Protein AF-A0A2G4J5Q7-F1 (afdb_monomer)

Sequence (815 aa):
MKLNPLLSLLNFFTLFIFNCPSSSADDGSNASPVNNPLEPVPAVSTQKNQNFGNVYKGPTFGSAGRLGGVYQADLEGPGSRDQIIIGRQSVGDKSGTQISILSWDRGNLVNNTAKWMPGGINRIVGSEPSVQFADFFKTGRTDMFVAAGFDAPGPGSSQLYKNVGGTFQRITVESKAWGHGSDVYDLNGDGFKDIIIADYGPNTTFAINNGTSGFTSLVQRNSNSGIFTASSIAAGDFLGNGGVSLVATDMGVNWGRNTLHSFSMTAGGVDAPLVSVLPTPRFQLARWASAGFGEDLPAGRRVSHDVRALNFDFNSDGRPDIVVMSRPWKTNGQWPQYSEIQLLKNNGGGNFTDVTDSTVVGYNTSLPVSYNPRFVDLNGDGLLDILLPQQQFGNPNGTQLLLRTPGGQYVAAFTQVFNEFGAAAAAAGTTGANGNVITMVNAPNGKTYLLSVNLSGVAYLSEVGSTGTISAAGIESLIKGTWPWMSSQQIAATIQKTSTSYNGLIVLDSDAVMRPFGDLGIPYAGKSSLPIRGGISGVNTGDLAIIGVDTLGRTFNVDLQPMRQIGLNSFQLNTEHIDQHQLTSHAEYLVNGAVNTAGNLRAGSDSLATSSFFGDSGGAGYLTPLQQAPKQFTTGIPSVYQRGNWNFGTQFTNLNRNPFLSMSGAFGYVNSASILDNVISYRHPSGFSATASLMHVTTNFTPGIVTNVGNMLATWGEIGYRQTNLGKFGDIGLYVGIKPYILSGSLSATLPTAVDNLGNVIYSKRNMPIENTTTTYARLMYSTMLSEKVTYRASGIYMDNGQYRVMQELRFQFN

pLDDT: mean 78.28, std 20.43, range [20.39, 98.44]

Structure (mmCIF, N/CA/C/O backbone):
data_AF-A0A2G4J5Q7-F1
#
_entry.id   AF-A0A2G4J5Q7-F1
#
loop_
_atom_site.group_PDB
_atom_site.id
_atom_site.type_symbol
_atom_site.label_atom_id
_atom_site.label_alt_id
_atom_site.label_comp_id
_atom_site.label_asym_id
_atom_site.label_entity_id
_atom_site.label_seq_id
_atom_site.pdbx_PDB_ins_code
_atom_site.Cartn_x
_atom_site.Cartn_y
_atom_site.Cartn_z
_atom_site.occupancy
_atom_site.B_iso_or_equiv
_atom_site.auth_seq_id
_atom_site.auth_comp_id
_atom_site.auth_asym_id
_atom_site.auth_atom_id
_atom_site.pdbx_PDB_model_num
ATOM 1 N N . MET A 1 1 ? -32.488 -44.782 54.532 1.00 28.89 1 MET A N 1
ATOM 2 C CA . MET A 1 1 ? -31.625 -45.753 53.824 1.00 28.89 1 MET A CA 1
ATOM 3 C C . MET A 1 1 ? -31.326 -45.196 52.438 1.00 28.89 1 MET A C 1
ATOM 5 O O . MET A 1 1 ? -32.283 -44.892 51.749 1.00 28.89 1 MET A O 1
ATOM 9 N N . LYS A 1 2 ? -30.026 -45.017 52.140 1.00 24.95 2 LYS A N 1
ATOM 10 C CA . LYS A 1 2 ? -29.300 -44.863 50.851 1.00 24.95 2 LYS A CA 1
ATOM 11 C C . LYS A 1 2 ? -29.977 -44.086 49.697 1.00 24.95 2 LYS A C 1
ATOM 13 O O . LYS A 1 2 ? -31.001 -44.513 49.196 1.00 24.95 2 LYS A O 1
ATOM 18 N N . LEU A 1 3 ? -29.506 -42.881 49.348 1.00 22.92 3 LEU A N 1
ATOM 19 C CA . LEU A 1 3 ? -28.307 -42.514 48.549 1.00 22.92 3 LEU A CA 1
ATOM 20 C C . LEU A 1 3 ? -28.519 -42.598 47.022 1.00 22.92 3 LEU A C 1
ATOM 22 O O . LEU A 1 3 ? -28.793 -43.658 46.476 1.00 22.92 3 LEU A O 1
ATOM 26 N N . ASN A 1 4 ? -28.333 -41.432 46.395 1.00 28.73 4 ASN A N 1
ATOM 27 C CA . ASN A 1 4 ? -28.210 -41.113 44.964 1.00 28.73 4 ASN A CA 1
ATOM 28 C C . ASN A 1 4 ? -26.962 -41.805 44.336 1.00 28.73 4 ASN A C 1
ATOM 30 O O . ASN A 1 4 ? -26.131 -42.290 45.113 1.00 28.73 4 ASN A O 1
ATOM 34 N N . PRO A 1 5 ? -26.745 -41.813 42.996 1.00 33.22 5 PRO A N 1
ATOM 35 C CA . PRO A 1 5 ? -26.154 -40.617 42.367 1.00 33.22 5 PRO A CA 1
ATOM 36 C C . PRO A 1 5 ? -26.468 -40.339 40.875 1.00 33.22 5 PRO A C 1
ATOM 38 O O . PRO A 1 5 ? -26.883 -41.197 40.102 1.00 33.22 5 PRO A O 1
ATOM 41 N N . LEU A 1 6 ? -26.162 -39.090 40.501 1.00 20.88 6 LEU A N 1
ATOM 42 C CA . LEU A 1 6 ? -25.857 -38.584 39.157 1.00 20.88 6 LEU A CA 1
ATOM 43 C C . LEU A 1 6 ? -24.738 -39.378 38.443 1.00 20.88 6 LEU A C 1
ATOM 45 O O . LEU A 1 6 ? -23.785 -39.762 39.116 1.00 20.88 6 LEU A O 1
ATOM 49 N N . LEU A 1 7 ? -24.770 -39.481 37.098 1.00 22.48 7 LEU A N 1
ATOM 50 C CA . LEU A 1 7 ? -23.858 -38.801 36.135 1.00 22.48 7 LEU A CA 1
ATOM 51 C C . LEU A 1 7 ? -23.929 -39.364 34.687 1.00 22.48 7 LEU A C 1
ATOM 53 O O . LEU A 1 7 ? -24.360 -40.490 34.469 1.00 22.48 7 LEU A O 1
ATOM 57 N N . SER A 1 8 ? -23.380 -38.573 33.745 1.00 22.80 8 SER A N 1
ATOM 58 C CA . SER A 1 8 ? -23.193 -38.731 32.275 1.00 22.80 8 SER A CA 1
ATOM 59 C C . SER A 1 8 ? -24.376 -38.214 31.427 1.00 22.80 8 SER A C 1
ATOM 61 O O . SER A 1 8 ? -25.478 -38.725 31.538 1.00 22.80 8 SER A O 1
ATOM 63 N N . LEU A 1 9 ? -24.319 -37.108 30.661 1.00 21.48 9 LEU A N 1
ATOM 64 C CA . LEU A 1 9 ? -23.266 -36.480 29.837 1.00 21.48 9 LEU A CA 1
ATOM 65 C C . LEU A 1 9 ? -22.838 -37.384 28.667 1.00 21.48 9 LEU A C 1
ATOM 67 O O . LEU A 1 9 ? -21.902 -38.153 28.825 1.00 21.48 9 LEU A O 1
ATOM 71 N N . LEU A 1 10 ? -23.556 -37.294 27.534 1.00 21.11 10 LEU A N 1
ATOM 72 C CA . LEU A 1 10 ? -23.091 -37.360 26.130 1.00 21.11 10 LEU A CA 1
ATOM 73 C C . LEU A 1 10 ? -24.314 -37.479 25.192 1.00 21.11 10 LEU A C 1
ATOM 75 O O . LEU A 1 10 ? -25.096 -38.410 25.347 1.00 21.11 10 LEU A O 1
ATOM 79 N N . ASN A 1 11 ? -24.478 -36.552 24.239 1.00 24.50 11 ASN A N 1
ATOM 80 C CA . ASN A 1 11 ? -24.832 -36.834 22.833 1.00 24.50 11 ASN A CA 1
ATOM 81 C C . ASN A 1 11 ? -25.054 -35.528 22.050 1.00 24.50 11 ASN A C 1
ATOM 83 O O . ASN A 1 11 ? -26.136 -34.948 22.027 1.00 24.50 11 ASN A O 1
ATOM 87 N N . PHE A 1 12 ? -23.978 -35.102 21.390 1.00 20.39 12 PHE A N 1
ATOM 88 C CA . PHE A 1 12 ? -23.958 -34.254 20.202 1.00 20.39 12 PHE A CA 1
ATOM 89 C C . PHE A 1 12 ? -23.616 -35.187 19.030 1.00 20.39 12 PHE A C 1
ATOM 91 O O . PHE A 1 12 ? -22.620 -35.894 19.148 1.00 20.39 12 PHE A O 1
ATOM 98 N N . PHE A 1 13 ? -24.425 -35.219 17.963 1.00 20.56 13 PHE A N 1
ATOM 99 C CA . PHE A 1 13 ? -24.041 -35.206 16.533 1.00 20.56 13 PHE A CA 1
ATOM 100 C C . PHE A 1 13 ? -25.218 -35.606 15.617 1.00 20.56 13 PHE A C 1
ATOM 102 O O . PHE A 1 13 ? -26.110 -36.348 16.024 1.00 20.56 13 PHE A O 1
ATOM 109 N N . THR A 1 14 ? -25.124 -35.162 14.352 1.00 22.66 14 THR A N 1
ATOM 110 C CA . THR A 1 14 ? -25.991 -35.352 13.157 1.00 22.66 14 THR A CA 1
ATOM 111 C C . THR A 1 14 ? -27.219 -34.423 13.074 1.00 22.66 14 THR A C 1
ATOM 113 O O . THR A 1 14 ? -27.967 -34.319 14.031 1.00 22.66 14 THR A O 1
ATOM 116 N N . LEU A 1 15 ? -27.511 -33.686 11.989 1.00 23.06 15 LEU A N 1
ATOM 117 C CA . LEU A 1 15 ? -27.171 -33.829 10.564 1.00 23.06 15 LEU A CA 1
ATOM 118 C C . LEU A 1 15 ? -27.366 -32.468 9.835 1.00 23.06 15 LEU A C 1
ATOM 120 O O . LEU A 1 15 ? -28.399 -31.825 10.003 1.00 23.06 15 LEU A O 1
ATOM 124 N N . PHE A 1 16 ? -26.392 -32.050 9.016 1.00 20.41 16 PHE A N 1
ATOM 125 C CA . PHE A 1 16 ? -26.500 -30.957 8.033 1.00 20.41 16 PHE A CA 1
ATOM 126 C C . PHE A 1 16 ? -27.107 -31.503 6.727 1.00 20.41 16 PHE A C 1
ATOM 128 O O . PHE A 1 16 ? -26.608 -32.497 6.204 1.00 20.41 16 PHE A O 1
ATOM 135 N N . ILE A 1 17 ? -28.118 -30.833 6.162 1.00 23.14 17 ILE A N 1
ATOM 136 C CA . ILE A 1 17 ? -28.545 -30.999 4.761 1.00 23.14 17 ILE A CA 1
ATOM 137 C C . ILE A 1 17 ? -28.500 -29.617 4.099 1.00 23.14 17 ILE A C 1
ATOM 139 O O . ILE A 1 17 ? -29.228 -28.707 4.491 1.00 23.14 17 ILE A O 1
ATOM 143 N N . PHE A 1 18 ? -27.616 -29.472 3.109 1.00 24.80 18 PHE A N 1
ATOM 144 C CA . PHE A 1 18 ? -27.553 -28.334 2.193 1.00 24.80 18 PHE A CA 1
ATOM 145 C C . PHE A 1 18 ? -28.505 -28.574 1.016 1.00 24.80 18 PHE A C 1
ATOM 147 O O . PHE A 1 18 ? -28.435 -29.609 0.356 1.00 24.80 18 PHE A O 1
ATOM 154 N N . ASN A 1 19 ? -29.363 -27.590 0.746 1.00 23.44 19 ASN A N 1
ATOM 155 C CA . ASN A 1 19 ? -30.171 -27.495 -0.465 1.00 23.44 19 ASN A CA 1
ATOM 156 C C . ASN A 1 19 ? -29.328 -26.890 -1.599 1.00 23.44 19 ASN A C 1
ATOM 158 O O . ASN A 1 19 ? -28.767 -25.805 -1.451 1.00 23.44 19 ASN A O 1
ATOM 162 N N . CYS A 1 20 ? -29.295 -27.576 -2.737 1.00 21.91 20 CYS A N 1
ATOM 163 C CA . CYS A 1 20 ? -28.818 -27.088 -4.027 1.00 21.91 20 CYS A CA 1
ATOM 164 C C . CYS A 1 20 ? -30.039 -26.974 -4.957 1.00 21.91 20 CYS A C 1
ATOM 166 O O . CYS A 1 20 ? -30.803 -27.939 -5.021 1.00 21.91 20 CYS A O 1
ATOM 168 N N . PRO A 1 21 ? -30.262 -25.861 -5.677 1.00 27.11 21 PRO A N 1
ATOM 169 C CA . PRO A 1 21 ? -31.214 -25.846 -6.773 1.00 27.11 21 PRO A CA 1
ATOM 170 C C . PRO A 1 21 ? -30.503 -26.129 -8.100 1.00 27.11 21 PRO A C 1
ATOM 172 O O . PRO A 1 21 ? -29.682 -25.347 -8.576 1.00 27.11 21 PRO A O 1
ATOM 175 N N . SER A 1 22 ? -30.869 -27.259 -8.693 1.00 24.78 22 SER A N 1
ATOM 176 C CA . SER A 1 22 ? -30.701 -27.587 -10.105 1.00 24.78 22 SER A CA 1
ATOM 177 C C . SER A 1 22 ? -31.663 -26.763 -10.967 1.00 24.78 22 SER A C 1
ATOM 179 O O . SER A 1 22 ? -32.857 -26.713 -10.665 1.00 24.78 22 SER A O 1
ATOM 181 N N . SER A 1 23 ? -31.182 -26.207 -12.078 1.00 25.47 23 SER A N 1
ATOM 182 C CA . SER A 1 23 ? -32.018 -25.787 -13.206 1.00 25.47 23 SER A CA 1
ATOM 183 C C . SER A 1 23 ? -31.717 -26.660 -14.428 1.00 25.47 23 SER A C 1
ATOM 185 O O . SER A 1 23 ? -30.566 -26.845 -14.815 1.00 25.47 23 SER A O 1
ATOM 187 N N . SER A 1 24 ? -32.780 -27.204 -15.018 1.00 25.02 24 SER A N 1
ATOM 188 C CA . SER A 1 24 ? -32.793 -27.976 -16.262 1.00 25.02 24 SER A CA 1
ATOM 189 C C . SER A 1 24 ? -34.008 -27.566 -17.096 1.00 25.02 24 SER A C 1
ATOM 191 O O . SER A 1 24 ? -35.117 -27.579 -16.561 1.00 25.02 24 SER A O 1
ATOM 193 N N . ALA A 1 25 ? -33.778 -27.230 -18.368 1.00 26.20 25 ALA A N 1
ATOM 194 C CA . ALA A 1 25 ? -34.653 -27.368 -19.550 1.00 26.20 25 ALA A CA 1
ATOM 195 C C . ALA A 1 25 ? -33.868 -26.758 -20.742 1.00 26.20 25 ALA A C 1
ATOM 197 O O . ALA A 1 25 ? -33.389 -25.633 -20.609 1.00 26.20 25 ALA A O 1
ATOM 198 N N . ASP A 1 26 ? -33.432 -27.548 -21.739 1.00 24.81 26 ASP A N 1
ATOM 199 C CA . ASP A 1 26 ? -34.123 -27.865 -23.023 1.00 24.81 26 ASP A CA 1
ATOM 200 C C . ASP A 1 26 ? -34.395 -26.595 -23.863 1.00 24.81 26 ASP A C 1
ATOM 202 O O . ASP A 1 26 ? -34.864 -25.606 -23.314 1.00 24.81 26 ASP A O 1
ATOM 206 N N . ASP A 1 27 ? -34.160 -26.445 -25.173 1.00 25.33 27 ASP A N 1
ATOM 207 C CA . ASP A 1 27 ? -33.973 -27.283 -26.376 1.00 25.33 27 ASP A CA 1
ATOM 208 C C . ASP A 1 27 ? -33.488 -26.287 -27.485 1.00 25.33 27 ASP A C 1
ATOM 210 O O . ASP A 1 27 ? -33.834 -25.107 -27.431 1.00 25.33 27 ASP A O 1
ATOM 214 N N . GLY A 1 28 ? -32.583 -26.609 -28.416 1.00 23.31 28 GLY A N 1
ATOM 215 C CA . GLY A 1 28 ? -33.012 -26.871 -29.801 1.00 23.31 28 GLY A CA 1
ATOM 216 C C . GLY A 1 28 ? -32.488 -25.880 -30.864 1.00 23.31 28 GLY A C 1
ATOM 217 O O . GLY A 1 28 ? -32.809 -24.699 -30.878 1.00 23.31 28 GLY A O 1
ATOM 218 N N . SER A 1 29 ? -31.674 -26.422 -31.772 1.00 26.19 29 SER A N 1
ATOM 219 C CA . SER A 1 29 ? -31.112 -25.950 -33.059 1.00 26.19 29 SER A CA 1
ATOM 220 C C . SER A 1 29 ? -31.763 -24.803 -33.871 1.00 26.19 29 SER A C 1
ATOM 222 O O . SER A 1 29 ? -32.961 -24.846 -34.143 1.00 26.19 29 SER A O 1
ATOM 224 N N . ASN A 1 30 ? -30.929 -23.943 -34.496 1.00 24.53 30 ASN A N 1
ATOM 225 C CA . ASN A 1 30 ? -30.968 -23.676 -35.954 1.00 24.53 30 ASN A CA 1
ATOM 226 C C . ASN A 1 30 ? -29.746 -22.889 -36.485 1.00 24.53 30 ASN A C 1
ATOM 228 O O . ASN A 1 30 ? -29.157 -22.076 -35.779 1.00 24.53 30 ASN A O 1
ATOM 232 N N . ALA A 1 31 ? -29.372 -23.152 -37.742 1.00 25.14 31 ALA A N 1
ATOM 233 C CA . ALA A 1 31 ? -28.155 -22.685 -38.410 1.00 25.14 31 ALA A CA 1
ATOM 234 C C . ALA A 1 31 ? -28.384 -21.584 -39.476 1.00 25.14 31 ALA A C 1
ATOM 236 O O . ALA A 1 31 ? -29.434 -21.540 -40.114 1.00 25.14 31 ALA A O 1
ATOM 237 N N . SER A 1 32 ? -27.300 -20.823 -39.728 1.00 23.14 32 SER A N 1
ATOM 238 C CA . SER A 1 32 ? -26.929 -20.051 -40.947 1.00 23.14 32 SER A CA 1
ATOM 239 C C . SER A 1 32 ? -27.352 -18.555 -41.033 1.00 23.14 32 SER A C 1
ATOM 241 O O . SER A 1 32 ? -28.179 -18.097 -40.254 1.00 23.14 32 SER A O 1
ATOM 243 N N . PRO A 1 33 ? -26.714 -17.726 -41.898 1.00 34.72 33 PRO A N 1
ATOM 244 C CA . PRO A 1 33 ? -25.530 -16.915 -41.569 1.00 34.72 33 PRO A CA 1
ATOM 245 C C . PRO A 1 33 ? -25.748 -15.411 -41.848 1.00 34.72 33 PRO A C 1
ATOM 247 O O . PRO A 1 33 ? -26.281 -15.049 -42.895 1.00 34.72 33 PRO A O 1
ATOM 250 N N . VAL A 1 34 ? -25.290 -14.501 -40.980 1.00 25.62 34 VAL A N 1
ATOM 251 C CA . VAL A 1 34 ? -25.380 -13.055 -41.271 1.00 25.62 34 VAL A CA 1
ATOM 252 C C . VAL A 1 34 ? -24.100 -12.326 -40.873 1.00 25.62 34 VAL A C 1
ATOM 254 O O . VAL A 1 34 ? -23.713 -12.294 -39.710 1.00 25.62 34 VAL A O 1
ATOM 257 N N . ASN A 1 35 ? -23.461 -11.737 -41.885 1.00 28.30 35 ASN A N 1
ATOM 258 C CA . ASN A 1 35 ? -22.395 -10.748 -41.782 1.00 28.30 35 ASN A CA 1
ATOM 259 C C . ASN A 1 35 ? -22.856 -9.528 -40.970 1.00 28.30 35 ASN A C 1
ATOM 261 O O . ASN A 1 35 ? -23.805 -8.859 -41.375 1.00 28.30 35 ASN A O 1
ATOM 265 N N . ASN A 1 36 ? -22.129 -9.180 -39.908 1.00 25.81 36 ASN A N 1
ATOM 266 C CA . ASN A 1 36 ? -21.988 -7.794 -39.459 1.00 25.81 36 ASN A CA 1
ATOM 267 C C . ASN A 1 36 ? -20.675 -7.616 -38.670 1.00 25.81 36 ASN A C 1
ATOM 269 O O . ASN A 1 36 ? -20.161 -8.592 -38.118 1.00 25.81 36 ASN A O 1
ATOM 273 N N . PRO A 1 37 ? -20.080 -6.409 -38.697 1.00 27.25 37 PRO A N 1
ATOM 274 C CA . PRO A 1 37 ? -18.716 -6.156 -38.252 1.00 27.25 37 PRO A CA 1
ATOM 275 C C . PRO A 1 37 ? -18.591 -6.378 -36.747 1.00 27.25 37 PRO A C 1
ATOM 277 O O . PRO A 1 37 ? -19.511 -6.067 -35.999 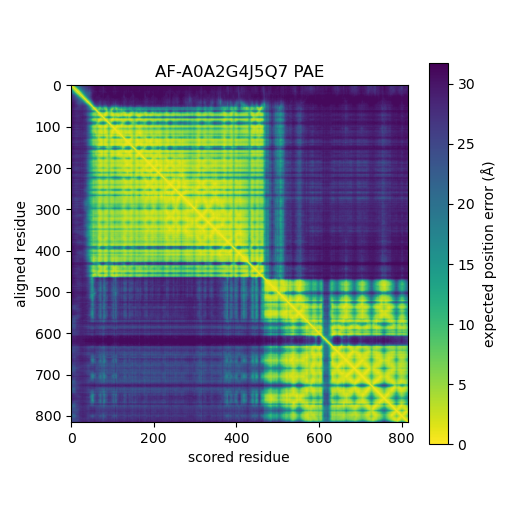1.00 27.25 37 PRO A O 1
ATOM 280 N N . LEU A 1 38 ? -17.437 -6.917 -36.349 1.00 26.38 38 LEU A N 1
ATOM 281 C CA . LEU A 1 38 ? -17.004 -7.164 -34.976 1.00 26.38 38 LEU A CA 1
ATOM 282 C C . LEU A 1 38 ? -17.487 -6.061 -34.022 1.00 26.38 38 LEU A C 1
ATOM 284 O O . LEU A 1 38 ? -16.888 -4.987 -33.946 1.00 26.38 38 LEU A O 1
ATOM 288 N N . GLU A 1 39 ? -18.562 -6.339 -33.285 1.00 24.27 39 GLU A N 1
ATOM 289 C CA . GLU A 1 39 ? -18.845 -5.618 -32.053 1.00 24.27 39 GLU A CA 1
ATOM 290 C C . GLU A 1 39 ? -17.694 -5.883 -31.072 1.00 24.27 39 GLU A C 1
ATOM 292 O O . GLU A 1 39 ? -17.155 -6.998 -31.035 1.00 24.27 39 GLU A O 1
ATOM 297 N N . PRO A 1 40 ? -17.274 -4.874 -30.291 1.00 25.47 40 PRO A N 1
ATOM 298 C CA . PRO A 1 40 ? -16.246 -5.065 -29.288 1.00 25.47 40 PRO A CA 1
ATOM 299 C C . PRO A 1 40 ? -16.731 -6.123 -28.300 1.00 25.47 40 PRO A C 1
ATOM 301 O O . PRO A 1 40 ? -17.772 -5.969 -27.661 1.00 25.47 40 PRO A O 1
ATOM 304 N N . VAL A 1 41 ? -15.960 -7.205 -28.185 1.00 24.91 41 VAL A N 1
ATOM 305 C CA . VAL A 1 41 ? -16.104 -8.192 -27.114 1.00 24.91 41 VAL A CA 1
ATOM 306 C C . VAL A 1 41 ? -16.257 -7.424 -25.796 1.00 24.91 41 VAL A C 1
ATOM 308 O O . VAL A 1 41 ? -15.448 -6.521 -25.551 1.00 24.91 41 VAL A O 1
ATOM 311 N N . PRO A 1 42 ? -17.267 -7.727 -24.956 1.00 21.78 42 PRO A N 1
ATOM 312 C CA . PRO A 1 42 ? -17.413 -7.066 -23.671 1.00 21.78 42 PRO A CA 1
ATOM 313 C C . PRO A 1 42 ? -16.097 -7.221 -22.921 1.00 21.78 42 PRO A C 1
ATOM 315 O O . PRO A 1 42 ? -15.645 -8.344 -22.683 1.00 21.78 42 PRO A O 1
ATOM 318 N N . ALA A 1 43 ? -15.456 -6.096 -22.602 1.00 24.55 43 ALA A N 1
ATOM 319 C CA . ALA A 1 43 ? -14.299 -6.090 -21.730 1.00 24.55 43 ALA A CA 1
ATOM 320 C C . ALA A 1 43 ? -14.663 -6.918 -20.497 1.00 24.55 43 ALA A C 1
ATOM 322 O O . ALA A 1 43 ? -15.669 -6.638 -19.843 1.00 24.55 43 ALA A O 1
ATOM 323 N N . VAL A 1 44 ? -13.882 -7.960 -20.211 1.00 24.94 44 VAL A N 1
ATOM 324 C CA . VAL A 1 44 ? -13.999 -8.712 -18.964 1.00 24.94 44 VAL A CA 1
ATOM 325 C C . VAL A 1 44 ? -13.806 -7.698 -17.840 1.00 24.94 44 VAL A C 1
ATOM 327 O O . VAL A 1 44 ? -12.692 -7.273 -17.536 1.00 24.94 44 VAL A O 1
ATOM 330 N N . SER A 1 45 ? -14.918 -7.235 -17.270 1.00 27.84 45 SER A N 1
ATOM 331 C CA . SER A 1 45 ? -14.952 -6.253 -16.198 1.00 27.84 45 SER A CA 1
ATOM 332 C C . SER A 1 45 ? -14.635 -6.957 -14.883 1.00 27.84 45 SER A C 1
ATOM 334 O O . SER A 1 45 ? -15.485 -7.134 -14.014 1.00 27.84 45 SER A O 1
ATOM 336 N N . THR A 1 46 ? -13.386 -7.379 -14.743 1.00 29.03 46 THR A N 1
ATOM 337 C CA . THR A 1 46 ? -12.780 -7.691 -13.450 1.00 29.03 46 THR A CA 1
ATOM 338 C C . THR A 1 46 ? -11.534 -6.836 -13.261 1.00 29.03 46 THR A C 1
ATOM 340 O O . THR A 1 46 ? -10.512 -7.312 -12.781 1.00 29.03 46 THR A O 1
ATOM 343 N N . GLN A 1 47 ? -11.594 -5.551 -13.627 1.00 32.91 47 GLN A N 1
ATOM 344 C CA . GLN A 1 47 ? -10.627 -4.591 -13.107 1.00 32.91 47 GLN A CA 1
ATOM 345 C C . GLN A 1 47 ? -11.066 -4.223 -11.689 1.00 32.91 47 GLN A C 1
ATOM 347 O O . GLN A 1 47 ? -11.899 -3.343 -11.477 1.00 32.91 47 GLN A O 1
ATOM 352 N N . LYS A 1 48 ? -10.524 -4.937 -10.692 1.00 31.38 48 LYS A N 1
ATOM 353 C CA . LYS A 1 48 ? -10.432 -4.389 -9.336 1.00 31.38 48 LYS A CA 1
ATOM 354 C C . LYS A 1 48 ? -9.615 -3.102 -9.465 1.00 31.38 48 LYS A C 1
ATOM 356 O O . LYS A 1 48 ? -8.395 -3.170 -9.560 1.00 31.38 48 LYS A O 1
ATOM 361 N N . ASN A 1 49 ? -10.293 -1.955 -9.520 1.00 31.67 49 ASN A N 1
ATOM 362 C CA . ASN A 1 49 ? -9.678 -0.631 -9.473 1.00 31.67 49 ASN A CA 1
ATOM 363 C C . ASN A 1 49 ? -8.915 -0.492 -8.148 1.00 31.67 49 ASN A C 1
ATOM 365 O O . ASN A 1 49 ? -9.471 -0.078 -7.129 1.00 31.67 49 ASN A O 1
ATOM 369 N N . GLN A 1 50 ? -7.647 -0.903 -8.142 1.00 36.97 50 GLN A N 1
ATOM 370 C CA . GLN A 1 50 ? -6.693 -0.456 -7.142 1.00 36.97 50 GLN A CA 1
ATOM 371 C C . GLN A 1 50 ? -6.287 0.948 -7.548 1.00 36.97 50 GLN A C 1
ATOM 373 O O . GLN A 1 50 ? -5.567 1.131 -8.524 1.00 36.97 50 GLN A O 1
ATOM 378 N N . ASN A 1 51 ? -6.803 1.937 -6.831 1.00 37.53 51 ASN A N 1
ATOM 379 C CA . ASN A 1 51 ? -6.415 3.313 -7.056 1.00 37.53 51 ASN A CA 1
ATOM 380 C C . ASN A 1 51 ? -5.371 3.714 -6.014 1.00 37.53 51 ASN A C 1
ATOM 382 O O . ASN A 1 51 ? -5.564 3.519 -4.813 1.00 37.53 51 ASN A O 1
ATOM 386 N N . PHE A 1 52 ? -4.260 4.254 -6.505 1.00 42.22 52 PHE A N 1
ATOM 387 C CA . PHE A 1 52 ? -3.124 4.722 -5.719 1.00 42.22 52 PHE A CA 1
ATOM 388 C C . PHE A 1 52 ? -3.507 6.035 -4.992 1.00 42.22 52 PHE A C 1
ATOM 390 O O . PHE A 1 52 ? -4.254 6.843 -5.544 1.00 42.22 52 PHE A O 1
ATOM 397 N N . GLY A 1 53 ? -3.063 6.226 -3.741 1.00 41.12 53 GLY A N 1
ATOM 398 C CA . GLY A 1 53 ? -3.444 7.341 -2.850 1.00 41.12 53 GLY A CA 1
ATOM 399 C C . GLY A 1 53 ? -3.111 8.768 -3.343 1.00 41.12 53 GLY A C 1
ATOM 400 O O . GLY A 1 53 ? -2.752 8.995 -4.498 1.00 41.12 53 GLY A O 1
ATOM 401 N N . ASN A 1 54 ? -3.212 9.773 -2.465 1.00 42.44 54 ASN A N 1
ATOM 402 C CA . ASN A 1 54 ? -2.924 11.170 -2.833 1.00 42.44 54 ASN A CA 1
ATOM 403 C C . ASN A 1 54 ? -1.485 11.361 -3.344 1.00 42.44 54 ASN A C 1
ATOM 405 O O . ASN A 1 54 ? -0.563 10.679 -2.904 1.00 42.44 54 ASN A O 1
ATOM 409 N N . VAL A 1 55 ? -1.296 12.330 -4.244 1.00 48.84 55 VAL A N 1
ATOM 410 C CA . VAL A 1 55 ? 0.019 12.694 -4.783 1.00 48.84 55 VAL A CA 1
ATOM 411 C C . VAL A 1 55 ? 0.692 13.738 -3.896 1.00 48.84 55 VAL A C 1
ATOM 413 O O . VAL A 1 55 ? 0.179 14.841 -3.714 1.00 48.84 55 VAL A O 1
ATOM 416 N N . TYR A 1 56 ? 1.856 13.399 -3.350 1.00 53.72 56 TYR A N 1
ATOM 417 C CA . TYR A 1 56 ? 2.597 14.206 -2.378 1.00 53.72 56 TYR A CA 1
ATOM 418 C C . TYR A 1 56 ? 3.863 14.774 -2.981 1.00 53.72 56 TYR A C 1
ATOM 420 O O . TYR A 1 56 ? 4.555 14.047 -3.668 1.00 53.72 56 TYR A O 1
ATOM 428 N N . LYS A 1 57 ? 4.235 16.017 -2.665 1.00 54.66 57 LYS A N 1
ATOM 429 C CA . LYS A 1 57 ? 5.522 16.597 -3.077 1.00 54.66 57 LYS A CA 1
ATOM 430 C C . LYS A 1 57 ? 6.681 16.015 -2.246 1.00 54.66 57 LYS A C 1
ATOM 432 O O . LYS A 1 57 ? 6.710 16.166 -1.031 1.00 54.66 57 LYS A O 1
ATOM 437 N N . GLY A 1 58 ? 7.625 15.364 -2.908 1.00 54.03 58 GLY A N 1
ATOM 438 C CA . GLY A 1 58 ? 8.847 14.750 -2.385 1.00 54.03 58 GLY A CA 1
ATOM 439 C C . GLY A 1 58 ? 10.093 15.652 -2.466 1.00 54.03 58 GLY A C 1
ATOM 440 O O . GLY A 1 58 ? 9.975 16.851 -2.743 1.00 54.03 58 GLY A O 1
ATOM 441 N N . PRO A 1 59 ? 11.295 15.102 -2.193 1.00 54.69 59 PRO A N 1
ATOM 442 C CA . PRO A 1 59 ? 12.535 15.873 -2.080 1.00 54.69 59 PRO A CA 1
ATOM 443 C C . PRO A 1 59 ? 12.907 16.601 -3.375 1.00 54.69 59 PRO A C 1
ATOM 445 O O . PRO A 1 59 ? 12.623 16.123 -4.476 1.00 54.69 59 PRO A O 1
ATOM 448 N N . THR A 1 60 ? 13.589 17.740 -3.221 1.00 57.34 60 THR A N 1
ATOM 449 C CA . THR A 1 60 ? 14.221 18.451 -4.330 1.00 57.34 60 THR A CA 1
ATOM 450 C C . THR A 1 60 ? 15.593 17.859 -4.675 1.00 57.34 60 THR A C 1
ATOM 452 O O . THR A 1 60 ? 16.402 17.548 -3.796 1.00 57.34 60 THR A O 1
ATOM 455 N N . PHE A 1 61 ? 15.890 17.724 -5.962 1.00 62.47 61 PHE A N 1
ATOM 456 C CA . PHE A 1 61 ? 17.172 17.284 -6.501 1.00 62.47 61 PHE A CA 1
ATOM 457 C C . PHE A 1 61 ? 17.685 18.270 -7.559 1.00 62.47 61 PHE A C 1
ATOM 459 O O . PHE A 1 61 ? 16.923 19.059 -8.112 1.00 62.47 61 PHE A O 1
ATOM 466 N N . GLY A 1 62 ? 19.004 18.311 -7.771 1.00 55.94 62 GLY A N 1
ATOM 467 C CA . GLY A 1 62 ? 19.620 19.287 -8.674 1.00 55.94 62 GLY A CA 1
ATOM 468 C C . GLY A 1 62 ? 19.064 19.165 -10.097 1.00 55.94 62 GLY A C 1
ATOM 469 O O . GLY A 1 62 ? 18.808 18.058 -10.567 1.00 55.94 62 GLY A O 1
ATOM 470 N N . SER A 1 63 ? 18.906 20.294 -10.802 1.00 52.56 63 SER A N 1
ATOM 471 C CA . SER A 1 63 ? 18.310 20.345 -12.144 1.00 52.56 63 SER A CA 1
ATOM 472 C C . SER A 1 63 ? 19.039 19.446 -13.152 1.00 52.56 63 SER A C 1
ATOM 474 O O . SER A 1 63 ? 20.125 19.781 -13.635 1.00 52.56 63 SER A O 1
ATOM 476 N N . ALA A 1 64 ? 18.450 18.306 -13.497 1.00 55.56 64 ALA A N 1
ATOM 477 C CA . ALA A 1 64 ? 18.738 17.632 -14.753 1.00 55.56 64 ALA A CA 1
ATOM 478 C C . ALA A 1 64 ? 18.061 18.466 -15.848 1.00 55.56 64 ALA A C 1
ATOM 480 O O . ALA A 1 64 ? 16.835 18.490 -15.912 1.00 55.56 64 ALA A O 1
ATOM 481 N N . GLY A 1 65 ? 18.830 19.183 -16.678 1.00 54.47 65 GLY A N 1
ATOM 482 C CA . GLY A 1 65 ? 18.287 20.085 -17.712 1.00 54.47 65 GLY A CA 1
ATOM 483 C C . GLY A 1 65 ? 17.193 19.443 -18.584 1.00 54.47 65 GLY A C 1
ATOM 484 O O . GLY A 1 65 ? 16.289 20.135 -19.048 1.00 54.47 65 GLY A O 1
ATOM 485 N N . ARG A 1 66 ? 17.223 18.105 -18.730 1.00 66.88 66 ARG A N 1
ATOM 486 C CA . ARG A 1 66 ? 16.099 17.236 -19.121 1.00 66.88 66 ARG A CA 1
ATOM 487 C C . ARG A 1 66 ? 16.165 15.899 -18.370 1.00 66.88 66 ARG A C 1
ATOM 489 O O . ARG A 1 66 ? 17.259 15.383 -18.158 1.00 66.88 66 ARG A O 1
ATOM 496 N N . LEU A 1 67 ? 15.021 15.305 -18.024 1.00 70.12 67 LEU A N 1
ATOM 497 C CA . LEU A 1 67 ? 14.915 13.971 -17.422 1.00 70.12 67 LEU A CA 1
ATOM 498 C C . LEU A 1 67 ? 15.235 12.907 -18.475 1.00 70.12 67 LEU A C 1
ATOM 500 O O . LEU A 1 67 ? 14.590 12.825 -19.523 1.00 70.12 67 LEU A O 1
ATOM 504 N N . GLY A 1 68 ? 16.267 12.124 -18.186 1.00 68.88 68 GLY A N 1
ATOM 505 C CA . GLY A 1 68 ? 16.785 11.022 -18.986 1.00 68.88 68 GLY A CA 1
ATOM 506 C C . GLY A 1 68 ? 16.246 9.661 -18.571 1.00 68.88 68 GLY A C 1
ATOM 507 O O . GLY A 1 68 ? 16.200 8.790 -19.420 1.00 68.88 68 GLY A O 1
ATOM 508 N N . GLY A 1 69 ? 15.785 9.492 -17.336 1.00 76.88 69 GLY A N 1
ATOM 509 C CA . GLY A 1 69 ? 15.095 8.293 -16.866 1.00 76.88 69 GLY A CA 1
ATOM 510 C C . GLY A 1 69 ? 15.105 8.218 -15.342 1.00 76.88 69 GLY A C 1
ATOM 511 O O . GLY A 1 69 ? 15.896 8.900 -14.685 1.00 76.88 69 GLY A O 1
ATOM 512 N N . VAL A 1 70 ? 14.225 7.390 -14.789 1.00 81.00 70 VAL A N 1
ATOM 513 C CA . VAL A 1 70 ? 14.249 7.001 -13.375 1.00 81.00 70 VAL A CA 1
ATOM 514 C C . VAL A 1 70 ? 14.525 5.512 -13.341 1.00 81.00 70 VAL A C 1
ATOM 516 O O . VAL A 1 70 ? 13.889 4.763 -14.080 1.00 81.00 70 VAL A O 1
ATOM 519 N N . TYR A 1 71 ? 15.440 5.090 -12.480 1.00 85.06 71 TYR A N 1
ATOM 520 C CA . TYR A 1 71 ? 15.901 3.713 -12.338 1.00 85.06 71 TYR A CA 1
ATOM 521 C C . TYR A 1 71 ? 15.862 3.290 -10.876 1.00 85.06 71 TYR A C 1
ATOM 523 O O . TYR A 1 71 ? 15.806 4.138 -9.984 1.00 85.06 71 TYR A O 1
ATOM 531 N N . GLN A 1 72 ? 15.896 1.980 -10.646 1.00 84.62 72 GLN A N 1
ATOM 532 C CA . GLN A 1 72 ? 15.937 1.402 -9.313 1.00 84.62 72 GLN A CA 1
ATOM 533 C C . GLN A 1 72 ? 17.064 0.413 -9.166 1.00 84.62 72 GLN A C 1
ATOM 535 O O . GLN A 1 72 ? 17.247 -0.456 -10.012 1.00 84.62 72 GLN A O 1
ATOM 540 N N . ALA A 1 73 ? 17.763 0.534 -8.048 1.00 88.31 73 ALA A N 1
ATOM 541 C CA . ALA A 1 73 ? 18.788 -0.400 -7.638 1.00 88.31 73 ALA A CA 1
ATOM 542 C C . ALA A 1 73 ? 18.767 -0.535 -6.121 1.00 88.31 73 ALA A C 1
ATOM 544 O O . ALA A 1 73 ? 18.280 0.342 -5.415 1.00 88.31 73 ALA A O 1
ATOM 545 N N . ASP A 1 74 ? 19.273 -1.656 -5.630 1.00 87.56 74 ASP A N 1
ATOM 546 C CA . ASP A 1 74 ? 19.559 -1.821 -4.210 1.00 87.56 74 ASP A CA 1
ATOM 547 C C . ASP A 1 74 ? 21.034 -1.476 -3.977 1.00 87.56 74 ASP A C 1
ATOM 549 O O . ASP A 1 74 ? 21.916 -2.230 -4.406 1.00 87.56 74 ASP A O 1
ATOM 553 N N . LEU A 1 75 ? 21.298 -0.310 -3.377 1.00 88.38 75 LEU A N 1
ATOM 554 C CA . LEU A 1 75 ? 22.659 0.150 -3.093 1.00 88.38 75 LEU A CA 1
ATOM 555 C C . LEU A 1 75 ? 23.102 -0.135 -1.647 1.00 88.38 75 LEU A C 1
ATOM 557 O O . LEU A 1 75 ? 24.310 -0.229 -1.403 1.00 88.38 75 LEU A O 1
ATOM 561 N N . GLU A 1 76 ? 22.159 -0.260 -0.703 1.00 79.75 76 GLU A N 1
ATOM 562 C CA . GLU A 1 76 ? 22.413 -0.371 0.750 1.00 79.75 76 GLU A CA 1
ATOM 563 C C . GLU A 1 76 ? 22.230 -1.784 1.331 1.00 79.75 76 GLU A C 1
ATOM 565 O O . GLU A 1 76 ? 22.672 -2.030 2.455 1.00 79.75 76 GLU A O 1
ATOM 570 N N . GLY A 1 77 ? 21.653 -2.722 0.579 1.00 71.38 77 GLY A N 1
ATOM 571 C CA . GLY A 1 77 ? 21.352 -4.084 1.013 1.00 71.38 77 GLY A CA 1
ATOM 572 C C . GLY A 1 77 ? 19.850 -4.412 0.964 1.00 71.38 77 GLY A C 1
ATOM 573 O O . GLY A 1 77 ? 18.999 -3.530 0.800 1.00 71.38 77 GLY A O 1
ATOM 574 N N . PRO A 1 78 ? 19.496 -5.696 1.152 1.00 63.12 78 PRO A N 1
ATOM 575 C CA . PRO A 1 78 ? 18.175 -6.210 0.814 1.00 63.12 78 PRO A CA 1
ATOM 576 C C . PRO A 1 78 ? 17.049 -5.479 1.555 1.00 63.12 78 PRO A C 1
ATOM 578 O O . PRO A 1 78 ? 17.077 -5.343 2.777 1.00 63.12 78 PRO A O 1
ATOM 581 N N . GLY A 1 79 ? 16.018 -5.070 0.808 1.00 62.09 79 GLY A N 1
ATOM 582 C CA . GLY A 1 79 ? 14.757 -4.551 1.356 1.00 62.09 79 GLY A CA 1
ATOM 583 C C . GLY A 1 79 ? 14.450 -3.080 1.063 1.00 62.09 79 GLY A C 1
ATOM 584 O O . GLY A 1 79 ? 13.352 -2.626 1.379 1.00 62.09 79 GLY A O 1
ATOM 585 N N . SER A 1 80 ? 15.353 -2.334 0.420 1.00 67.12 80 SER A N 1
ATOM 586 C CA . SER A 1 80 ? 15.064 -0.967 -0.035 1.00 67.12 80 SER A CA 1
ATOM 587 C C . SER A 1 80 ? 15.616 -0.717 -1.437 1.00 67.12 80 SER A C 1
ATOM 589 O O . SER A 1 80 ? 16.734 -1.116 -1.743 1.00 67.12 80 SER A O 1
ATOM 591 N N . ARG A 1 81 ? 14.818 -0.094 -2.315 1.00 79.56 81 ARG A N 1
ATOM 592 C CA . ARG A 1 81 ? 15.260 0.290 -3.664 1.00 79.56 81 ARG A CA 1
ATOM 593 C C . ARG A 1 81 ? 15.484 1.796 -3.720 1.00 79.56 81 ARG A C 1
ATOM 595 O O . ARG A 1 81 ? 14.540 2.578 -3.566 1.00 79.56 81 ARG A O 1
ATOM 602 N N . ASP A 1 82 ? 16.724 2.187 -3.969 1.00 87.06 82 ASP A N 1
ATOM 603 C CA . ASP A 1 82 ? 17.121 3.560 -4.245 1.00 87.06 82 ASP A CA 1
ATOM 604 C C . ASP A 1 82 ? 16.593 4.001 -5.611 1.00 87.06 82 ASP A C 1
ATOM 606 O O . ASP A 1 82 ? 16.487 3.206 -6.545 1.00 87.06 82 ASP A O 1
ATOM 610 N N . GLN A 1 83 ? 16.255 5.281 -5.729 1.00 86.44 83 GLN A N 1
ATOM 611 C CA . GLN A 1 83 ? 15.760 5.894 -6.956 1.00 86.44 83 GLN A CA 1
ATOM 612 C C . GLN A 1 83 ? 16.879 6.694 -7.595 1.00 86.44 83 GLN A C 1
ATOM 614 O O . GLN A 1 83 ? 17.313 7.716 -7.063 1.00 86.44 83 GLN A O 1
ATOM 619 N N . ILE A 1 84 ? 17.331 6.234 -8.754 1.00 87.56 84 ILE A N 1
ATOM 620 C CA . ILE A 1 84 ? 18.400 6.868 -9.507 1.00 87.56 84 ILE A CA 1
ATOM 621 C C . ILE A 1 84 ? 17.762 7.647 -10.648 1.00 87.56 84 ILE A C 1
ATOM 623 O O . ILE A 1 84 ? 17.205 7.078 -11.585 1.00 87.56 84 ILE A O 1
ATOM 627 N N . ILE A 1 85 ? 17.824 8.968 -10.556 1.00 83.81 85 ILE A N 1
ATOM 628 C CA . ILE A 1 85 ? 17.294 9.882 -11.559 1.00 83.81 85 ILE A CA 1
ATOM 629 C C . ILE A 1 85 ? 18.458 10.387 -12.389 1.00 83.81 85 ILE A C 1
ATOM 631 O O . ILE A 1 85 ? 19.404 10.980 -11.869 1.00 83.81 85 ILE A O 1
ATOM 635 N N . ILE A 1 86 ? 18.386 10.149 -13.690 1.00 80.81 86 ILE A N 1
ATOM 636 C CA . ILE A 1 86 ? 19.456 10.484 -14.622 1.00 80.81 86 ILE A CA 1
ATOM 637 C C . ILE A 1 86 ? 18.915 11.479 -15.621 1.00 80.81 86 ILE A C 1
ATOM 639 O O . ILE A 1 86 ? 17.784 11.352 -16.088 1.00 80.81 86 ILE A O 1
ATOM 643 N N . GLY A 1 87 ? 19.707 12.497 -15.932 1.00 74.75 87 GLY A N 1
ATOM 644 C CA . GLY A 1 87 ? 19.353 13.452 -16.962 1.00 74.75 87 GLY A CA 1
ATOM 645 C C . GLY A 1 87 ? 19.765 13.022 -18.369 1.00 74.75 87 GLY A C 1
ATOM 646 O O . GLY A 1 87 ? 20.683 12.226 -18.566 1.00 74.75 87 GLY A O 1
ATOM 647 N N . ARG A 1 88 ? 19.098 13.607 -19.363 1.00 73.69 88 ARG A N 1
ATOM 648 C CA . ARG A 1 88 ? 19.440 13.502 -20.785 1.00 73.69 88 ARG A CA 1
ATOM 649 C C . ARG A 1 88 ? 19.879 14.861 -21.304 1.00 73.69 88 ARG A C 1
ATOM 651 O O . ARG A 1 88 ? 19.400 15.899 -20.854 1.00 73.69 88 ARG A O 1
ATOM 658 N N . GLN A 1 89 ? 20.785 14.839 -22.266 1.00 70.44 89 GLN A N 1
ATOM 659 C CA . GLN A 1 89 ? 21.272 16.028 -22.944 1.00 70.44 89 GLN A CA 1
ATOM 660 C C . GLN A 1 89 ? 20.590 16.184 -24.312 1.00 70.44 89 GLN A C 1
ATOM 662 O O . GLN A 1 89 ? 20.171 15.196 -24.914 1.00 70.44 89 GLN A O 1
ATOM 667 N N . SER A 1 90 ? 20.440 17.422 -24.793 1.00 61.50 90 SER A N 1
ATOM 668 C CA . SER A 1 90 ? 19.868 17.713 -26.118 1.00 61.50 90 SER A CA 1
ATOM 669 C C . SER A 1 90 ? 20.924 18.271 -27.068 1.00 61.50 90 SER A C 1
ATOM 671 O O . SER A 1 90 ? 21.893 18.871 -26.614 1.00 61.50 90 SER A O 1
ATOM 673 N N . VAL A 1 91 ? 20.703 18.115 -28.377 1.00 57.97 91 VAL A N 1
ATOM 674 C CA . VAL A 1 91 ? 21.631 18.459 -29.478 1.00 57.97 91 VAL A CA 1
ATOM 675 C C . VAL A 1 91 ? 22.262 19.860 -29.362 1.00 57.97 91 VAL A C 1
ATOM 677 O O . VAL A 1 91 ? 23.385 20.062 -29.817 1.00 57.97 91 VAL A O 1
ATOM 680 N N . GLY A 1 92 ? 21.574 20.820 -28.729 1.00 56.50 92 GLY A N 1
ATOM 681 C CA . GLY A 1 92 ? 22.019 22.212 -28.580 1.00 56.50 92 GLY A CA 1
ATOM 682 C C . GLY A 1 92 ? 22.654 22.605 -27.237 1.00 56.50 92 GLY A C 1
ATOM 683 O O . GLY A 1 92 ? 23.125 23.732 -27.124 1.00 56.50 92 GLY A O 1
ATOM 684 N N . ASP A 1 93 ? 22.685 21.731 -26.226 1.00 57.34 93 ASP A N 1
ATOM 685 C CA . ASP A 1 93 ? 23.217 22.053 -24.890 1.00 57.34 93 ASP A CA 1
ATOM 686 C C . ASP A 1 93 ? 24.249 21.007 -24.469 1.00 57.34 93 ASP A C 1
ATOM 688 O O . ASP A 1 93 ? 23.870 19.914 -24.079 1.00 57.34 93 ASP A O 1
ATOM 692 N N . LYS A 1 94 ? 25.545 21.343 -24.532 1.00 60.12 94 LYS A N 1
ATOM 693 C CA . LYS A 1 94 ? 26.662 20.454 -24.154 1.00 60.12 94 LYS A CA 1
ATOM 694 C C . LYS A 1 94 ? 27.171 20.656 -22.714 1.00 60.12 94 LYS A C 1
ATOM 696 O O . LYS A 1 94 ? 28.235 20.149 -22.373 1.00 60.12 94 LYS A O 1
ATOM 701 N N . SER A 1 95 ? 26.437 21.371 -21.853 1.00 60.81 95 SER A N 1
ATOM 702 C CA . SER A 1 95 ? 26.898 21.750 -20.498 1.00 60.81 95 SER A CA 1
ATOM 703 C C . SER A 1 95 ? 26.997 20.596 -19.478 1.00 60.81 95 SER A C 1
ATOM 705 O O . SER A 1 95 ? 27.519 20.783 -18.374 1.00 60.81 95 SER A O 1
ATOM 707 N N . GLY A 1 96 ? 26.561 19.393 -19.867 1.00 66.69 96 GLY A N 1
ATOM 708 C CA . GLY A 1 96 ? 26.466 18.204 -19.025 1.00 66.69 96 GLY A CA 1
ATOM 709 C C . GLY A 1 96 ? 25.154 18.153 -18.240 1.00 66.69 96 GLY A C 1
ATOM 710 O O . GLY A 1 96 ? 24.415 19.127 -18.136 1.00 66.69 96 GLY A O 1
ATOM 711 N N . THR A 1 97 ? 24.847 16.992 -17.679 1.00 77.94 97 THR A N 1
ATOM 712 C CA . THR A 1 97 ? 23.703 16.762 -16.794 1.00 77.94 97 THR A CA 1
ATOM 713 C C . THR A 1 97 ? 24.160 16.046 -15.528 1.00 77.94 97 THR A C 1
ATOM 715 O O . THR A 1 97 ? 25.358 15.845 -15.322 1.00 77.94 97 THR A O 1
ATOM 718 N N . GLN A 1 98 ? 23.233 15.697 -14.642 1.00 81.81 98 GLN A N 1
ATOM 719 C CA . GLN A 1 98 ? 23.572 15.081 -13.368 1.00 81.81 98 GLN A CA 1
ATOM 720 C C . GLN A 1 98 ? 22.732 13.856 -13.044 1.00 81.81 98 GLN A C 1
ATOM 722 O O . GLN A 1 98 ? 21.597 13.705 -13.500 1.00 81.81 98 GLN A O 1
ATOM 727 N N . ILE A 1 99 ? 23.331 13.004 -12.225 1.00 86.69 99 ILE A N 1
ATOM 728 C CA . ILE A 1 99 ? 22.690 11.892 -11.542 1.00 86.69 99 ILE A CA 1
ATOM 729 C C . ILE A 1 99 ? 22.228 12.397 -10.177 1.00 86.69 99 ILE A C 1
ATOM 731 O O . ILE A 1 99 ? 22.966 13.103 -9.483 1.00 86.69 99 ILE A O 1
ATOM 735 N N . SER A 1 100 ? 21.004 12.045 -9.805 1.00 87.38 100 SER A N 1
ATOM 736 C CA . SER A 1 100 ? 20.475 12.231 -8.457 1.00 87.38 100 SER A CA 1
ATOM 737 C C . SER A 1 100 ? 20.069 10.884 -7.879 1.00 87.38 100 SER A C 1
ATOM 739 O O . SER A 1 100 ? 19.486 10.065 -8.583 1.00 87.38 100 SER A O 1
ATOM 741 N N . ILE A 1 101 ? 20.375 10.656 -6.606 1.00 89.06 101 ILE A N 1
ATOM 742 C CA . ILE A 1 101 ? 20.026 9.427 -5.893 1.00 89.06 101 ILE A CA 1
ATOM 743 C C . ILE A 1 101 ? 19.110 9.797 -4.736 1.00 89.06 101 ILE A C 1
ATOM 745 O O . ILE A 1 101 ? 19.494 10.574 -3.856 1.00 89.06 101 ILE A O 1
ATOM 749 N N . LEU A 1 102 ? 17.902 9.242 -4.749 1.00 86.75 102 LEU A N 1
ATOM 750 C CA . LEU A 1 102 ? 16.996 9.282 -3.613 1.00 86.75 102 LEU A CA 1
ATOM 751 C C . LEU A 1 102 ? 17.013 7.922 -2.916 1.00 86.75 102 LEU A C 1
ATOM 753 O O . LEU A 1 102 ? 16.692 6.913 -3.535 1.00 86.75 102 LEU A O 1
ATOM 757 N N . SER A 1 103 ? 17.356 7.905 -1.637 1.00 85.94 103 SER A N 1
ATOM 758 C CA . SER A 1 103 ? 17.468 6.688 -0.827 1.00 85.94 103 SER A CA 1
ATOM 759 C C . SER A 1 103 ? 16.504 6.745 0.346 1.00 85.94 103 SER A C 1
ATOM 761 O O . SER A 1 103 ? 16.086 7.831 0.751 1.00 85.94 103 SER A O 1
ATOM 763 N N . TRP A 1 104 ? 16.171 5.594 0.922 1.00 79.50 104 TRP A N 1
ATOM 764 C CA . TRP A 1 104 ? 15.337 5.538 2.119 1.00 79.50 104 TRP A CA 1
ATOM 765 C C . TRP A 1 104 ? 16.181 5.698 3.396 1.00 79.50 104 TRP A C 1
ATOM 767 O O . TRP A 1 104 ? 17.021 4.858 3.688 1.00 79.50 104 TRP A O 1
ATOM 777 N N . ASP A 1 105 ? 15.932 6.739 4.195 1.00 75.88 105 ASP A N 1
ATOM 778 C CA . ASP A 1 105 ? 16.489 6.923 5.548 1.00 75.88 105 ASP A CA 1
ATOM 779 C C . ASP A 1 105 ? 15.356 6.951 6.580 1.00 75.88 105 ASP A C 1
ATOM 781 O O . ASP A 1 105 ? 14.492 7.831 6.547 1.00 75.88 105 ASP A O 1
ATOM 785 N N . ARG A 1 106 ? 15.343 5.980 7.507 1.00 71.88 106 ARG A N 1
ATOM 786 C CA . ARG A 1 106 ? 14.328 5.854 8.578 1.00 71.88 106 ARG A CA 1
ATOM 787 C C . ARG A 1 106 ? 12.894 6.008 8.048 1.00 71.88 106 ARG A C 1
ATOM 789 O O . ARG A 1 106 ? 12.082 6.740 8.606 1.00 71.88 106 ARG A O 1
ATOM 796 N N . GLY A 1 107 ? 12.619 5.339 6.926 1.00 70.25 107 GLY A N 1
ATOM 797 C CA . GLY A 1 107 ? 11.334 5.360 6.224 1.00 70.25 107 GLY A CA 1
ATOM 798 C C . GLY A 1 107 ? 11.145 6.521 5.244 1.00 70.25 107 GLY A C 1
ATOM 799 O O . GLY A 1 107 ? 10.174 6.500 4.497 1.00 70.25 107 GLY A O 1
ATOM 800 N N . ASN A 1 108 ? 12.026 7.532 5.210 1.00 70.50 108 ASN A N 1
ATOM 801 C CA . ASN A 1 108 ? 11.898 8.732 4.369 1.00 70.50 108 ASN A CA 1
ATOM 802 C C . ASN A 1 108 ? 12.689 8.597 3.080 1.00 70.50 108 ASN A C 1
ATOM 804 O O . ASN A 1 108 ? 13.880 8.318 3.132 1.00 70.50 108 ASN A O 1
ATOM 808 N N . LEU A 1 109 ? 12.073 8.909 1.940 1.00 77.94 109 LEU A N 1
ATOM 809 C CA . LEU A 1 109 ? 12.822 9.088 0.703 1.00 77.94 109 LEU A CA 1
ATOM 810 C C . LEU A 1 109 ? 13.556 10.440 0.749 1.00 77.94 109 LEU A C 1
ATOM 812 O O . LEU A 1 109 ? 12.925 11.499 0.742 1.00 77.94 109 LEU A O 1
ATOM 816 N N . VAL A 1 110 ? 14.885 10.405 0.815 1.00 83.94 110 VAL A N 1
ATOM 817 C CA . VAL A 1 110 ? 15.762 11.576 0.968 1.00 83.94 110 VAL A CA 1
ATOM 818 C C . VAL A 1 110 ? 16.754 11.675 -0.183 1.00 83.94 110 VAL A C 1
ATOM 820 O O . VAL A 1 110 ? 17.195 10.666 -0.725 1.00 83.94 110 VAL A O 1
ATOM 823 N N . ASN A 1 111 ? 17.136 12.897 -0.560 1.00 87.06 111 ASN A N 1
ATOM 824 C CA . ASN A 1 111 ? 18.176 13.112 -1.563 1.00 87.06 111 ASN A CA 1
ATOM 825 C C . ASN A 1 111 ? 19.564 12.815 -0.968 1.00 87.06 111 ASN A C 1
ATOM 827 O O . ASN A 1 111 ? 20.147 13.652 -0.283 1.00 87.06 111 ASN A O 1
ATOM 831 N N . ASN A 1 112 ? 20.098 11.637 -1.289 1.00 89.56 112 ASN A N 1
ATOM 832 C CA . ASN A 1 112 ? 21.405 11.150 -0.853 1.00 89.56 112 ASN A CA 1
ATOM 833 C C . ASN A 1 112 ? 22.468 11.232 -1.958 1.00 89.56 112 ASN A C 1
ATOM 835 O O . ASN A 1 112 ? 23.509 10.582 -1.876 1.00 89.56 112 ASN A O 1
ATOM 839 N N . THR A 1 113 ? 22.260 12.078 -2.971 1.00 89.94 113 THR A N 1
ATOM 840 C CA . THR A 1 113 ? 23.216 12.248 -4.077 1.00 89.94 113 THR A CA 1
ATOM 841 C C . THR A 1 113 ? 24.622 12.585 -3.578 1.00 89.94 113 THR A C 1
ATOM 843 O O . THR A 1 113 ? 25.583 11.973 -4.021 1.00 89.94 113 THR A O 1
ATOM 846 N N . ALA A 1 114 ? 24.764 13.512 -2.625 1.00 90.56 114 ALA A N 1
ATOM 847 C CA . ALA A 1 114 ? 26.079 13.908 -2.108 1.00 90.56 114 ALA A CA 1
ATOM 848 C C . ALA A 1 114 ? 26.764 12.808 -1.275 1.00 90.56 114 ALA A C 1
ATOM 850 O O . ALA A 1 114 ? 27.991 12.727 -1.276 1.00 90.56 114 ALA A O 1
ATOM 851 N N . LYS A 1 115 ? 25.977 11.963 -0.591 1.00 91.75 115 LYS A N 1
ATOM 852 C CA . LYS A 1 115 ? 26.466 10.786 0.146 1.00 91.75 115 LYS A CA 1
ATOM 853 C C . LYS A 1 115 ? 27.052 9.770 -0.832 1.00 91.75 115 LYS A C 1
ATOM 855 O O . LYS A 1 115 ? 28.196 9.355 -0.683 1.00 91.75 115 LYS A O 1
ATOM 860 N N . TRP A 1 116 ? 26.269 9.416 -1.848 1.00 92.88 116 TRP A N 1
ATOM 861 C CA . TRP A 1 116 ? 26.626 8.381 -2.812 1.00 92.88 116 TRP A CA 1
ATOM 862 C C . TRP A 1 116 ? 27.631 8.827 -3.869 1.00 92.88 116 TRP A C 1
ATOM 864 O O . TRP A 1 116 ? 28.366 8.002 -4.398 1.00 92.88 116 TRP A O 1
ATOM 874 N N . MET A 1 117 ? 27.657 10.112 -4.207 1.00 93.00 117 MET A N 1
ATOM 875 C CA . MET A 1 117 ? 28.483 10.662 -5.279 1.00 93.00 117 MET A CA 1
ATOM 876 C C . MET A 1 117 ? 29.251 11.910 -4.817 1.00 93.00 117 MET A C 1
ATOM 878 O O . MET A 1 117 ? 28.999 13.019 -5.305 1.00 93.00 117 MET A O 1
ATOM 882 N N . PRO A 1 118 ? 30.204 11.756 -3.878 1.00 91.62 118 PRO A N 1
ATOM 883 C CA . PRO A 1 118 ? 31.001 12.861 -3.363 1.00 91.62 118 PRO A CA 1
ATOM 884 C C . PRO A 1 118 ? 31.914 13.450 -4.447 1.00 91.62 118 PRO A C 1
ATOM 886 O O . PRO A 1 118 ? 32.227 12.814 -5.452 1.00 91.62 118 PRO A O 1
ATOM 889 N N . GLY A 1 119 ? 32.359 14.693 -4.252 1.00 88.06 119 GLY A N 1
ATOM 890 C CA . GLY A 1 119 ? 33.318 15.336 -5.160 1.00 88.06 119 GLY A CA 1
ATOM 891 C C . GLY A 1 119 ? 32.770 15.666 -6.555 1.00 88.06 119 GLY A C 1
ATOM 892 O O . GLY A 1 119 ? 33.548 15.889 -7.477 1.00 88.06 119 GLY A O 1
ATOM 893 N N . GLY A 1 120 ? 31.443 15.695 -6.734 1.00 83.44 120 GLY A N 1
ATOM 894 C CA . GLY A 1 120 ? 30.811 16.088 -8.000 1.00 83.44 120 GLY A CA 1
ATOM 895 C C . GLY A 1 120 ? 30.904 15.036 -9.109 1.00 83.44 120 GLY A C 1
ATOM 896 O O . GLY A 1 120 ? 30.710 15.357 -10.284 1.00 83.44 120 GLY A O 1
ATOM 897 N N . ILE A 1 121 ? 31.176 13.771 -8.763 1.00 90.06 121 ILE A N 1
ATOM 898 C CA . ILE A 1 121 ? 31.236 12.665 -9.736 1.00 90.06 121 ILE A CA 1
ATOM 899 C C . ILE A 1 121 ? 29.876 12.352 -10.382 1.00 90.06 121 ILE A C 1
ATOM 901 O O . ILE A 1 121 ? 29.820 11.607 -11.362 1.00 90.06 121 ILE A O 1
ATOM 905 N N . ASN A 1 122 ? 28.798 12.941 -9.859 1.00 88.19 122 ASN A N 1
ATOM 906 C CA . ASN A 1 122 ? 27.440 12.835 -10.377 1.00 88.19 122 ASN A CA 1
ATOM 907 C C . ASN A 1 122 ? 27.201 13.630 -11.668 1.00 88.19 122 ASN A C 1
ATOM 909 O O . ASN A 1 122 ? 26.153 13.451 -12.281 1.00 88.19 122 ASN A O 1
ATOM 913 N N . ARG A 1 123 ? 28.131 14.496 -12.100 1.00 85.06 123 ARG A N 1
ATOM 914 C CA . ARG A 1 123 ? 28.054 15.136 -13.421 1.00 85.06 123 ARG A CA 1
ATOM 915 C C . ARG A 1 123 ? 28.465 14.168 -14.527 1.00 85.06 123 ARG A C 1
ATOM 917 O O . ARG A 1 123 ? 29.560 13.603 -14.490 1.00 85.06 123 ARG A O 1
ATOM 924 N N . ILE A 1 124 ? 27.603 14.050 -15.530 1.00 80.12 124 ILE A N 1
ATOM 925 C CA . ILE A 1 124 ? 27.782 13.220 -16.724 1.00 80.12 124 ILE A CA 1
ATOM 926 C C . ILE A 1 124 ? 27.519 14.052 -17.982 1.00 80.12 124 ILE A C 1
ATOM 928 O O . ILE A 1 124 ? 26.862 15.086 -17.921 1.00 80.12 124 ILE A O 1
ATOM 932 N N . VAL A 1 125 ? 28.003 13.601 -19.139 1.00 73.88 125 VAL A N 1
ATOM 933 C CA . VAL A 1 125 ? 27.715 14.268 -20.424 1.00 73.88 125 VAL A CA 1
ATOM 934 C C . VAL A 1 125 ? 26.220 14.153 -20.751 1.00 73.88 125 VAL A C 1
ATOM 936 O O . VAL A 1 125 ? 25.573 15.142 -21.065 1.00 73.88 125 VAL A O 1
ATOM 939 N N . GLY A 1 126 ? 25.644 12.969 -20.550 1.00 70.69 126 GLY A N 1
ATOM 940 C CA . GLY A 1 126 ? 24.235 12.663 -20.775 1.00 70.69 126 GLY A CA 1
ATOM 941 C C . GLY A 1 126 ? 24.042 11.162 -20.946 1.00 70.69 126 GLY A C 1
ATOM 942 O O . GLY A 1 126 ? 24.996 10.459 -21.281 1.00 70.69 126 GLY A O 1
ATOM 943 N N . SER A 1 127 ? 22.825 10.680 -20.704 1.00 73.75 127 SER A N 1
ATOM 944 C CA . SER A 1 127 ? 22.420 9.318 -21.048 1.00 73.75 127 SER A CA 1
ATOM 945 C C . SER A 1 127 ? 21.199 9.366 -21.962 1.00 73.75 127 SER A C 1
ATOM 947 O O . SER A 1 127 ? 20.235 10.095 -21.702 1.00 73.75 127 SER A O 1
ATOM 949 N N . GLU A 1 128 ? 21.240 8.588 -23.038 1.00 76.00 128 GLU A N 1
ATOM 950 C CA . GLU A 1 128 ? 20.075 8.271 -23.853 1.00 76.00 128 GLU A CA 1
ATOM 951 C C . GLU A 1 128 ? 19.420 7.013 -23.267 1.00 76.00 128 GLU A C 1
ATOM 953 O O . GLU A 1 128 ? 19.820 5.904 -23.603 1.00 76.00 128 GLU A O 1
ATOM 958 N N . PRO A 1 129 ? 18.478 7.197 -22.320 1.00 72.69 129 PRO A N 1
ATOM 959 C CA . PRO A 1 129 ? 18.161 6.313 -21.188 1.00 72.69 129 PRO A CA 1
ATOM 960 C C . PRO A 1 129 ? 18.808 4.923 -21.230 1.00 72.69 129 PRO A C 1
ATOM 962 O O . PRO A 1 129 ? 18.149 3.943 -21.576 1.00 72.69 129 PRO A O 1
ATOM 965 N N . SER A 1 130 ? 20.097 4.822 -20.913 1.00 84.81 130 SER A N 1
ATOM 966 C CA . SER A 1 130 ? 20.802 3.541 -20.957 1.00 84.81 130 SER A CA 1
ATOM 967 C C . SER A 1 130 ? 21.709 3.407 -19.751 1.00 84.81 130 SER A C 1
ATOM 969 O O . SER A 1 130 ? 22.824 3.937 -19.700 1.00 84.81 130 SER A O 1
ATOM 971 N N . VAL A 1 131 ? 21.154 2.750 -18.740 1.00 89.88 131 VAL A N 1
ATOM 972 C CA . VAL A 1 131 ? 21.745 2.582 -17.419 1.00 89.88 131 VAL A CA 1
ATOM 973 C C . VAL A 1 131 ? 21.548 1.135 -17.031 1.00 89.88 131 VAL A C 1
ATOM 975 O O . VAL A 1 131 ? 20.436 0.619 -17.136 1.00 89.88 131 VAL A O 1
ATOM 978 N N . GLN A 1 132 ? 22.630 0.497 -16.612 1.00 92.81 132 GLN A N 1
ATOM 979 C CA . GLN A 1 132 ? 22.652 -0.919 -16.286 1.00 92.81 132 GLN A CA 1
ATOM 980 C C . GLN A 1 132 ? 23.175 -1.118 -14.870 1.00 92.81 132 GLN A C 1
ATOM 982 O O . GLN A 1 132 ? 24.064 -0.391 -14.423 1.00 92.81 132 GLN A O 1
ATOM 987 N N . PHE A 1 133 ? 22.621 -2.100 -14.169 1.00 93.62 133 PHE A N 1
ATOM 988 C CA . PHE A 1 133 ? 22.982 -2.417 -12.791 1.00 93.62 133 PHE A CA 1
ATOM 989 C C . PHE A 1 133 ? 23.411 -3.872 -12.704 1.00 93.62 133 PHE A C 1
ATOM 991 O O . PHE A 1 133 ? 22.688 -4.762 -13.146 1.00 93.62 133 PHE A O 1
ATOM 998 N N . ALA A 1 134 ? 24.582 -4.110 -12.126 1.00 94.38 134 ALA A N 1
ATOM 999 C CA . ALA A 1 134 ? 25.092 -5.447 -11.859 1.00 94.38 134 ALA A CA 1
ATOM 1000 C C . ALA A 1 134 ? 26.168 -5.377 -10.773 1.00 94.38 134 ALA A C 1
ATOM 1002 O O . ALA A 1 134 ? 26.714 -4.312 -10.506 1.00 94.38 134 ALA A O 1
ATOM 1003 N N . ASP A 1 135 ? 26.492 -6.513 -10.164 1.00 94.00 135 ASP A N 1
ATOM 1004 C CA . ASP A 1 135 ? 27.713 -6.652 -9.368 1.00 94.00 135 ASP A CA 1
ATOM 1005 C C . ASP A 1 135 ? 28.870 -6.998 -10.315 1.00 94.00 135 ASP A C 1
ATOM 1007 O O . ASP A 1 135 ? 29.148 -8.168 -10.590 1.00 94.00 135 ASP A O 1
ATOM 1011 N N . PHE A 1 136 ? 29.507 -5.970 -10.881 1.00 95.69 136 PHE A N 1
ATOM 1012 C CA . PHE A 1 136 ? 30.546 -6.143 -11.901 1.00 95.69 136 PHE A CA 1
ATOM 1013 C C . PHE A 1 136 ? 31.811 -6.773 -11.321 1.00 95.69 136 PHE A C 1
ATOM 1015 O O . PHE A 1 136 ? 32.591 -7.363 -12.063 1.00 95.69 136 PHE A O 1
ATOM 1022 N N . PHE A 1 137 ? 32.025 -6.664 -10.007 1.00 93.38 137 PHE A N 1
ATOM 1023 C CA . PHE A 1 137 ? 33.266 -7.076 -9.346 1.00 93.38 137 PHE A CA 1
ATOM 1024 C C . PHE A 1 137 ? 33.074 -8.187 -8.306 1.00 93.38 137 PHE A C 1
ATOM 1026 O O . PHE A 1 137 ? 33.991 -8.443 -7.525 1.00 93.38 137 PHE A O 1
ATOM 1033 N N . LYS A 1 138 ? 31.908 -8.851 -8.284 1.00 93.38 138 LYS A N 1
ATOM 1034 C CA . LYS A 1 138 ? 31.563 -9.927 -7.330 1.00 93.38 138 LYS A CA 1
ATOM 1035 C C . LYS A 1 138 ? 31.766 -9.523 -5.865 1.00 93.38 138 LYS A C 1
ATOM 1037 O O . LYS A 1 138 ? 32.233 -10.306 -5.038 1.00 93.38 138 LYS A O 1
ATOM 1042 N N . THR A 1 139 ? 31.450 -8.273 -5.548 1.00 91.81 139 THR A N 1
ATOM 1043 C CA . THR A 1 139 ? 31.583 -7.700 -4.202 1.00 91.81 139 THR A CA 1
ATOM 1044 C C . THR A 1 139 ? 30.351 -7.932 -3.326 1.00 91.81 139 THR A C 1
ATOM 1046 O O . THR A 1 139 ? 30.371 -7.589 -2.142 1.00 91.81 139 THR A O 1
ATOM 1049 N N . GLY A 1 140 ? 29.276 -8.484 -3.895 1.00 91.12 140 GLY A N 1
ATOM 1050 C CA . GLY A 1 140 ? 27.954 -8.574 -3.281 1.00 91.12 140 GLY A CA 1
ATOM 1051 C C . GLY A 1 140 ? 27.194 -7.244 -3.278 1.00 91.12 140 GLY A C 1
ATOM 1052 O O . GLY A 1 140 ? 26.200 -7.121 -2.567 1.00 91.12 140 GLY A O 1
ATOM 1053 N N . ARG A 1 141 ? 27.668 -6.233 -4.018 1.00 91.75 141 ARG A N 1
ATOM 1054 C CA . ARG A 1 141 ? 27.097 -4.879 -4.059 1.00 91.75 141 ARG A CA 1
ATOM 1055 C C . ARG A 1 141 ? 26.706 -4.525 -5.487 1.00 91.75 141 ARG A C 1
ATOM 1057 O O . ARG A 1 141 ? 27.405 -4.877 -6.428 1.00 91.75 141 ARG A O 1
ATOM 1064 N N . THR A 1 142 ? 25.609 -3.791 -5.640 1.00 93.81 142 THR A N 1
ATOM 1065 C CA . THR A 1 142 ? 25.164 -3.320 -6.954 1.00 93.81 142 THR A CA 1
ATOM 1066 C C . THR A 1 142 ? 26.003 -2.125 -7.404 1.00 93.81 142 THR A C 1
ATOM 1068 O O . THR A 1 142 ? 25.991 -1.082 -6.744 1.00 93.81 142 THR A O 1
ATOM 1071 N N . ASP A 1 143 ? 26.688 -2.260 -8.538 1.00 94.69 143 ASP A N 1
ATOM 1072 C CA . ASP A 1 143 ? 27.323 -1.162 -9.265 1.00 94.69 143 ASP A CA 1
ATOM 1073 C C . ASP A 1 143 ? 26.378 -0.616 -10.349 1.00 94.69 143 ASP A C 1
ATOM 1075 O O . ASP A 1 143 ? 25.369 -1.235 -10.702 1.00 94.69 143 ASP A O 1
ATOM 1079 N N . MET A 1 144 ? 26.716 0.547 -10.909 1.00 95.38 144 MET A N 1
ATOM 1080 C CA . MET A 1 144 ? 25.913 1.201 -11.943 1.00 95.38 144 MET A CA 1
ATOM 1081 C C . MET A 1 144 ? 26.763 1.613 -13.142 1.00 95.38 144 MET A C 1
ATOM 1083 O O . MET A 1 144 ? 27.704 2.389 -13.006 1.00 95.38 144 MET A O 1
ATOM 1087 N N . PHE A 1 145 ? 26.381 1.174 -14.334 1.00 93.94 145 PHE A N 1
ATOM 1088 C CA . PHE A 1 145 ? 26.930 1.646 -15.599 1.00 93.94 145 PHE A CA 1
ATOM 1089 C C . PHE A 1 145 ? 25.986 2.653 -16.258 1.00 93.94 145 PHE A C 1
ATOM 1091 O O . PHE A 1 145 ? 24.779 2.433 -16.313 1.00 93.94 145 PHE A O 1
ATOM 1098 N N . VAL A 1 146 ? 26.537 3.741 -16.792 1.00 90.38 146 VAL A N 1
ATOM 1099 C CA . VAL A 1 146 ? 25.815 4.776 -17.538 1.00 90.38 146 VAL A CA 1
ATOM 1100 C C . VAL A 1 146 ? 26.481 4.939 -18.898 1.00 90.38 146 VAL A C 1
ATOM 1102 O O . VAL A 1 146 ? 27.605 5.451 -18.990 1.00 90.38 146 VAL A O 1
ATOM 1105 N N . ALA A 1 147 ? 25.779 4.532 -19.957 1.00 87.19 147 ALA A N 1
ATOM 1106 C CA . ALA A 1 147 ? 26.252 4.752 -21.316 1.00 87.19 147 ALA A CA 1
ATOM 1107 C C . ALA A 1 147 ? 26.185 6.246 -21.652 1.00 87.19 147 ALA A C 1
ATOM 1109 O O . ALA A 1 147 ? 25.187 6.923 -21.373 1.00 87.19 147 ALA A O 1
ATOM 1110 N N . ALA A 1 148 ? 27.255 6.761 -22.251 1.00 79.12 148 ALA A N 1
ATOM 1111 C CA . ALA A 1 148 ? 27.296 8.134 -22.718 1.00 79.12 148 ALA A CA 1
ATOM 1112 C C . ALA A 1 148 ? 26.506 8.270 -24.026 1.00 79.12 148 ALA A C 1
ATOM 1114 O O . ALA A 1 148 ? 26.821 7.628 -25.028 1.00 79.12 148 ALA A O 1
ATOM 1115 N N . GLY A 1 149 ? 25.501 9.146 -24.015 1.00 72.00 149 GLY A N 1
ATOM 1116 C CA . GLY A 1 149 ? 24.676 9.432 -25.182 1.00 72.00 149 GLY A CA 1
ATOM 1117 C C . GLY A 1 149 ? 24.028 10.810 -25.096 1.00 72.00 149 GLY A C 1
ATOM 1118 O O . GLY A 1 149 ? 23.387 11.165 -24.104 1.00 72.00 149 GLY A O 1
ATOM 1119 N N . PHE A 1 150 ? 24.196 11.595 -26.153 1.00 65.75 150 PHE A N 1
ATOM 1120 C CA . PHE A 1 150 ? 23.450 12.818 -26.427 1.00 65.75 150 PHE A CA 1
ATOM 1121 C C . PHE A 1 150 ? 23.187 12.795 -27.930 1.00 65.75 150 PHE A C 1
ATOM 1123 O O . PHE A 1 150 ? 24.127 12.527 -28.660 1.00 65.75 150 PHE A O 1
ATOM 1130 N N . ASP A 1 151 ? 21.936 12.982 -28.362 1.00 67.38 151 ASP A N 1
ATOM 1131 C CA . ASP A 1 151 ? 21.377 12.704 -29.707 1.00 67.38 151 ASP A CA 1
ATOM 1132 C C . ASP A 1 151 ? 22.045 13.498 -30.867 1.00 67.38 151 ASP A C 1
ATOM 1134 O O . ASP A 1 151 ? 21.415 14.291 -31.562 1.00 67.38 151 ASP A O 1
ATOM 1138 N N . ALA A 1 152 ? 23.369 13.394 -31.003 1.00 60.16 152 ALA A N 1
ATOM 1139 C CA . ALA A 1 152 ? 24.247 14.170 -31.867 1.00 60.16 152 ALA A CA 1
ATOM 1140 C C . ALA A 1 152 ? 25.610 13.459 -32.052 1.00 60.16 152 ALA A C 1
ATOM 1142 O O . ALA A 1 152 ? 26.072 12.758 -31.153 1.00 60.16 152 ALA A O 1
ATOM 1143 N N . PRO A 1 153 ? 26.324 13.689 -33.171 1.00 55.16 153 PRO A N 1
ATOM 1144 C CA . PRO A 1 153 ? 27.631 13.073 -33.404 1.00 55.16 153 PRO A CA 1
ATOM 1145 C C . PRO A 1 153 ? 28.703 13.518 -32.390 1.00 55.16 153 PRO A C 1
ATOM 1147 O O . PRO A 1 153 ? 28.956 14.717 -32.221 1.00 55.16 153 PRO A O 1
ATOM 1150 N N . GLY A 1 154 ? 29.388 12.553 -31.771 1.00 60.75 154 GLY A N 1
ATOM 1151 C CA . GLY A 1 154 ? 30.586 12.766 -30.951 1.00 60.75 154 GLY A CA 1
ATOM 1152 C C . GLY A 1 154 ? 30.767 11.686 -29.873 1.00 60.75 154 GLY A C 1
ATOM 1153 O O . GLY A 1 154 ? 29.787 11.323 -29.228 1.00 60.75 154 GLY A O 1
ATOM 1154 N N . PRO A 1 155 ? 31.991 11.172 -29.643 1.00 60.34 155 PRO A N 1
ATOM 1155 C CA . PRO A 1 155 ? 32.221 10.149 -28.628 1.00 60.34 155 PRO A CA 1
ATOM 1156 C C . PRO A 1 155 ? 32.095 10.756 -27.226 1.00 60.34 155 PRO A C 1
ATOM 1158 O O . PRO A 1 155 ? 32.750 11.751 -26.905 1.00 60.34 155 PRO A O 1
ATOM 1161 N N . GLY A 1 156 ? 31.260 10.153 -26.385 1.00 63.22 156 GLY A N 1
ATOM 1162 C CA . GLY A 1 156 ? 31.237 10.417 -24.951 1.00 63.22 156 GLY A CA 1
ATOM 1163 C C . GLY A 1 156 ? 31.857 9.247 -24.193 1.00 63.22 156 GLY A C 1
ATOM 1164 O O . GLY A 1 156 ? 31.627 8.090 -24.534 1.00 63.22 156 GLY A O 1
ATOM 1165 N N . SER A 1 157 ? 32.631 9.522 -23.144 1.00 72.31 157 SER A N 1
ATOM 1166 C CA . SER A 1 157 ? 33.122 8.460 -22.262 1.00 72.31 157 SER A CA 1
ATOM 1167 C C . SER A 1 157 ? 32.003 7.990 -21.337 1.00 72.31 157 SER A C 1
ATOM 1169 O O . SER A 1 157 ? 31.514 8.765 -20.507 1.00 72.31 157 SER A O 1
ATOM 1171 N N . SER A 1 158 ? 31.625 6.720 -21.463 1.00 87.38 158 SER A N 1
ATOM 1172 C CA . SER A 1 158 ? 30.662 6.084 -20.563 1.00 87.38 158 SER A CA 1
ATOM 1173 C C . SER A 1 158 ? 31.277 5.913 -19.174 1.00 87.38 158 SER A C 1
ATOM 1175 O O . SER A 1 158 ? 32.500 5.914 -19.022 1.00 87.38 158 SER A O 1
ATOM 1177 N N . GLN A 1 159 ? 30.445 5.826 -18.142 1.00 90.06 159 GLN A N 1
ATOM 1178 C CA . GLN A 1 159 ? 30.915 5.829 -16.756 1.00 90.06 159 GLN A CA 1
ATOM 1179 C C . GLN A 1 159 ? 30.357 4.624 -16.015 1.00 90.06 159 GLN A C 1
ATOM 1181 O O . GLN A 1 159 ? 29.156 4.370 -16.057 1.00 90.06 159 GLN A O 1
ATOM 1186 N N . LEU A 1 160 ? 31.225 3.918 -15.301 1.00 93.69 160 LEU A N 1
ATOM 1187 C CA . LEU A 1 160 ? 30.834 2.964 -14.277 1.00 93.69 160 LEU A CA 1
ATOM 1188 C C . LEU A 1 160 ? 31.002 3.615 -12.903 1.00 93.69 160 LEU A C 1
ATOM 1190 O O . LEU A 1 160 ? 31.982 4.303 -12.630 1.00 93.69 160 LEU A O 1
ATOM 1194 N N . TYR A 1 161 ? 30.055 3.366 -12.021 1.00 94.94 161 TYR A N 1
ATOM 1195 C CA . TYR A 1 161 ? 30.061 3.766 -10.629 1.00 94.94 161 TYR A CA 1
ATOM 1196 C C . TYR A 1 161 ? 30.141 2.495 -9.786 1.00 94.94 161 TYR A C 1
ATOM 1198 O O . TYR A 1 161 ? 29.140 1.807 -9.598 1.00 94.94 161 TYR A O 1
ATOM 1206 N N . LYS A 1 162 ? 31.352 2.178 -9.312 1.00 94.94 162 LYS A N 1
ATOM 1207 C CA . LYS A 1 162 ? 31.634 1.015 -8.463 1.00 94.94 162 LYS A CA 1
ATOM 1208 C C . LYS A 1 162 ? 31.215 1.299 -7.025 1.00 94.94 162 LYS A C 1
ATOM 1210 O O . LYS A 1 162 ? 31.680 2.280 -6.440 1.00 94.94 162 LYS A O 1
ATOM 1215 N N . ASN A 1 163 ? 30.353 0.471 -6.451 1.00 94.31 163 ASN A N 1
ATOM 1216 C CA . ASN A 1 163 ? 29.890 0.606 -5.075 1.00 94.31 163 ASN A CA 1
ATOM 1217 C C . ASN A 1 163 ? 30.982 0.122 -4.112 1.00 94.31 163 ASN A C 1
ATOM 1219 O O . ASN A 1 163 ? 31.227 -1.073 -3.960 1.00 94.31 163 ASN A O 1
ATOM 1223 N N . VAL A 1 164 ? 31.642 1.066 -3.437 1.00 93.50 164 VAL A N 1
ATOM 1224 C CA . VAL A 1 164 ? 32.724 0.779 -2.473 1.00 93.50 164 VAL A CA 1
ATOM 1225 C C . VAL A 1 164 ? 32.240 0.793 -1.018 1.00 93.50 164 VAL A C 1
ATOM 1227 O O . VAL A 1 164 ? 33.040 0.718 -0.090 1.00 93.50 164 VAL A O 1
ATOM 1230 N N . GLY A 1 165 ? 30.921 0.851 -0.818 1.00 89.81 165 GLY A N 1
ATOM 1231 C CA . GLY A 1 165 ? 30.260 0.804 0.480 1.00 89.81 165 GLY A CA 1
ATOM 1232 C C . GLY A 1 165 ? 29.900 2.159 1.057 1.00 89.81 165 GLY A C 1
ATOM 1233 O O . GLY A 1 165 ? 30.680 2.786 1.764 1.00 89.81 165 GLY A O 1
ATOM 1234 N N . GLY A 1 166 ? 28.664 2.576 0.773 1.00 88.06 166 GLY A N 1
ATOM 1235 C CA . GLY A 1 166 ? 28.101 3.864 1.186 1.00 88.06 166 GLY A CA 1
ATOM 1236 C C . GLY A 1 166 ? 28.422 5.016 0.231 1.00 88.06 166 GLY A C 1
ATOM 1237 O O . GLY A 1 166 ? 27.885 6.107 0.403 1.00 88.06 166 GLY A O 1
ATOM 1238 N N . THR A 1 167 ? 29.273 4.778 -0.771 1.00 94.25 167 THR A N 1
ATOM 1239 C CA . THR A 1 167 ? 29.624 5.728 -1.828 1.00 94.25 167 THR A CA 1
ATOM 1240 C C . THR A 1 167 ? 30.015 4.999 -3.115 1.00 94.25 167 THR A C 1
ATOM 1242 O O . THR A 1 167 ? 30.343 3.808 -3.096 1.00 94.25 167 THR A O 1
ATOM 1245 N N . PHE A 1 168 ? 29.995 5.722 -4.231 1.00 95.69 168 PHE A N 1
ATOM 1246 C CA . PHE A 1 168 ? 30.479 5.266 -5.523 1.00 95.69 168 PHE A CA 1
ATOM 1247 C C . PHE A 1 168 ? 31.877 5.798 -5.836 1.00 95.69 168 PHE A C 1
ATOM 1249 O O . PHE A 1 168 ? 32.179 6.979 -5.666 1.00 95.69 168 PHE A O 1
ATOM 1256 N N . GLN A 1 169 ? 32.704 4.930 -6.413 1.00 94.00 169 GLN A N 1
ATOM 1257 C CA . GLN A 1 169 ? 33.918 5.305 -7.125 1.00 94.00 169 GLN A CA 1
ATOM 1258 C C . GLN A 1 169 ? 33.631 5.328 -8.631 1.00 94.00 169 GLN A C 1
ATOM 1260 O O . GLN A 1 169 ? 33.205 4.324 -9.199 1.00 94.00 169 GLN A O 1
ATOM 1265 N N . ARG A 1 170 ? 33.878 6.464 -9.293 1.00 92.88 170 ARG A N 1
ATOM 1266 C CA . ARG A 1 170 ? 33.697 6.592 -10.747 1.0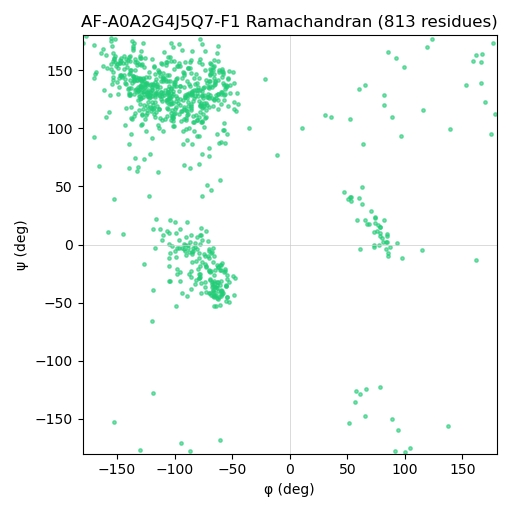0 92.88 170 ARG A CA 1
ATOM 1267 C C . ARG A 1 170 ? 34.889 6.002 -11.506 1.00 92.88 170 ARG A C 1
ATOM 1269 O O . ARG A 1 170 ? 36.032 6.360 -11.227 1.00 92.88 170 ARG A O 1
ATOM 1276 N N . ILE A 1 171 ? 34.602 5.154 -12.486 1.00 92.31 171 ILE A N 1
ATOM 1277 C CA . ILE A 1 171 ? 35.542 4.518 -13.408 1.00 92.31 171 ILE A CA 1
ATOM 1278 C C . ILE A 1 171 ? 35.105 4.875 -14.831 1.00 92.31 171 ILE A C 1
ATOM 1280 O O . ILE A 1 171 ? 33.950 4.680 -15.207 1.00 92.31 171 ILE A O 1
ATOM 1284 N N . THR A 1 172 ? 36.031 5.395 -15.630 1.00 89.81 172 THR A N 1
ATOM 1285 C CA . THR A 1 172 ? 35.772 5.689 -17.041 1.00 89.81 172 THR A CA 1
ATOM 1286 C C . THR A 1 172 ? 35.776 4.395 -17.849 1.00 89.81 172 THR A C 1
ATOM 1288 O O . THR A 1 172 ? 36.741 3.637 -17.790 1.00 89.81 172 THR A O 1
ATOM 1291 N N . VAL A 1 173 ? 34.730 4.173 -18.645 1.00 90.25 173 VAL A N 1
ATOM 1292 C CA . VAL A 1 173 ? 34.690 3.127 -19.672 1.00 90.25 173 VAL A CA 1
ATOM 1293 C C . VAL A 1 173 ? 34.950 3.796 -21.016 1.00 90.25 173 VAL A C 1
ATOM 1295 O O . VAL A 1 173 ? 34.129 4.575 -21.516 1.00 90.25 173 VAL A O 1
ATOM 1298 N N . GLU A 1 174 ? 36.127 3.541 -21.584 1.00 86.31 174 GLU A N 1
ATOM 1299 C CA . GLU A 1 174 ? 36.513 4.117 -22.869 1.00 86.31 174 GLU A CA 1
ATOM 1300 C C . GLU A 1 174 ? 35.608 3.580 -23.977 1.00 86.31 174 GLU A C 1
ATOM 1302 O O . GLU A 1 174 ? 35.478 2.375 -24.168 1.00 86.31 174 GLU A O 1
ATOM 1307 N N . SER A 1 175 ? 34.956 4.468 -24.717 1.00 84.44 175 SER A N 1
ATOM 1308 C CA . SER A 1 175 ? 34.101 4.088 -25.835 1.00 84.44 175 SER A CA 1
ATOM 1309 C C . SER A 1 175 ? 34.034 5.230 -26.834 1.00 84.44 175 SER A C 1
ATOM 1311 O O . SER A 1 175 ? 34.053 6.405 -26.460 1.00 84.44 175 SER A O 1
ATOM 1313 N N . LYS A 1 176 ? 33.978 4.870 -28.117 1.00 79.38 176 LYS A N 1
ATOM 1314 C CA . LYS A 1 176 ? 33.673 5.803 -29.208 1.00 79.38 176 LYS A CA 1
ATOM 1315 C C . LYS A 1 176 ? 32.233 5.661 -29.702 1.00 79.38 176 LYS A C 1
ATOM 1317 O O . LYS A 1 176 ? 31.850 6.398 -30.607 1.00 79.38 176 LYS A O 1
ATOM 1322 N N . ALA A 1 177 ? 31.473 4.725 -29.133 1.00 81.25 177 ALA A N 1
ATOM 1323 C CA . ALA A 1 177 ? 30.074 4.523 -29.463 1.00 81.25 177 ALA A CA 1
ATOM 1324 C C . ALA A 1 177 ? 29.245 5.741 -29.050 1.00 81.25 177 ALA A C 1
ATOM 1326 O O . ALA A 1 177 ? 29.420 6.289 -27.956 1.00 81.25 177 ALA A O 1
ATOM 1327 N N .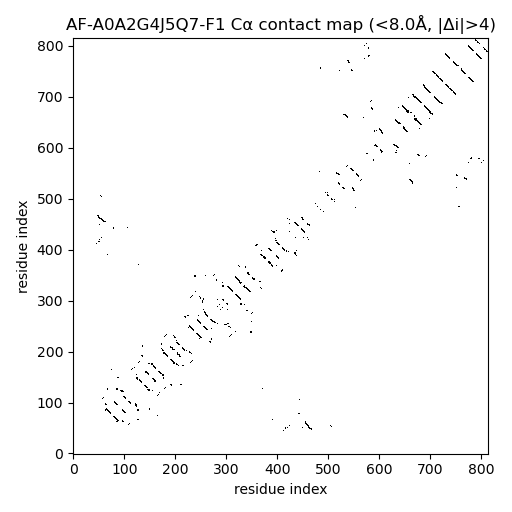 TRP A 1 178 ? 28.293 6.117 -29.896 1.00 77.69 178 TRP A N 1
ATOM 1328 C CA . TRP A 1 178 ? 27.147 6.899 -29.463 1.00 77.69 178 TRP A CA 1
ATOM 1329 C C . TRP A 1 178 ? 26.144 5.937 -28.815 1.00 77.69 178 TRP A C 1
ATOM 1331 O O . TRP A 1 178 ? 25.332 5.313 -29.495 1.00 77.69 178 TRP A O 1
ATOM 1341 N N . GLY A 1 179 ? 26.240 5.800 -27.489 1.00 75.19 179 GLY A N 1
ATOM 1342 C CA . GLY A 1 179 ? 25.503 4.812 -26.703 1.00 75.19 179 GLY A CA 1
ATOM 1343 C C . GLY A 1 179 ? 24.005 5.087 -26.607 1.00 75.19 179 GLY A C 1
ATOM 1344 O O . GLY A 1 179 ? 23.523 5.516 -25.560 1.00 75.19 179 GLY A O 1
ATOM 1345 N N . HIS A 1 180 ? 23.267 4.810 -27.685 1.00 82.06 180 HIS A N 1
ATOM 1346 C CA . HIS A 1 180 ? 21.803 4.881 -27.713 1.00 82.06 180 HIS A CA 1
ATOM 1347 C C . HIS A 1 180 ? 21.154 3.776 -26.856 1.00 82.06 180 HIS A C 1
ATOM 1349 O O . HIS A 1 180 ? 20.070 3.957 -26.289 1.00 82.06 180 HIS A O 1
ATOM 1355 N N . GLY A 1 181 ? 21.833 2.634 -26.738 1.00 87.94 181 GLY A N 1
ATOM 1356 C CA . GLY A 1 181 ? 21.474 1.514 -25.877 1.00 87.94 181 GLY A CA 1
ATOM 1357 C C . GLY A 1 181 ? 22.717 0.732 -25.455 1.00 87.94 181 GLY A C 1
ATOM 1358 O O . GLY A 1 181 ? 23.755 0.776 -26.116 1.00 87.94 181 GLY A O 1
ATOM 1359 N N . SER A 1 182 ? 22.619 0.015 -24.344 1.00 92.38 182 SER A N 1
ATOM 1360 C CA . SER A 1 182 ? 23.685 -0.831 -23.814 1.00 92.38 182 SER A CA 1
ATOM 1361 C C . SER A 1 182 ? 23.106 -2.042 -23.105 1.00 92.38 182 SER A C 1
ATOM 1363 O O . SER A 1 182 ? 21.981 -1.969 -22.615 1.00 92.38 182 SER A O 1
ATOM 1365 N N . ASP A 1 183 ? 23.904 -3.092 -22.966 1.00 94.75 183 ASP A N 1
ATOM 1366 C CA . ASP A 1 183 ? 23.547 -4.297 -22.219 1.00 94.75 183 ASP A CA 1
ATOM 1367 C C . ASP A 1 183 ? 24.731 -4.811 -21.393 1.00 94.75 183 ASP A C 1
ATOM 1369 O O . ASP A 1 183 ? 25.876 -4.409 -21.626 1.00 94.75 183 ASP A O 1
ATOM 1373 N N . VAL A 1 184 ? 24.443 -5.665 -20.410 1.00 96.00 184 VAL A N 1
ATOM 1374 C CA . VAL A 1 184 ? 25.426 -6.239 -19.487 1.00 96.00 184 VAL A CA 1
ATOM 1375 C C . VAL A 1 184 ? 25.317 -7.757 -19.487 1.00 96.00 184 VAL A C 1
ATOM 1377 O O . VAL A 1 184 ? 24.289 -8.325 -19.125 1.00 96.00 184 VAL A O 1
ATOM 1380 N N . TYR A 1 185 ? 26.407 -8.426 -19.850 1.00 96.31 185 TYR A N 1
ATOM 1381 C CA . TYR A 1 185 ? 26.460 -9.882 -19.952 1.00 96.31 185 TYR A CA 1
ATOM 1382 C C . TYR A 1 185 ? 27.886 -10.382 -19.721 1.00 96.31 185 TYR A C 1
ATOM 1384 O O . TYR A 1 185 ? 28.825 -9.611 -19.845 1.00 96.31 185 TYR A O 1
ATOM 1392 N N . ASP A 1 186 ? 28.055 -11.651 -19.362 1.00 95.69 186 ASP A N 1
ATOM 1393 C CA . ASP A 1 186 ? 29.383 -12.278 -19.300 1.00 95.69 186 ASP A CA 1
ATOM 1394 C C . ASP A 1 186 ? 29.758 -12.740 -20.717 1.00 95.69 186 ASP A C 1
ATOM 1396 O O . ASP A 1 186 ? 29.239 -13.748 -21.201 1.00 95.69 186 ASP A O 1
ATOM 1400 N N . LEU A 1 187 ? 30.550 -11.936 -21.431 1.00 95.69 187 LEU A N 1
ATOM 1401 C CA . LEU A 1 187 ? 30.838 -12.148 -22.851 1.00 95.69 187 LEU A CA 1
ATOM 1402 C C . LEU A 1 187 ? 31.940 -13.179 -23.067 1.00 95.69 187 LEU A C 1
ATOM 1404 O O . LEU A 1 187 ? 31.960 -13.853 -24.099 1.00 95.69 187 LEU A O 1
ATOM 1408 N N . ASN A 1 188 ? 32.871 -13.272 -22.122 1.00 93.19 188 ASN A N 1
ATOM 1409 C CA . ASN A 1 188 ? 34.065 -14.100 -22.237 1.00 93.19 188 ASN A CA 1
ATOM 1410 C C . ASN A 1 188 ? 34.003 -15.397 -21.406 1.00 93.19 188 ASN A C 1
ATOM 1412 O O . ASN A 1 188 ? 34.880 -16.248 -21.563 1.00 93.19 188 ASN A O 1
ATOM 1416 N N . GLY A 1 189 ? 32.971 -15.566 -20.575 1.00 93.31 189 GLY A N 1
ATOM 1417 C CA . GLY A 1 189 ? 32.761 -16.741 -19.733 1.00 93.31 189 GLY A CA 1
ATOM 1418 C C . GLY A 1 189 ? 33.646 -16.785 -18.485 1.00 93.31 189 GLY A C 1
ATOM 1419 O O . GLY A 1 189 ? 33.802 -17.859 -17.899 1.00 93.31 189 GLY A O 1
ATOM 1420 N N . ASP A 1 190 ? 34.257 -15.668 -18.077 1.00 93.62 190 ASP A N 1
ATOM 1421 C CA . ASP A 1 190 ? 35.095 -15.592 -16.869 1.00 93.62 190 ASP A CA 1
ATOM 1422 C C . ASP A 1 190 ? 34.277 -15.364 -15.578 1.00 93.62 190 ASP A C 1
ATOM 1424 O O . ASP A 1 190 ? 34.793 -15.382 -14.449 1.00 93.62 190 ASP A O 1
ATOM 1428 N N . GLY A 1 191 ? 32.962 -15.207 -15.734 1.00 93.19 191 GLY A N 1
ATOM 1429 C CA . GLY A 1 191 ? 31.999 -15.013 -14.670 1.00 93.19 191 GLY A CA 1
ATOM 1430 C C . GLY A 1 191 ? 31.877 -13.568 -14.188 1.00 93.19 191 GLY A C 1
ATOM 1431 O O . GLY A 1 191 ? 31.056 -13.335 -13.298 1.00 93.19 191 GLY A O 1
ATOM 1432 N N . PHE A 1 192 ? 32.674 -12.619 -14.678 1.00 95.69 192 PHE A N 1
ATOM 1433 C CA . PHE A 1 192 ? 32.462 -11.190 -14.451 1.00 95.69 192 PHE A CA 1
ATOM 1434 C C . PHE A 1 192 ? 31.507 -10.627 -15.505 1.00 95.69 192 PHE A C 1
ATOM 1436 O O . PHE A 1 192 ? 31.274 -11.205 -16.560 1.00 95.69 192 PHE A O 1
ATOM 1443 N N . LYS A 1 193 ? 30.850 -9.515 -15.176 1.00 96.88 193 LYS A N 1
ATOM 1444 C CA . LYS A 1 193 ? 29.933 -8.862 -16.110 1.00 96.88 193 LYS A CA 1
ATOM 1445 C C . LYS A 1 193 ? 30.699 -7.881 -16.988 1.00 96.88 193 LYS A C 1
ATOM 1447 O O . LYS A 1 193 ? 31.421 -7.035 -16.461 1.00 96.88 193 LYS A O 1
ATOM 1452 N N . ASP A 1 194 ? 30.488 -7.979 -18.292 1.00 96.50 194 ASP A N 1
ATOM 1453 C CA . ASP A 1 194 ? 31.001 -7.088 -19.329 1.00 96.50 194 ASP A CA 1
ATOM 1454 C C . ASP A 1 194 ? 29.899 -6.145 -19.823 1.00 96.50 194 ASP A C 1
ATOM 1456 O O . ASP A 1 194 ? 28.732 -6.262 -19.439 1.00 96.50 194 ASP A O 1
ATOM 1460 N N . ILE A 1 195 ? 30.263 -5.191 -20.680 1.00 95.88 195 ILE A N 1
ATOM 1461 C CA . ILE A 1 195 ? 29.348 -4.162 -21.183 1.00 95.88 195 ILE A CA 1
ATOM 1462 C C . ILE A 1 195 ? 29.366 -4.154 -22.707 1.00 95.88 195 ILE A C 1
ATOM 1464 O O . ILE A 1 195 ? 30.428 -4.116 -23.327 1.00 95.88 195 ILE A O 1
ATOM 1468 N N . ILE A 1 196 ? 28.185 -4.082 -23.314 1.00 94.31 196 ILE A N 1
ATOM 1469 C CA . ILE A 1 196 ? 28.014 -3.812 -24.741 1.00 94.31 196 ILE A CA 1
ATOM 1470 C C . ILE A 1 196 ? 27.379 -2.438 -24.895 1.00 94.31 196 ILE A C 1
ATOM 1472 O O . ILE A 1 196 ? 26.374 -2.150 -24.252 1.00 94.31 196 ILE A O 1
ATOM 1476 N N . ILE A 1 197 ? 27.931 -1.593 -25.761 1.00 91.94 197 ILE A N 1
ATOM 1477 C CA . ILE A 1 197 ? 27.392 -0.268 -26.075 1.00 91.94 197 ILE A CA 1
ATOM 1478 C C . ILE A 1 197 ? 27.094 -0.233 -27.571 1.00 91.94 197 ILE A C 1
ATOM 1480 O O . ILE A 1 197 ? 28.014 -0.336 -28.385 1.00 91.94 197 ILE A O 1
ATOM 1484 N N . ALA A 1 198 ? 25.814 -0.107 -27.917 1.00 90.25 198 ALA A N 1
ATOM 1485 C CA . ALA A 1 198 ? 25.360 -0.009 -29.296 1.00 90.25 198 ALA A CA 1
ATOM 1486 C C . ALA A 1 198 ? 25.805 1.321 -29.922 1.00 90.25 198 ALA A C 1
ATOM 1488 O O . ALA A 1 198 ? 25.907 2.333 -29.226 1.00 90.25 198 ALA A O 1
ATOM 1489 N N . ASP A 1 199 ? 26.071 1.307 -31.227 1.00 86.94 199 ASP A N 1
ATOM 1490 C CA . ASP A 1 199 ? 26.494 2.477 -31.992 1.00 86.94 199 ASP A CA 1
ATOM 1491 C C . ASP A 1 199 ? 25.748 2.549 -33.327 1.00 86.94 199 ASP A C 1
ATOM 1493 O O . ASP A 1 199 ? 25.541 1.540 -34.009 1.00 86.94 199 ASP A O 1
ATOM 1497 N N . TYR A 1 200 ? 25.446 3.772 -33.769 1.00 83.31 200 TYR A N 1
ATOM 1498 C CA . TYR A 1 200 ? 24.899 4.021 -35.106 1.00 83.31 200 TYR A CA 1
ATOM 1499 C C . TYR A 1 200 ? 25.953 3.963 -36.227 1.00 83.31 200 TYR A C 1
ATOM 1501 O O . TYR A 1 200 ? 25.716 4.403 -37.353 1.00 83.31 200 TYR A O 1
ATOM 1509 N N . GLY A 1 201 ? 27.126 3.420 -35.921 1.00 82.69 201 GLY A N 1
ATOM 1510 C CA . GLY A 1 201 ? 28.279 3.329 -36.794 1.00 82.69 201 GLY A CA 1
ATOM 1511 C C . GLY A 1 201 ? 29.167 2.135 -36.426 1.00 82.69 201 GLY A C 1
ATOM 1512 O O . GLY A 1 201 ? 28.680 1.125 -35.914 1.00 82.69 201 GLY A O 1
ATOM 1513 N N . PRO A 1 202 ? 30.475 2.208 -36.722 1.00 85.25 202 PRO A N 1
ATOM 1514 C CA . PRO A 1 202 ? 31.380 1.071 -36.584 1.00 85.25 202 PRO A CA 1
ATOM 1515 C C . PRO A 1 202 ? 31.897 0.856 -35.155 1.00 85.25 202 PRO A C 1
ATOM 1517 O O . PRO A 1 202 ? 32.679 -0.067 -34.929 1.00 85.25 202 PRO A O 1
ATOM 1520 N N . ASN A 1 203 ? 31.529 1.715 -34.200 1.00 86.69 203 ASN A N 1
ATOM 1521 C CA . ASN A 1 203 ? 32.153 1.762 -32.880 1.00 86.69 203 ASN A CA 1
ATOM 1522 C C . ASN A 1 203 ? 31.349 1.032 -31.802 1.00 86.69 203 ASN A C 1
ATOM 1524 O O . ASN A 1 203 ? 31.588 1.299 -30.624 1.00 86.69 203 ASN A O 1
ATOM 1528 N N . THR A 1 204 ? 30.432 0.122 -32.164 1.00 89.88 204 THR A N 1
ATOM 1529 C CA . THR A 1 204 ? 29.786 -0.778 -31.193 1.00 89.88 204 THR A CA 1
ATOM 1530 C C . THR A 1 204 ? 30.870 -1.369 -30.294 1.00 89.88 204 THR A C 1
ATOM 1532 O O . THR A 1 204 ? 31.785 -2.045 -30.774 1.00 89.88 204 THR A O 1
ATOM 1535 N N . THR A 1 205 ? 30.818 -1.021 -29.010 1.00 91.50 205 THR A N 1
ATOM 1536 C CA . THR A 1 205 ? 31.921 -1.239 -28.072 1.00 91.50 205 THR A CA 1
ATOM 1537 C C . THR A 1 205 ? 31.583 -2.395 -27.146 1.00 91.50 205 THR A C 1
ATOM 1539 O O . THR A 1 205 ? 30.522 -2.400 -26.529 1.00 91.50 205 THR A O 1
ATOM 1542 N N . PHE A 1 206 ? 32.509 -3.337 -27.022 1.00 93.62 206 PHE A N 1
ATOM 1543 C CA . PHE A 1 206 ? 32.464 -4.467 -26.101 1.00 93.62 206 PHE A CA 1
ATOM 1544 C C . PHE A 1 206 ? 33.531 -4.234 -25.033 1.00 93.62 206 PHE A C 1
ATOM 1546 O O . PHE A 1 206 ? 34.717 -4.446 -25.281 1.00 93.62 206 PHE A O 1
ATOM 1553 N N . ALA A 1 207 ? 33.132 -3.712 -23.879 1.00 94.38 207 ALA A N 1
ATOM 1554 C CA . ALA A 1 207 ? 34.040 -3.426 -22.781 1.00 94.38 207 ALA A CA 1
ATOM 1555 C C . ALA A 1 207 ? 34.140 -4.659 -21.877 1.00 94.38 207 ALA A C 1
ATOM 1557 O O . ALA A 1 207 ? 33.196 -4.975 -21.153 1.00 94.38 207 ALA A O 1
ATOM 1558 N N . ILE A 1 208 ? 35.284 -5.341 -21.946 1.00 95.06 208 ILE A N 1
ATOM 1559 C CA . ILE A 1 208 ? 35.568 -6.579 -21.213 1.00 95.06 208 ILE A CA 1
ATOM 1560 C C . ILE A 1 208 ? 36.160 -6.243 -19.851 1.00 95.06 208 ILE A C 1
ATOM 1562 O O . ILE A 1 208 ? 37.180 -5.554 -19.763 1.00 95.06 208 ILE A O 1
ATOM 1566 N N . ASN A 1 209 ? 35.517 -6.704 -18.792 1.00 95.31 209 ASN A N 1
ATOM 1567 C CA . ASN A 1 209 ? 35.880 -6.434 -17.415 1.00 95.31 209 ASN A CA 1
ATOM 1568 C C . ASN A 1 209 ? 37.120 -7.240 -17.009 1.00 95.31 209 ASN A C 1
ATOM 1570 O O . ASN A 1 209 ? 37.232 -8.427 -17.287 1.00 95.31 209 ASN A O 1
ATOM 1574 N N . ASN A 1 210 ? 38.067 -6.601 -16.323 1.00 90.00 210 ASN A N 1
ATOM 1575 C CA . ASN A 1 210 ? 39.273 -7.269 -15.826 1.00 90.00 210 ASN A CA 1
ATOM 1576 C C . ASN A 1 210 ? 39.122 -7.857 -14.408 1.00 90.00 210 ASN A C 1
ATOM 1578 O O . ASN A 1 210 ? 40.117 -8.243 -13.791 1.00 90.00 210 ASN A O 1
ATOM 1582 N N . GLY A 1 211 ? 37.912 -7.823 -13.845 1.00 87.00 211 GLY A N 1
ATOM 1583 C CA . GLY A 1 211 ? 37.572 -8.342 -12.519 1.00 87.00 211 GLY A CA 1
ATOM 1584 C C . GLY A 1 211 ? 38.077 -7.505 -11.337 1.00 87.00 211 GLY A C 1
ATOM 1585 O O . GLY A 1 211 ? 37.791 -7.838 -10.189 1.00 87.00 211 GLY A O 1
ATOM 1586 N N . THR A 1 212 ? 38.806 -6.407 -11.571 1.00 82.75 212 THR A N 1
ATOM 1587 C CA . THR A 1 212 ? 39.426 -5.605 -10.499 1.00 82.75 212 THR A CA 1
ATOM 1588 C C . THR A 1 212 ? 38.928 -4.159 -10.479 1.00 82.75 212 THR A C 1
ATOM 1590 O O . THR A 1 212 ? 38.276 -3.737 -9.514 1.00 82.75 212 THR A O 1
ATOM 1593 N N . SER A 1 213 ? 39.231 -3.376 -11.514 1.00 78.44 213 SER A N 1
ATOM 1594 C CA . SER A 1 213 ? 38.922 -1.936 -11.544 1.00 78.44 213 SER A CA 1
ATOM 1595 C C . SER A 1 213 ? 38.850 -1.313 -12.939 1.00 78.44 213 SER A C 1
ATOM 1597 O O . SER A 1 213 ? 38.798 -0.087 -13.043 1.00 78.44 213 SER A O 1
ATOM 1599 N N . GLY A 1 214 ? 38.852 -2.103 -14.014 1.00 86.12 214 GLY A N 1
ATOM 1600 C CA . GLY A 1 214 ? 38.903 -1.548 -15.364 1.00 86.12 214 GLY A CA 1
ATOM 1601 C C . GLY A 1 214 ? 38.303 -2.443 -16.434 1.00 86.12 214 GLY A C 1
ATOM 1602 O O . GLY A 1 214 ? 37.977 -3.604 -16.195 1.00 86.12 214 GLY A O 1
ATOM 1603 N N . PHE A 1 215 ? 38.182 -1.865 -17.627 1.00 92.81 215 PHE A N 1
ATOM 1604 C CA . PHE A 1 215 ? 37.626 -2.515 -18.804 1.00 92.81 215 PHE A CA 1
ATOM 1605 C C . PHE A 1 215 ? 38.594 -2.392 -19.977 1.00 92.81 215 PHE A C 1
ATOM 1607 O O . PHE A 1 215 ? 39.237 -1.357 -20.154 1.00 92.81 215 PHE A O 1
ATOM 1614 N N . THR A 1 216 ? 38.666 -3.440 -20.789 1.00 92.25 216 THR A N 1
ATOM 1615 C CA . THR A 1 216 ? 39.320 -3.422 -22.096 1.00 92.25 216 THR A CA 1
ATOM 1616 C C . THR A 1 216 ? 38.250 -3.285 -23.166 1.00 92.25 216 THR A C 1
ATOM 1618 O O . THR A 1 216 ? 37.450 -4.194 -23.366 1.00 92.25 216 THR A O 1
ATOM 1621 N N . SER A 1 217 ? 38.226 -2.148 -23.851 1.00 91.44 217 SER A N 1
ATOM 1622 C CA . SER A 1 217 ? 37.227 -1.873 -24.882 1.00 91.44 217 SER A CA 1
ATOM 1623 C C . SER A 1 217 ? 37.645 -2.432 -26.234 1.00 91.44 217 SER A C 1
ATOM 1625 O O . SER A 1 217 ? 38.675 -2.053 -26.791 1.00 91.44 217 SER A O 1
ATOM 1627 N N . LEU A 1 218 ? 36.814 -3.316 -26.774 1.00 92.31 218 LEU A N 1
ATOM 1628 C CA . LEU A 1 218 ? 36.971 -3.935 -28.083 1.00 92.31 218 LEU A CA 1
ATOM 1629 C C . LEU A 1 218 ? 35.889 -3.430 -29.042 1.00 92.31 218 LEU A C 1
ATOM 1631 O O . LEU A 1 218 ? 34.800 -3.037 -28.631 1.00 92.31 218 LEU A O 1
ATOM 1635 N N . VAL A 1 219 ? 36.184 -3.481 -30.336 1.00 91.19 219 VAL A N 1
ATOM 1636 C CA . VAL A 1 219 ? 35.229 -3.216 -31.421 1.00 91.19 219 VAL A CA 1
ATOM 1637 C C . VAL A 1 219 ? 35.242 -4.380 -32.406 1.00 91.19 219 VAL A C 1
ATOM 1639 O O . VAL A 1 219 ? 36.062 -5.300 -32.302 1.00 91.19 219 VAL A O 1
ATOM 1642 N N . GLN A 1 220 ? 34.332 -4.353 -33.375 1.00 90.81 220 GLN A N 1
ATOM 1643 C CA . GLN A 1 220 ? 34.310 -5.361 -34.429 1.00 90.81 220 GLN A CA 1
ATOM 1644 C C . GLN A 1 220 ? 35.553 -5.261 -35.312 1.00 90.81 220 GLN A C 1
ATOM 1646 O O . GLN A 1 220 ? 35.948 -4.168 -35.722 1.00 90.81 220 GLN A O 1
ATOM 1651 N N . ARG A 1 221 ? 36.148 -6.411 -35.654 1.00 90.88 221 ARG A N 1
ATOM 1652 C CA . ARG A 1 221 ? 37.331 -6.455 -36.534 1.00 90.88 221 ARG A CA 1
ATOM 1653 C C . ARG A 1 221 ? 37.036 -5.930 -37.937 1.00 90.88 221 ARG A C 1
ATOM 1655 O O . ARG A 1 221 ? 37.912 -5.364 -38.584 1.00 90.88 221 ARG A O 1
ATOM 1662 N N . ASN A 1 222 ? 35.806 -6.131 -38.406 1.00 85.62 222 ASN A N 1
ATOM 1663 C CA . ASN A 1 222 ? 35.306 -5.565 -39.650 1.00 85.62 222 ASN A CA 1
ATOM 1664 C C . ASN A 1 222 ? 34.238 -4.516 -39.327 1.00 85.62 222 ASN A C 1
ATOM 1666 O O . ASN A 1 222 ? 33.119 -4.854 -38.953 1.00 85.62 222 ASN A O 1
ATOM 1670 N N . SER A 1 223 ? 34.600 -3.247 -39.499 1.00 77.00 223 SER A N 1
ATOM 1671 C CA . SER A 1 223 ? 33.794 -2.080 -39.129 1.00 77.00 223 SER A CA 1
ATOM 1672 C C . SER A 1 223 ? 32.452 -1.960 -39.861 1.00 77.00 223 SER A C 1
ATOM 1674 O O . SER A 1 223 ? 31.567 -1.270 -39.365 1.00 77.00 223 SER A O 1
ATOM 1676 N N . ASN A 1 224 ? 32.285 -2.629 -41.008 1.00 72.25 224 ASN A N 1
ATOM 1677 C CA . ASN A 1 224 ? 31.066 -2.585 -41.828 1.00 72.25 224 ASN A CA 1
ATOM 1678 C C . ASN A 1 224 ? 30.311 -3.928 -41.856 1.00 72.25 224 ASN A C 1
ATOM 1680 O O . ASN A 1 224 ? 29.460 -4.143 -42.719 1.00 72.25 224 ASN A O 1
ATOM 1684 N N . SER A 1 225 ? 30.649 -4.861 -40.964 1.00 73.69 225 SER A N 1
ATOM 1685 C CA . SER A 1 225 ? 30.041 -6.192 -40.888 1.00 73.69 225 SER A CA 1
ATOM 1686 C C . SER A 1 225 ? 29.529 -6.459 -39.479 1.00 73.69 225 SER A C 1
ATOM 1688 O O . SER A 1 225 ? 30.073 -5.940 -38.513 1.00 73.69 225 SER A O 1
ATOM 1690 N N . GLY A 1 226 ? 28.508 -7.308 -39.364 1.00 83.31 226 GLY A N 1
ATOM 1691 C CA . GLY A 1 226 ? 27.913 -7.664 -38.080 1.00 83.31 226 GLY A CA 1
ATOM 1692 C C . GLY A 1 226 ? 26.969 -6.585 -37.561 1.00 83.31 226 GLY A C 1
ATOM 1693 O O . GLY A 1 226 ? 25.999 -6.258 -38.242 1.00 83.31 226 GLY A O 1
ATOM 1694 N N . ILE A 1 227 ? 27.234 -6.067 -36.362 1.00 87.94 227 ILE A N 1
ATOM 1695 C CA . ILE A 1 227 ? 26.368 -5.135 -35.626 1.00 87.94 227 ILE A CA 1
ATOM 1696 C C . ILE A 1 227 ? 26.772 -3.687 -35.929 1.00 87.94 227 ILE A C 1
ATOM 1698 O O . ILE A 1 227 ? 27.588 -3.081 -35.235 1.00 87.94 227 ILE A O 1
ATOM 1702 N N . PHE A 1 228 ? 26.213 -3.151 -37.006 1.00 82.19 228 PHE A N 1
ATOM 1703 C CA . PHE A 1 228 ? 26.409 -1.795 -37.505 1.00 82.19 228 PHE A CA 1
ATOM 1704 C C . PHE A 1 228 ? 25.035 -1.121 -37.618 1.00 82.19 228 PHE A C 1
ATOM 1706 O O . PHE A 1 228 ? 24.139 -1.725 -38.200 1.00 82.19 228 PHE A O 1
ATOM 1713 N N . THR A 1 229 ? 24.895 0.103 -37.092 1.00 86.69 229 THR A N 1
ATOM 1714 C CA . THR A 1 229 ? 23.643 0.893 -36.956 1.00 86.69 229 THR A CA 1
ATOM 1715 C C . THR A 1 229 ? 22.695 0.528 -35.812 1.00 86.69 229 THR A C 1
ATOM 1717 O O . THR A 1 229 ? 21.548 0.968 -35.824 1.00 86.69 229 THR A O 1
ATOM 1720 N N . ALA A 1 230 ? 23.135 -0.242 -34.819 1.00 90.25 230 ALA A N 1
ATOM 1721 C CA . ALA A 1 230 ? 22.227 -0.749 -33.797 1.00 90.25 230 ALA A CA 1
ATOM 1722 C C . ALA A 1 230 ? 21.720 0.345 -32.841 1.00 90.25 230 ALA A C 1
ATOM 1724 O O . ALA A 1 230 ? 22.512 1.057 -32.223 1.00 90.25 230 ALA A O 1
ATOM 1725 N N . SER A 1 231 ? 20.400 0.417 -32.641 1.00 90.12 231 SER A N 1
ATOM 1726 C CA . SER A 1 231 ? 19.794 1.272 -31.604 1.00 90.12 231 SER A CA 1
ATOM 1727 C C . SER A 1 231 ? 19.918 0.675 -30.201 1.00 90.12 231 SER A C 1
ATOM 1729 O O . SER A 1 231 ? 20.018 1.400 -29.209 1.00 90.12 231 SER A O 1
ATOM 1731 N N . SER A 1 232 ? 19.871 -0.648 -30.099 1.00 93.19 232 SER A N 1
ATOM 1732 C CA . SER A 1 232 ? 19.951 -1.409 -28.855 1.00 93.19 232 SER A CA 1
ATOM 1733 C C . SER A 1 232 ? 20.393 -2.836 -29.160 1.00 93.19 232 SER A C 1
ATOM 1735 O O . SER A 1 232 ? 20.159 -3.346 -30.261 1.00 93.19 232 SER A O 1
ATOM 1737 N N . ILE A 1 233 ? 21.049 -3.458 -28.183 1.00 95.19 233 ILE A N 1
ATOM 1738 C CA . ILE A 1 233 ? 21.546 -4.828 -28.244 1.00 95.19 233 ILE A CA 1
ATOM 1739 C C . ILE A 1 233 ? 21.033 -5.563 -27.005 1.00 95.19 233 ILE A C 1
ATOM 1741 O O . ILE A 1 233 ? 21.022 -4.971 -25.931 1.00 95.19 233 ILE A O 1
ATOM 1745 N N . ALA A 1 234 ? 20.635 -6.823 -27.162 1.00 96.31 234 ALA A N 1
ATOM 1746 C CA . ALA A 1 234 ? 20.388 -7.762 -26.072 1.00 96.31 234 ALA A CA 1
ATOM 1747 C C . ALA A 1 234 ? 21.327 -8.966 -26.219 1.00 96.31 234 ALA A C 1
ATOM 1749 O O . ALA A 1 234 ? 21.467 -9.509 -27.317 1.00 96.31 234 ALA A O 1
ATOM 1750 N N . ALA A 1 235 ? 21.959 -9.385 -25.130 1.00 97.25 235 ALA A N 1
ATOM 1751 C CA . ALA A 1 235 ? 22.874 -10.514 -25.077 1.00 97.25 235 ALA A CA 1
ATOM 1752 C C . ALA A 1 235 ? 22.277 -11.689 -24.292 1.00 97.25 235 ALA A C 1
ATOM 1754 O O . ALA A 1 235 ? 21.573 -11.520 -23.294 1.00 97.25 235 ALA A O 1
ATOM 1755 N N . GLY A 1 236 ? 22.554 -12.902 -24.763 1.00 95.88 236 GLY A N 1
ATOM 1756 C CA . GLY A 1 236 ? 22.043 -14.136 -24.173 1.00 95.88 236 GLY A CA 1
ATOM 1757 C C . GLY A 1 236 ? 22.447 -15.370 -24.971 1.00 95.88 236 GLY A C 1
ATOM 1758 O O . GLY A 1 236 ? 22.999 -15.260 -26.065 1.00 95.88 236 GLY A O 1
ATOM 1759 N N . ASP A 1 237 ? 22.142 -16.558 -24.455 1.00 95.81 237 ASP A N 1
ATOM 1760 C CA . ASP A 1 237 ? 22.272 -17.814 -25.209 1.00 95.81 237 ASP A CA 1
ATOM 1761 C C . ASP A 1 237 ? 21.001 -18.093 -26.036 1.00 95.81 237 ASP A C 1
ATOM 1763 O O . ASP A 1 237 ? 20.241 -19.028 -25.784 1.00 95.81 237 ASP A O 1
ATOM 1767 N N . PHE A 1 238 ? 20.726 -17.242 -27.026 1.00 97.38 238 PHE A N 1
ATOM 1768 C CA . PHE A 1 238 ? 19.574 -17.393 -27.920 1.00 97.38 238 PHE A CA 1
ATOM 1769 C C . PHE A 1 238 ? 19.709 -18.592 -28.866 1.00 97.38 238 PHE A C 1
ATOM 1771 O O . PHE A 1 238 ? 18.702 -19.121 -29.344 1.00 97.38 238 PHE A O 1
ATOM 1778 N N . LEU A 1 239 ? 20.942 -19.035 -29.132 1.00 96.56 239 LEU A N 1
ATOM 1779 C CA . LEU A 1 239 ? 21.227 -20.210 -29.957 1.00 96.56 239 LEU A CA 1
ATOM 1780 C C . LEU A 1 239 ? 21.048 -21.527 -29.184 1.00 96.56 239 LEU A C 1
ATOM 1782 O O . LEU A 1 239 ? 20.817 -22.562 -29.809 1.00 96.56 239 LEU A O 1
ATOM 1786 N N . GLY A 1 240 ? 21.099 -21.494 -27.850 1.00 94.06 240 GLY A N 1
ATOM 1787 C CA . GLY A 1 240 ? 21.002 -22.667 -26.980 1.00 94.06 240 GLY A CA 1
ATOM 1788 C C . GLY A 1 240 ? 22.241 -23.561 -27.044 1.00 94.06 240 GLY A C 1
ATOM 1789 O O . GLY A 1 240 ? 22.118 -24.779 -26.913 1.00 94.06 240 GLY A O 1
ATOM 1790 N N . ASN A 1 241 ? 23.410 -22.981 -27.330 1.00 93.25 241 ASN A N 1
ATOM 1791 C CA . ASN A 1 241 ? 24.669 -23.711 -27.506 1.00 93.25 241 ASN A CA 1
ATOM 1792 C C . ASN A 1 241 ? 25.676 -23.469 -26.368 1.00 93.25 241 ASN A C 1
ATOM 1794 O O . ASN A 1 241 ? 26.824 -23.900 -26.475 1.00 93.25 241 ASN A O 1
ATOM 1798 N N . GLY A 1 242 ? 25.255 -22.794 -25.293 1.00 90.44 242 GLY A N 1
ATOM 1799 C CA . GLY A 1 242 ? 26.092 -22.432 -24.150 1.00 90.44 242 GLY A CA 1
ATOM 1800 C C . GLY A 1 242 ? 27.014 -21.234 -24.399 1.00 90.44 242 GLY A C 1
ATOM 1801 O O . GLY A 1 242 ? 27.758 -20.855 -23.498 1.00 90.44 242 GLY A O 1
ATOM 1802 N N . GLY A 1 243 ? 26.989 -20.649 -25.600 1.00 91.75 243 GLY A N 1
ATOM 1803 C CA . GLY A 1 243 ? 27.755 -19.462 -25.964 1.00 91.75 243 GLY A CA 1
ATOM 1804 C C . GLY A 1 243 ? 26.911 -18.190 -25.957 1.00 91.75 243 GLY A C 1
ATOM 1805 O O . GLY A 1 243 ? 25.684 -18.216 -25.873 1.00 91.75 243 GLY A O 1
ATOM 1806 N N . VAL A 1 244 ? 27.579 -17.044 -26.078 1.00 96.00 244 VAL A N 1
ATOM 1807 C CA . VAL A 1 244 ? 26.893 -15.755 -26.200 1.00 96.00 244 VAL A CA 1
ATOM 1808 C C . VAL A 1 244 ? 26.424 -15.535 -27.634 1.00 96.00 244 VAL A C 1
ATOM 1810 O O . VAL A 1 244 ? 27.132 -15.787 -28.611 1.00 96.00 244 VAL A O 1
ATOM 1813 N N . SER A 1 245 ? 25.217 -15.006 -27.757 1.00 96.81 245 SER A N 1
ATOM 1814 C CA . SER A 1 245 ? 24.644 -14.491 -28.993 1.00 96.81 245 SER A CA 1
ATOM 1815 C C . SER A 1 245 ? 23.975 -13.146 -28.724 1.00 96.81 245 SER A C 1
ATOM 1817 O O . SER A 1 245 ? 23.645 -12.815 -27.584 1.00 96.81 245 SER A O 1
ATOM 1819 N N . LEU A 1 246 ? 23.834 -12.347 -29.776 1.00 97.50 246 LEU A N 1
ATOM 1820 C CA . LEU A 1 246 ? 23.434 -10.949 -29.685 1.00 97.50 246 LEU A CA 1
ATOM 1821 C C . LEU A 1 246 ? 22.248 -10.687 -30.599 1.00 97.50 246 LEU A C 1
ATOM 1823 O O . LEU A 1 246 ? 22.285 -11.021 -31.782 1.00 97.50 246 LEU A O 1
ATOM 1827 N N . VAL A 1 247 ? 21.223 -10.035 -30.073 1.00 97.69 247 VAL A N 1
ATOM 1828 C CA . VAL A 1 247 ? 20.126 -9.482 -30.861 1.00 97.69 247 VAL A CA 1
ATOM 1829 C C . VAL A 1 247 ? 20.332 -7.983 -30.982 1.00 97.69 247 VAL A C 1
ATOM 1831 O O . VAL A 1 247 ? 20.439 -7.300 -29.970 1.00 97.69 247 VAL A O 1
ATOM 1834 N N . ALA A 1 248 ? 20.391 -7.474 -32.210 1.00 96.19 248 ALA A N 1
ATOM 1835 C CA . ALA A 1 248 ? 20.556 -6.057 -32.510 1.00 96.19 248 ALA A CA 1
ATOM 1836 C C . ALA A 1 248 ? 19.317 -5.505 -33.226 1.00 96.19 248 ALA A C 1
ATOM 1838 O O . ALA A 1 248 ? 18.750 -6.154 -34.107 1.00 96.19 248 ALA A O 1
ATOM 1839 N N . THR A 1 249 ? 18.904 -4.301 -32.839 1.00 95.69 249 THR A N 1
ATOM 1840 C CA . THR A 1 249 ? 17.734 -3.597 -33.397 1.00 95.69 249 THR A CA 1
ATOM 1841 C C . THR A 1 249 ? 18.141 -2.540 -34.411 1.00 95.69 249 THR A C 1
ATOM 1843 O O . THR A 1 249 ? 19.271 -2.060 -34.368 1.00 95.69 249 THR A O 1
ATOM 1846 N N . ASP A 1 250 ? 17.225 -2.153 -35.302 1.00 92.69 250 ASP A N 1
ATOM 1847 C CA . ASP A 1 250 ? 17.442 -1.070 -36.279 1.00 92.69 250 ASP A CA 1
ATOM 1848 C C . ASP A 1 250 ? 18.621 -1.314 -37.244 1.00 92.69 250 ASP A C 1
ATOM 1850 O O . ASP A 1 250 ? 19.372 -0.427 -37.653 1.00 92.69 250 ASP A O 1
ATOM 1854 N N . MET A 1 251 ? 18.750 -2.561 -37.682 1.00 91.25 251 MET A N 1
ATOM 1855 C CA . MET A 1 251 ? 19.861 -3.046 -38.487 1.00 91.25 251 MET A CA 1
ATOM 1856 C C . MET A 1 251 ? 19.648 -2.856 -39.998 1.00 91.25 251 MET A C 1
ATOM 1858 O O . MET A 1 251 ? 18.599 -3.169 -40.579 1.00 91.25 251 MET A O 1
ATOM 1862 N N . GLY A 1 252 ? 20.710 -2.438 -40.691 1.00 85.62 252 GLY A N 1
ATOM 1863 C CA . GLY A 1 252 ? 20.744 -2.293 -42.151 1.00 85.62 252 GLY A CA 1
ATOM 1864 C C . GLY A 1 252 ? 20.348 -0.910 -42.664 1.00 85.62 252 GLY A C 1
ATOM 1865 O O . GLY A 1 252 ? 20.050 -0.008 -41.899 1.00 85.62 252 GLY A O 1
ATOM 1866 N N . VAL A 1 253 ? 20.326 -0.742 -43.991 1.00 80.44 253 VAL A N 1
ATOM 1867 C CA . VAL A 1 253 ? 20.331 0.590 -44.633 1.00 80.44 253 VAL A CA 1
ATOM 1868 C C . VAL A 1 253 ? 19.129 1.476 -44.258 1.00 80.44 253 VAL A C 1
ATOM 1870 O O . VAL A 1 253 ? 19.299 2.677 -44.082 1.00 80.44 253 VAL A O 1
ATOM 1873 N N . ASN A 1 254 ? 17.943 0.893 -44.053 1.00 81.50 254 ASN A N 1
ATOM 1874 C CA . ASN A 1 254 ? 16.733 1.622 -43.633 1.00 81.50 254 ASN A CA 1
ATOM 1875 C C . ASN A 1 254 ? 16.363 1.406 -42.161 1.00 81.50 254 ASN A C 1
ATOM 1877 O O . ASN A 1 254 ? 15.260 1.773 -41.770 1.00 81.50 254 ASN A O 1
ATOM 1881 N N . TRP A 1 255 ? 17.243 0.777 -41.374 1.00 85.12 255 TRP A N 1
ATOM 1882 C CA . TRP A 1 255 ? 17.042 0.505 -39.946 1.00 85.12 255 TRP A CA 1
ATOM 1883 C C . TRP A 1 255 ? 15.698 -0.195 -39.697 1.00 85.12 255 TRP A C 1
ATOM 1885 O O . TRP A 1 255 ? 14.921 0.156 -38.823 1.00 85.12 255 TRP A O 1
ATOM 1895 N N . GLY A 1 256 ? 15.369 -1.135 -40.582 1.00 85.00 256 GLY A N 1
ATOM 1896 C CA . GLY A 1 256 ? 14.049 -1.752 -40.664 1.00 85.00 256 GLY A CA 1
ATOM 1897 C C . GLY A 1 256 ? 14.075 -3.239 -40.360 1.00 85.00 256 GLY A C 1
ATOM 1898 O O . GLY A 1 256 ? 13.232 -3.962 -40.880 1.00 85.00 256 GLY A O 1
ATOM 1899 N N . ARG A 1 257 ? 15.099 -3.717 -39.648 1.00 92.50 257 ARG A N 1
ATOM 1900 C CA . ARG A 1 257 ? 15.293 -5.133 -39.331 1.00 92.50 257 ARG A CA 1
ATOM 1901 C C . ARG A 1 257 ? 15.864 -5.267 -37.930 1.00 92.50 257 ARG A C 1
ATOM 1903 O O . ARG A 1 257 ? 16.763 -4.517 -37.570 1.00 92.50 257 ARG A O 1
ATOM 1910 N N . ASN A 1 258 ? 15.418 -6.290 -37.218 1.00 96.19 258 ASN A N 1
ATOM 1911 C CA . ASN A 1 258 ? 16.088 -6.785 -36.023 1.00 96.19 258 ASN A CA 1
ATOM 1912 C C . ASN A 1 258 ? 16.819 -8.072 -36.404 1.00 96.19 258 ASN A C 1
ATOM 1914 O O . ASN A 1 258 ? 16.312 -8.846 -37.220 1.00 96.19 258 ASN A O 1
ATOM 1918 N N . THR A 1 259 ? 18.019 -8.296 -35.885 1.00 96.44 259 THR A N 1
ATOM 1919 C CA . THR A 1 259 ? 18.870 -9.408 -36.326 1.00 96.44 259 THR A CA 1
ATOM 1920 C C . THR A 1 259 ? 19.517 -10.134 -35.164 1.00 96.44 259 THR A C 1
ATOM 1922 O O . THR A 1 259 ? 19.894 -9.526 -34.167 1.00 96.44 259 THR A O 1
ATOM 1925 N N . LEU A 1 260 ? 19.672 -11.446 -35.321 1.00 97.56 260 LEU A N 1
ATOM 1926 C CA . LEU A 1 260 ? 20.438 -12.304 -34.429 1.00 97.56 260 LEU A CA 1
ATOM 1927 C C . LEU A 1 260 ? 21.854 -12.479 -34.976 1.00 97.56 260 LEU A C 1
ATOM 1929 O O . LEU A 1 260 ? 22.040 -12.736 -36.166 1.00 97.56 260 LEU A O 1
ATOM 1933 N N . HIS A 1 261 ? 22.842 -12.399 -34.096 1.00 96.56 261 HIS A N 1
ATOM 1934 C CA . HIS A 1 261 ? 24.258 -12.560 -34.386 1.00 96.56 261 HIS A CA 1
ATOM 1935 C C . HIS A 1 261 ? 24.875 -13.574 -33.422 1.00 96.56 261 HIS A C 1
ATOM 1937 O O . HIS A 1 261 ? 24.572 -13.575 -32.228 1.00 96.56 261 HIS A O 1
ATOM 1943 N N . SER A 1 262 ? 25.776 -14.422 -33.914 1.00 95.06 262 SER A N 1
ATOM 1944 C CA . SER A 1 262 ? 26.671 -15.177 -33.030 1.00 95.06 262 SER A CA 1
ATOM 1945 C C . SER A 1 262 ? 27.768 -14.246 -32.529 1.00 95.06 262 SER A C 1
ATOM 1947 O O . SER A 1 262 ? 28.095 -13.292 -33.229 1.00 95.06 262 SER A O 1
ATOM 1949 N N . PHE A 1 263 ? 28.383 -14.532 -31.386 1.00 94.94 263 PHE A N 1
ATOM 1950 C CA . PHE A 1 263 ? 29.466 -13.713 -30.849 1.00 94.94 263 PHE A CA 1
ATOM 1951 C C . PHE A 1 263 ? 30.727 -14.543 -30.602 1.00 94.94 263 PHE A C 1
ATOM 1953 O O . PHE A 1 263 ? 30.664 -15.651 -30.074 1.00 94.94 263 PHE A O 1
ATOM 1960 N N . SER A 1 264 ? 31.884 -13.988 -30.963 1.00 93.19 264 SER A N 1
ATOM 1961 C CA . SER A 1 264 ? 33.181 -14.539 -30.570 1.00 93.19 264 SER A CA 1
ATOM 1962 C C . SER A 1 264 ? 34.229 -13.444 -30.409 1.00 93.19 264 SER A C 1
ATOM 1964 O O . SER A 1 264 ? 34.275 -12.492 -31.193 1.00 93.19 264 SER A O 1
ATOM 1966 N N . MET A 1 265 ? 35.106 -13.613 -29.423 1.00 92.12 265 MET A N 1
ATOM 1967 C CA . MET A 1 265 ? 36.260 -12.743 -29.217 1.00 92.12 265 MET A CA 1
ATOM 1968 C C . MET A 1 265 ? 37.523 -13.350 -29.821 1.00 92.12 265 MET A C 1
ATOM 1970 O O . MET A 1 265 ? 37.757 -14.555 -29.743 1.00 92.12 265 MET A O 1
ATOM 1974 N N . THR A 1 266 ? 38.375 -12.496 -30.378 1.00 88.12 266 THR A N 1
ATOM 1975 C CA . THR A 1 266 ? 39.685 -12.868 -30.924 1.00 88.12 266 THR A CA 1
ATOM 1976 C C . THR A 1 266 ? 40.736 -11.841 -30.495 1.00 88.12 266 THR A C 1
ATOM 1978 O O . THR A 1 266 ? 40.398 -10.750 -30.040 1.00 88.12 266 THR A O 1
ATOM 1981 N N . ALA A 1 267 ? 42.025 -12.144 -30.677 1.00 80.62 267 ALA A N 1
ATOM 1982 C CA . ALA A 1 267 ? 43.126 -11.267 -30.254 1.00 80.62 267 ALA A CA 1
ATOM 1983 C C . ALA A 1 267 ? 43.112 -9.849 -30.876 1.00 80.62 267 ALA A C 1
ATOM 1985 O O . ALA A 1 267 ? 43.802 -8.965 -30.378 1.00 80.62 267 ALA A O 1
ATOM 1986 N N . GLY A 1 268 ? 42.345 -9.621 -31.952 1.00 81.75 268 GLY A N 1
ATOM 1987 C CA . GLY A 1 268 ? 42.239 -8.327 -32.640 1.00 81.75 268 GLY A CA 1
ATOM 1988 C C . GLY A 1 268 ? 40.893 -7.609 -32.494 1.00 81.75 268 GLY A C 1
ATOM 1989 O O . GLY A 1 268 ? 40.700 -6.590 -33.150 1.00 81.75 268 GLY A O 1
ATOM 1990 N N . GLY A 1 269 ? 39.951 -8.140 -31.705 1.00 90.88 269 GLY A N 1
ATOM 1991 C CA . GLY A 1 269 ? 38.609 -7.574 -31.528 1.00 90.88 269 GLY A CA 1
ATOM 1992 C C . GLY A 1 269 ? 37.510 -8.636 -31.531 1.00 90.88 269 GLY A C 1
ATOM 1993 O O . GLY A 1 269 ? 37.755 -9.813 -31.261 1.00 90.88 269 GLY A O 1
ATOM 1994 N N . VAL A 1 270 ? 36.292 -8.215 -31.861 1.00 93.31 270 VAL A N 1
ATOM 1995 C CA . VAL A 1 270 ? 35.095 -9.069 -31.846 1.00 93.31 270 VAL A CA 1
ATOM 1996 C C . VAL A 1 270 ? 34.648 -9.425 -33.264 1.00 93.31 270 VAL A C 1
ATOM 1998 O O . VAL A 1 270 ? 34.743 -8.612 -34.186 1.00 93.31 270 VAL A O 1
ATOM 2001 N N . ASP A 1 271 ? 34.120 -10.636 -33.421 1.00 92.62 271 ASP A N 1
ATOM 2002 C CA . ASP A 1 271 ? 33.338 -11.052 -34.581 1.00 92.62 271 ASP A CA 1
ATOM 2003 C C . ASP A 1 271 ? 31.886 -11.294 -34.172 1.00 92.62 271 ASP A C 1
ATOM 2005 O O . ASP A 1 271 ? 31.617 -12.052 -33.238 1.00 92.62 271 ASP A O 1
ATOM 2009 N N . ALA A 1 272 ? 30.959 -10.662 -34.895 1.00 93.75 272 ALA A N 1
ATOM 2010 C CA . ALA A 1 272 ? 29.524 -10.804 -34.675 1.00 93.75 272 ALA A CA 1
ATOM 2011 C C . ALA A 1 272 ? 28.757 -11.059 -35.988 1.00 93.75 272 ALA A C 1
ATOM 2013 O O . ALA A 1 272 ? 27.986 -10.201 -36.430 1.00 93.75 272 ALA A O 1
ATOM 2014 N N . PRO A 1 273 ? 28.991 -12.178 -36.702 1.00 93.25 273 PRO A N 1
ATOM 2015 C CA . PRO A 1 273 ? 28.341 -12.417 -37.985 1.00 93.25 273 PRO A CA 1
ATOM 2016 C C . PRO A 1 273 ? 26.827 -12.603 -37.821 1.00 93.25 273 PRO A C 1
ATOM 2018 O O . PRO A 1 273 ? 26.346 -13.127 -36.816 1.00 93.25 273 PRO A O 1
ATOM 2021 N N . LEU A 1 274 ? 26.081 -12.153 -38.832 1.00 93.94 274 LEU A N 1
ATOM 2022 C CA . LEU A 1 274 ? 24.632 -12.318 -38.908 1.00 93.94 274 LEU A CA 1
ATOM 2023 C C . LEU A 1 274 ? 24.276 -13.809 -38.970 1.00 93.94 274 LEU A C 1
ATOM 2025 O O . LEU A 1 274 ? 24.786 -14.528 -39.826 1.00 93.94 274 LEU A O 1
ATOM 2029 N N . VAL A 1 275 ? 23.362 -14.238 -38.104 1.00 95.56 275 VAL A N 1
ATOM 2030 C CA . VAL A 1 275 ? 22.782 -15.587 -38.097 1.00 95.56 275 VAL A CA 1
ATOM 2031 C C . VAL A 1 275 ? 21.423 -15.573 -38.785 1.00 95.56 275 VAL A C 1
ATOM 2033 O O . VAL A 1 275 ? 21.190 -16.344 -39.713 1.00 95.56 275 VAL A O 1
ATOM 2036 N N . SER A 1 276 ? 20.526 -14.683 -38.358 1.00 95.00 276 SER A N 1
ATOM 2037 C CA . SER A 1 276 ? 19.173 -14.590 -38.908 1.00 95.00 276 SER A CA 1
ATOM 2038 C C . SER A 1 276 ? 18.595 -13.183 -38.772 1.00 95.00 276 SER A C 1
ATOM 2040 O O . SER A 1 276 ? 19.030 -12.372 -37.952 1.00 95.00 276 SER A O 1
ATOM 2042 N N . VAL A 1 277 ? 17.604 -12.883 -39.610 1.00 95.50 277 VAL A N 1
ATOM 2043 C CA . VAL A 1 277 ? 16.735 -11.715 -39.440 1.00 95.50 277 VAL A CA 1
ATOM 2044 C C . VAL A 1 277 ? 15.535 -12.164 -38.610 1.00 95.50 277 VAL A C 1
ATOM 2046 O O . VAL A 1 277 ? 14.919 -13.181 -38.924 1.00 95.50 277 VAL A O 1
ATOM 2049 N N . LEU A 1 278 ? 15.234 -11.427 -37.546 1.00 97.19 278 LEU A N 1
ATOM 2050 C CA . LEU A 1 278 ? 14.098 -11.689 -36.668 1.00 97.19 278 LEU A CA 1
ATOM 2051 C C . LEU A 1 278 ? 12.772 -11.300 -37.349 1.00 97.19 278 LEU A C 1
ATOM 2053 O O . LEU A 1 278 ? 12.791 -10.610 -38.375 1.00 97.19 278 LEU A O 1
ATOM 2057 N N . PRO A 1 279 ? 11.615 -11.732 -36.806 1.00 97.94 279 PRO A N 1
ATOM 2058 C CA . PRO A 1 279 ? 10.309 -11.357 -37.336 1.00 97.94 279 PRO A CA 1
ATOM 2059 C C . PRO A 1 279 ? 10.153 -9.849 -37.565 1.00 97.94 279 PRO A C 1
ATOM 2061 O O . PRO A 1 279 ? 10.741 -9.026 -36.864 1.00 97.94 279 PRO A O 1
ATOM 2064 N N . THR A 1 280 ? 9.357 -9.501 -38.577 1.00 95.81 280 THR A N 1
ATOM 2065 C CA . THR A 1 280 ? 9.185 -8.128 -39.060 1.00 95.81 280 THR A CA 1
ATOM 2066 C C . THR A 1 280 ? 8.838 -7.156 -37.923 1.00 95.81 280 THR A C 1
ATOM 2068 O O . THR A 1 280 ? 7.898 -7.426 -37.172 1.00 95.81 280 THR A O 1
ATOM 2071 N N . PRO A 1 281 ? 9.544 -6.014 -37.809 1.00 96.06 281 PRO A N 1
ATOM 2072 C CA . PRO A 1 281 ? 9.189 -4.931 -36.897 1.00 96.06 281 PRO A CA 1
ATOM 2073 C C . PRO A 1 281 ? 7.713 -4.536 -36.972 1.00 96.06 281 PRO A C 1
ATOM 2075 O O . PRO A 1 281 ? 7.130 -4.409 -38.053 1.00 96.06 281 PRO A O 1
ATOM 2078 N N . ARG A 1 282 ? 7.099 -4.280 -35.815 1.00 96.25 282 ARG A N 1
ATOM 2079 C CA . ARG A 1 282 ? 5.639 -4.125 -35.697 1.00 96.25 282 ARG A CA 1
ATOM 2080 C C . ARG A 1 282 ? 5.070 -2.992 -36.552 1.00 96.25 282 ARG A C 1
ATOM 2082 O O . ARG A 1 282 ? 4.043 -3.193 -37.192 1.00 96.25 282 ARG A O 1
ATOM 2089 N N . PHE A 1 283 ? 5.747 -1.843 -36.655 1.00 95.69 283 PHE A N 1
ATOM 2090 C CA . PHE A 1 283 ? 5.290 -0.714 -37.489 1.00 95.69 283 PHE A CA 1
ATOM 2091 C C . PHE A 1 283 ? 5.393 -0.954 -39.001 1.00 95.69 283 PHE A C 1
ATOM 2093 O O . PHE A 1 283 ? 4.850 -0.172 -39.778 1.00 95.69 283 PHE A O 1
ATOM 2100 N N . GLN A 1 284 ? 6.055 -2.028 -39.436 1.00 93.81 284 GLN A N 1
ATOM 2101 C CA . GLN A 1 284 ? 6.104 -2.429 -40.844 1.00 93.81 284 GLN A CA 1
ATOM 2102 C C . GLN A 1 284 ? 4.985 -3.412 -41.227 1.00 93.81 284 GLN A C 1
ATOM 2104 O O . GLN A 1 284 ? 4.862 -3.773 -42.397 1.00 93.81 284 GLN A O 1
ATOM 2109 N N . LEU A 1 285 ? 4.161 -3.851 -40.270 1.00 94.75 285 LEU A N 1
ATOM 2110 C CA . LEU A 1 285 ? 3.027 -4.732 -40.542 1.00 94.75 285 LEU A CA 1
ATOM 2111 C C . LEU A 1 285 ? 1.933 -4.004 -41.334 1.00 94.75 285 LEU A C 1
ATOM 2113 O O . LEU A 1 285 ? 1.696 -2.810 -41.156 1.00 94.75 285 LEU A O 1
ATOM 2117 N N . ALA A 1 286 ? 1.193 -4.754 -42.156 1.00 93.88 286 ALA A N 1
ATOM 2118 C CA . ALA A 1 286 ? 0.172 -4.211 -43.057 1.00 93.88 286 ALA A CA 1
ATOM 2119 C C . ALA A 1 286 ? -0.895 -3.352 -42.352 1.00 93.88 286 ALA A C 1
ATOM 2121 O O . ALA A 1 286 ? -1.400 -2.398 -42.940 1.00 93.88 286 ALA A O 1
ATOM 2122 N N . ARG A 1 287 ? -1.197 -3.632 -41.076 1.00 92.12 287 ARG A N 1
ATOM 2123 C CA . ARG A 1 287 ? -2.155 -2.849 -40.277 1.00 92.12 287 ARG A CA 1
ATOM 2124 C C . ARG A 1 287 ? -1.770 -1.376 -40.104 1.00 92.12 287 ARG A C 1
ATOM 2126 O O . ARG A 1 287 ? -2.641 -0.554 -39.850 1.00 92.12 287 ARG A O 1
ATOM 2133 N N . TRP A 1 288 ? -0.489 -1.043 -40.256 1.00 93.81 288 TRP A N 1
ATOM 2134 C CA . TRP A 1 288 ? 0.022 0.323 -40.143 1.00 93.81 288 TRP A CA 1
ATOM 2135 C C . TRP A 1 288 ? 0.166 1.035 -41.491 1.00 93.81 288 TRP A C 1
ATOM 2137 O O . TRP A 1 288 ? 0.482 2.224 -41.519 1.00 93.81 288 TRP A O 1
ATOM 2147 N N . ALA A 1 289 ? -0.114 0.360 -42.612 1.00 89.12 289 ALA A N 1
ATOM 2148 C CA . ALA A 1 289 ? 0.050 0.936 -43.946 1.00 89.12 289 ALA A CA 1
ATOM 2149 C C . ALA A 1 289 ? -0.785 2.215 -44.144 1.00 89.12 289 ALA A C 1
ATOM 2151 O O . ALA A 1 289 ? -0.294 3.192 -44.708 1.00 89.12 289 ALA A O 1
ATOM 2152 N N . SER A 1 290 ? -2.017 2.248 -43.624 1.00 91.00 290 SER A N 1
ATOM 2153 C CA . SER A 1 290 ? -2.905 3.416 -43.715 1.00 91.00 290 SER A CA 1
ATOM 2154 C C . SER A 1 290 ? -2.492 4.581 -42.814 1.00 91.00 290 SER A C 1
ATOM 2156 O O . SER A 1 290 ? -2.917 5.706 -43.058 1.00 91.00 290 SER A O 1
ATOM 2158 N N . ALA A 1 291 ? -1.669 4.340 -41.787 1.00 89.75 291 ALA A N 1
ATOM 2159 C CA . ALA A 1 291 ? -1.167 5.396 -40.910 1.00 89.75 291 ALA A CA 1
ATOM 2160 C C . ALA A 1 291 ? -0.091 6.259 -41.593 1.00 89.75 291 ALA A C 1
ATOM 2162 O O . ALA A 1 291 ? 0.201 7.360 -41.131 1.00 89.75 291 ALA A O 1
ATOM 2163 N N . GLY A 1 292 ? 0.490 5.774 -42.699 1.00 90.00 292 GLY A N 1
ATOM 2164 C CA . GLY A 1 292 ? 1.400 6.549 -43.540 1.00 90.00 292 GLY A CA 1
ATOM 2165 C C . GLY A 1 292 ? 2.732 6.904 -42.878 1.00 90.00 292 GLY A C 1
ATOM 2166 O O . GLY A 1 292 ? 3.420 7.799 -43.367 1.00 90.00 292 GLY A O 1
ATOM 2167 N N . PHE A 1 293 ? 3.108 6.220 -41.793 1.00 92.25 293 PHE A N 1
ATOM 2168 C CA . PHE A 1 293 ? 4.332 6.514 -41.057 1.00 92.25 293 PHE A CA 1
ATOM 2169 C C . PHE A 1 293 ? 5.589 6.394 -41.925 1.00 92.25 293 PHE A C 1
ATOM 2171 O O . PHE A 1 293 ? 5.668 5.601 -42.874 1.00 92.25 293 PHE A O 1
ATOM 2178 N N . GLY A 1 294 ? 6.592 7.177 -41.545 1.00 90.94 294 GLY A N 1
ATOM 2179 C CA . GLY A 1 294 ? 7.922 7.121 -42.115 1.00 90.94 294 GLY A CA 1
ATOM 2180 C C . GLY A 1 294 ? 8.223 8.196 -43.149 1.00 90.94 294 GLY A C 1
ATOM 2181 O O . GLY A 1 294 ? 7.403 9.055 -43.472 1.00 90.94 294 GLY A O 1
ATOM 2182 N N . GLU A 1 295 ? 9.436 8.109 -43.676 1.00 90.44 295 GLU A N 1
ATOM 2183 C CA . GLU A 1 295 ? 9.988 9.013 -44.681 1.00 90.44 295 GLU A CA 1
ATOM 2184 C C . GLU A 1 295 ? 10.622 8.190 -45.801 1.00 90.44 295 GLU A C 1
ATOM 2186 O O . GLU A 1 295 ? 11.231 7.141 -45.561 1.00 90.44 295 GLU A O 1
ATOM 2191 N N . ASP A 1 296 ? 10.477 8.674 -47.031 1.00 87.50 296 ASP A N 1
ATOM 2192 C CA . ASP A 1 296 ? 11.130 8.084 -48.192 1.00 87.50 296 ASP A CA 1
ATOM 2193 C C . ASP A 1 296 ? 12.577 8.596 -48.250 1.00 87.50 296 ASP A C 1
ATOM 2195 O O . ASP A 1 296 ? 12.831 9.784 -48.460 1.00 87.50 296 ASP A O 1
ATOM 2199 N N . LEU A 1 297 ? 13.537 7.698 -48.017 1.00 84.38 297 LEU A N 1
ATOM 2200 C CA . LEU A 1 297 ? 14.970 7.981 -48.096 1.00 84.38 297 LEU A CA 1
ATOM 2201 C C . LEU A 1 297 ? 15.541 7.396 -49.399 1.00 84.38 297 LEU A C 1
ATOM 2203 O O . LEU A 1 297 ? 14.946 6.479 -49.968 1.00 84.38 297 LEU A O 1
ATOM 2207 N N . PRO A 1 298 ? 16.723 7.845 -49.869 1.00 84.44 298 PRO A N 1
ATOM 2208 C CA . PRO A 1 298 ? 17.347 7.299 -51.082 1.00 84.44 298 PRO A CA 1
ATOM 2209 C C . PRO A 1 298 ? 17.536 5.774 -51.070 1.00 84.44 298 PRO A C 1
ATOM 2211 O O . PRO A 1 298 ? 17.563 5.145 -52.122 1.00 84.44 298 PRO A O 1
ATOM 2214 N N . ALA A 1 299 ? 17.656 5.178 -49.883 1.00 76.44 299 ALA A N 1
ATOM 2215 C CA . ALA A 1 299 ? 17.811 3.740 -49.692 1.00 76.44 299 ALA A CA 1
ATOM 2216 C C . ALA A 1 299 ? 16.486 2.973 -49.513 1.00 76.44 299 ALA A C 1
ATOM 2218 O O . ALA A 1 299 ? 16.499 1.749 -49.359 1.00 76.44 299 ALA A O 1
ATOM 2219 N N . GLY A 1 300 ? 15.348 3.666 -49.541 1.00 83.00 300 GLY A N 1
ATOM 2220 C CA . GLY A 1 300 ? 14.014 3.117 -49.329 1.00 83.00 300 GLY A CA 1
ATOM 2221 C C . GLY A 1 300 ? 13.265 3.810 -48.194 1.00 83.00 300 GLY A C 1
ATOM 2222 O O . GLY A 1 300 ? 13.776 4.704 -47.519 1.00 83.00 300 GLY A O 1
ATOM 2223 N N . ARG A 1 301 ? 12.011 3.402 -47.991 1.00 86.50 301 ARG A N 1
ATOM 2224 C CA . ARG A 1 301 ? 11.156 3.985 -46.958 1.00 86.50 301 ARG A CA 1
ATOM 2225 C C . ARG A 1 301 ? 11.556 3.474 -45.579 1.00 86.50 301 ARG A C 1
ATOM 2227 O O . ARG A 1 301 ? 11.576 2.264 -45.339 1.00 86.50 301 ARG A O 1
ATOM 2234 N N . ARG A 1 302 ? 11.822 4.396 -44.657 1.00 90.44 302 ARG A N 1
ATOM 2235 C CA . ARG A 1 302 ? 12.079 4.082 -43.251 1.00 90.44 302 ARG A CA 1
ATOM 2236 C C . ARG A 1 302 ? 10.812 4.308 -42.439 1.00 90.44 302 ARG A C 1
ATOM 2238 O O . ARG A 1 302 ? 10.311 5.425 -42.403 1.00 90.44 302 ARG A O 1
ATOM 2245 N N . VAL A 1 303 ? 10.301 3.247 -41.812 1.00 92.50 303 VAL A N 1
ATOM 2246 C CA . VAL A 1 303 ? 8.966 3.232 -41.178 1.00 92.50 303 VAL A CA 1
ATOM 2247 C C . VAL A 1 303 ? 9.017 2.969 -39.673 1.00 92.50 303 VAL A C 1
ATOM 2249 O O . VAL A 1 303 ? 8.267 3.601 -38.936 1.00 92.50 303 VAL A O 1
ATOM 2252 N N . SER A 1 304 ? 9.893 2.072 -39.209 1.00 92.94 304 SER A N 1
ATOM 2253 C CA . SER A 1 304 ? 10.043 1.736 -37.785 1.00 92.94 304 SER A CA 1
ATOM 2254 C C . SER A 1 304 ? 11.312 2.344 -37.196 1.00 92.94 304 SER A C 1
ATOM 2256 O O . SER A 1 304 ? 12.237 2.729 -37.919 1.00 92.94 304 SER A O 1
ATOM 2258 N N . HIS A 1 305 ? 11.320 2.425 -35.873 1.00 92.75 305 HIS A N 1
ATOM 2259 C CA . HIS A 1 305 ? 12.479 2.683 -35.042 1.00 92.75 305 HIS A CA 1
ATOM 2260 C C . HIS A 1 305 ? 12.338 1.844 -33.768 1.00 92.75 305 HIS A C 1
ATOM 2262 O O . HIS A 1 305 ? 11.543 2.162 -32.876 1.00 92.75 305 HIS A O 1
ATOM 2268 N N . ASP A 1 306 ? 13.084 0.750 -33.719 1.00 94.12 306 ASP A N 1
ATOM 2269 C CA . ASP A 1 306 ? 13.056 -0.248 -32.660 1.00 94.12 306 ASP A CA 1
ATOM 2270 C C . ASP A 1 306 ? 14.123 0.136 -31.630 1.00 94.12 306 ASP A C 1
ATOM 2272 O O . ASP A 1 306 ? 15.322 -0.055 -31.806 1.00 94.12 306 ASP A O 1
ATOM 2276 N N . VAL A 1 307 ? 13.680 0.800 -30.564 1.00 90.00 307 VAL A N 1
ATOM 2277 C CA . VAL A 1 307 ? 14.551 1.583 -29.679 1.00 90.00 307 VAL A CA 1
ATOM 2278 C C . VAL A 1 307 ? 15.198 0.757 -28.575 1.00 90.00 307 VAL A C 1
ATOM 2280 O O . VAL A 1 307 ? 16.214 1.186 -28.021 1.00 90.00 307 VAL A O 1
ATOM 2283 N N . ARG A 1 308 ? 14.619 -0.394 -28.216 1.00 92.25 308 ARG A N 1
ATOM 2284 C CA . ARG A 1 308 ? 15.123 -1.294 -27.166 1.00 92.25 308 ARG A CA 1
ATOM 2285 C C . ARG A 1 308 ? 14.905 -2.750 -27.551 1.00 92.25 308 ARG A C 1
ATOM 2287 O O . ARG A 1 308 ? 13.820 -3.085 -28.013 1.00 92.25 308 ARG A O 1
ATOM 2294 N N . ALA A 1 309 ? 15.896 -3.591 -27.274 1.00 95.00 309 ALA A N 1
ATOM 2295 C CA . ALA A 1 309 ? 15.765 -5.042 -27.192 1.00 95.00 309 ALA A CA 1
ATOM 2296 C C . ALA A 1 309 ? 16.139 -5.498 -25.781 1.00 95.00 309 ALA A C 1
ATOM 2298 O O . ALA A 1 309 ? 17.094 -4.986 -25.197 1.00 95.00 309 ALA A O 1
ATOM 2299 N N . LEU A 1 310 ? 15.377 -6.441 -25.233 1.00 95.19 310 LEU A N 1
ATOM 2300 C CA . LEU A 1 310 ? 15.562 -6.954 -23.877 1.00 95.19 310 LEU A CA 1
ATOM 2301 C C . LEU A 1 310 ? 15.542 -8.474 -23.915 1.00 95.19 310 LEU A C 1
ATOM 2303 O O . LEU A 1 310 ? 14.628 -9.054 -24.497 1.00 95.19 310 LEU A O 1
ATOM 2307 N N . ASN A 1 311 ? 16.522 -9.093 -23.263 1.00 95.25 311 ASN A N 1
ATOM 2308 C CA . ASN A 1 311 ? 16.516 -10.518 -22.965 1.00 95.25 311 ASN A CA 1
ATOM 2309 C C . ASN A 1 311 ? 15.589 -10.771 -21.768 1.00 95.25 311 ASN A C 1
ATOM 2311 O O . ASN A 1 311 ? 15.867 -10.298 -20.663 1.00 95.25 311 ASN A O 1
ATOM 2315 N N . PHE A 1 312 ? 14.482 -11.476 -21.991 1.00 94.75 312 PHE A N 1
ATOM 2316 C CA . PHE A 1 312 ? 13.508 -11.759 -20.940 1.00 94.75 312 PHE A CA 1
ATOM 2317 C C . PHE A 1 312 ? 12.669 -12.991 -21.283 1.00 94.75 312 PHE A C 1
ATOM 2319 O O . PHE A 1 312 ? 11.879 -12.928 -22.216 1.00 94.75 312 PHE A O 1
ATOM 2326 N N . ASP A 1 313 ? 12.804 -14.073 -20.510 1.00 94.12 313 ASP A N 1
ATOM 2327 C CA . ASP A 1 313 ? 11.969 -15.285 -20.601 1.00 94.12 313 ASP A CA 1
ATOM 2328 C C . ASP A 1 313 ? 10.532 -14.998 -20.111 1.00 94.12 313 ASP A C 1
ATOM 2330 O O . ASP A 1 313 ? 10.174 -15.214 -18.948 1.00 94.12 313 ASP A O 1
ATOM 2334 N N . PHE A 1 314 ? 9.703 -14.450 -21.003 1.00 93.50 314 PHE A N 1
ATOM 2335 C CA . PHE A 1 314 ? 8.340 -14.020 -20.680 1.00 93.50 314 PHE A CA 1
ATOM 2336 C C . PHE A 1 314 ? 7.344 -15.183 -20.598 1.00 93.50 314 PHE A C 1
ATOM 2338 O O . PHE A 1 314 ? 6.250 -15.038 -20.041 1.00 93.50 314 PHE A O 1
ATOM 2345 N N . ASN A 1 315 ? 7.688 -16.335 -21.174 1.00 91.62 315 ASN A N 1
ATOM 2346 C CA . ASN A 1 315 ? 6.827 -17.513 -21.207 1.00 91.62 315 ASN A CA 1
ATOM 2347 C C . ASN A 1 315 ? 7.198 -18.548 -20.117 1.00 91.62 315 ASN A C 1
ATOM 2349 O O . ASN A 1 315 ? 6.388 -19.429 -19.828 1.00 91.62 315 ASN A O 1
ATOM 2353 N N . SER A 1 316 ? 8.343 -18.369 -19.448 1.00 92.06 316 SER A N 1
ATOM 2354 C CA . SER A 1 316 ? 8.892 -19.237 -18.400 1.00 92.06 316 SER A CA 1
A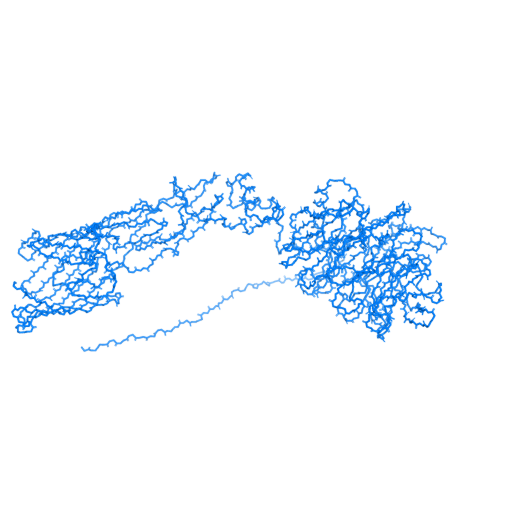TOM 2355 C C . SER A 1 316 ? 9.236 -20.657 -18.869 1.00 92.06 316 SER A C 1
ATOM 2357 O O . SER A 1 316 ? 9.074 -21.614 -18.108 1.00 92.06 316 SER A O 1
ATOM 2359 N N . ASP A 1 317 ? 9.702 -20.807 -20.111 1.00 92.44 317 ASP A N 1
ATOM 2360 C CA . ASP A 1 317 ? 10.152 -22.083 -20.685 1.00 92.44 317 ASP A CA 1
ATOM 2361 C C . ASP A 1 317 ? 11.661 -22.340 -20.511 1.00 92.44 317 ASP A C 1
ATOM 2363 O O . ASP A 1 317 ? 12.164 -23.401 -20.903 1.00 92.44 317 ASP A O 1
ATOM 2367 N N . GLY A 1 318 ? 12.374 -21.407 -19.869 1.00 92.38 318 GLY A N 1
ATOM 2368 C CA . GLY A 1 318 ? 13.800 -21.501 -19.577 1.00 92.38 318 GLY A CA 1
ATOM 2369 C C . GLY A 1 318 ? 14.701 -21.127 -20.753 1.00 92.38 318 GLY A C 1
ATOM 2370 O O . GLY A 1 318 ? 15.925 -21.225 -20.622 1.00 92.38 318 GLY A O 1
ATOM 2371 N N . ARG A 1 319 ? 14.141 -20.709 -21.896 1.00 94.00 319 ARG A N 1
ATOM 2372 C CA . ARG A 1 319 ? 14.901 -20.155 -23.020 1.00 94.00 319 ARG A CA 1
ATOM 2373 C C . ARG A 1 319 ? 14.842 -18.628 -22.974 1.00 94.00 319 ARG A C 1
ATOM 2375 O O . ARG A 1 319 ? 13.809 -18.054 -22.646 1.00 94.00 319 ARG A O 1
ATOM 2382 N N . PRO A 1 320 ? 15.938 -17.935 -23.323 1.00 95.25 320 PRO A N 1
ATOM 2383 C CA . PRO A 1 320 ? 15.904 -16.485 -23.407 1.00 95.25 320 PRO A CA 1
ATOM 2384 C C . PRO A 1 320 ? 15.054 -16.060 -24.611 1.00 95.25 320 PRO A C 1
ATOM 2386 O O . PRO A 1 320 ? 15.384 -16.383 -25.759 1.00 95.25 320 PRO A O 1
ATOM 2389 N N . ASP A 1 321 ? 13.973 -15.333 -24.335 1.00 97.12 321 ASP A N 1
ATOM 2390 C CA . ASP A 1 321 ? 13.134 -14.669 -25.330 1.00 97.12 321 ASP A CA 1
ATOM 2391 C C . ASP A 1 321 ? 13.548 -13.192 -25.500 1.00 97.12 321 ASP A C 1
ATOM 2393 O O . ASP A 1 321 ? 14.384 -12.667 -24.756 1.00 97.12 321 ASP A O 1
ATOM 2397 N N . ILE A 1 322 ? 12.967 -12.506 -26.492 1.00 97.88 322 ILE A N 1
ATOM 2398 C CA . ILE A 1 322 ? 13.223 -11.083 -26.747 1.00 97.88 322 ILE A CA 1
ATOM 2399 C C . ILE A 1 322 ? 11.942 -10.258 -26.642 1.00 97.88 322 ILE A C 1
ATOM 2401 O O . ILE A 1 322 ? 10.932 -10.566 -27.278 1.00 97.88 322 ILE A O 1
ATOM 2405 N N . VAL A 1 323 ? 12.025 -9.141 -25.920 1.00 97.81 323 VAL A N 1
ATOM 2406 C CA . VAL A 1 323 ? 11.032 -8.060 -25.969 1.00 97.81 323 VAL A CA 1
ATOM 2407 C C . VAL A 1 323 ? 11.629 -6.862 -26.707 1.00 97.81 323 VAL A C 1
ATOM 2409 O O . VAL A 1 323 ? 12.680 -6.355 -26.311 1.00 97.81 323 VAL A O 1
ATOM 2412 N N . VAL A 1 324 ? 10.960 -6.396 -27.765 1.00 97.44 324 VAL A N 1
ATOM 2413 C CA . VAL A 1 324 ? 11.346 -5.186 -28.512 1.00 97.44 324 VAL A CA 1
ATOM 2414 C C . VAL A 1 324 ? 10.361 -4.059 -28.224 1.00 97.44 324 VAL A C 1
ATOM 2416 O O . VAL A 1 324 ? 9.147 -4.260 -28.280 1.00 97.44 324 VAL A O 1
ATOM 2419 N N . MET A 1 325 ? 10.885 -2.867 -27.935 1.00 94.94 325 MET A N 1
ATOM 2420 C CA . MET A 1 325 ? 10.091 -1.641 -27.840 1.00 94.94 325 MET A CA 1
ATOM 2421 C C . MET A 1 325 ? 10.315 -0.796 -29.084 1.00 94.94 325 MET A C 1
ATOM 2423 O O . MET A 1 325 ? 11.455 -0.451 -29.400 1.00 94.94 325 MET A O 1
ATOM 2427 N N . SER A 1 326 ? 9.229 -0.407 -29.743 1.00 94.25 326 SER A N 1
ATOM 2428 C CA . SER A 1 326 ? 9.288 0.292 -31.025 1.00 94.25 326 SER A CA 1
ATOM 2429 C C . SER A 1 326 ? 8.453 1.559 -31.026 1.00 94.25 326 SER A C 1
ATOM 2431 O O . SER A 1 326 ? 7.454 1.688 -30.314 1.00 94.25 326 SER A O 1
ATOM 2433 N N . ARG A 1 327 ? 8.839 2.488 -31.895 1.00 92.81 327 ARG A N 1
ATOM 2434 C CA . ARG A 1 327 ? 8.054 3.660 -32.286 1.00 92.81 327 ARG A CA 1
ATOM 2435 C C . ARG A 1 327 ? 8.101 3.823 -33.808 1.00 92.81 327 ARG A C 1
ATOM 2437 O O . ARG A 1 327 ? 9.037 3.325 -34.432 1.00 92.81 327 ARG A O 1
ATOM 2444 N N . PRO A 1 328 ? 7.157 4.544 -34.429 1.00 93.56 328 PRO A N 1
ATOM 2445 C CA . PRO A 1 328 ? 7.280 4.846 -35.844 1.00 93.56 328 PRO A CA 1
ATOM 2446 C C . PRO A 1 328 ? 8.433 5.826 -36.084 1.00 93.56 328 PRO A C 1
ATOM 2448 O O . PRO A 1 328 ? 8.751 6.677 -35.239 1.00 93.56 328 PRO A O 1
ATOM 2451 N N . TRP A 1 329 ? 9.030 5.722 -37.268 1.00 91.69 329 TRP A N 1
ATOM 2452 C CA . TRP A 1 329 ? 9.982 6.697 -37.778 1.00 91.69 329 TRP A CA 1
ATOM 2453 C C . TRP A 1 329 ? 9.322 8.068 -37.982 1.00 91.69 329 TRP A C 1
ATOM 2455 O O . TRP A 1 329 ? 8.093 8.210 -37.988 1.00 91.69 329 TRP A O 1
ATOM 2465 N N . LYS A 1 330 ? 10.156 9.100 -38.148 1.00 89.69 330 LYS A N 1
ATOM 2466 C CA . LYS A 1 330 ? 9.705 10.457 -38.450 1.00 89.69 330 LYS A CA 1
ATOM 2467 C C . LYS A 1 330 ? 8.798 10.470 -39.676 1.00 89.69 330 LYS A C 1
ATOM 2469 O O . LYS A 1 330 ? 9.000 9.717 -40.620 1.00 89.69 330 LYS A O 1
ATOM 2474 N N . THR A 1 331 ? 7.788 11.327 -39.625 1.00 89.31 331 THR A N 1
ATOM 2475 C CA . THR A 1 331 ? 6.879 11.632 -40.729 1.00 89.31 331 THR A CA 1
ATOM 2476 C C . THR A 1 331 ? 6.830 13.150 -40.847 1.00 89.31 331 THR A C 1
ATOM 2478 O O . THR A 1 331 ? 6.499 13.831 -39.874 1.00 89.31 331 THR A O 1
ATOM 2481 N N . ASN A 1 332 ? 7.201 13.699 -42.005 1.00 87.38 332 ASN A N 1
ATOM 2482 C CA . ASN A 1 332 ? 7.323 15.149 -42.222 1.00 87.38 332 ASN A CA 1
ATOM 2483 C C . ASN A 1 332 ? 8.227 15.844 -41.178 1.00 87.38 332 ASN A C 1
ATOM 2485 O O . ASN A 1 332 ? 7.893 16.911 -40.656 1.00 87.38 332 ASN A O 1
ATOM 2489 N N . GLY A 1 333 ? 9.348 15.211 -40.813 1.00 84.56 333 GLY A N 1
ATOM 2490 C CA . GLY A 1 333 ? 10.291 15.723 -39.816 1.00 84.56 333 GLY A CA 1
ATOM 2491 C C . GLY A 1 333 ? 9.810 15.643 -38.362 1.00 84.56 333 GLY A C 1
ATOM 2492 O O . GLY A 1 333 ? 10.556 16.032 -37.461 1.00 84.56 333 GLY A O 1
ATOM 2493 N N . GLN A 1 334 ? 8.602 15.129 -38.109 1.00 85.88 334 GLN A N 1
ATOM 2494 C CA . GLN A 1 334 ? 8.029 14.985 -36.771 1.00 85.88 334 GLN A CA 1
ATOM 2495 C C . GLN A 1 334 ? 8.003 13.528 -36.334 1.00 85.88 334 GLN A C 1
ATOM 2497 O O . GLN A 1 334 ? 7.705 12.626 -37.106 1.00 85.88 334 GLN A O 1
ATOM 2502 N N . TRP A 1 335 ? 8.297 13.314 -35.062 1.00 85.31 335 TRP A N 1
ATOM 2503 C CA . TRP A 1 335 ? 8.319 12.019 -34.396 1.00 85.31 335 TRP A CA 1
ATOM 2504 C C . TRP A 1 335 ? 6.898 11.643 -33.928 1.00 85.31 335 TRP A C 1
ATOM 2506 O O . TRP A 1 335 ? 6.447 12.227 -32.936 1.00 85.31 335 TRP A O 1
ATOM 2516 N N . PRO A 1 336 ? 6.178 10.697 -34.573 1.00 88.12 336 PRO A N 1
ATOM 2517 C CA . PRO A 1 336 ? 4.794 10.403 -34.199 1.00 88.12 336 PRO A CA 1
ATOM 2518 C C . PRO A 1 336 ? 4.698 9.778 -32.798 1.00 88.12 336 PRO A C 1
ATOM 2520 O O . PRO A 1 336 ? 5.621 9.092 -32.340 1.00 88.12 336 PRO A O 1
ATOM 2523 N N . GLN A 1 337 ? 3.576 10.027 -32.116 1.00 85.12 337 GLN A N 1
ATOM 2524 C CA . GLN A 1 337 ? 3.291 9.537 -30.761 1.00 85.12 337 GLN A CA 1
ATOM 2525 C C . GLN A 1 337 ? 2.557 8.198 -30.811 1.00 85.12 337 GLN A C 1
ATOM 2527 O O . GLN A 1 337 ? 1.382 8.105 -30.480 1.00 85.12 337 GLN A O 1
ATOM 2532 N N . TYR A 1 338 ? 3.264 7.174 -31.265 1.00 90.44 338 TYR A N 1
ATOM 2533 C CA . TYR A 1 338 ? 2.786 5.800 -31.232 1.00 90.44 338 TYR A CA 1
ATOM 2534 C C . TYR A 1 338 ? 3.886 4.902 -30.686 1.00 90.44 338 TYR A C 1
ATOM 2536 O O . TYR A 1 338 ? 5.077 5.234 -30.762 1.00 90.44 338 TYR A O 1
ATOM 2544 N N . SER A 1 339 ? 3.480 3.758 -30.159 1.00 92.94 339 SER A N 1
ATOM 2545 C CA . SER A 1 339 ? 4.384 2.714 -29.705 1.00 92.94 339 SER A CA 1
ATOM 2546 C C . SER A 1 339 ? 3.840 1.335 -30.012 1.00 92.94 339 SER A C 1
ATOM 2548 O O . SER A 1 339 ? 2.640 1.138 -30.194 1.00 92.94 339 SER A O 1
ATOM 2550 N N . GLU A 1 340 ? 4.762 0.392 -30.092 1.00 94.94 340 GLU A N 1
ATOM 2551 C CA . GLU A 1 340 ? 4.492 -1.032 -30.179 1.00 94.94 340 GLU A CA 1
ATOM 2552 C C . GLU A 1 340 ? 5.425 -1.757 -29.217 1.00 94.94 340 GLU A C 1
ATOM 2554 O O . GLU A 1 340 ? 6.555 -1.323 -28.962 1.00 94.94 340 GLU A O 1
ATOM 2559 N N . ILE A 1 341 ? 4.935 -2.882 -28.717 1.00 96.44 341 ILE A N 1
ATOM 2560 C CA . ILE A 1 341 ? 5.733 -3.901 -28.053 1.00 96.44 341 ILE A CA 1
ATOM 2561 C C . ILE A 1 341 ? 5.739 -5.132 -28.958 1.00 96.44 341 ILE A C 1
ATOM 2563 O O . ILE A 1 341 ? 4.720 -5.451 -29.571 1.00 96.44 341 ILE A O 1
ATOM 2567 N N . GLN A 1 342 ? 6.874 -5.814 -29.054 1.00 97.75 342 GLN A N 1
ATOM 2568 C CA . GLN A 1 342 ? 6.985 -7.085 -29.759 1.00 97.75 342 GLN A CA 1
ATOM 2569 C C . GLN A 1 342 ? 7.527 -8.153 -28.816 1.00 97.75 342 GLN A C 1
ATOM 2571 O O . GLN A 1 342 ? 8.611 -7.986 -28.261 1.00 97.75 342 GLN A O 1
ATOM 2576 N N . LEU A 1 343 ? 6.782 -9.245 -28.646 1.00 98.12 343 LEU A N 1
ATOM 2577 C CA . LEU A 1 343 ? 7.202 -10.428 -27.896 1.00 98.12 343 LEU A CA 1
ATOM 2578 C C . LEU A 1 343 ? 7.644 -11.501 -28.892 1.00 98.12 343 LEU A C 1
ATOM 2580 O O . LEU A 1 343 ? 6.822 -12.113 -29.579 1.00 98.12 343 LEU A O 1
ATOM 2584 N N . LEU A 1 344 ? 8.955 -11.709 -28.974 1.00 98.44 344 LEU A N 1
ATOM 2585 C CA . LEU A 1 344 ? 9.589 -12.694 -29.838 1.00 98.44 344 LEU A CA 1
ATOM 2586 C C . LEU A 1 344 ? 9.959 -13.925 -29.010 1.00 98.44 344 LEU A C 1
ATOM 2588 O O . LEU A 1 344 ? 10.964 -13.921 -28.298 1.00 98.44 344 LEU A O 1
ATOM 2592 N N . LYS A 1 345 ? 9.153 -14.981 -29.133 1.00 97.94 345 LYS A N 1
ATOM 2593 C CA . LYS A 1 345 ? 9.397 -16.270 -28.480 1.00 97.94 345 LYS A CA 1
ATOM 2594 C C . LYS A 1 345 ? 10.517 -17.023 -29.192 1.00 97.94 345 LYS A C 1
ATOM 2596 O O . LYS A 1 345 ? 10.429 -17.232 -30.404 1.00 97.94 345 LYS A O 1
ATOM 2601 N N . ASN A 1 346 ? 11.513 -17.484 -28.450 1.00 97.38 346 ASN A N 1
ATOM 2602 C CA . ASN A 1 346 ? 12.599 -18.323 -28.924 1.00 97.38 346 ASN A CA 1
ATOM 2603 C C . ASN A 1 346 ? 12.180 -19.802 -28.944 1.00 97.38 346 ASN A C 1
ATOM 2605 O O . ASN A 1 346 ? 12.049 -20.464 -27.918 1.00 97.38 346 ASN A O 1
ATOM 2609 N N . ASN A 1 347 ? 12.027 -20.364 -30.140 1.00 95.25 347 ASN A N 1
ATOM 2610 C CA . ASN A 1 347 ? 11.695 -21.777 -30.334 1.00 95.25 347 ASN A CA 1
ATOM 2611 C C . ASN A 1 347 ? 12.922 -22.709 -30.243 1.00 95.25 347 ASN A C 1
ATOM 2613 O O . ASN A 1 347 ? 12.791 -23.920 -30.425 1.00 95.25 347 ASN A O 1
ATOM 2617 N N . GLY A 1 348 ? 14.112 -22.159 -29.981 1.00 91.44 348 GLY A N 1
ATOM 2618 C CA . GLY A 1 348 ? 15.388 -22.869 -29.954 1.00 91.44 348 GLY A CA 1
ATOM 2619 C C . GLY A 1 348 ? 16.201 -22.716 -31.243 1.00 91.44 348 GLY A C 1
ATOM 2620 O O . GLY A 1 348 ? 15.668 -22.489 -32.335 1.00 91.44 348 GLY A O 1
ATOM 2621 N N . GLY A 1 349 ? 17.528 -22.833 -31.111 1.00 89.88 349 GLY A N 1
ATOM 2622 C CA . GLY A 1 349 ? 18.466 -22.720 -32.233 1.00 89.88 349 GLY A CA 1
ATOM 2623 C C . GLY A 1 349 ? 18.508 -21.331 -32.878 1.00 89.88 349 GLY A C 1
ATOM 2624 O O . GLY A 1 349 ? 18.891 -21.225 -34.039 1.00 89.88 349 GLY A O 1
ATOM 2625 N N . GLY A 1 350 ? 18.072 -20.279 -32.171 1.00 89.94 350 GLY A N 1
ATOM 2626 C CA . GLY A 1 350 ? 17.977 -18.919 -32.709 1.00 89.94 350 GLY A CA 1
ATOM 2627 C C . GLY A 1 350 ? 16.758 -18.649 -33.599 1.00 89.94 350 GLY A C 1
ATOM 2628 O O . GLY A 1 350 ? 16.751 -17.656 -34.329 1.00 89.94 350 GLY A O 1
ATOM 2629 N N . ASN A 1 351 ? 15.739 -19.516 -33.575 1.00 95.56 351 ASN A N 1
ATOM 2630 C CA . ASN A 1 351 ? 14.497 -19.315 -34.324 1.00 95.56 351 ASN A CA 1
ATOM 2631 C C . ASN A 1 351 ? 13.451 -18.605 -33.465 1.00 95.56 351 ASN A C 1
ATOM 2633 O O . ASN A 1 351 ? 13.068 -19.120 -32.418 1.00 95.56 351 ASN A O 1
ATOM 2637 N N . PHE A 1 352 ? 12.923 -17.479 -33.946 1.00 98.19 352 PHE A N 1
ATOM 2638 C CA . PHE A 1 352 ? 11.960 -16.670 -33.201 1.00 98.19 352 PHE A CA 1
ATOM 2639 C C . PHE A 1 352 ? 10.592 -16.602 -33.880 1.00 98.19 352 PHE A C 1
ATOM 2641 O O . PHE A 1 352 ? 10.498 -16.487 -35.103 1.00 98.19 352 PHE A O 1
ATOM 2648 N N . THR A 1 353 ? 9.530 -16.608 -33.076 1.00 98.06 353 THR A N 1
ATOM 2649 C CA . THR A 1 353 ? 8.154 -16.341 -33.514 1.00 98.06 353 THR A CA 1
ATOM 2650 C C . THR A 1 353 ? 7.627 -15.095 -32.818 1.00 98.06 353 THR A C 1
ATOM 2652 O O . THR A 1 353 ? 7.709 -14.987 -31.598 1.00 98.06 353 THR A O 1
ATOM 2655 N N . ASP A 1 354 ? 7.056 -14.167 -33.586 1.00 98.25 354 ASP A N 1
ATOM 2656 C CA . ASP A 1 354 ? 6.283 -13.060 -33.023 1.00 98.25 354 ASP A CA 1
ATOM 2657 C C . ASP A 1 354 ? 4.946 -13.604 -32.500 1.00 98.25 354 ASP A C 1
ATOM 2659 O O . ASP A 1 354 ? 4.090 -14.026 -33.279 1.00 98.25 354 ASP A O 1
ATOM 2663 N N . VAL A 1 355 ? 4.793 -13.625 -31.176 1.00 98.12 355 VAL A N 1
ATOM 2664 C CA . VAL A 1 355 ? 3.579 -14.088 -30.479 1.00 98.12 355 VAL A CA 1
ATOM 2665 C C . VAL A 1 355 ? 2.777 -12.923 -29.896 1.00 98.12 355 VAL A C 1
ATOM 2667 O O . VAL A 1 355 ? 1.856 -13.128 -29.107 1.00 98.12 355 VAL A O 1
ATOM 2670 N N . THR A 1 356 ? 3.107 -11.685 -30.271 1.00 97.75 356 THR A N 1
ATOM 2671 C CA . THR A 1 356 ? 2.560 -10.475 -29.645 1.00 97.75 356 THR A CA 1
ATOM 2672 C C . THR A 1 356 ? 1.038 -10.450 -29.660 1.00 97.75 356 THR A C 1
ATOM 2674 O O . THR A 1 356 ? 0.435 -10.224 -28.619 1.00 97.75 356 THR A O 1
ATOM 2677 N N . ASP A 1 357 ? 0.404 -10.712 -30.807 1.00 94.62 357 ASP A N 1
ATOM 2678 C CA . ASP A 1 357 ? -1.054 -10.574 -30.945 1.00 94.62 357 ASP A CA 1
ATOM 2679 C C . ASP A 1 357 ? -1.845 -11.645 -30.167 1.00 94.62 357 ASP A C 1
ATOM 2681 O O . ASP A 1 357 ? -2.999 -11.417 -29.817 1.00 94.62 357 ASP A O 1
ATOM 2685 N N . SER A 1 358 ? -1.237 -12.799 -29.859 1.00 91.06 358 SER A N 1
ATOM 2686 C CA . SER A 1 358 ? -1.844 -13.826 -28.995 1.00 91.06 358 SER A CA 1
ATOM 2687 C C . SER A 1 358 ? -1.558 -13.611 -27.507 1.00 91.06 358 SER A C 1
ATOM 2689 O O . SER A 1 358 ? -2.314 -14.081 -26.652 1.00 91.06 358 SER A O 1
ATOM 2691 N N . THR A 1 359 ? -0.459 -12.924 -27.197 1.00 92.00 359 THR A N 1
ATOM 2692 C CA . THR A 1 359 ? 0.096 -12.849 -25.843 1.00 92.00 359 THR A CA 1
ATOM 2693 C C . THR A 1 359 ? -0.186 -11.510 -25.169 1.00 92.00 359 THR A C 1
ATOM 2695 O O . THR A 1 359 ? -0.361 -11.484 -23.957 1.00 92.00 359 THR A O 1
ATOM 2698 N N . VAL A 1 360 ? -0.270 -10.404 -25.910 1.00 92.81 360 VAL A N 1
ATOM 2699 C CA . VAL A 1 360 ? -0.499 -9.060 -25.364 1.00 92.81 360 VAL A CA 1
ATOM 2700 C C . VAL A 1 360 ? -1.924 -8.602 -25.661 1.00 92.81 360 VAL A C 1
ATOM 2702 O O . VAL A 1 360 ? -2.335 -8.523 -26.815 1.00 92.81 360 VAL A O 1
ATOM 2705 N N . VAL A 1 361 ? -2.671 -8.240 -24.618 1.00 83.50 361 VAL A N 1
ATOM 2706 C CA . VAL A 1 361 ? -4.075 -7.819 -24.717 1.00 83.50 361 VAL A CA 1
ATOM 2707 C C . VAL A 1 361 ? -4.234 -6.396 -24.189 1.00 83.50 361 VAL A C 1
ATOM 2709 O O . VAL A 1 361 ? -3.839 -6.088 -23.069 1.00 83.50 361 VAL A O 1
ATOM 2712 N N . GLY A 1 362 ? -4.850 -5.518 -24.983 1.00 81.75 362 GLY A N 1
ATOM 2713 C CA . GLY A 1 362 ? -5.221 -4.165 -24.550 1.00 81.75 362 GLY A CA 1
ATOM 2714 C C . GLY A 1 362 ? -4.087 -3.133 -24.522 1.00 81.75 362 GLY A C 1
ATOM 2715 O O . GLY A 1 362 ? -4.297 -2.035 -24.012 1.00 81.75 362 GLY A O 1
ATOM 2716 N N . TYR A 1 363 ? -2.904 -3.446 -25.065 1.00 89.38 363 TYR A N 1
ATOM 2717 C CA . TYR A 1 363 ? -1.812 -2.476 -25.208 1.00 89.38 363 TYR A CA 1
ATOM 2718 C C . TYR A 1 363 ? -2.267 -1.254 -26.014 1.00 89.38 363 TYR A C 1
ATOM 2720 O O . TYR A 1 363 ? -2.795 -1.387 -27.120 1.00 89.38 363 TYR A O 1
ATOM 2728 N N . ASN A 1 364 ? -2.047 -0.054 -25.478 1.00 89.25 364 ASN A N 1
ATOM 2729 C CA . ASN A 1 364 ? -2.439 1.178 -26.145 1.00 89.25 364 ASN A CA 1
ATOM 2730 C C . ASN A 1 364 ? -1.296 1.688 -27.029 1.00 89.25 364 ASN A C 1
ATOM 2732 O O . ASN A 1 364 ? -0.371 2.363 -26.573 1.00 89.25 364 ASN A O 1
ATOM 2736 N N . THR A 1 365 ? -1.399 1.401 -28.325 1.00 92.12 365 THR A N 1
ATOM 2737 C CA . THR A 1 365 ? -0.409 1.790 -29.338 1.00 92.12 365 THR A CA 1
ATOM 2738 C C . THR A 1 365 ? -0.377 3.289 -29.631 1.00 92.12 365 THR A C 1
ATOM 2740 O O . THR A 1 365 ? 0.554 3.755 -30.281 1.00 92.12 365 THR A O 1
ATOM 2743 N N . SER A 1 366 ? -1.362 4.064 -29.163 1.00 88.31 366 SER A N 1
ATOM 2744 C CA . SER A 1 366 ? -1.431 5.524 -29.362 1.00 88.31 366 SER A CA 1
ATOM 2745 C C . SER A 1 366 ? -0.656 6.310 -28.298 1.00 88.31 366 SER A C 1
ATOM 2747 O O . SER A 1 366 ? -0.779 7.531 -28.208 1.00 88.31 366 SER A O 1
ATOM 2749 N N . LEU A 1 367 ? 0.102 5.615 -27.445 1.00 84.75 367 LEU A N 1
ATOM 2750 C CA . LEU A 1 367 ? 0.955 6.219 -26.427 1.00 84.75 367 LEU A CA 1
ATOM 2751 C C . LEU A 1 367 ? 2.431 6.197 -26.858 1.00 84.75 367 LEU A C 1
ATOM 2753 O O . LEU A 1 367 ? 2.814 5.388 -27.704 1.00 84.75 367 LEU A O 1
ATOM 2757 N N . PRO A 1 368 ? 3.288 7.069 -26.298 1.00 80.75 368 PRO A N 1
ATOM 2758 C CA . PRO A 1 368 ? 4.719 7.090 -26.605 1.00 80.75 368 PRO A CA 1
ATOM 2759 C C . PRO A 1 368 ? 5.450 5.834 -26.117 1.00 80.75 368 PRO A C 1
ATOM 2761 O O . PRO A 1 368 ? 5.075 5.236 -25.111 1.00 80.75 368 PRO A O 1
ATOM 2764 N N . VAL A 1 369 ? 6.545 5.475 -26.793 1.00 86.69 369 VAL A N 1
ATOM 2765 C CA . VAL A 1 369 ? 7.338 4.285 -26.452 1.00 86.69 369 VAL A CA 1
ATOM 2766 C C . VAL A 1 369 ? 8.081 4.451 -25.124 1.00 86.69 369 VAL A C 1
ATOM 2768 O O . VAL A 1 369 ? 8.631 5.515 -24.826 1.00 86.69 369 VAL A O 1
ATOM 2771 N N . SER A 1 370 ? 8.133 3.376 -24.336 1.00 86.00 370 SER A N 1
ATOM 2772 C CA . SER A 1 370 ? 8.991 3.300 -23.154 1.00 86.00 370 SER A CA 1
ATOM 2773 C C . SER A 1 370 ? 10.415 2.906 -23.551 1.00 86.00 370 SER A C 1
ATOM 2775 O O . SER A 1 370 ? 10.626 1.880 -24.193 1.00 86.00 370 SER A O 1
ATOM 2777 N N . TYR A 1 371 ? 11.399 3.708 -23.141 1.00 83.50 371 TYR A N 1
ATOM 2778 C CA . TYR A 1 371 ? 12.829 3.410 -23.316 1.00 83.50 371 TYR A CA 1
ATOM 2779 C C . TYR A 1 371 ? 13.418 2.634 -22.124 1.00 83.50 371 TYR A C 1
ATOM 2781 O O . TYR A 1 371 ? 14.566 2.196 -22.186 1.00 83.50 371 TYR A O 1
ATOM 2789 N N . ASN A 1 372 ? 12.656 2.483 -21.036 1.00 81.56 372 ASN A N 1
ATOM 2790 C CA . ASN A 1 372 ? 13.072 1.766 -19.833 1.00 81.56 372 ASN A CA 1
ATOM 2791 C C . ASN A 1 372 ? 11.920 0.912 -19.269 1.00 81.56 372 ASN A C 1
ATOM 2793 O O . ASN A 1 372 ? 11.398 1.219 -18.196 1.00 81.56 372 ASN A O 1
ATOM 2797 N N . PRO A 1 373 ? 11.480 -0.127 -19.997 1.00 87.81 373 PRO A N 1
ATOM 2798 C CA . PRO A 1 373 ? 10.572 -1.121 -19.437 1.00 87.81 373 PRO A CA 1
ATOM 2799 C C . PRO A 1 373 ? 11.182 -1.778 -18.198 1.00 87.81 373 PRO A C 1
ATOM 2801 O O . PRO A 1 373 ? 12.401 -1.944 -18.100 1.00 87.81 373 PRO A O 1
ATOM 2804 N N . ARG A 1 374 ? 10.324 -2.174 -17.259 1.00 85.69 374 ARG A N 1
ATOM 2805 C CA . ARG A 1 374 ? 10.723 -2.856 -16.029 1.00 85.69 374 ARG A CA 1
ATOM 2806 C C . ARG A 1 374 ? 9.900 -4.108 -15.810 1.00 85.69 374 ARG A C 1
ATOM 2808 O O . ARG A 1 374 ? 8.678 -4.067 -15.923 1.00 85.69 374 ARG A O 1
ATOM 2815 N N . PHE A 1 375 ? 10.592 -5.171 -15.422 1.00 88.12 375 PHE A N 1
ATOM 2816 C CA . PHE A 1 375 ? 10.002 -6.455 -15.077 1.00 88.12 375 PHE A CA 1
ATOM 2817 C C . PHE A 1 375 ? 9.901 -6.568 -13.557 1.00 88.12 375 PHE A C 1
ATOM 2819 O O . PHE A 1 375 ? 10.920 -6.495 -12.866 1.00 88.12 375 PHE A O 1
ATOM 2826 N N . VAL A 1 376 ? 8.685 -6.664 -13.027 1.00 78.56 376 VAL A N 1
ATOM 2827 C CA . VAL A 1 376 ? 8.426 -6.634 -11.580 1.00 78.56 376 VAL A CA 1
ATOM 2828 C C . VAL A 1 376 ? 7.131 -7.377 -11.269 1.00 78.56 376 VAL A C 1
ATOM 2830 O O . VAL A 1 376 ? 6.164 -7.220 -11.995 1.00 78.56 376 VAL A O 1
ATOM 2833 N N . ASP A 1 377 ? 7.114 -8.173 -10.204 1.00 73.56 377 ASP A N 1
ATOM 2834 C CA . ASP A 1 377 ? 5.884 -8.763 -9.661 1.00 73.56 377 ASP A CA 1
ATOM 2835 C C . ASP A 1 377 ? 5.176 -7.708 -8.799 1.00 73.56 377 ASP A C 1
ATOM 2837 O O . ASP A 1 377 ? 5.680 -7.319 -7.738 1.00 73.56 377 ASP A O 1
ATOM 2841 N N . LEU A 1 378 ? 4.061 -7.165 -9.293 1.00 69.81 378 LEU A N 1
ATOM 2842 C CA . LEU A 1 378 ? 3.379 -6.043 -8.640 1.00 69.81 378 LEU A CA 1
ATOM 2843 C C . LEU A 1 378 ? 2.251 -6.459 -7.719 1.00 69.81 378 LEU A C 1
ATOM 2845 O O . LEU A 1 378 ? 1.954 -5.749 -6.755 1.00 69.81 378 LEU A O 1
ATOM 2849 N N . ASN A 1 379 ? 1.585 -7.558 -8.045 1.00 61.94 379 ASN A N 1
ATOM 2850 C CA . ASN A 1 379 ? 0.431 -8.047 -7.304 1.00 61.94 379 ASN A CA 1
ATOM 2851 C C . ASN A 1 379 ? 0.812 -9.155 -6.300 1.00 61.94 379 ASN A C 1
ATOM 2853 O O . ASN A 1 379 ? -0.049 -9.578 -5.525 1.00 61.94 379 ASN A O 1
ATOM 2857 N N . GLY A 1 380 ? 2.084 -9.566 -6.269 1.00 67.88 380 GLY A N 1
ATOM 2858 C CA . GLY A 1 380 ? 2.618 -10.584 -5.371 1.00 67.88 380 GLY A CA 1
ATOM 2859 C C . GLY A 1 380 ? 2.207 -12.003 -5.758 1.00 67.88 380 GLY A C 1
ATOM 2860 O O . GLY A 1 380 ? 2.141 -12.865 -4.878 1.00 67.88 380 GLY A O 1
ATOM 2861 N N . ASP A 1 381 ? 1.864 -12.243 -7.027 1.00 63.66 381 ASP A N 1
ATOM 2862 C CA . ASP A 1 381 ? 1.427 -13.556 -7.512 1.00 63.66 381 ASP A CA 1
ATOM 2863 C C . ASP A 1 381 ? 2.584 -14.455 -7.987 1.00 63.66 381 ASP A C 1
ATOM 2865 O O . ASP A 1 381 ? 2.361 -15.614 -8.351 1.00 63.66 381 ASP A O 1
ATOM 2869 N N . GLY A 1 382 ? 3.824 -13.959 -7.917 1.00 77.88 382 GLY A N 1
ATOM 2870 C CA . GLY A 1 382 ? 5.033 -14.662 -8.334 1.00 77.88 382 GLY A CA 1
ATOM 2871 C C . GLY A 1 382 ? 5.324 -14.573 -9.835 1.00 77.88 382 GLY A C 1
ATOM 2872 O O . GLY A 1 382 ? 6.306 -15.166 -10.291 1.00 77.88 382 GLY A O 1
ATOM 2873 N N . LEU A 1 383 ? 4.508 -13.853 -10.610 1.00 78.25 383 LEU A N 1
ATOM 2874 C CA . LEU A 1 383 ? 4.693 -13.630 -12.039 1.00 78.25 383 LEU A CA 1
ATOM 2875 C C . LEU A 1 383 ? 5.235 -12.216 -12.287 1.00 78.25 383 LEU A C 1
ATOM 2877 O O . LEU A 1 383 ? 4.762 -11.231 -11.737 1.00 78.25 383 LEU A O 1
ATOM 2881 N N . LEU A 1 384 ? 6.254 -12.094 -13.142 1.00 88.56 384 LEU A N 1
ATOM 2882 C CA . LEU A 1 384 ? 6.796 -10.783 -13.502 1.00 88.56 384 LEU A CA 1
ATOM 2883 C C . LEU A 1 384 ? 5.896 -10.074 -14.526 1.00 88.56 384 LEU A C 1
ATOM 2885 O O . LEU A 1 384 ? 5.726 -10.552 -15.654 1.00 88.56 384 LEU A O 1
ATOM 2889 N N . ASP A 1 385 ? 5.397 -8.903 -14.138 1.00 85.81 385 ASP A N 1
ATOM 2890 C CA . ASP A 1 385 ? 4.653 -7.952 -14.963 1.00 85.81 385 ASP A CA 1
ATOM 2891 C C . ASP A 1 385 ? 5.597 -7.024 -15.739 1.00 85.81 385 ASP A C 1
ATOM 2893 O O . ASP A 1 385 ? 6.785 -6.921 -15.424 1.00 85.81 385 ASP A O 1
ATOM 2897 N N . ILE A 1 386 ? 5.070 -6.297 -16.732 1.00 91.12 386 ILE A N 1
ATOM 2898 C CA . ILE A 1 386 ? 5.837 -5.313 -17.512 1.00 91.12 386 ILE A CA 1
ATOM 2899 C C . ILE A 1 386 ? 5.297 -3.909 -17.246 1.00 91.12 386 ILE A C 1
ATOM 2901 O O . ILE A 1 386 ? 4.276 -3.494 -17.802 1.00 91.12 386 ILE A O 1
ATOM 2905 N N . LEU A 1 387 ? 6.017 -3.144 -16.428 1.00 87.75 387 LEU A N 1
ATOM 2906 C CA . LEU A 1 387 ? 5.807 -1.707 -16.297 1.00 87.75 387 LEU A CA 1
ATOM 2907 C C . LEU A 1 387 ? 6.521 -0.987 -17.443 1.00 87.75 387 LEU A C 1
ATOM 2909 O O . LEU A 1 387 ? 7.700 -1.217 -17.705 1.00 87.75 387 LEU A O 1
ATOM 2913 N N . LEU A 1 388 ? 5.822 -0.058 -18.082 1.00 88.56 388 LEU A N 1
ATOM 2914 C CA . LEU A 1 388 ? 6.296 0.722 -19.219 1.00 88.56 388 LEU A CA 1
ATOM 2915 C C . LEU A 1 388 ? 6.226 2.214 -18.872 1.00 88.56 388 LEU A C 1
ATOM 2917 O O . LEU A 1 388 ? 5.290 2.896 -19.296 1.00 88.56 388 LEU A O 1
ATOM 2921 N N . PRO A 1 389 ? 7.189 2.743 -18.091 1.00 80.75 389 PRO A N 1
ATOM 2922 C CA . PRO A 1 389 ? 7.269 4.164 -17.786 1.00 80.75 389 PRO A CA 1
ATOM 2923 C C . PRO A 1 389 ? 7.426 4.963 -19.074 1.00 80.75 389 PRO A C 1
ATOM 2925 O O . PRO A 1 389 ? 8.292 4.662 -19.902 1.00 80.75 389 PRO A O 1
ATOM 2928 N N . GLN A 1 390 ? 6.621 6.005 -19.235 1.00 74.00 390 GLN A N 1
ATOM 2929 C CA . GLN A 1 390 ? 6.779 6.930 -20.351 1.00 74.00 390 GLN A CA 1
ATOM 2930 C C . GLN A 1 390 ? 7.677 8.103 -19.959 1.00 74.00 390 GLN A C 1
ATOM 2932 O O . GLN A 1 390 ? 7.711 8.558 -18.819 1.00 74.00 390 GLN A O 1
ATOM 2937 N N . GLN A 1 391 ? 8.438 8.574 -20.943 1.00 60.81 391 GLN A N 1
ATOM 2938 C CA . GLN A 1 391 ? 9.382 9.671 -20.814 1.00 60.81 391 GLN A CA 1
ATOM 2939 C C . GLN A 1 391 ? 9.204 10.613 -22.008 1.00 60.81 391 GLN A C 1
ATOM 2941 O O . GLN A 1 391 ? 10.005 10.619 -22.942 1.00 60.81 391 GLN A O 1
ATOM 2946 N N . GLN A 1 392 ? 8.126 11.401 -22.013 1.00 59.59 392 GLN A N 1
ATOM 2947 C CA . GLN A 1 392 ? 7.953 12.460 -23.008 1.00 59.59 392 GLN A CA 1
ATOM 2948 C C . GLN A 1 392 ? 7.726 13.821 -22.358 1.00 59.59 392 GLN A C 1
ATOM 2950 O O . GLN A 1 392 ? 6.965 13.972 -21.407 1.00 59.59 392 GLN A O 1
ATOM 2955 N N . PHE A 1 393 ? 8.363 14.836 -22.937 1.00 49.22 393 PHE A N 1
ATOM 2956 C CA . PHE A 1 393 ? 8.163 16.241 -22.611 1.00 49.22 393 PHE A CA 1
ATOM 2957 C C . PHE A 1 393 ? 6.719 16.669 -22.916 1.00 49.22 393 PHE A C 1
ATOM 2959 O O . PHE A 1 393 ? 6.287 16.635 -24.068 1.00 49.22 393 PHE A O 1
ATOM 2966 N N . GLY A 1 394 ? 5.977 17.055 -21.877 1.00 46.53 394 GLY A N 1
ATOM 2967 C CA . GLY A 1 394 ? 4.721 17.799 -22.004 1.00 46.53 394 GLY A CA 1
ATOM 2968 C C . GLY A 1 394 ? 3.434 16.989 -22.052 1.00 46.53 394 GLY A C 1
ATOM 2969 O O . GLY A 1 394 ? 2.374 17.603 -22.112 1.00 46.53 394 GLY A O 1
ATOM 2970 N N . ASN A 1 395 ? 3.496 15.659 -21.957 1.00 56.19 395 ASN A N 1
ATOM 2971 C CA . ASN A 1 395 ? 2.311 14.829 -21.742 1.00 56.19 395 ASN A CA 1
ATOM 2972 C C . ASN A 1 395 ? 2.510 13.959 -20.486 1.00 56.19 395 ASN A C 1
ATOM 2974 O O . ASN A 1 395 ? 3.396 13.103 -20.510 1.00 56.19 395 ASN A O 1
ATOM 2978 N N . PRO A 1 396 ? 1.735 14.177 -19.403 1.00 52.88 396 PRO A N 1
ATOM 2979 C CA . PRO A 1 396 ? 1.828 13.384 -18.176 1.00 52.88 396 PRO A CA 1
ATOM 2980 C C . PRO A 1 396 ? 1.218 11.977 -18.311 1.00 52.88 396 PRO A C 1
ATOM 2982 O O . PRO A 1 396 ? 1.364 11.173 -17.393 1.00 52.88 396 PRO A O 1
ATOM 2985 N N . ASN A 1 397 ? 0.539 11.690 -19.428 1.00 63.00 397 ASN A N 1
ATOM 2986 C CA . ASN A 1 397 ? -0.144 10.430 -19.696 1.00 63.00 397 ASN A CA 1
ATOM 2987 C C . ASN A 1 397 ? 0.668 9.604 -20.702 1.00 63.00 397 ASN A C 1
ATOM 2989 O O . ASN A 1 397 ? 1.007 10.083 -21.787 1.00 63.00 397 ASN A O 1
ATOM 2993 N N . GLY A 1 398 ? 0.961 8.351 -20.362 1.00 71.88 398 GLY A N 1
ATOM 2994 C CA . GLY A 1 398 ? 1.730 7.469 -21.243 1.00 71.88 398 GLY A CA 1
ATOM 2995 C C . GLY A 1 398 ? 2.344 6.247 -20.573 1.00 71.88 398 GLY A C 1
ATOM 2996 O O . GLY A 1 398 ? 2.775 5.339 -21.275 1.00 71.88 398 GLY A O 1
ATOM 2997 N N . THR A 1 399 ? 2.381 6.204 -19.238 1.00 81.44 399 THR A N 1
ATOM 2998 C CA . THR A 1 399 ? 2.822 5.003 -18.519 1.00 81.44 399 THR A CA 1
ATOM 2999 C C . TH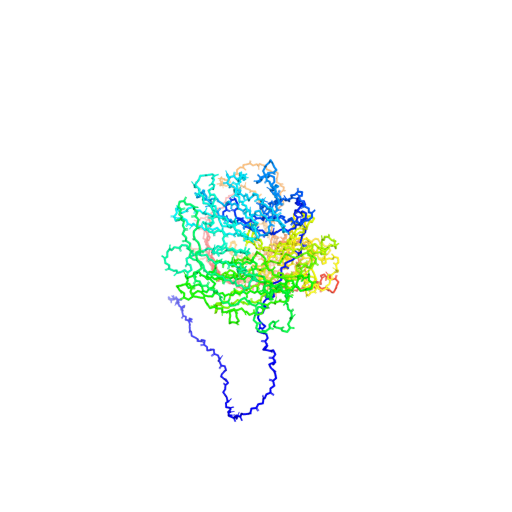R A 1 399 ? 1.790 3.897 -18.697 1.00 81.44 399 THR A C 1
ATOM 3001 O O . THR A 1 399 ? 0.600 4.115 -18.471 1.00 81.44 399 THR A O 1
ATOM 3004 N N . GLN A 1 400 ? 2.248 2.721 -19.116 1.00 85.94 400 GLN A N 1
ATOM 3005 C CA . GLN A 1 400 ? 1.414 1.532 -19.281 1.00 85.94 400 GLN A CA 1
ATOM 3006 C C . GLN A 1 400 ? 1.896 0.429 -18.343 1.00 85.94 400 GLN A C 1
ATOM 3008 O O . GLN A 1 400 ? 3.074 0.368 -17.996 1.00 85.94 400 GLN A O 1
ATOM 3013 N N . LEU A 1 401 ? 0.988 -0.453 -17.945 1.00 85.38 401 LEU A N 1
ATOM 3014 C CA . LEU A 1 401 ? 1.310 -1.652 -17.187 1.00 85.38 401 LEU A CA 1
ATOM 3015 C C . LEU A 1 401 ? 0.631 -2.843 -17.847 1.00 85.38 401 LEU A C 1
ATOM 3017 O O . LEU A 1 401 ? -0.574 -2.803 -18.095 1.00 85.38 401 LEU A O 1
ATOM 3021 N N . LEU A 1 402 ? 1.413 -3.880 -18.121 1.00 84.56 402 LEU A N 1
ATOM 3022 C CA . LEU A 1 402 ? 0.931 -5.167 -18.591 1.00 84.56 402 LEU A CA 1
ATOM 3023 C C . LEU A 1 402 ? 1.076 -6.189 -17.464 1.00 84.56 402 LEU A C 1
ATOM 3025 O O . LEU A 1 402 ? 2.198 -6.584 -17.145 1.00 84.56 402 LEU A O 1
ATOM 3029 N N . LEU A 1 403 ? -0.047 -6.602 -16.877 1.00 78.62 403 LEU A N 1
ATOM 3030 C CA . LEU A 1 403 ? -0.067 -7.658 -15.868 1.00 78.62 403 LEU A CA 1
ATOM 3031 C C . LEU A 1 403 ? 0.049 -9.023 -16.530 1.00 78.62 403 LEU A C 1
ATOM 3033 O O . LEU A 1 403 ? -0.683 -9.310 -17.486 1.00 78.62 403 LEU A O 1
ATOM 3037 N N . ARG A 1 404 ? 0.919 -9.877 -15.999 1.00 82.56 404 ARG A N 1
ATOM 3038 C CA . ARG A 1 404 ? 1.008 -11.265 -16.433 1.00 82.56 404 ARG A CA 1
ATOM 3039 C C . ARG A 1 404 ? -0.112 -12.065 -15.777 1.00 82.56 404 ARG A C 1
ATOM 3041 O O . ARG A 1 404 ? -0.308 -12.052 -14.572 1.00 82.56 404 ARG A O 1
ATOM 3048 N N . THR A 1 405 ? -0.875 -12.774 -16.593 1.00 77.31 405 THR A N 1
ATOM 3049 C CA . THR A 1 405 ? -1.920 -13.685 -16.123 1.00 77.31 405 THR A CA 1
ATOM 3050 C C . THR A 1 405 ? -1.351 -15.093 -15.936 1.00 77.31 405 THR A C 1
ATOM 3052 O O . THR A 1 405 ? -0.403 -15.464 -16.635 1.00 77.31 405 THR A O 1
ATOM 3055 N N . PRO A 1 406 ? -1.979 -15.947 -15.104 1.00 70.75 406 PRO A N 1
ATOM 3056 C CA . PRO A 1 406 ? -1.602 -17.360 -15.001 1.00 70.75 406 PRO A CA 1
ATOM 3057 C C . PRO A 1 406 ? -1.668 -18.123 -16.334 1.00 70.75 406 PRO A C 1
ATOM 3059 O O . PRO A 1 406 ? -0.988 -19.128 -16.505 1.00 70.75 406 PRO A O 1
ATOM 3062 N N . GLY A 1 407 ? -2.471 -17.644 -17.292 1.00 71.56 407 GLY A N 1
ATOM 3063 C CA . GLY A 1 407 ? -2.552 -18.191 -18.649 1.00 71.56 407 GLY A CA 1
ATOM 3064 C C . GLY A 1 407 ? -1.398 -17.784 -19.574 1.00 71.56 407 GLY A C 1
ATOM 3065 O O . GLY A 1 407 ? -1.406 -18.166 -20.740 1.00 71.56 407 GLY A O 1
ATOM 3066 N N . GLY A 1 408 ? -0.429 -16.998 -19.092 1.00 78.25 408 GLY A N 1
ATOM 3067 C CA . GLY A 1 408 ? 0.738 -16.552 -19.859 1.00 78.25 408 GLY A CA 1
ATOM 3068 C C . GLY A 1 408 ? 0.506 -15.311 -20.727 1.00 78.25 408 GLY A C 1
ATOM 3069 O O . GLY A 1 408 ? 1.428 -14.880 -21.412 1.00 78.25 408 GLY A O 1
ATOM 3070 N N . GLN A 1 409 ? -0.692 -14.717 -20.694 1.00 83.38 409 GLN A N 1
ATOM 3071 C CA . GLN A 1 409 ? -0.982 -13.461 -21.393 1.00 83.38 409 GLN A CA 1
ATOM 3072 C C . GLN A 1 409 ? -0.597 -12.244 -20.550 1.00 83.38 409 GLN A C 1
ATOM 3074 O O . GLN A 1 409 ? -0.754 -12.261 -19.331 1.00 83.38 409 GLN A O 1
ATOM 3079 N N . TYR A 1 410 ? -0.183 -11.175 -21.223 1.00 85.56 410 TYR A N 1
ATOM 3080 C CA . TYR A 1 410 ? 0.106 -9.853 -20.683 1.00 85.56 410 TYR A CA 1
ATOM 3081 C C . TYR A 1 410 ? -1.050 -8.901 -20.994 1.00 85.56 410 TYR A C 1
ATOM 3083 O O . TYR A 1 410 ? -1.264 -8.521 -22.146 1.00 85.56 410 TYR A O 1
ATOM 3091 N N . VAL A 1 411 ? -1.811 -8.518 -19.973 1.00 78.69 411 VAL A N 1
ATOM 3092 C CA . VAL A 1 411 ? -3.041 -7.731 -20.125 1.00 78.69 411 VAL A CA 1
ATOM 3093 C C . VAL A 1 411 ? -2.827 -6.319 -19.599 1.00 78.69 411 VAL A C 1
ATOM 3095 O O . VAL A 1 411 ? -2.385 -6.129 -18.466 1.00 78.69 411 VAL A O 1
ATOM 3098 N N . ALA A 1 412 ? -3.161 -5.315 -20.409 1.00 76.38 412 ALA A N 1
ATOM 3099 C CA . ALA A 1 412 ? -3.106 -3.924 -19.990 1.00 76.38 412 ALA A CA 1
ATOM 3100 C C . ALA A 1 412 ? -4.026 -3.662 -18.790 1.00 76.38 412 ALA A C 1
ATOM 3102 O O . ALA A 1 412 ? -5.213 -4.000 -18.800 1.00 76.38 412 ALA A O 1
ATOM 3103 N N . ALA A 1 413 ? -3.473 -3.029 -17.759 1.00 67.19 413 ALA A N 1
ATOM 3104 C CA . ALA A 1 413 ? -4.163 -2.762 -16.507 1.00 67.19 413 ALA A CA 1
ATOM 3105 C C . ALA A 1 413 ? -3.857 -1.354 -15.980 1.00 67.19 413 ALA A C 1
ATOM 3107 O O . ALA A 1 413 ? -2.845 -0.739 -16.318 1.00 67.19 413 ALA A O 1
ATOM 3108 N N . PHE A 1 414 ? -4.751 -0.848 -15.127 1.00 67.06 414 PHE A N 1
ATOM 3109 C CA . PHE A 1 414 ? -4.570 0.379 -14.339 1.00 67.06 414 PHE A CA 1
ATOM 3110 C C . PHE A 1 414 ? -4.297 1.671 -15.135 1.00 67.06 414 PHE A C 1
ATOM 3112 O O . PHE A 1 414 ? -3.806 2.653 -14.580 1.00 67.06 414 PHE A O 1
ATOM 3119 N N . THR A 1 415 ? -4.660 1.721 -16.421 1.00 70.00 415 THR A N 1
ATOM 3120 C CA . THR A 1 415 ? -4.440 2.892 -17.292 1.00 70.00 415 THR A CA 1
ATOM 3121 C C . THR A 1 415 ? -5.029 4.177 -16.712 1.00 70.00 415 THR A C 1
ATOM 3123 O O . THR A 1 415 ? -4.364 5.212 -16.696 1.00 70.00 415 THR A O 1
ATOM 3126 N N . GLN A 1 416 ? -6.264 4.118 -16.203 1.00 63.47 416 GLN A N 1
ATOM 3127 C CA . GLN A 1 416 ? -6.917 5.273 -15.584 1.00 63.47 416 GLN A CA 1
ATOM 3128 C C . GLN A 1 416 ? -6.119 5.787 -14.380 1.00 63.47 416 GLN A C 1
ATOM 3130 O O . GLN A 1 416 ? -5.946 6.992 -14.225 1.00 63.47 416 GLN A O 1
ATOM 3135 N N . VAL A 1 417 ? -5.565 4.879 -13.582 1.00 66.56 417 VAL A N 1
ATOM 3136 C CA . VAL A 1 417 ? -4.865 5.229 -12.349 1.00 66.56 417 VAL A CA 1
ATOM 3137 C C . VAL A 1 417 ? -3.540 5.938 -12.627 1.00 66.56 417 VAL A C 1
ATOM 3139 O O . VAL A 1 417 ? -3.235 6.947 -11.992 1.00 66.56 417 VAL A O 1
ATOM 3142 N N . PHE A 1 418 ? -2.772 5.474 -13.619 1.00 72.94 418 PHE A N 1
ATOM 3143 C CA . PHE A 1 418 ? -1.554 6.168 -14.048 1.00 72.94 418 PHE A CA 1
ATOM 3144 C C . PHE A 1 418 ? -1.852 7.559 -14.621 1.00 72.94 418 PHE A C 1
ATOM 3146 O O . PHE A 1 418 ? -1.102 8.496 -14.345 1.00 72.94 418 PHE A O 1
ATOM 3153 N N . ASN A 1 419 ? -2.955 7.717 -15.360 1.00 71.94 419 ASN A N 1
ATOM 3154 C CA . ASN A 1 419 ? -3.375 9.019 -15.885 1.00 71.94 419 ASN A CA 1
ATOM 3155 C C . ASN A 1 419 ? -3.785 9.985 -14.759 1.00 71.94 419 ASN A C 1
ATOM 3157 O O . ASN A 1 419 ? -3.369 11.143 -14.751 1.00 71.94 419 ASN A O 1
ATOM 3161 N N . GLU A 1 420 ? -4.564 9.513 -13.782 1.00 68.44 420 GLU A N 1
ATOM 3162 C CA . GLU A 1 420 ? -4.982 10.310 -12.621 1.00 68.44 420 GLU A CA 1
ATOM 3163 C C . GLU A 1 420 ? -3.782 10.730 -11.759 1.00 68.44 420 GLU A C 1
ATOM 3165 O O . GLU A 1 420 ? -3.642 11.910 -11.425 1.00 68.44 420 GLU A O 1
ATOM 3170 N N . PHE A 1 421 ? -2.865 9.799 -11.468 1.00 72.31 421 PHE A N 1
ATOM 3171 C CA . PHE A 1 421 ? -1.623 10.096 -10.752 1.00 72.31 421 PHE A CA 1
ATOM 3172 C C . PHE A 1 421 ? -0.743 11.090 -11.524 1.00 72.31 421 PHE A C 1
ATOM 3174 O O . PHE A 1 421 ? -0.251 12.063 -10.948 1.00 72.31 421 PHE A O 1
ATOM 3181 N N . GLY A 1 422 ? -0.574 10.886 -12.835 1.00 72.00 422 GLY A N 1
ATOM 3182 C CA . GLY A 1 422 ? 0.191 11.776 -13.706 1.00 72.00 422 GLY A CA 1
ATOM 3183 C C . GLY A 1 422 ? -0.366 13.201 -13.733 1.00 72.00 422 GLY A C 1
ATOM 3184 O O . GLY A 1 422 ? 0.400 14.163 -13.609 1.00 72.00 422 GLY A O 1
ATOM 3185 N N . ALA A 1 423 ? -1.692 13.342 -13.831 1.00 70.94 423 ALA A N 1
ATOM 3186 C CA . ALA A 1 423 ? -2.384 14.628 -13.787 1.00 70.94 423 ALA A CA 1
ATOM 3187 C C . ALA A 1 423 ? -2.229 15.323 -12.424 1.00 70.94 423 ALA A C 1
ATOM 3189 O O . ALA A 1 423 ? -1.920 16.516 -12.369 1.00 70.94 423 ALA A O 1
ATOM 3190 N N . ALA A 1 424 ? -2.377 14.582 -11.324 1.00 67.06 424 ALA A N 1
ATOM 3191 C CA . ALA A 1 424 ? -2.207 15.117 -9.976 1.00 67.06 424 ALA A CA 1
ATOM 3192 C C . ALA A 1 424 ? -0.752 15.540 -9.690 1.00 67.06 424 ALA A C 1
ATOM 3194 O O . ALA A 1 424 ? -0.522 16.617 -9.134 1.00 67.06 424 ALA A O 1
ATOM 3195 N N . ALA A 1 425 ? 0.238 14.761 -10.142 1.00 68.62 425 ALA A N 1
ATOM 3196 C CA . ALA A 1 425 ? 1.654 15.128 -10.052 1.00 68.62 425 ALA A CA 1
ATOM 3197 C C . ALA A 1 425 ? 1.973 16.397 -10.857 1.00 68.62 425 ALA A C 1
ATOM 3199 O O . ALA A 1 425 ? 2.708 17.263 -10.383 1.00 68.62 425 ALA A O 1
ATOM 3200 N N . ALA A 1 426 ? 1.383 16.546 -12.050 1.00 68.81 426 ALA A N 1
ATOM 3201 C CA . ALA A 1 426 ? 1.521 17.758 -12.857 1.00 68.81 426 ALA A CA 1
ATOM 3202 C C . ALA A 1 426 ? 0.878 18.990 -12.184 1.00 68.81 426 ALA A C 1
ATOM 3204 O O . ALA A 1 426 ? 1.465 20.075 -12.185 1.00 68.81 426 ALA A O 1
ATOM 3205 N N . ALA A 1 427 ? -0.302 18.829 -11.574 1.00 64.94 427 ALA A N 1
ATOM 3206 C CA . ALA A 1 427 ? -1.004 19.907 -10.874 1.00 64.94 427 ALA A CA 1
ATOM 3207 C C . ALA A 1 427 ? -0.229 20.418 -9.646 1.00 64.94 427 ALA A C 1
ATOM 3209 O O . ALA A 1 427 ? -0.179 21.624 -9.398 1.00 64.94 427 ALA A O 1
ATOM 3210 N N . ALA A 1 428 ? 0.447 19.527 -8.917 1.00 61.31 428 ALA A N 1
ATOM 3211 C CA . ALA A 1 428 ? 1.206 19.851 -7.710 1.00 61.31 428 ALA A CA 1
ATOM 3212 C C . ALA A 1 428 ? 2.537 20.612 -7.960 1.00 61.31 428 ALA A C 1
ATOM 3214 O O . ALA A 1 428 ? 3.359 20.740 -7.045 1.00 61.31 428 ALA A O 1
ATOM 3215 N N . GLY A 1 429 ? 2.788 21.114 -9.180 1.00 58.44 429 GLY A N 1
ATOM 3216 C CA . GLY A 1 429 ? 4.043 21.783 -9.563 1.00 58.44 429 GLY A CA 1
ATOM 3217 C C . GLY A 1 429 ? 3.952 22.954 -10.556 1.00 58.44 429 GLY A C 1
ATOM 3218 O O . GLY A 1 429 ? 5.001 23.419 -10.987 1.00 58.44 429 GLY A O 1
ATOM 3219 N N . THR A 1 430 ? 2.751 23.450 -10.894 1.00 38.97 430 THR A N 1
ATOM 3220 C CA . THR A 1 430 ? 2.449 24.504 -11.902 1.00 38.97 430 THR A CA 1
ATOM 3221 C C . THR A 1 430 ? 3.031 24.284 -13.311 1.00 38.97 430 THR A C 1
ATOM 3223 O O . THR A 1 430 ? 4.220 24.443 -13.560 1.00 38.97 430 THR A O 1
ATOM 3226 N N . THR A 1 431 ? 2.119 23.957 -14.235 1.00 41.03 431 THR A N 1
ATOM 3227 C CA . THR A 1 431 ? 2.155 24.053 -15.710 1.00 41.03 431 THR A CA 1
ATOM 3228 C C . THR A 1 431 ? 3.497 24.375 -16.379 1.00 41.03 431 THR A C 1
ATOM 3230 O O . THR A 1 431 ? 3.870 25.532 -16.564 1.00 41.03 431 THR A O 1
ATOM 3233 N N . GLY A 1 432 ? 4.145 23.335 -16.895 1.00 40.34 432 GLY A N 1
ATOM 3234 C CA . GLY A 1 432 ? 5.119 23.430 -17.978 1.00 40.34 432 GLY A CA 1
ATOM 3235 C C . GLY A 1 432 ? 5.109 22.133 -18.782 1.00 40.34 432 GLY A C 1
ATOM 3236 O O . GLY A 1 432 ? 4.758 21.087 -18.241 1.00 40.34 432 GLY A O 1
ATOM 3237 N N . ALA A 1 433 ? 5.480 22.195 -20.063 1.00 38.00 433 ALA A N 1
ATOM 3238 C CA . ALA A 1 433 ? 5.532 21.081 -21.020 1.00 38.00 433 ALA A CA 1
ATOM 3239 C C . ALA A 1 433 ? 6.632 20.036 -20.695 1.00 38.00 433 ALA A C 1
ATOM 3241 O O . ALA A 1 433 ? 7.406 19.615 -21.555 1.00 38.00 433 ALA A O 1
ATOM 3242 N N . ASN A 1 434 ? 6.720 19.613 -19.437 1.00 47.19 434 ASN A N 1
ATOM 3243 C CA . ASN A 1 434 ? 7.905 19.021 -18.835 1.00 47.19 434 ASN A CA 1
ATOM 3244 C C . ASN A 1 434 ? 7.523 17.665 -18.230 1.00 47.19 434 ASN A C 1
ATOM 3246 O O . ASN A 1 434 ? 6.777 17.609 -17.261 1.00 47.19 434 ASN A O 1
ATOM 3250 N N . GLY A 1 435 ? 7.969 16.587 -18.879 1.00 51.34 435 GLY A N 1
ATOM 3251 C CA . GLY A 1 435 ? 7.496 15.214 -18.674 1.00 51.34 435 GLY A CA 1
ATOM 3252 C C . GLY A 1 435 ? 7.629 14.674 -17.251 1.00 51.34 435 GLY A C 1
ATOM 3253 O O . GLY A 1 435 ? 8.598 14.982 -16.558 1.00 51.34 435 GLY A O 1
ATOM 3254 N N . ASN A 1 436 ? 6.671 13.824 -16.876 1.00 61.69 436 ASN A N 1
ATOM 3255 C CA . ASN A 1 436 ? 6.652 13.046 -15.641 1.00 61.69 436 ASN A CA 1
ATOM 3256 C C . ASN A 1 436 ? 7.002 11.595 -15.986 1.00 61.69 436 ASN A C 1
ATOM 3258 O O . ASN A 1 436 ? 6.290 10.973 -16.769 1.00 61.69 436 ASN A O 1
ATOM 3262 N N . VAL A 1 437 ? 8.070 11.046 -15.405 1.00 70.38 437 VAL A N 1
ATOM 3263 C CA . VAL A 1 437 ? 8.300 9.593 -15.449 1.00 70.38 437 VAL A CA 1
ATOM 3264 C C . VAL A 1 437 ? 7.596 8.993 -14.246 1.00 70.38 437 VAL A C 1
ATOM 3266 O O . VAL A 1 437 ? 8.020 9.246 -13.120 1.00 70.38 437 VAL A O 1
ATOM 3269 N N . ILE A 1 438 ? 6.531 8.224 -14.479 1.00 76.38 438 ILE A N 1
ATOM 3270 C CA . ILE A 1 438 ? 5.843 7.491 -13.414 1.00 76.38 438 ILE A CA 1
ATOM 3271 C C . ILE A 1 438 ? 6.500 6.122 -13.267 1.00 76.38 438 ILE A C 1
ATOM 3273 O O . ILE A 1 438 ? 6.629 5.363 -14.225 1.00 76.38 438 ILE A O 1
ATOM 3277 N N . THR A 1 439 ? 6.917 5.803 -12.052 1.00 77.00 439 THR A N 1
ATOM 3278 C CA . THR A 1 439 ? 7.472 4.504 -11.688 1.00 77.00 439 THR A CA 1
ATOM 3279 C C . THR A 1 439 ? 6.917 4.041 -10.343 1.00 77.00 439 THR A C 1
ATOM 3281 O O . THR A 1 439 ? 6.170 4.772 -9.702 1.00 77.00 439 THR A O 1
ATOM 3284 N N . MET A 1 440 ? 7.255 2.829 -9.912 1.00 76.62 440 MET A N 1
ATOM 3285 C CA . MET A 1 440 ? 6.825 2.259 -8.632 1.00 76.62 440 MET A CA 1
ATOM 3286 C C . MET A 1 440 ? 8.016 2.015 -7.732 1.00 76.62 440 MET A C 1
ATOM 3288 O O . MET A 1 440 ? 8.962 1.396 -8.186 1.00 76.62 440 MET A O 1
ATOM 3292 N N . VAL A 1 441 ? 7.977 2.467 -6.483 1.00 74.94 441 VAL A N 1
ATOM 3293 C CA . VAL A 1 441 ? 9.068 2.372 -5.510 1.00 74.94 441 VAL A CA 1
ATOM 3294 C C . VAL A 1 441 ? 8.646 1.515 -4.326 1.00 74.94 441 VAL A C 1
ATOM 3296 O O . VAL A 1 441 ? 7.622 1.781 -3.701 1.00 74.94 441 VAL A O 1
ATOM 3299 N N . ASN A 1 442 ? 9.434 0.494 -3.996 1.00 76.19 442 ASN A N 1
ATOM 3300 C CA . ASN A 1 442 ? 9.241 -0.269 -2.767 1.00 76.19 442 ASN A CA 1
ATOM 3301 C C . ASN A 1 442 ? 9.958 0.435 -1.613 1.00 76.19 442 ASN A C 1
ATOM 3303 O O . ASN A 1 442 ? 11.138 0.790 -1.720 1.00 76.19 442 ASN A O 1
ATOM 3307 N N . ALA A 1 443 ? 9.237 0.637 -0.519 1.00 72.31 443 ALA A N 1
ATOM 3308 C CA . ALA A 1 443 ? 9.760 1.219 0.701 1.00 72.31 443 ALA A CA 1
ATOM 3309 C C . ALA A 1 443 ? 10.162 0.126 1.711 1.00 72.31 443 ALA A C 1
ATOM 3311 O O . ALA A 1 443 ? 9.586 -0.964 1.702 1.00 72.31 443 ALA A O 1
ATOM 3312 N N . PRO A 1 444 ? 11.082 0.427 2.650 1.00 72.19 444 PRO A N 1
ATOM 3313 C CA . PRO A 1 444 ? 11.529 -0.523 3.675 1.00 72.19 444 PRO A CA 1
ATOM 3314 C C . PRO A 1 444 ? 10.414 -1.050 4.590 1.00 72.19 444 PRO A C 1
ATOM 3316 O O . PRO A 1 444 ? 10.593 -2.045 5.282 1.00 72.19 444 PRO A O 1
ATOM 3319 N N . ASN A 1 445 ? 9.264 -0.373 4.625 1.00 68.62 445 ASN A N 1
ATOM 3320 C CA . ASN A 1 445 ? 8.087 -0.773 5.397 1.00 68.62 445 ASN A CA 1
ATOM 3321 C C . ASN A 1 445 ? 7.241 -1.863 4.702 1.00 68.62 445 ASN A C 1
ATOM 3323 O O . ASN A 1 445 ? 6.149 -2.167 5.176 1.00 68.62 445 ASN A O 1
ATOM 3327 N N . GLY A 1 446 ? 7.713 -2.417 3.579 1.00 70.56 446 GLY A N 1
ATOM 3328 C CA . GLY A 1 446 ? 7.013 -3.444 2.803 1.00 70.56 446 GLY A CA 1
ATOM 3329 C C . GLY A 1 446 ? 5.909 -2.905 1.891 1.00 70.56 446 GLY A C 1
ATOM 3330 O O . GLY A 1 446 ? 5.196 -3.696 1.280 1.00 70.56 446 GLY A O 1
ATOM 3331 N N . LYS A 1 447 ? 5.753 -1.579 1.784 1.00 70.62 447 LYS A N 1
ATOM 3332 C CA . LYS A 1 447 ? 4.749 -0.942 0.924 1.00 70.62 447 LYS A CA 1
ATOM 3333 C C . LYS A 1 447 ? 5.343 -0.513 -0.414 1.00 70.62 447 LYS A C 1
ATOM 3335 O O . LYS A 1 447 ? 6.526 -0.185 -0.512 1.00 70.62 447 LYS A O 1
ATOM 3340 N N . THR A 1 448 ? 4.495 -0.444 -1.432 1.00 73.44 448 THR A N 1
ATOM 3341 C CA . THR A 1 448 ? 4.839 0.089 -2.756 1.00 73.44 448 THR A CA 1
ATOM 3342 C C . THR A 1 448 ? 4.216 1.471 -2.915 1.00 73.44 448 THR A C 1
ATOM 3344 O O . THR A 1 448 ? 3.128 1.724 -2.408 1.00 73.44 448 THR A O 1
ATOM 3347 N N . TYR A 1 449 ? 4.887 2.379 -3.615 1.00 74.31 449 TYR A N 1
ATOM 3348 C CA . TYR A 1 449 ? 4.383 3.716 -3.921 1.00 74.31 449 TYR A CA 1
ATOM 3349 C C . TYR A 1 449 ? 4.539 3.999 -5.415 1.00 74.31 449 TYR A C 1
ATOM 3351 O O . TYR A 1 449 ? 5.555 3.637 -5.996 1.00 74.31 449 TYR A O 1
ATOM 3359 N N . LEU A 1 450 ? 3.600 4.705 -6.040 1.00 76.44 450 LEU A N 1
ATOM 3360 C CA . LEU A 1 450 ? 3.885 5.421 -7.277 1.00 76.44 450 LEU A CA 1
ATOM 3361 C C . LEU A 1 450 ? 4.819 6.595 -6.984 1.00 76.44 450 LEU A C 1
ATOM 3363 O O . LEU A 1 450 ? 4.607 7.336 -6.027 1.00 76.44 450 LEU A O 1
ATOM 3367 N N . LEU A 1 451 ? 5.827 6.779 -7.830 1.00 78.19 451 LEU A N 1
ATOM 3368 C CA . LEU A 1 451 ? 6.737 7.915 -7.847 1.00 78.19 451 LEU A CA 1
ATOM 3369 C C . LEU A 1 451 ? 6.659 8.591 -9.217 1.00 78.19 451 LEU A C 1
ATOM 3371 O O . LEU A 1 451 ? 6.882 7.946 -10.236 1.00 78.19 451 LEU A O 1
ATOM 3375 N N . SER A 1 452 ? 6.416 9.895 -9.239 1.00 78.12 452 SER A N 1
ATOM 3376 C CA . SER A 1 452 ? 6.681 10.767 -10.384 1.00 78.12 452 SER A CA 1
ATOM 3377 C C . SER A 1 452 ? 7.839 11.694 -10.036 1.00 78.12 452 SER A C 1
ATOM 3379 O O . SER A 1 452 ? 7.999 12.069 -8.882 1.00 78.12 452 SER A O 1
ATOM 3381 N N . VAL A 1 453 ? 8.666 12.086 -10.996 1.00 73.69 453 VAL A N 1
ATOM 3382 C CA . VAL A 1 453 ? 9.669 13.142 -10.794 1.00 73.69 453 VAL A CA 1
ATOM 3383 C C . VAL A 1 453 ? 9.563 14.159 -11.921 1.00 73.69 453 VAL A C 1
ATOM 3385 O O . VAL A 1 453 ? 9.334 13.775 -13.069 1.00 73.69 453 VAL A O 1
ATOM 3388 N N . ASN A 1 454 ? 9.739 15.445 -11.607 1.00 68.44 454 ASN A N 1
ATOM 3389 C CA . ASN A 1 454 ? 9.691 16.525 -12.594 1.00 68.44 454 ASN A CA 1
ATOM 3390 C C . ASN A 1 454 ? 11.075 17.147 -12.874 1.00 68.44 454 ASN A C 1
ATOM 3392 O O . ASN A 1 454 ? 12.039 16.950 -12.131 1.00 68.44 454 ASN A O 1
ATOM 3396 N N . LEU A 1 455 ? 11.169 17.930 -13.958 1.00 60.41 455 LEU A N 1
ATOM 3397 C CA . LEU A 1 455 ? 12.404 18.612 -14.389 1.00 60.41 455 LEU A CA 1
ATOM 3398 C C . LEU A 1 455 ? 12.910 19.680 -13.405 1.00 60.41 455 LEU A C 1
ATOM 3400 O O . LEU A 1 455 ? 14.096 20.000 -13.409 1.00 60.41 455 LEU A O 1
ATOM 3404 N N . SER A 1 456 ? 12.035 20.213 -12.551 1.00 60.94 456 SER A N 1
ATOM 3405 C CA . SER A 1 456 ? 12.400 21.151 -11.477 1.00 60.94 456 SER A CA 1
ATOM 3406 C C . SER A 1 456 ? 13.058 20.449 -10.288 1.00 60.94 456 SER A C 1
ATOM 3408 O O . SER A 1 456 ? 13.331 21.081 -9.268 1.00 60.94 456 SER A O 1
ATOM 3410 N N . GLY A 1 457 ? 13.288 19.141 -10.410 1.00 66.44 457 GLY A N 1
ATOM 3411 C CA . GLY A 1 457 ? 13.940 18.347 -9.397 1.00 66.44 457 GLY A CA 1
ATOM 3412 C C . GLY A 1 457 ? 13.003 17.907 -8.291 1.00 66.44 457 GLY A C 1
ATOM 3413 O O . GLY A 1 457 ? 13.479 17.652 -7.206 1.00 66.44 457 GLY A O 1
ATOM 3414 N N . VAL A 1 458 ? 11.689 17.865 -8.488 1.00 70.81 458 VAL A N 1
ATOM 3415 C CA . VAL A 1 458 ? 10.737 17.522 -7.425 1.00 70.81 458 VAL A CA 1
ATOM 3416 C C . VAL A 1 458 ? 10.198 16.116 -7.657 1.00 70.81 458 VAL A C 1
ATOM 3418 O O . VAL A 1 458 ? 9.661 15.826 -8.726 1.00 70.81 458 VAL A O 1
ATOM 3421 N N . ALA A 1 459 ? 10.333 15.249 -6.656 1.00 74.88 459 ALA A N 1
ATOM 3422 C CA . ALA A 1 459 ? 9.663 13.952 -6.622 1.00 74.88 459 ALA A CA 1
ATOM 3423 C C . ALA A 1 459 ? 8.192 14.094 -6.209 1.00 74.88 459 ALA A C 1
ATOM 3425 O O . ALA A 1 459 ? 7.839 15.051 -5.534 1.00 74.88 459 ALA A O 1
ATOM 3426 N N . TYR A 1 460 ? 7.342 13.139 -6.560 1.00 74.00 460 TYR A N 1
ATOM 3427 C CA . TYR A 1 460 ? 5.967 13.043 -6.107 1.00 74.00 460 TYR A CA 1
ATOM 3428 C C . TYR A 1 460 ? 5.596 11.607 -5.791 1.00 74.00 460 TYR A C 1
ATOM 3430 O O . TYR A 1 460 ? 5.817 10.754 -6.638 1.00 74.00 460 TYR A O 1
ATOM 3438 N N . LEU A 1 461 ? 5.028 11.330 -4.620 1.00 72.44 461 LEU A N 1
ATOM 3439 C CA . LEU A 1 461 ? 4.726 9.963 -4.189 1.00 72.44 461 LEU A CA 1
ATOM 3440 C C . LEU A 1 461 ? 3.231 9.738 -3.977 1.00 72.44 461 LEU A C 1
ATOM 3442 O O . LEU A 1 461 ? 2.517 10.677 -3.649 1.00 72.44 461 LEU A O 1
ATOM 3446 N N . SER A 1 462 ? 2.777 8.497 -4.124 1.00 67.50 462 SER A N 1
ATOM 3447 C CA . SER A 1 462 ? 1.433 8.034 -3.762 1.00 67.50 462 SER A CA 1
ATOM 3448 C C . SER A 1 462 ? 1.500 6.566 -3.342 1.00 67.50 462 SER A C 1
ATOM 3450 O O . SER A 1 462 ? 2.113 5.769 -4.039 1.00 67.50 462 SER A O 1
ATOM 3452 N N . GLU A 1 463 ? 0.933 6.194 -2.194 1.00 69.25 463 GLU A N 1
ATOM 3453 C CA . GLU A 1 463 ? 0.958 4.800 -1.726 1.00 69.25 463 GLU A CA 1
ATOM 3454 C C . GLU A 1 463 ? 0.071 3.892 -2.587 1.00 69.25 463 GLU A C 1
ATOM 3456 O O . GLU A 1 463 ? -1.041 4.265 -2.972 1.00 69.25 463 GLU A O 1
ATOM 3461 N N . VAL A 1 464 ? 0.552 2.676 -2.838 1.00 61.44 464 VAL A N 1
ATOM 3462 C CA . VAL A 1 464 ? -0.201 1.589 -3.454 1.00 61.44 464 VAL A CA 1
ATOM 3463 C C . VAL A 1 464 ? -0.905 0.758 -2.388 1.00 61.44 464 VAL A C 1
ATOM 3465 O O . VAL A 1 464 ? -0.260 0.038 -1.632 1.00 61.44 464 VAL A O 1
ATOM 3468 N N . GLY A 1 465 ? -2.235 0.878 -2.322 1.00 53.50 465 GLY A N 1
ATOM 3469 C CA . GLY A 1 465 ? -3.091 0.149 -1.381 1.00 53.50 465 GLY A CA 1
ATOM 3470 C C . GLY A 1 465 ? -3.751 -1.096 -1.987 1.00 53.50 465 GLY A C 1
ATOM 3471 O O . GLY A 1 465 ? -4.007 -1.154 -3.187 1.00 53.50 465 GLY A O 1
ATOM 3472 N N . SER A 1 466 ? -4.078 -2.084 -1.145 1.00 39.84 466 SER A N 1
ATOM 3473 C CA . SER A 1 466 ? -4.611 -3.396 -1.554 1.00 39.84 466 SER A CA 1
ATOM 3474 C C . SER A 1 466 ? -6.136 -3.483 -1.744 1.00 39.84 466 SER A C 1
ATOM 3476 O O . SER A 1 466 ? -6.628 -4.538 -2.141 1.00 39.84 466 SER A O 1
ATOM 3478 N N . THR A 1 467 ? -6.906 -2.403 -1.579 1.00 36.00 467 THR A N 1
ATOM 3479 C CA . THR A 1 467 ? -8.353 -2.381 -1.887 1.00 36.00 467 THR A CA 1
ATOM 3480 C C . THR A 1 467 ? -8.877 -0.960 -2.097 1.00 36.00 467 THR A C 1
ATOM 3482 O O . THR A 1 467 ? -9.039 -0.254 -1.112 1.00 36.00 467 THR A O 1
ATOM 3485 N N . GLY A 1 468 ? -9.228 -0.601 -3.343 1.00 40.78 468 GLY A N 1
ATOM 3486 C CA . GLY A 1 468 ? -10.153 0.491 -3.699 1.00 40.78 468 GLY A CA 1
ATOM 3487 C C . GLY A 1 468 ? -9.712 1.919 -3.344 1.00 40.78 468 GLY A C 1
ATOM 3488 O O . GLY A 1 468 ? -9.213 2.196 -2.264 1.00 40.78 468 GLY A O 1
ATOM 3489 N N . THR A 1 469 ? -9.916 2.879 -4.245 1.00 39.06 469 THR A N 1
ATOM 3490 C CA . THR A 1 469 ? -9.610 4.298 -3.976 1.00 39.06 469 THR A CA 1
ATOM 3491 C C . THR A 1 469 ? -10.237 4.811 -2.697 1.00 39.06 469 THR A C 1
ATOM 3493 O O . THR A 1 469 ? -11.444 4.686 -2.491 1.00 39.06 469 THR A O 1
ATOM 3496 N N . ILE A 1 470 ? -9.446 5.575 -1.962 1.00 42.75 470 ILE A N 1
ATOM 3497 C CA . ILE A 1 470 ? -9.923 6.491 -0.946 1.00 42.75 470 ILE A CA 1
ATOM 3498 C C . ILE A 1 470 ? -9.467 7.893 -1.374 1.00 42.75 470 ILE A C 1
ATOM 3500 O O . ILE A 1 470 ? -8.350 8.314 -1.091 1.00 42.75 470 ILE A O 1
ATOM 3504 N N . SER A 1 471 ? -10.306 8.620 -2.119 1.00 45.97 471 SER A N 1
ATOM 3505 C CA . SER A 1 471 ? -10.103 10.062 -2.326 1.00 45.97 471 SER A CA 1
ATOM 3506 C C . SER A 1 471 ? -10.567 10.825 -1.079 1.00 45.97 471 SER A C 1
ATOM 3508 O O . SER A 1 471 ? -11.378 10.306 -0.313 1.00 45.97 471 SER A O 1
ATOM 3510 N N . ALA A 1 472 ? -10.120 12.068 -0.859 1.00 45.50 472 ALA A N 1
ATOM 3511 C CA . ALA A 1 472 ? -10.651 12.890 0.240 1.00 45.50 472 ALA A CA 1
ATOM 3512 C C . ALA A 1 472 ? -12.188 13.029 0.163 1.00 45.50 472 ALA A C 1
ATOM 3514 O O . ALA A 1 472 ? -12.861 12.959 1.186 1.00 45.50 472 ALA A O 1
ATOM 3515 N N . ALA A 1 473 ? -12.739 13.112 -1.055 1.00 49.59 473 ALA A N 1
ATOM 3516 C CA . ALA A 1 473 ? -14.179 13.079 -1.310 1.00 49.59 473 ALA A CA 1
ATOM 3517 C C . ALA A 1 473 ? -14.811 11.704 -1.002 1.00 49.59 473 ALA A C 1
ATOM 3519 O O . ALA A 1 473 ? -15.944 11.636 -0.535 1.00 49.59 473 ALA A O 1
ATOM 3520 N N . GLY A 1 474 ? -14.080 10.608 -1.222 1.00 52.41 474 GLY A N 1
ATOM 3521 C CA . GLY A 1 474 ? -14.481 9.250 -0.852 1.00 52.41 474 GLY A CA 1
ATOM 3522 C C . GLY A 1 474 ? -14.519 9.035 0.663 1.00 52.41 474 GLY A C 1
ATOM 3523 O O . GLY A 1 474 ? -15.507 8.506 1.166 1.00 52.41 474 GLY A O 1
ATOM 3524 N N . ILE A 1 475 ? -13.511 9.517 1.407 1.00 54.25 475 ILE A N 1
ATOM 3525 C CA . ILE A 1 475 ? -13.555 9.539 2.881 1.00 54.25 475 ILE A CA 1
ATOM 3526 C C . ILE A 1 475 ? -14.675 10.448 3.362 1.00 54.25 475 ILE A C 1
ATOM 3528 O O . ILE A 1 475 ? -15.408 10.070 4.265 1.00 54.25 475 ILE A O 1
ATOM 3532 N N . GLU A 1 476 ? -14.842 11.627 2.765 1.00 58.84 476 GLU A N 1
ATOM 3533 C CA . GLU A 1 476 ? -15.951 12.518 3.104 1.00 58.84 476 GLU A CA 1
ATOM 3534 C C . GLU A 1 476 ? -17.301 11.827 2.884 1.00 58.84 476 GLU A C 1
ATOM 3536 O O . GLU A 1 476 ? -18.173 11.927 3.742 1.00 58.84 476 GLU A O 1
ATOM 3541 N N . SER A 1 477 ? -17.469 11.076 1.793 1.00 64.50 477 SER A N 1
ATOM 3542 C CA . SER A 1 477 ? -18.684 10.297 1.540 1.00 64.50 477 SER A CA 1
ATOM 3543 C C . SER A 1 477 ? -18.864 9.154 2.543 1.00 64.50 477 SER A C 1
ATOM 3545 O O . SER A 1 477 ? -19.985 8.911 2.981 1.00 64.50 477 SER A O 1
ATOM 3547 N N . LEU A 1 478 ? -17.785 8.470 2.936 1.00 66.75 478 LEU A N 1
ATOM 3548 C CA . LEU A 1 478 ? -17.805 7.409 3.950 1.00 66.75 478 LEU A CA 1
ATOM 3549 C C . LEU A 1 478 ? -18.174 7.962 5.337 1.00 66.75 478 LEU A C 1
ATOM 3551 O O . LEU A 1 478 ? -19.037 7.414 6.027 1.00 66.75 478 LEU A O 1
ATOM 3555 N N . ILE A 1 479 ? -17.566 9.092 5.709 1.00 74.06 479 ILE A N 1
ATOM 3556 C CA . ILE A 1 479 ? -17.866 9.837 6.931 1.00 74.06 479 ILE A CA 1
ATOM 3557 C C . ILE A 1 479 ? -19.315 10.323 6.894 1.00 74.06 479 ILE A C 1
ATOM 3559 O O . ILE A 1 479 ? -20.026 10.099 7.862 1.00 74.06 479 ILE A O 1
ATOM 3563 N N . LYS A 1 480 ? -19.799 10.907 5.790 1.00 79.19 480 LYS A N 1
ATOM 3564 C CA . LYS A 1 480 ? -21.204 11.339 5.659 1.00 79.19 480 LYS A CA 1
ATOM 3565 C C . LYS A 1 480 ? -22.194 10.178 5.673 1.00 79.19 480 LYS A C 1
ATOM 3567 O O . LYS A 1 480 ? -23.305 10.355 6.155 1.00 79.19 480 LYS A O 1
ATOM 3572 N N . GLY A 1 481 ? -21.812 9.006 5.169 1.00 78.62 481 GLY A N 1
ATOM 3573 C CA . GLY A 1 481 ? -22.636 7.800 5.253 1.00 78.62 481 GLY A CA 1
ATOM 3574 C C . GLY A 1 481 ? -22.784 7.283 6.687 1.00 78.62 481 GLY A C 1
ATOM 3575 O O . GLY A 1 481 ? -23.835 6.759 7.041 1.00 78.62 481 GLY A O 1
ATOM 3576 N N . THR A 1 482 ? -21.754 7.465 7.517 1.00 83.56 482 THR A N 1
ATOM 3577 C CA . THR A 1 482 ? -21.711 6.951 8.899 1.00 83.56 482 THR A CA 1
ATOM 3578 C C . THR A 1 482 ? -22.194 7.977 9.926 1.00 83.56 482 THR A C 1
ATOM 3580 O O . THR A 1 482 ? -22.958 7.655 10.833 1.00 83.56 482 THR A O 1
ATOM 3583 N N . TRP A 1 483 ? -21.784 9.232 9.760 1.00 88.19 483 TRP A N 1
ATOM 3584 C CA . TRP A 1 483 ? -22.104 10.378 10.606 1.00 88.19 483 TRP A CA 1
ATOM 3585 C C . TRP A 1 483 ? -22.675 11.527 9.753 1.00 88.19 483 TRP A C 1
ATOM 3587 O O . TRP A 1 483 ? -21.998 12.536 9.532 1.00 88.19 483 TRP A O 1
ATOM 3597 N N . PRO A 1 484 ? -23.933 11.414 9.276 1.00 86.31 484 PRO A N 1
ATOM 3598 C CA . PRO A 1 484 ? -24.538 12.396 8.366 1.00 86.31 484 PRO A CA 1
ATOM 3599 C C . PRO A 1 484 ? -24.631 13.819 8.932 1.00 86.31 484 PRO A C 1
ATOM 3601 O O . PRO A 1 484 ? -24.738 14.784 8.180 1.00 86.31 484 PRO A O 1
ATOM 3604 N N . TRP A 1 485 ? -24.596 13.946 10.259 1.00 86.88 485 TRP A N 1
ATOM 3605 C CA . TRP A 1 485 ? -24.680 15.202 11.003 1.00 86.88 485 TRP A CA 1
ATOM 3606 C C . TRP A 1 485 ? -23.365 16.001 11.031 1.00 86.88 485 TRP A C 1
ATOM 3608 O O . TRP A 1 485 ? -23.365 17.158 11.450 1.00 86.88 485 TRP A O 1
ATOM 3618 N N . MET A 1 486 ? -22.232 15.419 10.615 1.00 84.88 486 MET A N 1
ATOM 3619 C CA . MET A 1 486 ? -20.944 16.117 10.645 1.00 84.88 486 MET A CA 1
ATOM 3620 C C . MET A 1 486 ? -20.874 17.223 9.585 1.00 84.88 486 MET A C 1
ATOM 3622 O O . MET A 1 486 ? -21.047 16.986 8.389 1.00 84.88 486 MET A O 1
ATOM 3626 N N . SER A 1 487 ? -20.534 18.441 10.015 1.00 83.31 487 SER A N 1
ATOM 3627 C CA . SER A 1 487 ? -20.245 19.556 9.105 1.00 83.31 487 SER A CA 1
ATOM 3628 C C . SER A 1 487 ? -18.949 19.327 8.321 1.00 83.31 487 SER A C 1
ATOM 3630 O O . SER A 1 487 ? -18.027 18.670 8.806 1.00 83.31 487 SER A O 1
ATOM 3632 N N . SER A 1 488 ? -18.806 19.948 7.145 1.00 72.25 488 SER A N 1
ATOM 3633 C CA . SER A 1 488 ? -17.584 19.843 6.325 1.00 72.25 488 SER A CA 1
ATOM 3634 C C . SER A 1 488 ? -16.296 20.188 7.089 1.00 72.25 488 SER A C 1
ATOM 3636 O O . SER A 1 488 ? -15.255 19.583 6.845 1.00 72.25 488 SER A O 1
ATOM 3638 N N . GLN A 1 489 ? -16.359 21.110 8.057 1.00 71.56 489 GLN A N 1
ATOM 3639 C CA . GLN A 1 489 ? -15.218 21.455 8.914 1.00 71.56 489 GLN A CA 1
ATOM 3640 C C . GLN A 1 489 ? -14.847 20.316 9.878 1.00 71.56 489 GLN A C 1
ATOM 3642 O O . GLN A 1 489 ? -13.668 20.008 10.043 1.00 71.56 489 GLN A O 1
ATOM 3647 N N . GLN A 1 490 ? -15.839 19.656 10.486 1.00 77.88 490 GLN A N 1
ATOM 3648 C CA . GLN A 1 490 ? -15.617 18.504 11.370 1.00 77.88 490 GLN A CA 1
ATOM 3649 C C . GLN A 1 490 ? -15.099 17.287 10.600 1.00 77.88 490 GLN A C 1
ATOM 3651 O O . GLN A 1 490 ? -14.239 16.561 11.104 1.00 77.88 490 GLN A O 1
ATOM 3656 N N . ILE A 1 491 ? -15.585 17.084 9.373 1.00 72.19 491 ILE A N 1
ATOM 3657 C CA . ILE A 1 491 ? -15.089 16.044 8.467 1.00 72.19 491 ILE A CA 1
ATOM 3658 C C . ILE A 1 491 ? -13.605 16.287 8.171 1.00 72.19 491 ILE A C 1
ATOM 3660 O O . ILE A 1 491 ? -12.785 15.404 8.411 1.00 72.19 491 ILE A O 1
ATOM 3664 N N . ALA A 1 492 ? -13.238 17.499 7.744 1.00 60.81 492 ALA A N 1
ATOM 3665 C CA . ALA A 1 492 ? -11.848 17.849 7.458 1.00 60.81 492 ALA A CA 1
ATOM 3666 C C . ALA A 1 492 ? -10.928 17.668 8.681 1.00 60.81 492 ALA A C 1
ATOM 3668 O O . ALA A 1 492 ? -9.843 17.099 8.560 1.00 60.81 492 ALA A O 1
ATOM 3669 N N . ALA A 1 493 ? -11.375 18.085 9.872 1.00 70.06 493 ALA A N 1
ATOM 3670 C CA . ALA A 1 493 ? -10.622 17.909 11.115 1.00 70.06 493 ALA A CA 1
ATOM 3671 C C . ALA A 1 493 ? -10.474 16.432 11.522 1.00 70.06 493 ALA A C 1
ATOM 3673 O O . ALA A 1 493 ? -9.428 16.038 12.040 1.00 70.06 493 ALA A O 1
ATOM 3674 N N . THR A 1 494 ? -11.501 15.613 11.277 1.00 69.12 494 THR A N 1
ATOM 3675 C CA . THR A 1 494 ? -11.459 14.165 11.528 1.00 69.12 494 THR A CA 1
ATOM 3676 C C . THR A 1 494 ? -10.425 13.509 10.643 1.00 69.12 494 THR A C 1
ATOM 3678 O O . THR A 1 494 ? -9.509 12.876 11.156 1.00 69.12 494 THR A O 1
ATOM 3681 N N . ILE A 1 495 ? -10.519 13.762 9.337 1.00 65.62 495 ILE A N 1
ATOM 3682 C CA . ILE A 1 495 ? -9.554 13.292 8.349 1.00 65.62 495 ILE A CA 1
ATOM 3683 C C . ILE A 1 495 ? -8.142 13.697 8.776 1.00 65.62 495 ILE A C 1
ATOM 3685 O O . ILE A 1 495 ? -7.264 12.847 8.843 1.00 65.62 495 ILE A O 1
ATOM 3689 N N . GLN A 1 496 ? -7.921 14.963 9.140 1.00 63.12 496 GLN A N 1
ATOM 3690 C CA . GLN A 1 496 ? -6.612 15.449 9.575 1.00 63.12 496 GLN A CA 1
ATOM 3691 C C . GLN A 1 496 ? -6.067 14.716 10.809 1.00 63.12 496 GLN A C 1
ATOM 3693 O O . GLN A 1 496 ? -4.872 14.432 10.857 1.00 63.12 496 GLN A O 1
ATOM 3698 N N . LYS A 1 497 ? -6.906 14.442 11.813 1.00 69.31 497 LYS A N 1
ATOM 3699 C CA . LYS A 1 497 ? -6.457 13.869 13.090 1.00 69.31 497 LYS A CA 1
ATOM 3700 C C . LYS A 1 497 ? -6.273 12.358 13.054 1.00 69.31 497 LYS A C 1
ATOM 3702 O O . LYS A 1 497 ? -5.374 11.864 13.722 1.00 69.31 497 LYS A O 1
ATOM 3707 N N . THR A 1 498 ? -7.086 11.633 12.292 1.00 65.00 498 THR A N 1
ATOM 3708 C CA . THR A 1 498 ? -6.959 10.172 12.148 1.00 65.00 498 THR A CA 1
ATOM 3709 C C . THR A 1 498 ? -5.942 9.763 11.089 1.00 65.00 498 THR A C 1
ATOM 3711 O O . THR A 1 498 ? -5.660 8.584 10.925 1.00 65.00 498 THR A O 1
ATOM 3714 N N . SER A 1 499 ? -5.401 10.732 10.361 1.00 56.28 499 SER A N 1
ATOM 3715 C CA . SER A 1 499 ? -4.357 10.525 9.370 1.00 56.28 499 SER A CA 1
ATOM 3716 C C . SER A 1 499 ? -2.967 10.556 9.996 1.00 56.28 499 SER A C 1
ATOM 3718 O O . SER A 1 499 ? -2.719 11.245 10.987 1.00 56.28 499 SER A O 1
ATOM 3720 N N . THR A 1 500 ? -2.024 9.849 9.378 1.00 48.25 500 THR A N 1
ATOM 3721 C CA . THR A 1 500 ? -0.629 9.836 9.841 1.00 48.25 500 THR A CA 1
ATOM 3722 C C . THR A 1 500 ? 0.135 11.006 9.229 1.00 48.25 500 THR A C 1
ATOM 3724 O O . THR A 1 500 ? -0.004 11.281 8.043 1.00 48.25 500 THR A O 1
ATOM 3727 N N . SER A 1 501 ? 0.950 11.711 10.015 1.00 36.84 501 SER A N 1
ATOM 3728 C CA . SER A 1 501 ? 1.790 12.796 9.496 1.00 36.84 501 SER A CA 1
ATOM 3729 C C . SER A 1 501 ? 3.146 12.268 9.033 1.00 36.84 501 SER A C 1
ATOM 3731 O O . SER A 1 501 ? 3.834 11.578 9.785 1.00 36.84 501 SER A O 1
ATOM 3733 N N . TYR A 1 502 ? 3.545 12.623 7.814 1.00 33.03 502 TYR A N 1
ATOM 3734 C CA . TYR A 1 502 ? 4.831 12.294 7.216 1.00 33.03 502 TYR A CA 1
ATOM 3735 C C . TYR A 1 502 ? 5.500 13.559 6.669 1.00 33.03 502 TYR A C 1
ATOM 3737 O O . TYR A 1 502 ? 4.988 14.175 5.740 1.00 33.03 502 TYR A O 1
ATOM 3745 N N . ASN A 1 503 ? 6.611 14.004 7.270 1.00 31.38 503 ASN A N 1
ATOM 3746 C CA . ASN A 1 503 ? 7.253 15.299 6.965 1.00 31.38 503 ASN A CA 1
ATOM 3747 C C . ASN A 1 503 ? 6.291 16.509 6.986 1.00 31.38 503 ASN A C 1
ATOM 3749 O O . ASN A 1 503 ? 6.380 17.411 6.156 1.00 31.38 503 ASN A O 1
ATOM 3753 N N . GLY A 1 504 ? 5.356 16.532 7.943 1.00 33.06 504 GLY A N 1
ATOM 3754 C CA . GLY A 1 504 ? 4.350 17.594 8.058 1.00 33.06 504 GLY A CA 1
ATOM 3755 C C . GLY A 1 504 ? 3.174 17.463 7.081 1.00 33.06 504 GLY A C 1
ATOM 3756 O O . GLY A 1 504 ? 2.344 18.369 7.022 1.00 33.06 504 GLY A O 1
ATOM 3757 N N . LEU A 1 505 ? 3.082 16.355 6.336 1.00 33.19 505 LEU A N 1
ATOM 3758 C CA . LEU A 1 505 ? 2.019 16.072 5.368 1.00 33.19 505 LEU A CA 1
ATOM 3759 C C . LEU A 1 505 ? 1.107 14.941 5.850 1.00 33.19 505 LEU A C 1
ATOM 3761 O O . LEU A 1 505 ? 1.557 13.986 6.465 1.00 33.19 505 LEU A O 1
ATOM 3765 N N . ILE A 1 506 ? -0.185 15.051 5.555 1.00 41.06 506 ILE A N 1
ATOM 3766 C CA . ILE A 1 506 ? -1.245 14.189 6.088 1.00 41.06 506 ILE A CA 1
ATOM 3767 C C . ILE A 1 506 ? -1.479 12.986 5.145 1.00 41.06 506 ILE A C 1
ATOM 3769 O O . ILE A 1 506 ? -1.866 13.160 3.986 1.00 41.06 506 ILE A O 1
ATOM 3773 N N . VAL A 1 507 ? -1.255 11.766 5.639 1.00 45.62 507 VAL A N 1
ATOM 3774 C CA . VAL A 1 507 ? -1.505 10.479 4.963 1.00 45.62 507 VAL A CA 1
ATOM 3775 C C . VAL A 1 507 ? -2.877 9.952 5.361 1.00 45.62 507 VAL A C 1
ATOM 3777 O O . VAL A 1 507 ? -3.096 9.629 6.528 1.00 45.62 507 VAL A O 1
ATOM 3780 N N . LEU A 1 508 ? -3.785 9.876 4.387 1.00 50.22 508 LEU A N 1
ATOM 3781 C CA . LEU A 1 508 ? -5.172 9.478 4.607 1.00 50.22 508 LEU A CA 1
ATOM 3782 C C . LEU A 1 508 ? -5.295 7.964 4.801 1.00 50.22 508 LEU A C 1
ATOM 3784 O O . LEU A 1 508 ? -4.778 7.197 3.995 1.00 50.22 508 LEU A O 1
ATOM 3788 N N . ASP A 1 509 ? -6.023 7.554 5.837 1.00 59.16 509 ASP A N 1
ATOM 3789 C CA . ASP A 1 509 ? -6.236 6.155 6.217 1.00 59.16 509 ASP A CA 1
ATOM 3790 C C . ASP A 1 509 ? -7.725 5.948 6.546 1.00 59.16 509 ASP A C 1
ATOM 3792 O O . ASP A 1 509 ? -8.230 6.488 7.534 1.00 59.16 509 ASP A O 1
ATOM 3796 N N . SER A 1 510 ? -8.457 5.209 5.703 1.00 60.66 510 SER A N 1
ATOM 3797 C CA . SER A 1 510 ? -9.891 4.958 5.920 1.00 60.66 510 SER A CA 1
ATOM 3798 C C . SER A 1 510 ? -10.163 4.112 7.156 1.00 60.66 510 SER A C 1
ATOM 3800 O O . SER A 1 510 ? -11.181 4.314 7.816 1.00 60.66 510 SER A O 1
ATOM 3802 N N . ASP A 1 511 ? -9.273 3.180 7.489 1.00 61.09 511 ASP A N 1
ATOM 3803 C CA . ASP A 1 511 ? -9.460 2.293 8.631 1.00 61.09 511 ASP A CA 1
ATOM 3804 C C . ASP A 1 511 ? -9.247 3.068 9.927 1.00 61.09 511 ASP A C 1
ATOM 3806 O O . ASP A 1 511 ? -10.030 2.934 10.870 1.00 61.09 511 ASP A O 1
ATOM 3810 N N . ALA A 1 512 ? -8.238 3.941 9.962 1.00 64.62 512 ALA A N 1
ATOM 3811 C CA . ALA A 1 512 ? -8.034 4.858 11.076 1.00 64.62 512 ALA A CA 1
ATOM 3812 C C . ALA A 1 512 ? -9.184 5.872 11.204 1.00 64.62 512 ALA A C 1
ATOM 3814 O O . ALA A 1 512 ? -9.605 6.180 12.321 1.00 64.62 512 ALA A O 1
ATOM 3815 N N . VAL A 1 513 ? -9.747 6.349 10.085 1.00 71.81 513 VAL A N 1
ATOM 3816 C CA . VAL A 1 513 ? -10.957 7.193 10.090 1.00 71.81 513 VAL A CA 1
ATOM 3817 C C . VAL A 1 513 ? -12.164 6.444 10.658 1.00 71.81 513 VAL A C 1
ATOM 3819 O O . VAL A 1 513 ? -12.981 7.056 11.334 1.00 71.81 513 VAL A O 1
ATOM 3822 N N . MET A 1 514 ? -12.305 5.140 10.443 1.00 78.94 514 MET A N 1
ATOM 3823 C CA . MET A 1 514 ? -13.477 4.394 10.922 1.00 78.94 514 MET A CA 1
ATOM 3824 C C . MET A 1 514 ? -13.303 3.786 12.320 1.00 78.94 514 MET A C 1
ATOM 3826 O O . MET A 1 514 ? -14.263 3.267 12.891 1.00 78.94 514 MET A O 1
ATOM 3830 N N . ARG A 1 515 ? -12.107 3.875 12.911 1.00 80.00 515 ARG A N 1
ATOM 3831 C CA . ARG A 1 515 ? -11.825 3.436 14.286 1.00 80.00 515 ARG A CA 1
ATOM 3832 C C . ARG A 1 515 ? -11.918 4.602 15.282 1.00 80.00 515 ARG A C 1
ATOM 3834 O O . ARG A 1 515 ? -11.685 5.750 14.895 1.00 80.00 515 ARG A O 1
ATOM 3841 N N . PRO A 1 516 ? -12.232 4.339 16.567 1.00 84.50 516 PRO A N 1
ATOM 3842 C CA . PRO A 1 516 ? -12.197 5.365 17.609 1.00 84.50 516 PRO A CA 1
ATOM 3843 C C . PRO A 1 516 ? -10.831 6.058 17.680 1.00 84.50 516 PRO A C 1
ATOM 3845 O O . PRO A 1 516 ? -9.796 5.394 17.624 1.00 84.50 516 PRO A O 1
ATOM 3848 N N . PHE A 1 517 ? -10.830 7.387 17.810 1.00 85.19 517 PHE A N 1
ATOM 3849 C CA . PHE A 1 517 ? -9.612 8.187 17.930 1.00 85.19 517 PHE A CA 1
ATOM 3850 C C . PHE A 1 517 ? -9.492 8.768 19.336 1.00 85.19 517 PHE A C 1
ATOM 3852 O O . PHE A 1 517 ? -10.406 9.434 19.833 1.00 85.19 517 PHE A O 1
ATOM 3859 N N . GLY A 1 518 ? -8.332 8.548 19.955 1.00 86.56 518 GLY A N 1
ATOM 3860 C CA . GLY A 1 518 ? -8.128 8.848 21.368 1.00 86.56 518 GLY A CA 1
ATOM 3861 C C . GLY A 1 518 ? -8.998 7.962 22.260 1.00 86.56 518 GLY A C 1
ATOM 3862 O O . GLY A 1 518 ? -9.280 6.811 21.923 1.00 86.56 518 GLY A O 1
ATOM 3863 N N . ASP A 1 519 ? -9.427 8.503 23.397 1.00 88.31 519 ASP A N 1
ATOM 3864 C CA . ASP A 1 519 ? -10.280 7.774 24.331 1.00 88.31 519 ASP A CA 1
ATOM 3865 C C . ASP A 1 519 ? -11.718 7.698 23.815 1.00 88.31 519 ASP A C 1
ATOM 3867 O O . ASP A 1 519 ? -12.295 8.705 23.395 1.00 88.31 519 ASP A O 1
ATOM 3871 N N . LEU A 1 520 ? -12.306 6.503 23.901 1.00 93.12 520 LEU A N 1
ATOM 3872 C CA . LEU A 1 520 ? -13.733 6.269 23.706 1.00 93.12 520 LEU A CA 1
ATOM 3873 C C . LEU A 1 520 ? -14.432 6.275 25.073 1.00 93.12 520 LEU A C 1
ATOM 3875 O O . LEU A 1 520 ? -14.109 5.469 25.950 1.00 93.12 520 LEU A O 1
ATOM 3879 N N . GLY A 1 521 ? -15.389 7.184 25.257 1.00 93.00 521 GLY A N 1
ATOM 3880 C CA . GLY A 1 521 ? -16.121 7.354 26.512 1.00 93.00 521 GLY A CA 1
ATOM 3881 C C . GLY A 1 521 ? -17.635 7.360 26.327 1.00 93.00 521 GLY A C 1
ATOM 3882 O O . GLY A 1 521 ? -18.151 7.492 25.223 1.00 93.00 521 GLY A O 1
ATOM 3883 N N . ILE A 1 522 ? -18.369 7.236 27.428 1.00 94.19 522 ILE A N 1
ATOM 3884 C CA . ILE A 1 522 ? -19.827 7.324 27.452 1.00 94.19 522 ILE A CA 1
ATOM 3885 C C . ILE A 1 522 ? -20.221 8.788 27.667 1.00 94.19 522 ILE A C 1
ATOM 3887 O O . ILE A 1 522 ? -19.928 9.330 28.737 1.00 94.19 522 ILE A O 1
ATOM 3891 N N . PRO A 1 523 ? -20.881 9.450 26.705 1.00 91.75 523 PRO A N 1
ATOM 3892 C CA . PRO A 1 523 ? -21.297 10.837 26.863 1.00 91.75 523 PRO A CA 1
ATOM 3893 C C . PRO A 1 523 ? -22.288 10.955 28.026 1.00 91.75 523 PRO A C 1
ATOM 3895 O O . PRO A 1 523 ? -23.335 10.306 28.037 1.00 91.75 523 PRO A O 1
ATOM 3898 N N . TYR A 1 524 ? -21.981 11.808 29.002 1.00 85.44 524 TYR A N 1
ATOM 3899 C CA . TYR A 1 524 ? -22.792 11.994 30.205 1.00 85.44 524 TYR A CA 1
ATOM 3900 C C . TYR A 1 524 ? -23.360 13.411 30.230 1.00 85.44 524 TYR A C 1
ATOM 3902 O O . TYR A 1 524 ? -22.608 14.380 30.212 1.00 85.44 524 TYR A O 1
ATOM 3910 N N . ALA A 1 525 ? -24.690 13.531 30.222 1.00 75.44 525 ALA A N 1
ATOM 3911 C CA . ALA A 1 525 ? -25.390 14.793 29.990 1.00 75.44 525 ALA A CA 1
ATOM 3912 C C . ALA A 1 525 ? -24.841 15.948 30.855 1.00 75.44 525 ALA A C 1
ATOM 3914 O O . ALA A 1 525 ? -24.906 15.911 32.085 1.00 75.44 525 ALA A O 1
ATOM 3915 N N . GLY A 1 526 ? -24.297 16.976 30.194 1.00 69.06 526 GLY A N 1
ATOM 3916 C CA . GLY A 1 526 ? -23.751 18.176 30.839 1.00 69.06 526 GLY A CA 1
ATOM 3917 C C . GLY A 1 526 ? -22.409 17.995 31.563 1.00 69.06 526 GLY A C 1
ATOM 3918 O O . GLY A 1 526 ? -22.008 18.894 32.300 1.00 69.06 526 GLY A O 1
ATOM 3919 N N . LYS A 1 527 ? -21.718 16.859 31.393 1.00 76.12 527 LYS A N 1
ATOM 3920 C CA . LYS A 1 527 ? -20.409 16.563 32.002 1.00 76.12 527 LYS A CA 1
ATOM 3921 C C . LYS A 1 527 ? -19.445 15.942 30.985 1.00 76.12 527 LYS A C 1
ATOM 3923 O O . LYS A 1 527 ? -19.822 15.632 29.858 1.00 76.12 527 LYS A O 1
ATOM 3928 N N . SER A 1 528 ? -18.185 15.765 31.384 1.00 80.75 528 SER A N 1
ATOM 3929 C CA . SER A 1 528 ? -17.206 15.014 30.594 1.00 80.75 528 SER A CA 1
ATOM 3930 C C . SER A 1 528 ? -17.644 13.560 30.407 1.00 80.75 528 SER A C 1
ATOM 3932 O O . SER A 1 528 ? -18.285 12.978 31.288 1.00 80.75 528 SER A O 1
ATOM 3934 N N . SER A 1 529 ? -17.276 12.969 29.268 1.00 88.56 529 SER A N 1
ATOM 3935 C CA . SER A 1 529 ? -17.545 11.559 28.986 1.00 88.56 529 SER A CA 1
ATOM 3936 C C . SER A 1 529 ? -16.976 10.659 30.084 1.00 88.56 529 SER A C 1
ATOM 3938 O O . SER A 1 529 ? -15.854 10.858 30.556 1.00 88.56 529 SER A O 1
ATOM 3940 N N . LEU A 1 530 ? -17.755 9.662 30.496 1.00 90.44 530 LEU A N 1
ATOM 3941 C CA . LEU A 1 530 ? -17.336 8.667 31.476 1.00 90.44 530 LEU A CA 1
ATOM 3942 C C . LEU A 1 530 ? -16.458 7.610 30.790 1.00 90.44 530 LEU A C 1
ATOM 3944 O O . LEU A 1 530 ? -16.825 7.130 29.718 1.00 90.44 530 LEU A O 1
ATOM 3948 N N . PRO A 1 531 ? -15.326 7.196 31.379 1.00 91.50 531 PRO A N 1
ATOM 3949 C CA . PRO A 1 531 ? -14.524 6.118 30.815 1.00 91.50 531 PRO A CA 1
ATOM 3950 C C . PRO A 1 531 ? -15.309 4.801 30.835 1.00 91.50 531 PRO A C 1
ATOM 3952 O O . PRO A 1 531 ? -15.985 4.490 31.818 1.00 91.50 531 PRO A O 1
ATOM 3955 N N . ILE A 1 532 ? -15.177 3.997 29.778 1.00 91.69 532 ILE A N 1
ATOM 3956 C CA . ILE A 1 532 ? -15.801 2.668 29.682 1.00 91.69 532 ILE A CA 1
ATOM 3957 C C . ILE A 1 532 ? -15.005 1.688 30.557 1.00 91.69 532 ILE A C 1
ATOM 3959 O O . ILE A 1 532 ? -14.136 0.952 30.096 1.00 91.69 532 ILE A O 1
ATOM 3963 N N . ARG A 1 533 ? -15.233 1.756 31.871 1.00 89.62 533 ARG A N 1
ATOM 3964 C CA . ARG A 1 533 ? -14.587 0.924 32.895 1.00 89.62 533 ARG A CA 1
ATOM 3965 C C . ARG A 1 533 ? -15.567 0.599 34.013 1.00 89.62 533 ARG A C 1
ATOM 3967 O O . ARG A 1 533 ? -16.561 1.300 34.201 1.00 89.62 533 ARG A O 1
ATOM 3974 N N . GLY A 1 534 ? -15.236 -0.427 34.789 1.00 87.88 534 GLY A N 1
ATOM 3975 C CA . GLY A 1 534 ? -16.063 -0.916 35.886 1.00 87.88 534 GLY A CA 1
ATOM 3976 C C . GLY A 1 534 ? -17.057 -1.967 35.413 1.00 87.88 534 GLY A C 1
ATOM 3977 O O . GLY A 1 534 ? -16.788 -2.706 34.469 1.00 87.88 534 GLY A O 1
ATOM 3978 N N . GLY A 1 535 ? -18.198 -2.040 36.083 1.00 90.50 535 GLY A N 1
ATOM 3979 C CA . GLY A 1 535 ? -19.216 -3.037 35.791 1.00 90.50 535 GLY A CA 1
ATOM 3980 C C . GLY A 1 535 ? -20.425 -2.899 36.695 1.00 90.50 535 GLY A C 1
ATOM 3981 O O . GLY A 1 535 ? -20.416 -2.101 37.637 1.00 90.50 535 GLY A O 1
ATOM 3982 N N . ILE A 1 536 ? -21.451 -3.683 36.390 1.00 90.50 536 ILE A N 1
ATOM 3983 C CA . ILE A 1 536 ? -22.706 -3.741 37.136 1.00 90.50 536 ILE A CA 1
ATOM 3984 C C . ILE A 1 536 ? -23.099 -5.195 37.392 1.00 90.50 536 ILE A C 1
ATOM 3986 O O . ILE A 1 536 ? -22.913 -6.050 36.530 1.00 90.50 536 ILE A O 1
ATOM 3990 N N . SER A 1 537 ? -23.636 -5.488 38.572 1.00 90.62 537 SER A N 1
ATOM 3991 C CA . SER A 1 537 ? -24.114 -6.823 38.933 1.00 90.62 537 SER A CA 1
ATOM 3992 C C . SER A 1 537 ? -25.382 -6.772 39.773 1.00 90.62 537 SER A C 1
ATOM 3994 O O . SER A 1 537 ? -25.703 -5.746 40.378 1.00 90.62 537 SER A O 1
ATOM 3996 N N . GLY A 1 538 ? -26.107 -7.894 39.798 1.00 88.38 538 GLY A N 1
ATOM 3997 C CA . GLY A 1 538 ? -27.384 -8.015 40.506 1.00 88.38 538 GLY A CA 1
ATOM 3998 C C . GLY A 1 538 ? -28.534 -7.295 39.805 1.00 88.38 538 GLY A C 1
ATOM 3999 O O . GLY A 1 538 ? -29.503 -6.903 40.439 1.00 88.38 538 GLY A O 1
ATOM 4000 N N . VAL A 1 539 ? -28.429 -7.051 38.499 1.00 90.62 539 VAL A N 1
ATOM 4001 C CA . VAL A 1 539 ? -29.408 -6.277 37.731 1.00 90.62 539 VAL A CA 1
ATOM 4002 C C . VAL A 1 539 ? -29.603 -6.943 36.379 1.00 90.62 539 VAL A C 1
ATOM 4004 O O . VAL A 1 539 ? -28.630 -7.274 35.697 1.00 90.62 539 VAL A O 1
ATOM 4007 N N . ASN A 1 540 ? -30.860 -7.085 35.964 1.00 90.31 540 ASN A N 1
ATOM 4008 C CA . ASN A 1 540 ? -31.171 -7.539 34.620 1.00 90.31 540 ASN A CA 1
ATOM 4009 C C . ASN A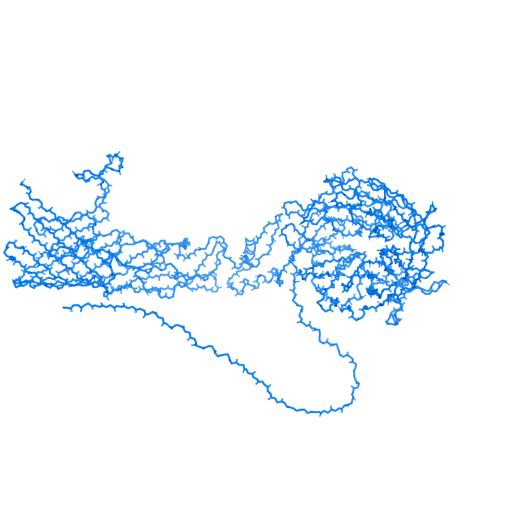 1 540 ? -31.118 -6.341 33.669 1.00 90.31 540 ASN A C 1
ATOM 4011 O O . ASN A 1 540 ? -32.005 -5.485 33.663 1.00 90.31 540 ASN A O 1
ATOM 4015 N N . THR A 1 541 ? -30.054 -6.276 32.874 1.00 87.94 541 THR A N 1
ATOM 4016 C CA . THR A 1 541 ? -29.796 -5.146 31.978 1.00 87.94 541 THR A CA 1
ATOM 4017 C C . THR A 1 541 ? -30.509 -5.256 30.628 1.00 87.94 541 THR A C 1
ATOM 4019 O O . THR A 1 541 ? -30.576 -4.256 29.910 1.00 87.94 541 THR A O 1
ATOM 4022 N N . GLY A 1 542 ? -31.027 -6.439 30.258 1.00 85.81 542 GLY A N 1
ATOM 4023 C CA . GLY A 1 542 ? -31.367 -6.759 28.861 1.00 85.81 542 GLY A CA 1
ATOM 4024 C C . GLY A 1 542 ? -30.189 -6.467 27.923 1.00 85.81 542 GLY A C 1
ATOM 4025 O O . GLY A 1 542 ? -29.054 -6.430 28.394 1.00 85.81 542 GLY A O 1
ATOM 4026 N N . ASP A 1 543 ? -30.450 -6.181 26.643 1.00 86.00 543 ASP A N 1
ATOM 4027 C CA . ASP A 1 543 ? -29.426 -5.728 25.683 1.00 86.00 543 ASP A CA 1
ATOM 4028 C C . ASP A 1 543 ? -28.904 -4.347 26.060 1.00 86.00 543 ASP A C 1
ATOM 4030 O O . ASP A 1 543 ? -29.677 -3.398 26.070 1.00 86.00 543 ASP A O 1
ATOM 4034 N N . LEU A 1 544 ? -27.615 -4.191 26.342 1.00 87.31 544 LEU A N 1
ATOM 4035 C CA . LEU A 1 544 ? -27.033 -2.957 26.885 1.00 87.31 544 LEU A CA 1
ATOM 4036 C C . LEU A 1 544 ? -26.081 -2.326 25.872 1.00 87.31 544 LEU A C 1
ATOM 4038 O O . LEU A 1 544 ? -24.888 -2.193 26.120 1.00 87.31 544 LEU A O 1
ATOM 4042 N N . ALA A 1 545 ? -26.640 -1.938 24.730 1.00 90.19 545 ALA A N 1
ATOM 4043 C CA . ALA A 1 545 ? -25.944 -1.137 23.736 1.00 90.19 545 ALA A CA 1
ATOM 4044 C C . ALA A 1 545 ? -26.135 0.357 24.023 1.00 90.19 545 ALA A C 1
ATOM 4046 O O . ALA A 1 545 ? -27.223 0.801 24.405 1.00 90.19 545 ALA A O 1
ATOM 4047 N N . ILE A 1 546 ? -25.074 1.129 23.826 1.00 93.75 546 ILE A N 1
ATOM 4048 C CA . ILE A 1 546 ? -25.084 2.584 23.955 1.00 93.75 546 ILE A CA 1
ATOM 4049 C C . ILE A 1 546 ? -24.319 3.235 22.802 1.00 93.75 546 ILE A C 1
ATOM 4051 O O . ILE A 1 546 ? -23.568 2.580 22.079 1.00 93.75 546 ILE A O 1
ATOM 4055 N N . ILE A 1 547 ? -24.449 4.552 22.699 1.00 93.88 547 ILE A N 1
ATOM 4056 C CA . ILE A 1 547 ? -23.573 5.392 21.893 1.00 93.88 547 ILE A CA 1
ATOM 4057 C C . ILE A 1 547 ? -22.391 5.854 22.749 1.00 93.88 547 ILE A C 1
ATOM 4059 O O . ILE A 1 547 ? -22.571 6.594 23.717 1.00 93.88 547 ILE A O 1
ATOM 4063 N N . GLY A 1 548 ? -21.185 5.425 22.384 1.00 92.81 548 GLY A N 1
ATOM 4064 C CA . GLY A 1 548 ? -19.925 5.988 22.863 1.00 92.81 548 GLY A CA 1
ATOM 4065 C C . GLY A 1 548 ? -19.473 7.152 21.984 1.00 92.81 548 GLY A C 1
ATOM 4066 O O . GLY A 1 548 ? -19.800 7.199 20.801 1.00 92.81 548 GLY A O 1
ATOM 4067 N N . VAL A 1 549 ? -18.724 8.088 22.559 1.00 92.56 549 VAL A N 1
ATOM 4068 C CA . VAL A 1 549 ? -18.161 9.253 21.872 1.00 92.56 549 VAL A CA 1
ATOM 4069 C C . VAL A 1 549 ? -16.652 9.263 22.060 1.00 92.56 549 VAL A C 1
ATOM 4071 O O . VAL A 1 549 ? -16.165 9.107 23.183 1.00 92.56 549 VAL A O 1
ATOM 4074 N N . ASP A 1 550 ? -15.918 9.410 20.963 1.00 92.12 550 ASP A N 1
ATOM 4075 C CA . ASP A 1 550 ? -14.461 9.506 20.996 1.00 92.12 550 ASP A CA 1
ATOM 4076 C C . ASP A 1 550 ? -13.967 10.948 21.211 1.00 92.12 550 ASP A C 1
ATOM 4078 O O . ASP A 1 550 ? -14.748 11.893 21.354 1.00 92.12 550 ASP A O 1
ATOM 4082 N N . THR A 1 551 ? -12.648 11.148 21.203 1.00 88.50 551 THR A N 1
ATOM 4083 C CA . THR A 1 551 ? -12.042 12.473 21.439 1.00 88.50 551 THR A CA 1
ATOM 4084 C C . THR A 1 551 ? -12.345 13.486 20.321 1.00 88.50 551 THR A C 1
ATOM 4086 O O . THR A 1 551 ? -12.156 14.691 20.501 1.00 88.50 551 THR A O 1
ATOM 4089 N N . LEU A 1 552 ? -12.818 13.028 19.158 1.00 86.06 552 LEU A N 1
ATOM 4090 C CA . LEU A 1 552 ? -13.212 13.875 18.029 1.00 86.06 552 LEU A CA 1
ATOM 4091 C C . LEU A 1 552 ? -14.708 14.206 18.027 1.00 86.06 552 LEU A C 1
ATOM 4093 O O . LEU A 1 552 ? -15.152 14.972 17.174 1.00 86.06 552 LEU A O 1
ATOM 4097 N N . GLY A 1 553 ? -15.476 13.661 18.975 1.00 87.00 553 GLY A N 1
ATOM 4098 C CA . GLY A 1 553 ? -16.926 13.828 19.034 1.00 87.00 553 GLY A CA 1
ATOM 4099 C C . GLY A 1 553 ? -17.694 12.839 18.155 1.00 87.00 553 GLY A C 1
ATOM 4100 O O . GLY A 1 553 ? -18.902 12.994 17.998 1.00 87.00 553 GLY A O 1
ATOM 4101 N N . ARG A 1 554 ? -17.027 11.832 17.575 1.00 90.00 554 ARG A N 1
ATOM 4102 C CA . ARG A 1 554 ? -17.652 10.831 16.698 1.00 90.00 554 ARG A CA 1
ATOM 4103 C C . ARG A 1 554 ? -18.316 9.745 17.518 1.00 90.00 554 ARG A C 1
ATOM 4105 O O . ARG A 1 554 ? -17.830 9.384 18.589 1.00 90.00 554 ARG A O 1
ATOM 4112 N N . THR A 1 555 ? -19.414 9.215 17.000 1.00 91.25 555 THR A N 1
ATOM 4113 C CA . THR A 1 555 ? -20.301 8.324 17.745 1.00 91.25 555 THR A CA 1
ATOM 4114 C C . THR A 1 555 ? -20.148 6.875 17.298 1.00 91.25 555 THR A C 1
ATOM 4116 O O . THR A 1 555 ? -20.133 6.578 16.106 1.00 91.25 555 THR A O 1
ATOM 4119 N N . PHE A 1 556 ? -20.038 5.960 18.256 1.00 92.69 556 PHE A N 1
ATOM 4120 C CA . PHE A 1 556 ? -19.816 4.535 18.016 1.00 92.69 556 PHE A CA 1
ATOM 4121 C C . PHE A 1 556 ? -20.825 3.705 18.801 1.00 92.69 556 PHE A C 1
ATOM 4123 O O . PHE A 1 556 ? -21.134 4.027 19.947 1.00 92.69 556 PHE A O 1
ATOM 4130 N N . ASN A 1 557 ? -21.299 2.609 18.212 1.00 91.69 557 ASN A N 1
ATOM 4131 C CA . ASN A 1 557 ? -22.084 1.625 18.948 1.00 91.69 557 ASN A CA 1
ATOM 4132 C C . ASN A 1 557 ? -21.153 0.849 19.881 1.00 91.69 557 ASN A C 1
ATOM 4134 O O . ASN A 1 557 ? -20.187 0.234 19.429 1.00 91.69 557 ASN A O 1
ATOM 4138 N N . VAL A 1 558 ? -21.446 0.882 21.178 1.00 93.50 558 VAL A N 1
ATOM 4139 C CA . VAL A 1 558 ? -20.689 0.163 22.202 1.00 93.50 558 VAL A CA 1
ATOM 4140 C C . VAL A 1 558 ? -21.623 -0.809 22.897 1.00 93.50 558 VAL A C 1
ATOM 4142 O O . VAL A 1 558 ? -22.639 -0.409 23.466 1.00 93.50 558 VAL A O 1
ATOM 4145 N N . ASP A 1 559 ? -21.250 -2.082 22.871 1.00 92.75 559 ASP A N 1
ATOM 4146 C CA . ASP A 1 559 ? -21.908 -3.110 23.660 1.00 92.75 559 ASP A CA 1
ATOM 4147 C C . ASP A 1 559 ? -21.300 -3.163 25.069 1.00 92.75 559 ASP A C 1
ATOM 4149 O O . ASP A 1 559 ? -20.119 -3.468 25.246 1.00 92.75 559 ASP A O 1
ATOM 4153 N N . LEU A 1 560 ? -22.112 -2.848 26.080 1.00 92.38 560 LEU A N 1
ATOM 4154 C CA . LEU A 1 560 ? -21.731 -2.934 27.488 1.00 92.38 560 LEU A CA 1
ATOM 4155 C C . LEU A 1 560 ? -22.170 -4.252 28.137 1.00 92.38 560 LEU A C 1
ATOM 4157 O O . LEU A 1 560 ? -21.962 -4.408 29.342 1.00 92.38 560 LEU A O 1
ATOM 4161 N N . GLN A 1 561 ? -22.752 -5.205 27.395 1.00 90.50 561 GLN A N 1
ATOM 4162 C CA . GLN A 1 561 ? -23.063 -6.538 27.929 1.00 90.50 561 GLN A CA 1
ATOM 4163 C C . GLN A 1 561 ? -21.883 -7.185 28.665 1.00 90.50 561 GLN A C 1
ATOM 4165 O O . GLN A 1 561 ? -22.103 -7.680 29.771 1.00 90.50 561 GLN A O 1
ATOM 4170 N N . PRO A 1 562 ? -20.630 -7.126 28.166 1.00 91.62 562 PRO A N 1
ATOM 4171 C CA . PRO A 1 562 ? -19.493 -7.719 28.873 1.00 91.62 562 PRO A CA 1
ATOM 4172 C C . PRO A 1 562 ? -19.202 -7.085 30.243 1.00 91.62 562 PRO A C 1
ATOM 4174 O O . PRO A 1 562 ? -18.502 -7.677 31.061 1.00 91.62 562 PRO A O 1
ATOM 4177 N N . MET A 1 563 ? -19.7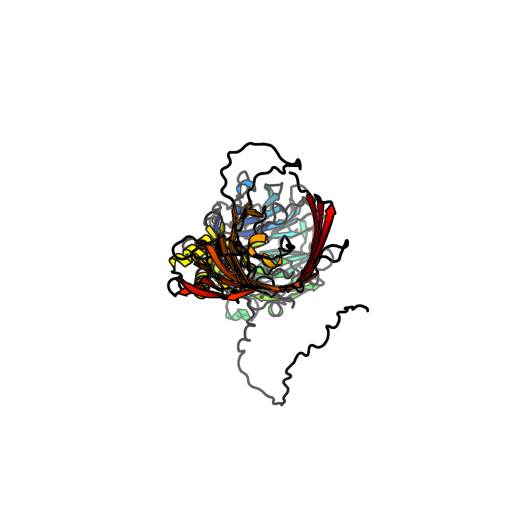22 -5.882 30.511 1.00 90.88 563 MET A N 1
ATOM 4178 C CA . MET A 1 563 ? -19.570 -5.197 31.798 1.00 90.88 563 MET A CA 1
ATOM 4179 C C . MET A 1 563 ? -20.625 -5.624 32.829 1.00 90.88 563 MET A C 1
ATOM 4181 O O . MET A 1 563 ? -20.520 -5.248 34.002 1.00 90.88 563 MET A O 1
ATOM 4185 N N . ARG A 1 564 ? -21.637 -6.403 32.421 1.00 90.06 564 ARG A N 1
ATOM 4186 C CA . ARG A 1 564 ? -22.551 -7.062 33.353 1.00 90.06 564 ARG A CA 1
ATOM 4187 C C . ARG A 1 564 ? -21.861 -8.285 33.944 1.00 90.06 564 ARG A C 1
ATOM 4189 O O . ARG A 1 564 ? -21.529 -9.237 33.245 1.00 90.06 564 ARG A O 1
ATOM 4196 N N . GLN A 1 565 ? -21.702 -8.277 35.258 1.00 84.25 565 GLN A N 1
ATOM 4197 C CA . GLN A 1 565 ? -21.202 -9.420 36.006 1.00 84.25 565 GLN A CA 1
ATOM 4198 C C . GLN A 1 565 ? -22.381 -10.221 36.553 1.00 84.25 565 GLN A C 1
ATOM 4200 O O . GLN A 1 565 ? -23.235 -9.689 37.266 1.00 84.25 565 GLN A O 1
ATOM 4205 N N . ILE A 1 566 ? -22.408 -11.512 36.235 1.00 76.88 566 ILE A N 1
ATOM 4206 C CA . ILE A 1 566 ? -23.365 -12.467 36.795 1.00 76.88 566 ILE A CA 1
ATOM 4207 C C . ILE A 1 566 ? -22.666 -13.182 37.949 1.00 76.88 566 ILE A C 1
ATOM 4209 O O . ILE A 1 566 ? -21.605 -13.778 37.766 1.00 76.88 566 ILE A O 1
ATOM 4213 N N . GLY A 1 567 ? -23.238 -13.101 39.146 1.00 74.69 567 GLY A N 1
ATOM 4214 C CA . GLY A 1 567 ? -22.638 -13.675 40.343 1.00 74.69 567 GLY A CA 1
ATOM 4215 C C . GLY A 1 567 ? -23.584 -13.668 41.534 1.00 74.69 567 GLY A C 1
ATOM 4216 O O . GLY A 1 567 ? -24.670 -13.094 41.484 1.00 74.69 567 GLY A O 1
ATOM 4217 N N . LEU A 1 568 ? -23.152 -14.327 42.606 1.00 80.81 568 LEU A N 1
ATOM 4218 C CA . LEU A 1 568 ? -23.893 -14.402 43.860 1.00 80.81 568 LEU A CA 1
ATOM 4219 C C . LEU A 1 568 ? -23.875 -13.050 44.588 1.00 80.81 568 LEU A C 1
ATOM 4221 O O . LEU A 1 568 ? -22.846 -12.375 44.659 1.00 80.81 568 LEU A O 1
ATOM 4225 N N . ASN A 1 569 ? -25.013 -12.678 45.165 1.00 85.50 569 ASN A N 1
ATOM 4226 C CA . ASN A 1 569 ? -25.155 -11.485 45.989 1.00 85.50 569 ASN A CA 1
ATOM 4227 C C . ASN A 1 569 ? -24.554 -11.693 47.399 1.00 85.50 569 ASN A C 1
ATOM 4229 O O . ASN A 1 569 ? -24.168 -12.801 47.782 1.00 85.50 569 ASN A O 1
ATOM 4233 N N . SER A 1 570 ? -24.482 -10.634 48.212 1.00 86.81 570 SER A N 1
ATOM 4234 C CA . SER A 1 570 ? -23.826 -10.709 49.530 1.00 86.81 570 SER A CA 1
ATOM 4235 C C . SER A 1 570 ? -24.505 -11.697 50.484 1.00 86.81 570 SER A C 1
ATOM 4237 O O . SER A 1 570 ? -23.825 -12.327 51.286 1.00 86.81 570 SER A O 1
ATOM 4239 N N . PHE A 1 571 ? -25.826 -11.879 50.403 1.00 87.56 571 PHE A N 1
ATOM 4240 C CA . PHE A 1 571 ? -26.537 -12.849 51.244 1.00 87.56 571 PHE A CA 1
ATOM 4241 C C . PHE A 1 571 ? -26.293 -14.293 50.821 1.00 87.56 571 PHE A C 1
ATOM 4243 O O . PHE A 1 571 ? -26.298 -15.184 51.674 1.00 87.56 571 PHE A O 1
ATOM 4250 N N . GLN A 1 572 ? -26.100 -14.501 49.521 1.00 83.38 572 GLN A N 1
ATOM 4251 C CA . GLN A 1 572 ? -25.812 -15.794 48.916 1.00 83.38 572 GLN A CA 1
ATOM 4252 C C . GLN A 1 572 ? -24.357 -16.211 49.076 1.00 83.38 572 GLN A C 1
ATOM 4254 O O . GLN A 1 572 ? -24.101 -17.404 49.018 1.00 83.38 572 GLN A O 1
ATOM 4259 N N . LEU A 1 573 ? -23.443 -15.247 49.236 1.00 81.38 573 LEU A N 1
ATOM 4260 C CA . LEU A 1 573 ? -22.034 -15.481 49.557 1.00 81.38 573 LEU A CA 1
ATOM 4261 C C . LEU A 1 573 ? -21.789 -15.627 51.060 1.00 81.38 573 LEU A C 1
ATOM 4263 O O . LEU A 1 573 ? -20.811 -16.246 51.475 1.00 81.38 573 LEU A O 1
ATOM 4267 N N . ASN A 1 574 ? -22.636 -15.003 51.881 1.00 77.69 574 ASN A N 1
ATOM 4268 C CA . ASN A 1 574 ? -22.441 -14.986 53.318 1.00 77.69 574 ASN A CA 1
ATOM 4269 C C . ASN A 1 574 ? -23.080 -16.211 53.983 1.00 77.69 574 ASN A C 1
ATOM 4271 O O . ASN A 1 574 ? -24.284 -16.243 54.257 1.00 77.69 574 ASN A O 1
ATOM 4275 N N . THR A 1 575 ? -22.260 -17.209 54.293 1.00 68.62 575 THR A N 1
ATOM 4276 C CA . THR A 1 575 ? -22.607 -18.298 55.221 1.00 68.62 575 THR A CA 1
ATOM 4277 C C . THR A 1 575 ? -22.355 -17.944 56.685 1.00 68.62 575 THR A C 1
ATOM 4279 O O . THR A 1 575 ? -22.643 -18.745 57.575 1.00 68.62 575 THR A O 1
ATOM 4282 N N . GLU A 1 576 ? -21.747 -16.791 56.953 1.00 63.34 576 GLU A N 1
ATOM 4283 C CA . GLU A 1 576 ? -21.276 -16.423 58.276 1.00 63.34 576 GLU A CA 1
ATOM 4284 C C . GLU A 1 576 ? -22.379 -15.839 59.158 1.00 63.34 576 GLU A C 1
ATOM 4286 O O . GLU A 1 576 ? -23.278 -15.134 58.704 1.00 63.34 576 GLU A O 1
ATOM 4291 N N . HIS A 1 577 ? -22.303 -16.175 60.445 1.00 63.38 577 HIS A N 1
ATOM 4292 C CA . HIS A 1 577 ? -23.074 -15.626 61.565 1.00 63.38 577 HIS A CA 1
ATOM 4293 C C . HIS A 1 577 ? -24.606 -15.786 61.526 1.00 63.38 577 HIS A C 1
ATOM 4295 O O . HIS A 1 577 ? -25.264 -15.528 62.528 1.00 63.38 577 HIS A O 1
ATOM 4301 N N . ILE A 1 578 ? -25.177 -16.348 60.458 1.00 64.94 578 ILE A N 1
ATOM 4302 C CA . ILE A 1 578 ? -26.564 -16.866 60.392 1.00 64.94 578 ILE A CA 1
ATOM 4303 C C . ILE A 1 578 ? -26.781 -18.155 61.204 1.00 64.94 578 ILE A C 1
ATOM 4305 O O . ILE A 1 578 ? -27.858 -18.746 61.205 1.00 64.94 578 ILE A O 1
ATOM 4309 N N . ASP A 1 579 ? -25.752 -18.615 61.902 1.00 63.31 579 ASP A N 1
ATOM 4310 C CA . ASP A 1 579 ? -25.758 -19.809 62.729 1.00 63.31 579 ASP A CA 1
ATOM 4311 C C . ASP A 1 579 ? -26.189 -19.533 64.181 1.00 63.31 579 ASP A C 1
ATOM 4313 O O . ASP A 1 579 ? -25.929 -20.329 65.079 1.00 63.31 579 ASP A O 1
ATOM 4317 N N . GLN A 1 580 ? -26.868 -18.410 64.436 1.00 71.56 580 GLN A N 1
ATO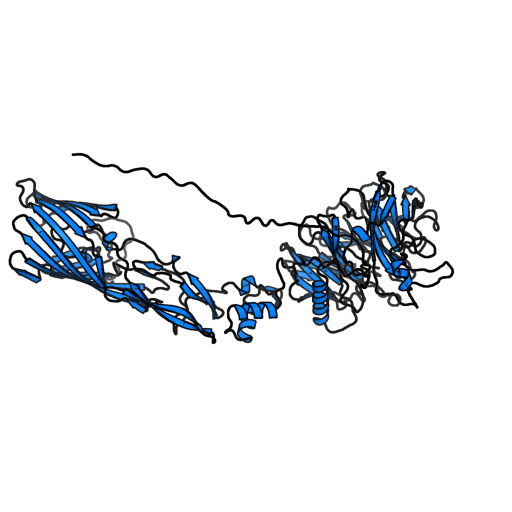M 4318 C CA . GLN A 1 580 ? -27.464 -18.123 65.740 1.00 71.56 580 GLN A CA 1
ATOM 4319 C C . GLN A 1 580 ? -28.714 -18.974 65.992 1.00 71.56 580 GLN A C 1
ATOM 4321 O O . GLN A 1 580 ? -29.480 -19.294 65.086 1.00 71.56 580 GLN A O 1
ATOM 4326 N N . HIS A 1 581 ? -28.987 -19.289 67.262 1.00 70.44 581 HIS A N 1
ATOM 4327 C CA . HIS A 1 581 ? -30.209 -20.012 67.645 1.00 70.44 581 HIS A CA 1
ATOM 4328 C C . HIS A 1 581 ? -31.490 -19.274 67.254 1.00 70.44 581 HIS A C 1
ATOM 4330 O O . HIS A 1 581 ? -32.522 -19.893 67.010 1.00 70.44 581 HIS A O 1
ATOM 4336 N N . GLN A 1 582 ? -31.426 -17.948 67.246 1.00 76.94 582 GLN A N 1
ATOM 4337 C CA . GLN A 1 582 ? -32.525 -17.074 66.890 1.00 76.94 582 GLN A CA 1
ATOM 4338 C C . GLN A 1 582 ? -32.005 -16.109 65.844 1.00 76.94 582 GLN A C 1
ATOM 4340 O O . GLN A 1 582 ? -31.158 -15.268 66.145 1.00 76.94 582 GLN A O 1
ATOM 4345 N N . LEU A 1 583 ? -32.501 -16.266 64.625 1.00 82.19 583 LEU A N 1
ATOM 4346 C CA . LEU A 1 583 ? -32.153 -15.386 63.532 1.00 82.19 583 LEU A CA 1
ATOM 4347 C C . LEU A 1 583 ? -32.962 -14.097 63.671 1.00 82.19 583 LEU A C 1
ATOM 4349 O O . LEU A 1 583 ? -34.186 -14.109 63.556 1.00 82.19 583 LEU A O 1
ATOM 4353 N N . THR A 1 584 ? -32.277 -13.010 64.011 1.00 84.38 584 THR A N 1
ATOM 4354 C CA . THR A 1 584 ? -32.898 -11.711 64.312 1.00 84.38 584 THR A CA 1
ATOM 4355 C C . THR A 1 584 ? -32.876 -10.751 63.134 1.00 84.38 584 THR A C 1
ATOM 4357 O O . THR A 1 584 ? -33.689 -9.839 63.098 1.00 84.38 584 THR A O 1
ATOM 4360 N N . SER A 1 585 ? -31.978 -10.963 62.174 1.00 89.56 585 SER A N 1
ATOM 4361 C CA . SER A 1 585 ? -31.903 -10.258 60.895 1.00 89.56 585 SER A CA 1
ATOM 4362 C C . SER A 1 585 ? -30.913 -10.995 59.994 1.00 89.56 585 SER A C 1
ATOM 4364 O O . SER A 1 585 ? -29.921 -11.518 60.485 1.00 89.56 585 SER A O 1
ATOM 4366 N N . HIS A 1 586 ? -31.125 -11.024 58.678 1.00 89.56 586 HIS A N 1
ATOM 4367 C CA . HIS A 1 586 ? -30.061 -11.462 57.760 1.00 89.56 586 HIS A CA 1
ATOM 4368 C C . HIS A 1 586 ? -29.027 -10.359 57.503 1.00 89.56 586 HIS A C 1
ATOM 4370 O O . HIS A 1 586 ? -27.872 -10.655 57.198 1.00 89.56 586 HIS A O 1
ATOM 4376 N N . ALA A 1 587 ? -29.444 -9.094 57.585 1.00 89.62 587 ALA A N 1
ATOM 4377 C CA . ALA A 1 587 ? -28.595 -7.947 57.293 1.00 89.62 587 ALA A CA 1
ATOM 4378 C C . ALA A 1 587 ? -27.566 -7.686 58.393 1.00 89.62 587 ALA A C 1
ATOM 4380 O O . ALA A 1 587 ? -26.432 -7.351 58.060 1.00 89.62 587 ALA A O 1
ATOM 4381 N N . GLU A 1 588 ? -27.916 -7.889 59.670 1.00 86.62 588 GLU A N 1
ATOM 4382 C CA . GLU A 1 588 ? -26.979 -7.652 60.783 1.00 86.62 588 GLU A CA 1
ATOM 4383 C C . GLU A 1 588 ? -25.674 -8.441 60.622 1.00 86.62 588 GLU A C 1
ATOM 4385 O O . GLU A 1 588 ? -24.604 -7.927 60.920 1.00 86.62 588 GLU A O 1
ATOM 4390 N N . TYR A 1 589 ? -25.752 -9.654 60.072 1.00 82.62 589 TYR A N 1
ATOM 4391 C CA . TYR A 1 589 ? -24.611 -10.553 59.894 1.00 82.62 589 TYR A CA 1
ATOM 4392 C C . TYR A 1 589 ? -23.754 -10.232 58.672 1.00 82.62 589 TYR A C 1
ATOM 4394 O O . TYR A 1 589 ? -22.739 -10.885 58.444 1.00 82.62 589 TYR A O 1
ATOM 4402 N N . LEU A 1 590 ? -24.155 -9.247 57.865 1.00 84.81 590 LEU A N 1
ATOM 4403 C CA . LEU A 1 590 ? -23.281 -8.674 56.846 1.00 84.81 590 LEU A CA 1
ATOM 4404 C C . LEU A 1 590 ? -22.319 -7.635 57.430 1.00 84.81 590 LEU A C 1
ATOM 4406 O O . LEU A 1 590 ? -21.352 -7.295 56.748 1.00 84.81 590 LEU A O 1
ATOM 4410 N N . VAL A 1 591 ? -22.567 -7.159 58.659 1.00 79.69 591 VAL A N 1
ATOM 4411 C CA . VAL A 1 591 ? -21.606 -6.368 59.431 1.00 79.69 591 VAL A CA 1
ATOM 4412 C C . VAL A 1 591 ? -20.568 -7.342 59.975 1.00 79.69 591 VAL A C 1
ATOM 4414 O O . VAL A 1 591 ? -20.846 -8.105 60.895 1.00 79.69 591 VAL A O 1
ATOM 4417 N N . ASN A 1 592 ? -19.376 -7.338 59.382 1.00 68.31 592 ASN A N 1
ATOM 4418 C CA . ASN A 1 592 ? -18.281 -8.262 59.702 1.00 68.31 592 ASN A CA 1
ATOM 4419 C C . ASN A 1 592 ? -17.562 -7.908 61.026 1.00 68.31 592 ASN A C 1
ATOM 4421 O O . ASN A 1 592 ? -16.337 -7.903 61.105 1.00 68.31 592 ASN A O 1
ATOM 4425 N N . GLY A 1 593 ? -18.327 -7.537 62.055 1.00 68.69 593 GLY A N 1
ATOM 4426 C CA . GLY A 1 593 ? -17.841 -7.076 63.353 1.00 68.69 593 GLY A CA 1
ATOM 4427 C C . GLY A 1 593 ? -18.614 -7.708 64.508 1.00 68.69 593 GLY A C 1
ATOM 4428 O O . GLY A 1 593 ? -19.636 -8.369 64.317 1.00 68.69 593 GLY A O 1
ATOM 4429 N N . ALA A 1 594 ? -18.131 -7.506 65.735 1.00 71.50 594 ALA A N 1
ATOM 4430 C CA . ALA A 1 594 ? -18.805 -8.026 66.919 1.00 71.50 594 ALA A CA 1
ATOM 4431 C C . ALA A 1 594 ? -20.193 -7.381 67.083 1.00 71.50 594 ALA A C 1
ATOM 4433 O O . ALA A 1 594 ? -20.322 -6.156 67.146 1.00 71.50 594 ALA A O 1
ATOM 4434 N N . VAL A 1 595 ? -21.230 -8.215 67.189 1.00 75.81 595 VAL A N 1
ATOM 4435 C CA . VAL A 1 595 ? -22.596 -7.791 67.515 1.00 75.81 595 VAL A CA 1
ATOM 4436 C C . VAL A 1 595 ? -22.858 -8.107 68.981 1.00 75.81 595 VAL A C 1
ATOM 4438 O O . VAL A 1 595 ? -22.877 -9.269 69.385 1.00 75.81 595 VAL A O 1
ATOM 4441 N N . ASN A 1 596 ? -23.069 -7.065 69.776 1.00 80.81 596 ASN A N 1
ATOM 4442 C CA . ASN A 1 596 ? -23.299 -7.155 71.210 1.00 80.81 596 ASN A CA 1
ATOM 4443 C C . ASN A 1 596 ? -24.764 -6.863 71.540 1.00 80.81 596 ASN A C 1
ATOM 4445 O O . ASN A 1 596 ? -25.473 -6.168 70.810 1.00 80.81 596 ASN A O 1
ATOM 4449 N N . THR A 1 597 ? -25.223 -7.409 72.660 1.00 78.44 597 THR A N 1
ATOM 4450 C CA . THR A 1 597 ? -26.584 -7.202 73.165 1.00 78.44 597 THR A CA 1
ATOM 4451 C C . THR A 1 597 ? -26.507 -6.583 74.556 1.00 78.44 597 THR A C 1
ATOM 4453 O O . THR A 1 597 ? -25.804 -7.103 75.419 1.00 78.44 597 THR A O 1
ATOM 4456 N N . ALA A 1 598 ? -27.226 -5.483 74.767 1.00 76.81 598 ALA A N 1
ATOM 4457 C CA . ALA A 1 598 ? -27.366 -4.802 76.049 1.00 76.81 598 ALA A CA 1
ATOM 4458 C C . ALA A 1 598 ? -28.862 -4.589 76.330 1.00 76.81 598 ALA A C 1
ATOM 4460 O O . ALA A 1 598 ? -29.512 -3.728 75.735 1.00 76.81 598 ALA A O 1
ATOM 4461 N N . GLY A 1 599 ? -29.435 -5.418 77.206 1.00 82.38 599 GLY A N 1
ATOM 4462 C CA . GLY A 1 599 ? -30.889 -5.502 77.359 1.00 82.38 599 GLY A CA 1
ATOM 4463 C C . GLY A 1 599 ? -31.555 -5.941 76.050 1.00 82.38 599 GLY A C 1
ATOM 4464 O O . GLY A 1 599 ? -31.131 -6.919 75.441 1.00 82.38 599 GLY A O 1
ATOM 4465 N N . ASN A 1 600 ? -32.569 -5.197 75.600 1.00 83.94 600 ASN A N 1
ATOM 4466 C CA . ASN A 1 600 ? -33.241 -5.455 74.320 1.00 83.94 600 ASN A CA 1
ATOM 4467 C C . ASN A 1 600 ? -32.578 -4.741 73.132 1.00 83.94 600 ASN A C 1
ATOM 4469 O O . ASN A 1 600 ? -33.028 -4.921 72.005 1.00 83.94 600 ASN A O 1
ATOM 4473 N N . LEU A 1 601 ? -31.536 -3.934 73.358 1.00 86.62 601 LEU A N 1
ATOM 4474 C CA . LEU A 1 601 ? -30.778 -3.290 72.291 1.00 86.62 601 LEU A CA 1
ATOM 4475 C C . LEU A 1 601 ? -29.700 -4.247 71.782 1.00 86.62 601 LEU A C 1
ATOM 4477 O O . LEU A 1 601 ? -28.904 -4.779 72.558 1.00 86.62 601 LEU A O 1
ATOM 4481 N N . ARG A 1 602 ? -29.642 -4.422 70.466 1.00 85.88 602 ARG A N 1
ATOM 4482 C CA . ARG A 1 602 ? -28.625 -5.210 69.776 1.00 85.88 602 ARG A CA 1
ATOM 4483 C C . ARG A 1 602 ? -27.898 -4.325 68.782 1.00 85.88 602 ARG A C 1
ATOM 4485 O O . ARG A 1 602 ? -28.517 -3.819 67.851 1.00 85.88 602 ARG A O 1
ATOM 4492 N N . ALA A 1 603 ? -26.596 -4.149 68.972 1.00 87.50 603 ALA A N 1
ATOM 4493 C CA . ALA A 1 603 ? -25.787 -3.265 68.146 1.00 87.50 603 ALA A CA 1
ATOM 4494 C C . ALA A 1 603 ? -24.423 -3.879 67.827 1.00 87.50 603 ALA A C 1
ATOM 4496 O O . ALA A 1 603 ? -23.841 -4.599 68.637 1.00 87.50 603 ALA A O 1
ATOM 4497 N N . GLY A 1 604 ? -23.904 -3.577 66.644 1.00 84.12 604 GLY A N 1
ATOM 4498 C CA . GLY A 1 604 ? -22.586 -4.009 66.199 1.00 84.12 604 GLY A CA 1
ATOM 4499 C C . GLY A 1 604 ? -22.026 -3.066 65.147 1.00 84.12 604 GLY A C 1
ATOM 4500 O O . GLY A 1 604 ? -22.771 -2.369 64.458 1.00 84.12 604 GLY A O 1
ATOM 4501 N N . SER A 1 605 ? -20.708 -3.028 65.021 1.00 83.38 605 SER A N 1
ATOM 4502 C CA . SER A 1 605 ? -20.025 -2.209 64.023 1.00 83.38 605 SER A CA 1
ATOM 4503 C C . SER A 1 605 ? -18.722 -2.855 63.589 1.00 83.38 605 SER A C 1
ATOM 4505 O O . SER A 1 605 ? -18.079 -3.542 64.381 1.00 83.38 605 SER A O 1
ATOM 4507 N N . ASP A 1 606 ? -18.311 -2.575 62.358 1.00 74.75 606 ASP A N 1
ATOM 4508 C CA . ASP A 1 606 ? -16.983 -2.914 61.853 1.00 74.75 606 ASP A CA 1
ATOM 4509 C C . ASP A 1 606 ? -16.034 -1.725 62.098 1.00 74.75 606 ASP A C 1
ATOM 4511 O O . ASP A 1 606 ? -16.176 -0.659 61.485 1.00 74.75 606 ASP A O 1
ATOM 4515 N N . SER A 1 607 ? -15.104 -1.875 63.046 1.00 55.22 607 SER A N 1
ATOM 4516 C CA . SER A 1 607 ? -14.000 -0.938 63.258 1.00 55.22 607 SER A CA 1
ATOM 4517 C C . SER A 1 607 ? -12.709 -1.578 62.759 1.00 55.22 607 SER A C 1
ATOM 4519 O O . SER A 1 607 ? -12.190 -2.494 63.394 1.00 55.22 607 SER A O 1
ATOM 4521 N N . LEU A 1 608 ? -12.153 -1.057 61.663 1.00 48.22 608 LEU A N 1
ATOM 4522 C CA . LEU A 1 608 ? -10.756 -1.282 61.290 1.00 48.22 608 LEU A CA 1
ATOM 4523 C C . LEU A 1 608 ? -9.847 -0.710 62.391 1.00 48.22 608 LEU A C 1
ATOM 4525 O O . LEU A 1 608 ? -9.425 0.441 62.332 1.00 48.22 608 LEU A O 1
ATOM 4529 N N . ALA A 1 609 ? -9.559 -1.524 63.399 1.00 35.97 609 ALA A N 1
ATOM 4530 C CA . ALA A 1 609 ? -8.403 -1.394 64.267 1.00 35.97 609 ALA A CA 1
ATOM 4531 C C . ALA A 1 609 ? -7.851 -2.804 64.476 1.00 35.97 609 ALA A C 1
ATOM 4533 O O . ALA A 1 609 ? -8.458 -3.658 65.118 1.00 35.97 609 ALA A O 1
ATOM 4534 N N . THR A 1 610 ? -6.698 -3.049 63.870 1.00 34.47 610 THR A N 1
ATOM 4535 C CA . THR A 1 610 ? -5.811 -4.164 64.174 1.00 34.47 610 THR A CA 1
ATOM 4536 C C . THR A 1 610 ? -5.479 -4.167 65.669 1.00 34.47 610 THR A C 1
ATOM 4538 O O . THR A 1 610 ? -4.564 -3.469 66.097 1.00 34.47 610 THR A O 1
ATOM 4541 N N . SER A 1 611 ? -6.215 -4.937 66.462 1.00 27.25 611 SER A N 1
ATOM 4542 C CA . SER A 1 611 ? -5.718 -5.566 67.689 1.00 27.25 611 SER A CA 1
ATOM 4543 C C . SER A 1 611 ? -6.756 -6.558 68.205 1.00 27.25 611 SER A C 1
ATOM 4545 O O . SER A 1 611 ? -7.665 -6.246 68.972 1.00 27.25 611 SER A O 1
ATOM 4547 N N . SER A 1 612 ? -6.600 -7.810 67.786 1.00 27.19 612 SER A N 1
ATOM 4548 C CA . SER A 1 612 ? -7.092 -8.929 68.572 1.00 27.19 612 SER A CA 1
ATOM 4549 C C . SER A 1 612 ? -6.469 -8.851 69.975 1.00 27.19 612 SER A C 1
ATOM 4551 O O . SER A 1 612 ? -5.266 -8.645 70.128 1.00 27.19 612 SER A O 1
ATOM 4553 N N . PHE A 1 613 ? -7.282 -9.021 71.020 1.00 32.84 613 PHE A N 1
ATOM 4554 C CA . PHE A 1 613 ? -6.814 -9.096 72.415 1.00 32.84 613 PHE A CA 1
ATOM 4555 C C . PHE A 1 613 ? -5.961 -10.351 72.704 1.00 32.84 613 PHE A C 1
ATOM 4557 O O . PHE A 1 613 ? -5.406 -10.486 73.790 1.00 32.84 613 PHE A O 1
ATOM 4564 N N . PHE A 1 614 ? -5.804 -11.236 71.717 1.00 30.83 614 PHE A N 1
ATOM 4565 C CA . PHE A 1 614 ? -4.779 -12.273 71.666 1.00 30.83 614 PHE A CA 1
ATOM 4566 C C . PHE A 1 614 ? -4.117 -12.190 70.293 1.00 30.83 614 PHE A C 1
ATOM 4568 O O . PHE A 1 614 ? -4.792 -12.300 69.270 1.00 30.83 614 PHE A O 1
ATOM 4575 N N . GLY A 1 615 ? -2.826 -11.866 70.291 1.00 29.00 615 GLY A N 1
ATOM 4576 C CA . GLY A 1 615 ? -2.097 -11.447 69.105 1.00 29.00 615 GLY A CA 1
ATOM 4577 C C . GLY A 1 615 ? -2.169 -12.443 67.955 1.00 29.00 615 GLY A C 1
ATOM 4578 O O . GLY A 1 615 ? -1.949 -13.634 68.143 1.00 29.00 615 GLY A O 1
ATOM 4579 N N . ASP A 1 616 ? -2.392 -11.908 66.761 1.00 28.39 616 ASP A N 1
ATOM 4580 C CA . ASP A 1 616 ? -1.745 -12.445 65.576 1.00 28.39 616 ASP A CA 1
ATOM 4581 C C . ASP A 1 616 ? -0.857 -11.330 65.016 1.00 28.39 616 ASP A C 1
ATOM 4583 O O . ASP A 1 616 ? -1.306 -10.247 64.630 1.00 28.39 616 ASP A O 1
ATOM 4587 N N . SER A 1 617 ? 0.446 -11.541 65.151 1.00 35.81 617 SER A N 1
ATOM 4588 C CA . SER A 1 617 ? 1.497 -10.591 64.819 1.00 35.81 617 SER A CA 1
ATOM 4589 C C . SER A 1 617 ? 1.767 -10.619 63.320 1.00 35.81 617 SER A C 1
ATOM 4591 O O . SER A 1 617 ? 2.403 -11.542 62.819 1.00 35.81 617 SER A O 1
ATOM 4593 N N . GLY A 1 618 ? 1.343 -9.569 62.619 1.00 29.86 618 GLY A N 1
ATOM 4594 C CA . GLY A 1 618 ? 1.653 -9.387 61.206 1.00 29.86 618 GLY A CA 1
ATOM 4595 C C . GLY A 1 618 ? 1.364 -7.978 60.701 1.00 29.86 618 GLY A C 1
ATOM 4596 O O . GLY A 1 618 ? 0.470 -7.802 59.884 1.00 29.86 618 GLY A O 1
ATOM 4597 N N . GLY A 1 619 ? 2.124 -6.977 61.161 1.00 29.70 619 GLY A N 1
ATOM 4598 C CA . GLY A 1 619 ? 2.206 -5.680 60.474 1.00 29.70 619 GLY A CA 1
ATOM 4599 C C . GLY A 1 619 ? 2.217 -4.449 61.379 1.00 29.70 619 GLY A C 1
ATOM 4600 O O . GLY A 1 619 ? 1.171 -3.990 61.811 1.00 29.70 619 GLY A O 1
ATOM 4601 N N . ALA A 1 620 ? 3.427 -3.932 61.610 1.00 30.98 620 ALA A N 1
ATOM 4602 C CA . ALA A 1 620 ? 3.817 -2.558 61.952 1.00 30.98 620 ALA A CA 1
ATOM 4603 C C . ALA A 1 620 ? 2.842 -1.676 62.762 1.00 30.98 620 ALA A C 1
ATOM 4605 O O . ALA A 1 620 ? 1.846 -1.155 62.264 1.00 30.98 620 ALA A O 1
ATOM 4606 N N . GLY A 1 621 ? 3.248 -1.393 64.001 1.00 38.34 621 GLY A N 1
ATOM 4607 C CA . GLY A 1 621 ? 2.630 -0.387 64.848 1.00 38.34 621 GLY A CA 1
ATOM 4608 C C . GLY A 1 621 ? 2.720 1.024 64.273 1.00 38.34 621 GLY A C 1
ATOM 4609 O O . GLY A 1 621 ? 3.802 1.515 63.978 1.00 38.34 621 GLY A O 1
ATOM 4610 N N . TYR A 1 622 ? 1.570 1.687 64.232 1.00 32.62 622 TYR A N 1
ATOM 4611 C CA . TYR A 1 622 ? 1.430 3.119 64.460 1.00 32.62 622 TYR A CA 1
ATOM 4612 C C . TYR A 1 622 ? 0.127 3.327 65.235 1.00 32.62 622 TYR A C 1
ATOM 4614 O O . TYR A 1 622 ? -0.956 3.005 64.746 1.00 32.62 622 TYR A O 1
ATOM 4622 N N . LEU A 1 623 ? 0.233 3.858 66.456 1.00 38.22 623 LEU A N 1
ATOM 4623 C CA . LEU A 1 623 ? -0.896 4.450 67.171 1.00 38.22 623 LEU A CA 1
ATOM 4624 C C . LEU A 1 623 ? -1.364 5.656 66.351 1.00 38.22 623 LEU A C 1
ATOM 4626 O O . LEU A 1 623 ? -0.791 6.739 66.442 1.00 38.22 623 LEU A O 1
ATOM 4630 N N . THR A 1 624 ? -2.363 5.449 65.499 1.00 32.03 624 THR A N 1
ATOM 4631 C CA . THR A 1 624 ? -3.068 6.542 64.827 1.00 32.03 624 THR A CA 1
ATOM 4632 C C . THR A 1 624 ? -4.289 6.930 65.664 1.00 32.03 624 THR A C 1
ATOM 4634 O O . THR A 1 624 ? -4.846 6.077 66.361 1.00 32.03 624 THR A O 1
ATOM 4637 N N . PRO A 1 625 ? -4.706 8.209 65.664 1.00 32.94 625 PRO A N 1
ATOM 4638 C CA . PRO A 1 625 ? -5.891 8.632 66.399 1.00 32.94 625 PRO A CA 1
ATOM 4639 C C . PRO A 1 625 ? -7.118 7.828 65.952 1.00 32.94 625 PRO A C 1
ATOM 4641 O O . PRO A 1 625 ? -7.330 7.631 64.755 1.00 32.94 625 PRO A O 1
ATOM 4644 N N . LEU A 1 626 ? -7.939 7.401 66.917 1.00 41.97 626 LEU A N 1
ATOM 4645 C CA . LEU A 1 626 ? -9.290 6.867 66.715 1.00 41.97 626 LEU A CA 1
ATOM 4646 C C . LEU A 1 626 ? -10.139 7.898 65.956 1.00 41.97 626 LEU A C 1
ATOM 4648 O O . LEU A 1 626 ? -10.791 8.746 66.561 1.00 41.97 626 LEU A O 1
ATOM 4652 N N . GLN A 1 627 ? -10.090 7.875 64.626 1.00 34.16 627 GLN A N 1
ATOM 4653 C CA . GLN A 1 627 ? -10.828 8.833 63.805 1.00 34.16 627 GLN A CA 1
ATOM 4654 C C . GLN A 1 627 ? -11.192 8.289 62.416 1.00 34.16 627 GLN A C 1
ATOM 4656 O O . GLN A 1 627 ? -11.183 9.014 61.426 1.00 34.16 627 GLN A O 1
ATOM 4661 N N . GLN A 1 628 ? -11.567 7.012 62.323 1.00 41.09 628 GLN A N 1
ATOM 4662 C CA . GLN A 1 628 ? -12.435 6.562 61.232 1.00 41.09 628 GLN A CA 1
ATOM 4663 C C . GLN A 1 628 ? -13.769 6.129 61.828 1.00 41.09 628 GLN A C 1
ATOM 4665 O O . GLN A 1 628 ? -13.827 5.204 62.634 1.00 41.09 628 GLN A O 1
ATOM 4670 N N . ALA A 1 629 ? -14.842 6.828 61.450 1.00 47.22 629 ALA A N 1
ATOM 4671 C CA . ALA A 1 629 ? -16.198 6.365 61.715 1.00 47.22 629 ALA A CA 1
ATOM 4672 C C . ALA A 1 629 ? -16.361 4.929 61.166 1.00 47.22 629 ALA A C 1
ATOM 4674 O O . ALA A 1 629 ? -15.791 4.628 60.109 1.00 47.22 629 ALA A O 1
ATOM 4675 N N . PRO A 1 630 ? -17.099 4.038 61.856 1.00 53.41 630 PRO A N 1
ATOM 4676 C CA . PRO A 1 630 ? -17.278 2.662 61.403 1.00 53.41 630 PRO A CA 1
ATOM 4677 C C . PRO A 1 630 ? -17.851 2.641 59.982 1.00 53.41 630 PRO A C 1
ATOM 4679 O O . PRO A 1 630 ? -18.841 3.314 59.693 1.00 53.41 630 PRO A O 1
ATOM 4682 N N . LYS A 1 631 ? -17.224 1.870 59.080 1.00 66.00 631 LYS A N 1
ATOM 4683 C CA . LYS A 1 631 ? -17.647 1.787 57.668 1.00 66.00 631 LYS A CA 1
ATOM 4684 C C . LYS A 1 631 ? -18.985 1.059 57.508 1.00 66.00 631 LYS A C 1
ATOM 4686 O O . LYS A 1 631 ? -19.643 1.231 56.487 1.00 66.00 631 LYS A O 1
ATOM 4691 N N . GLN A 1 632 ? -19.369 0.242 58.486 1.00 85.06 632 GLN A N 1
ATOM 4692 C CA . GLN A 1 632 ? -20.639 -0.479 58.541 1.00 85.06 632 GLN A CA 1
ATOM 4693 C C . GLN A 1 632 ? -21.088 -0.631 59.994 1.00 85.06 632 GLN A C 1
ATOM 4695 O O . GLN A 1 632 ? -20.254 -0.816 60.885 1.00 85.06 632 GLN A O 1
ATOM 4700 N N . PHE A 1 633 ? -22.394 -0.597 60.241 1.00 89.25 633 PHE A N 1
ATOM 4701 C CA . PHE A 1 633 ? -22.953 -0.828 61.570 1.00 89.25 633 PHE A CA 1
ATOM 4702 C C . PHE A 1 633 ? -24.370 -1.385 61.501 1.00 89.25 633 PHE A C 1
ATOM 4704 O O . PHE A 1 633 ? -25.079 -1.249 60.507 1.00 89.25 633 PHE A O 1
ATOM 4711 N N . THR A 1 634 ? -24.799 -1.998 62.591 1.00 90.75 634 THR A N 1
ATOM 4712 C CA . THR A 1 634 ? -26.154 -2.487 62.788 1.00 90.75 634 THR A CA 1
ATOM 4713 C C . THR A 1 634 ? -26.622 -2.110 64.186 1.00 90.75 634 THR A C 1
ATOM 4715 O O . THR A 1 634 ? -25.837 -2.101 65.132 1.00 90.75 634 THR A O 1
ATOM 4718 N N . THR A 1 635 ? -27.889 -1.750 64.322 1.00 92.31 635 THR A N 1
ATOM 4719 C CA . THR A 1 635 ? -28.531 -1.450 65.599 1.00 92.31 635 THR A CA 1
ATOM 4720 C C . THR A 1 635 ? -30.007 -1.791 65.510 1.00 92.31 635 THR A C 1
ATOM 4722 O O . THR A 1 635 ? -30.650 -1.553 64.489 1.00 92.31 635 THR A O 1
ATOM 4725 N N . GLY A 1 636 ? -30.569 -2.357 66.563 1.00 92.75 636 GLY A N 1
ATOM 4726 C CA . GLY A 1 636 ? -31.966 -2.731 66.557 1.00 92.75 636 GLY A CA 1
ATOM 4727 C C . GLY A 1 636 ? -32.434 -3.303 67.870 1.00 92.75 636 GLY A C 1
ATOM 4728 O O . GLY A 1 636 ? -31.692 -3.410 68.845 1.00 92.75 636 GLY A O 1
ATOM 4729 N N . ILE A 1 637 ? -33.711 -3.645 67.881 1.00 92.69 637 ILE A N 1
ATOM 4730 C CA . ILE A 1 637 ? -34.400 -4.200 69.031 1.00 92.69 637 ILE A CA 1
ATOM 4731 C C . ILE A 1 637 ? -35.013 -5.520 68.556 1.00 92.69 637 ILE A C 1
ATOM 4733 O O . ILE A 1 637 ? -36.080 -5.510 67.936 1.00 92.69 637 ILE A O 1
ATOM 4737 N N . PRO A 1 638 ? -34.360 -6.672 68.810 1.00 87.12 638 PRO A N 1
ATOM 4738 C CA . PRO A 1 638 ? -34.840 -7.975 68.340 1.00 87.12 638 PRO A CA 1
ATOM 4739 C C . PRO A 1 638 ? -36.221 -8.379 68.874 1.00 87.12 638 PRO A C 1
ATOM 4741 O O . PRO A 1 638 ? -36.859 -9.282 68.333 1.00 87.12 638 PRO A O 1
ATOM 4744 N N . SER A 1 639 ? -36.676 -7.730 69.947 1.00 89.69 639 SER A N 1
ATOM 4745 C CA . SER A 1 639 ? -37.998 -7.906 70.545 1.00 89.69 639 SER A CA 1
ATOM 4746 C C . SER A 1 639 ? -38.550 -6.545 70.975 1.00 89.69 639 SER A C 1
ATOM 4748 O O . SER A 1 639 ? -38.338 -6.091 72.098 1.00 89.69 639 SER A O 1
ATOM 4750 N N . VAL A 1 640 ? -39.199 -5.850 70.039 1.00 88.94 640 VAL A N 1
ATOM 4751 C CA . VAL A 1 640 ? -39.930 -4.597 70.297 1.00 88.94 640 VAL A CA 1
ATOM 4752 C C . VAL A 1 640 ? -41.270 -4.907 70.955 1.00 88.94 640 VAL A C 1
ATOM 4754 O O . VAL A 1 640 ? -41.695 -4.219 71.879 1.00 88.94 640 VAL A O 1
ATOM 4757 N N . TYR A 1 641 ? -41.942 -5.947 70.460 1.00 89.56 641 TYR A N 1
ATOM 4758 C CA . TYR A 1 641 ? -43.245 -6.370 70.946 1.00 89.56 641 TYR A CA 1
ATOM 4759 C C . TYR A 1 641 ? -43.311 -7.891 71.002 1.00 89.56 641 TYR A C 1
ATOM 4761 O O . TYR A 1 641 ? -43.010 -8.571 70.022 1.00 89.56 641 TYR A O 1
ATOM 4769 N N . GLN A 1 642 ? -43.753 -8.425 72.136 1.00 90.06 642 GLN A N 1
ATOM 4770 C CA . GLN A 1 642 ? -43.959 -9.854 72.322 1.00 90.06 642 GLN A CA 1
ATOM 4771 C C . GLN A 1 642 ? -45.351 -10.096 72.911 1.00 90.06 642 GLN A C 1
ATOM 4773 O O . GLN A 1 642 ? -45.714 -9.516 73.934 1.00 90.06 642 GLN A O 1
ATOM 4778 N N . ARG A 1 643 ? -46.136 -10.970 72.271 1.00 91.88 643 ARG A N 1
ATOM 4779 C CA . ARG A 1 643 ? -47.454 -11.400 72.761 1.00 91.88 643 ARG A CA 1
ATOM 4780 C C . ARG A 1 643 ? -47.603 -12.905 72.586 1.00 91.88 643 ARG A C 1
ATOM 4782 O O . ARG A 1 643 ? -47.776 -13.407 71.475 1.00 91.88 643 ARG A O 1
ATOM 4789 N N . GLY A 1 644 ? -47.565 -13.624 73.706 1.00 92.94 644 GLY A N 1
ATOM 4790 C CA . GLY A 1 644 ? -47.543 -15.085 73.703 1.00 92.94 644 GLY A CA 1
ATOM 4791 C C . GLY A 1 644 ? -46.352 -15.609 72.899 1.00 92.94 644 GLY A C 1
ATOM 4792 O O . GLY A 1 644 ? -45.213 -15.207 73.128 1.00 92.94 644 GLY A O 1
ATOM 4793 N N . ASN A 1 645 ? -46.637 -16.471 71.925 1.00 94.12 645 ASN A N 1
ATOM 4794 C CA . ASN A 1 645 ? -45.637 -17.098 71.059 1.00 94.12 645 ASN A CA 1
ATOM 4795 C C . ASN A 1 645 ? -45.137 -16.188 69.922 1.00 94.12 645 ASN A C 1
ATOM 4797 O O . ASN A 1 645 ? -44.222 -16.579 69.202 1.00 94.12 645 ASN A O 1
ATOM 4801 N N . TRP A 1 646 ? -45.735 -15.009 69.727 1.00 95.12 646 TRP A N 1
ATOM 4802 C CA . TRP A 1 646 ? -45.355 -14.071 68.672 1.00 95.12 646 TRP A CA 1
ATOM 4803 C C . TRP A 1 646 ? -44.386 -13.013 69.191 1.00 95.12 646 TRP A C 1
ATOM 4805 O O . TRP A 1 646 ? -44.599 -12.426 70.253 1.00 95.12 646 TRP A O 1
ATOM 4815 N N . ASN A 1 647 ? -43.358 -12.741 68.398 1.00 94.31 647 ASN A N 1
ATOM 4816 C CA . ASN A 1 647 ? -42.347 -11.725 68.625 1.00 94.31 647 ASN A CA 1
ATOM 4817 C C . ASN A 1 647 ? -42.191 -10.866 67.371 1.00 94.31 647 ASN A C 1
ATOM 4819 O O . ASN A 1 647 ? -42.068 -11.397 66.270 1.00 94.31 647 ASN A O 1
ATOM 4823 N N . PHE A 1 648 ? -42.140 -9.555 67.551 1.00 95.12 648 PHE A N 1
ATOM 4824 C CA . PHE A 1 648 ? -41.798 -8.597 66.514 1.00 95.12 648 PHE A CA 1
ATOM 4825 C C . PHE A 1 648 ? -40.519 -7.865 66.911 1.00 95.12 648 PHE A C 1
ATOM 4827 O O . PHE A 1 648 ? -40.422 -7.332 68.019 1.00 95.12 648 PHE A O 1
ATOM 4834 N N . GLY A 1 649 ? -39.551 -7.841 66.005 1.00 94.25 649 GLY A N 1
ATOM 4835 C CA . GLY A 1 649 ? -38.284 -7.141 66.150 1.00 94.25 649 GLY A CA 1
ATOM 4836 C C . GLY A 1 649 ? -37.994 -6.277 64.933 1.00 94.25 649 GLY A C 1
ATOM 4837 O O . GLY A 1 649 ? -38.545 -6.486 63.852 1.00 94.25 649 GLY A O 1
ATOM 4838 N N . THR A 1 650 ? -37.112 -5.303 65.107 1.00 95.06 650 THR A N 1
ATOM 4839 C CA . THR A 1 650 ? -36.633 -4.472 64.004 1.00 95.06 650 THR A CA 1
ATOM 4840 C C . THR A 1 650 ? -35.132 -4.282 64.115 1.00 95.06 650 THR A C 1
ATOM 4842 O O . THR A 1 650 ? -34.608 -4.083 65.214 1.00 95.06 650 THR A O 1
ATOM 4845 N N . GLN A 1 651 ? -34.445 -4.351 62.983 1.00 93.56 651 GLN A N 1
ATOM 4846 C CA . GLN A 1 651 ? -33.006 -4.172 62.896 1.00 93.56 651 GLN A CA 1
ATOM 4847 C C . GLN A 1 651 ? -32.684 -3.195 61.773 1.00 93.56 651 GLN A C 1
ATOM 4849 O O . GLN A 1 651 ? -33.056 -3.399 60.620 1.00 93.56 651 GLN A O 1
ATOM 4854 N N . PHE A 1 652 ? -31.960 -2.134 62.101 1.00 95.31 652 PHE A N 1
ATOM 4855 C CA . PHE A 1 652 ? -31.398 -1.215 61.128 1.00 95.31 652 PHE A CA 1
ATOM 4856 C C . PHE A 1 652 ? -29.936 -1.574 60.876 1.00 95.31 652 PHE A C 1
ATOM 4858 O O . PHE A 1 652 ? -29.140 -1.649 61.808 1.00 95.31 652 PHE A O 1
ATOM 4865 N N . THR A 1 653 ? -29.561 -1.770 59.619 1.00 93.44 653 THR A N 1
ATOM 4866 C CA . THR A 1 653 ? -28.182 -2.063 59.222 1.00 93.44 653 THR A CA 1
ATOM 4867 C C . THR A 1 653 ? -27.739 -1.101 58.135 1.00 93.44 653 THR A C 1
ATOM 4869 O O . THR A 1 653 ? -28.394 -0.993 57.103 1.00 93.44 653 THR A O 1
ATOM 4872 N N . ASN A 1 654 ? -26.612 -0.430 58.338 1.00 92.88 654 ASN A N 1
ATOM 4873 C CA . ASN A 1 654 ? -25.936 0.353 57.318 1.00 92.88 654 ASN A CA 1
ATOM 4874 C C . ASN A 1 654 ? -24.668 -0.382 56.865 1.00 92.88 654 ASN A C 1
ATOM 4876 O O . ASN A 1 654 ? -23.792 -0.697 57.671 1.00 92.88 654 ASN A O 1
ATOM 4880 N N . LEU A 1 655 ? -24.584 -0.663 55.570 1.00 88.44 655 LEU A N 1
ATOM 4881 C CA . LEU A 1 655 ? -23.465 -1.346 54.928 1.00 88.44 655 LEU A CA 1
ATOM 4882 C C . LEU A 1 655 ? -22.755 -0.379 53.978 1.00 88.44 655 LEU A C 1
ATOM 4884 O O . LEU A 1 655 ? -23.406 0.424 53.322 1.00 88.44 655 LEU A O 1
ATOM 4888 N N . ASN A 1 656 ? -21.443 -0.519 53.793 1.00 86.31 656 ASN A N 1
ATOM 4889 C CA . ASN A 1 656 ? -20.651 0.242 52.809 1.00 86.31 656 ASN A CA 1
ATOM 4890 C C . ASN A 1 656 ? -20.831 -0.266 51.364 1.00 86.31 656 ASN A C 1
ATOM 4892 O O . ASN A 1 656 ? -20.102 0.128 50.461 1.00 86.31 656 ASN A O 1
ATOM 4896 N N . ARG A 1 657 ? -21.772 -1.189 51.161 1.00 86.62 657 ARG A N 1
ATOM 4897 C CA . ARG A 1 657 ? -22.117 -1.825 49.891 1.00 86.62 657 ARG A CA 1
ATOM 4898 C C . ARG A 1 657 ? -23.603 -2.148 49.891 1.00 86.62 657 ARG A C 1
ATOM 4900 O O . ARG A 1 657 ? -24.189 -2.343 50.954 1.00 86.62 657 ARG A O 1
ATOM 4907 N N . ASN A 1 658 ? -24.205 -2.261 48.714 1.00 90.94 658 ASN A N 1
ATOM 4908 C CA . ASN A 1 658 ? -25.544 -2.820 48.596 1.00 90.94 658 ASN A CA 1
ATOM 4909 C C . ASN A 1 658 ? -25.420 -4.353 48.532 1.00 90.94 658 ASN A C 1
ATOM 4911 O O . ASN A 1 658 ? -24.566 -4.866 47.809 1.00 90.94 658 ASN A O 1
ATOM 4915 N N . PRO A 1 659 ? -26.207 -5.107 49.316 1.00 90.25 659 PRO A N 1
ATOM 4916 C CA . PRO A 1 659 ? -26.055 -6.554 49.366 1.00 90.25 659 PRO A CA 1
ATOM 4917 C C . PRO A 1 659 ? -26.640 -7.282 48.151 1.00 90.25 659 PRO A C 1
ATOM 4919 O O . PRO A 1 659 ? -26.316 -8.450 47.962 1.00 90.25 659 PRO A O 1
ATOM 4922 N N . PHE A 1 660 ? -27.477 -6.616 47.353 1.00 90.81 660 PHE A N 1
ATOM 4923 C CA . PHE A 1 660 ? -28.172 -7.166 46.190 1.00 90.81 660 PHE A CA 1
ATOM 4924 C C . PHE A 1 660 ? -27.581 -6.722 44.854 1.00 90.81 660 PHE A C 1
ATOM 4926 O O . PHE A 1 660 ? -27.624 -7.495 43.905 1.00 90.81 660 PHE A O 1
ATOM 4933 N N . LEU A 1 661 ? -27.022 -5.512 44.779 1.00 90.69 661 LEU A N 1
ATOM 4934 C CA . LEU A 1 661 ? -26.392 -4.990 43.567 1.00 90.69 661 LEU A CA 1
ATOM 4935 C C . LEU A 1 661 ? -25.009 -4.418 43.850 1.00 90.69 661 LEU A C 1
ATOM 4937 O O . LEU A 1 661 ? -24.723 -3.930 44.943 1.00 90.69 661 LEU A O 1
ATOM 4941 N N . SER A 1 662 ? -24.176 -4.399 42.820 1.00 89.00 662 SER A N 1
ATOM 4942 C CA . SER A 1 662 ? -22.910 -3.674 42.813 1.00 89.00 662 SER A CA 1
ATOM 4943 C C . SER A 1 662 ? -22.784 -2.904 41.507 1.00 89.00 662 SER A C 1
ATOM 4945 O O . SER A 1 662 ? -23.236 -3.353 40.455 1.00 89.00 662 SER A O 1
ATOM 4947 N N . MET A 1 663 ? -22.181 -1.721 41.582 1.00 91.06 663 MET A N 1
ATOM 4948 C CA . MET A 1 663 ? -21.807 -0.950 40.407 1.00 91.06 663 MET A CA 1
ATOM 4949 C C . MET A 1 663 ? -20.526 -0.170 40.666 1.00 91.06 663 MET A C 1
ATOM 4951 O O . MET A 1 663 ? -20.258 0.261 41.792 1.00 91.06 663 MET A O 1
ATOM 4955 N N . SER A 1 664 ? -19.734 -0.026 39.609 1.00 87.38 664 SER A N 1
ATOM 4956 C CA . SER A 1 664 ? -18.493 0.740 39.604 1.00 87.38 664 SER A CA 1
ATOM 4957 C C . SER A 1 664 ? -18.253 1.397 38.244 1.00 87.38 664 SER A C 1
ATOM 4959 O O . SER A 1 664 ? -18.781 0.964 37.215 1.00 87.38 664 SER A O 1
ATOM 4961 N N . GLY A 1 665 ? -17.402 2.422 38.236 1.00 89.62 665 GLY A N 1
ATOM 4962 C CA . GLY A 1 665 ? -16.938 3.092 37.024 1.00 89.62 665 GLY A CA 1
ATOM 4963 C C . GLY A 1 665 ? -18.063 3.830 36.308 1.00 89.62 665 GLY A C 1
ATOM 4964 O O . GLY A 1 665 ? -18.731 4.670 36.908 1.00 89.62 665 GLY A O 1
ATOM 4965 N N . ALA A 1 666 ? -18.279 3.512 35.031 1.00 91.50 666 ALA A N 1
ATOM 4966 C CA . ALA A 1 666 ? -19.282 4.157 34.184 1.00 91.50 666 ALA A CA 1
ATOM 4967 C C . ALA A 1 666 ? -20.703 4.110 34.769 1.00 91.50 666 ALA A C 1
ATOM 4969 O O . ALA A 1 666 ? -21.479 5.053 34.610 1.00 91.50 666 ALA A O 1
ATOM 4970 N N . PHE A 1 667 ? -21.043 3.027 35.468 1.00 91.88 667 PHE A N 1
ATOM 4971 C CA . PHE A 1 667 ? -22.363 2.828 36.060 1.00 91.88 667 PHE A CA 1
ATOM 4972 C C . PHE A 1 667 ? -22.610 3.708 37.291 1.00 91.88 667 PHE A C 1
ATOM 4974 O O . PHE A 1 667 ? -23.763 3.953 37.627 1.00 91.88 667 PHE A O 1
ATOM 4981 N N . GLY A 1 668 ? -21.559 4.251 37.909 1.00 90.38 668 GLY A N 1
ATOM 4982 C CA . GLY A 1 668 ? -21.611 4.897 39.218 1.00 90.38 668 GLY A CA 1
ATOM 4983 C C . GLY A 1 668 ? -21.018 3.999 40.300 1.00 90.38 668 GLY A C 1
ATOM 4984 O O . GLY A 1 668 ? -20.492 2.931 40.004 1.00 90.38 668 GLY A O 1
ATOM 4985 N N . TYR A 1 669 ? -21.090 4.432 41.557 1.00 89.88 669 TYR A N 1
ATOM 4986 C CA . TYR A 1 669 ? -20.531 3.700 42.700 1.00 89.88 669 TYR A CA 1
ATOM 4987 C C . TYR A 1 669 ? -21.541 3.611 43.831 1.00 89.88 669 TYR A C 1
ATOM 4989 O O . TYR A 1 669 ? -22.127 4.623 44.210 1.00 89.88 669 TYR A O 1
ATOM 4997 N N . VAL A 1 670 ? -21.723 2.427 44.412 1.00 86.44 670 VAL A N 1
ATOM 4998 C CA . VAL A 1 670 ? -22.482 2.306 45.663 1.00 86.44 670 VAL A CA 1
ATOM 4999 C C . VAL A 1 670 ? -21.624 2.821 46.815 1.00 86.44 670 VAL A C 1
ATOM 5001 O O . VAL A 1 670 ? -20.542 2.296 47.055 1.00 86.44 670 VAL A O 1
ATOM 5004 N N . ASN A 1 671 ? -22.119 3.830 47.530 1.00 87.19 671 ASN A N 1
ATOM 5005 C CA . ASN A 1 671 ? -21.438 4.403 48.692 1.00 87.19 671 ASN A CA 1
ATOM 5006 C C . ASN A 1 671 ? -21.840 3.657 49.971 1.00 87.19 671 ASN A C 1
ATOM 5008 O O . ASN A 1 671 ? -21.002 3.352 50.816 1.00 87.19 671 ASN A O 1
ATOM 5012 N N . SER A 1 672 ? -23.138 3.380 50.116 1.00 89.69 672 SER A N 1
ATOM 5013 C CA . SER A 1 672 ? -23.686 2.597 51.221 1.00 89.69 672 SER A CA 1
ATOM 5014 C C . SER A 1 672 ? -25.105 2.111 50.925 1.00 89.69 672 SER A C 1
ATOM 5016 O O . SER A 1 672 ? -25.773 2.596 50.011 1.00 89.69 672 SER A O 1
ATOM 5018 N N . ALA A 1 673 ? -25.588 1.149 51.705 1.00 92.75 673 ALA A N 1
ATOM 5019 C CA . ALA A 1 673 ? -26.989 0.755 51.729 1.00 92.75 673 ALA A CA 1
ATOM 5020 C C . ALA A 1 673 ? -27.499 0.712 53.168 1.00 92.75 673 ALA A C 1
ATOM 5022 O O . ALA A 1 673 ? -26.845 0.157 54.049 1.00 92.75 673 ALA A O 1
ATOM 5023 N N . SER A 1 674 ? -28.676 1.287 53.388 1.00 95.94 674 SER A N 1
ATOM 5024 C CA . SER A 1 674 ? -29.388 1.219 54.659 1.00 95.94 674 SER A CA 1
ATOM 5025 C C . SER A 1 674 ? -30.522 0.217 54.532 1.00 95.94 674 SER A C 1
ATOM 5027 O O . SER A 1 674 ? -31.307 0.267 53.590 1.00 95.94 674 SER A O 1
ATOM 5029 N N . ILE A 1 675 ? -30.607 -0.691 55.489 1.00 97.00 675 ILE A N 1
ATOM 5030 C CA . ILE A 1 675 ? -31.545 -1.801 55.498 1.00 97.00 675 ILE A CA 1
ATOM 5031 C C . ILE A 1 675 ? -32.337 -1.713 56.791 1.00 97.00 675 ILE A C 1
ATOM 5033 O O . ILE A 1 675 ? -31.754 -1.797 57.869 1.00 97.00 675 ILE A O 1
ATOM 5037 N N . LEU A 1 676 ? -33.653 -1.568 56.684 1.00 97.25 676 LEU A N 1
ATOM 5038 C CA . LEU A 1 676 ? -34.568 -1.749 57.803 1.00 97.25 676 LEU A CA 1
ATOM 5039 C C . LEU A 1 676 ? -35.217 -3.127 57.676 1.00 97.25 676 LEU A C 1
ATOM 5041 O O . LEU A 1 676 ? -36.010 -3.359 56.768 1.00 97.25 676 LEU A O 1
ATOM 5045 N N . ASP A 1 677 ? -34.848 -4.033 58.568 1.00 94.94 677 ASP A N 1
ATOM 5046 C CA . ASP A 1 677 ? -35.276 -5.427 58.606 1.00 94.94 677 ASP A CA 1
ATOM 5047 C C . ASP A 1 677 ? -36.336 -5.587 59.707 1.00 94.94 677 ASP A C 1
ATOM 5049 O O . ASP A 1 677 ? -36.022 -5.493 60.894 1.00 94.94 677 ASP A O 1
ATOM 5053 N N . ASN A 1 678 ? -37.603 -5.757 59.321 1.00 96.25 678 ASN A N 1
ATOM 5054 C CA . ASN A 1 678 ? -38.707 -5.956 60.260 1.00 96.25 678 ASN A CA 1
ATOM 5055 C C . ASN A 1 678 ? -39.039 -7.439 60.331 1.00 96.25 678 ASN A C 1
ATOM 5057 O O . ASN A 1 678 ? -39.532 -8.014 59.360 1.00 96.25 678 ASN A O 1
ATOM 5061 N N . VAL A 1 679 ? -38.781 -8.039 61.486 1.00 95.06 679 VAL A N 1
ATOM 5062 C CA . VAL A 1 679 ? -38.797 -9.486 61.670 1.00 95.06 679 VAL A CA 1
ATOM 5063 C C . VAL A 1 679 ? -39.956 -9.881 62.562 1.00 95.06 679 VAL A C 1
ATOM 5065 O O . VAL A 1 679 ? -40.081 -9.415 63.695 1.00 95.06 679 VAL A O 1
ATOM 5068 N N . ILE A 1 680 ? -40.788 -10.786 62.061 1.00 96.06 680 ILE A N 1
ATOM 5069 C CA . ILE A 1 680 ? -41.810 -11.465 62.844 1.00 96.06 680 ILE A CA 1
ATOM 5070 C C . ILE A 1 680 ? -41.368 -12.903 63.092 1.00 96.06 680 ILE A C 1
ATOM 5072 O O . ILE A 1 680 ? -40.995 -13.624 62.171 1.00 96.06 680 ILE A O 1
ATOM 5076 N N . SER A 1 681 ? -41.417 -13.332 64.347 1.00 94.62 681 SER A N 1
ATOM 5077 C CA . SER A 1 681 ? -41.113 -14.702 64.742 1.00 94.62 681 SER A CA 1
ATOM 5078 C C . SER A 1 681 ? -42.260 -15.286 65.553 1.00 94.62 681 SER A C 1
ATOM 5080 O O . SER A 1 681 ? -42.748 -14.669 66.495 1.00 94.62 681 SER A O 1
ATOM 5082 N N . TYR A 1 682 ? -42.640 -16.512 65.233 1.00 94.81 682 TYR A N 1
ATOM 5083 C CA . TYR A 1 682 ? -43.487 -17.374 66.036 1.00 94.81 682 TYR A CA 1
ATOM 5084 C C . TYR A 1 682 ? -42.629 -18.465 66.674 1.00 94.81 682 TYR A C 1
ATOM 5086 O O . TYR A 1 682 ? -41.831 -19.109 65.993 1.00 94.81 682 TYR A O 1
ATOM 5094 N N . ARG A 1 683 ? -42.779 -18.682 67.980 1.00 91.19 683 ARG A N 1
ATOM 5095 C CA . ARG A 1 683 ? -42.033 -19.693 68.739 1.00 91.19 683 ARG A CA 1
ATOM 5096 C C . ARG A 1 683 ? -42.985 -20.451 69.645 1.00 91.19 683 ARG A C 1
ATOM 5098 O O . ARG A 1 683 ? -43.528 -19.882 70.586 1.00 91.19 683 ARG A O 1
ATOM 5105 N N . HIS A 1 684 ? -43.187 -21.730 69.360 1.00 92.12 684 HIS A N 1
ATOM 5106 C CA . HIS A 1 684 ? -44.046 -22.595 70.153 1.00 92.12 684 HIS A CA 1
ATOM 5107 C C . HIS A 1 684 ? -43.224 -23.345 71.216 1.00 92.12 684 HIS A C 1
ATOM 5109 O O . HIS A 1 684 ? -42.115 -23.791 70.914 1.00 92.12 684 HIS A O 1
ATOM 5115 N N . PRO A 1 685 ? -43.760 -23.574 72.430 1.00 87.25 685 PRO A N 1
ATOM 5116 C CA . PRO A 1 685 ? -43.085 -24.367 73.462 1.00 87.25 685 PRO A CA 1
ATOM 5117 C C . PRO A 1 685 ? -42.703 -25.793 73.037 1.00 87.25 685 PRO A C 1
ATOM 5119 O O . PRO A 1 685 ? -41.799 -26.379 73.619 1.00 87.25 685 PRO A O 1
ATOM 5122 N N . SER A 1 686 ? -43.349 -26.350 72.006 1.00 88.88 686 SER A N 1
ATOM 5123 C CA . SER A 1 686 ? -42.979 -27.655 71.433 1.00 88.88 686 SER A CA 1
ATOM 5124 C C . SER A 1 686 ? -41.652 -27.649 70.670 1.00 88.88 686 SER A C 1
ATOM 5126 O O . SER A 1 686 ? -41.270 -28.689 70.157 1.00 88.88 686 SER A O 1
ATOM 5128 N N . GLY A 1 687 ? -40.990 -26.500 70.518 1.00 87.94 687 GLY A N 1
ATOM 5129 C CA . GLY A 1 687 ? -39.740 -26.376 69.770 1.00 87.94 687 GLY A CA 1
ATOM 5130 C C . GLY A 1 687 ? -39.902 -25.878 68.336 1.00 87.94 687 GLY A C 1
ATOM 5131 O O . GLY A 1 687 ? -38.912 -25.496 67.717 1.00 87.94 687 GLY A O 1
ATOM 5132 N N . PHE A 1 688 ? -41.125 -25.820 67.802 1.00 93.88 688 PHE A N 1
ATOM 5133 C CA . PHE A 1 688 ? -41.374 -25.243 66.480 1.00 93.88 688 PHE A CA 1
ATOM 5134 C C . PHE A 1 688 ? -41.131 -23.728 66.479 1.00 93.88 688 PHE A C 1
ATOM 5136 O O . PHE A 1 688 ? -41.610 -23.004 67.357 1.00 93.88 688 PHE A O 1
ATOM 5143 N N . SER A 1 689 ? -40.443 -23.242 65.451 1.00 93.56 689 SER A N 1
ATOM 5144 C CA . SER A 1 689 ? -40.242 -21.822 65.191 1.00 93.56 689 SER A CA 1
ATOM 5145 C C . SER A 1 689 ? -40.469 -21.494 63.723 1.00 93.56 689 SER A C 1
ATOM 5147 O O . SER A 1 689 ? -40.037 -22.242 62.850 1.00 93.56 689 SER A O 1
ATOM 5149 N N . ALA A 1 690 ? -41.081 -20.348 63.461 1.00 95.06 690 ALA A N 1
ATOM 5150 C CA . ALA A 1 690 ? -41.168 -19.758 62.135 1.00 95.06 690 ALA A CA 1
ATOM 5151 C C . ALA A 1 690 ? -40.795 -18.282 62.236 1.00 95.06 690 ALA A C 1
ATOM 5153 O O . ALA A 1 690 ? -41.306 -17.5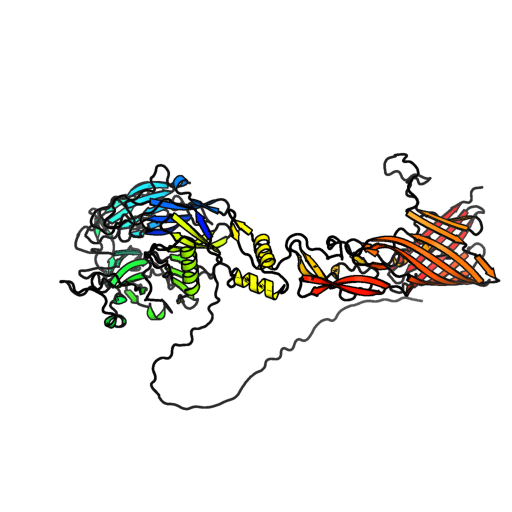78 63.101 1.00 95.06 690 ALA A O 1
ATOM 5154 N N . THR A 1 691 ? -39.919 -17.813 61.365 1.00 94.44 691 THR A N 1
ATOM 5155 C CA . THR A 1 691 ? -39.480 -16.425 61.298 1.00 94.44 691 THR A CA 1
ATOM 5156 C C . THR A 1 691 ? -39.610 -15.950 59.866 1.00 94.44 691 THR A C 1
ATOM 5158 O O . THR A 1 691 ? -39.258 -16.673 58.941 1.00 94.44 691 THR A O 1
ATOM 5161 N N . ALA A 1 692 ? -40.110 -14.740 59.678 1.00 95.56 692 ALA A N 1
ATOM 5162 C CA . ALA A 1 692 ? -40.164 -14.089 58.384 1.00 95.56 692 ALA A CA 1
ATOM 5163 C C . ALA A 1 692 ? -39.835 -12.611 58.541 1.00 95.56 692 ALA A C 1
ATOM 5165 O O . ALA A 1 692 ? -39.974 -12.038 59.624 1.00 95.56 692 ALA A O 1
ATOM 5166 N N . SER A 1 693 ? -39.416 -11.992 57.449 1.00 95.62 693 SER A N 1
ATOM 5167 C CA . SER A 1 693 ? -39.050 -10.588 57.437 1.00 95.62 693 SER A CA 1
ATOM 5168 C C . SER A 1 693 ? -39.573 -9.859 56.215 1.00 95.62 693 SER A C 1
ATOM 5170 O O . SER A 1 693 ? -39.666 -10.427 55.123 1.00 95.62 693 SER A O 1
ATOM 5172 N N . LEU A 1 694 ? -39.832 -8.567 56.411 1.00 97.00 694 LEU A N 1
ATOM 5173 C CA . LEU A 1 694 ? -39.872 -7.591 55.339 1.00 97.00 694 LEU A CA 1
ATOM 5174 C C . LEU A 1 694 ? -38.717 -6.593 55.510 1.00 97.00 694 LEU A C 1
ATOM 5176 O O . LEU A 1 694 ? -38.654 -5.840 56.486 1.00 97.00 694 LEU A O 1
ATOM 5180 N N . MET A 1 695 ? -37.816 -6.583 54.533 1.00 96.44 695 MET A N 1
ATOM 5181 C CA . MET A 1 695 ? -36.638 -5.729 54.486 1.00 96.44 695 MET A CA 1
ATOM 5182 C C . MET A 1 695 ? -36.875 -4.569 53.525 1.00 96.44 695 MET A C 1
ATOM 5184 O O . MET A 1 695 ? -37.194 -4.783 52.355 1.00 96.44 695 MET A O 1
ATOM 5188 N N . HIS A 1 696 ? -36.655 -3.346 53.991 1.00 97.75 696 HIS A N 1
ATOM 5189 C CA . HIS A 1 696 ? -36.629 -2.161 53.144 1.00 97.75 696 HIS A CA 1
ATOM 5190 C C . HIS A 1 696 ? -35.187 -1.684 52.976 1.00 97.75 696 HIS A C 1
ATOM 5192 O O . HIS A 1 696 ? -34.535 -1.313 53.953 1.00 97.75 696 HIS A O 1
ATOM 5198 N N . VAL A 1 697 ? -34.692 -1.688 51.741 1.00 96.75 697 VAL A N 1
ATOM 5199 C CA . VAL A 1 697 ? -33.317 -1.310 51.404 1.00 96.75 697 VAL A CA 1
ATOM 5200 C C . VAL A 1 697 ? -33.318 0.003 50.642 1.00 96.75 697 VAL A C 1
ATOM 5202 O O . VAL A 1 697 ? -33.928 0.114 49.579 1.00 96.75 697 VAL A O 1
ATOM 5205 N N . THR A 1 698 ? -32.588 0.985 51.155 1.00 96.62 698 THR A N 1
ATOM 5206 C CA . THR A 1 698 ? -32.267 2.222 50.441 1.00 96.62 698 THR A CA 1
ATOM 5207 C C . THR A 1 698 ? -30.786 2.238 50.099 1.00 96.62 698 THR A C 1
ATOM 5209 O O . THR A 1 698 ? -29.951 1.747 50.859 1.00 96.62 698 THR A O 1
ATOM 5212 N N . THR A 1 699 ? -30.445 2.780 48.932 1.00 94.88 699 THR A N 1
ATOM 5213 C CA . THR A 1 699 ? -29.064 2.795 48.438 1.00 94.88 699 THR A CA 1
ATOM 5214 C C . THR A 1 699 ? -28.589 4.228 48.307 1.00 94.88 699 THR A C 1
ATOM 5216 O O . THR A 1 699 ? -29.183 5.012 47.573 1.00 94.88 699 THR A O 1
ATOM 5219 N N . ASN A 1 700 ? -27.501 4.559 48.992 1.00 92.81 700 ASN A N 1
ATOM 5220 C CA . ASN A 1 700 ? -26.746 5.773 48.742 1.00 92.81 700 ASN A CA 1
ATOM 5221 C C . ASN A 1 700 ? -25.663 5.464 47.708 1.00 92.81 700 ASN A C 1
ATOM 5223 O O . ASN A 1 700 ? -24.869 4.534 47.875 1.00 92.81 700 ASN A O 1
ATOM 5227 N N . PHE A 1 701 ? -25.617 6.237 46.635 1.00 92.31 701 PHE A N 1
ATOM 5228 C CA . PHE A 1 701 ? -24.703 5.985 45.535 1.00 92.31 701 PHE A CA 1
ATOM 5229 C C . PHE A 1 701 ? -24.264 7.285 44.873 1.00 92.31 701 PHE A C 1
ATOM 5231 O O . PHE A 1 701 ? -24.944 8.307 44.938 1.00 92.31 701 PHE A O 1
ATOM 5238 N N . THR A 1 702 ? -23.110 7.223 44.226 1.00 92.50 702 THR A N 1
ATOM 5239 C CA . THR A 1 702 ? -22.596 8.273 43.358 1.00 92.50 702 THR A CA 1
ATOM 5240 C C . THR A 1 702 ? -23.066 7.979 41.932 1.00 92.50 702 THR A C 1
ATOM 5242 O O . THR A 1 702 ? -22.687 6.931 41.397 1.00 92.50 702 THR A O 1
ATOM 5245 N N . PRO A 1 703 ? -23.890 8.845 41.311 1.00 91.69 703 PRO A N 1
ATOM 5246 C CA . PRO A 1 703 ? -24.449 8.582 39.988 1.00 91.69 703 PRO A CA 1
ATOM 5247 C C . PRO A 1 703 ? -23.401 8.526 38.873 1.00 91.69 703 PRO A C 1
ATOM 5249 O O . PRO A 1 703 ? -22.522 9.387 38.794 1.00 91.69 703 PRO A O 1
ATOM 5252 N N . GLY A 1 704 ? -23.564 7.552 37.978 1.00 91.50 704 GLY A N 1
ATOM 5253 C CA . GLY A 1 704 ? -22.921 7.485 36.663 1.00 91.50 704 GLY A CA 1
ATOM 5254 C C . GLY A 1 704 ? -24.000 7.494 35.583 1.00 91.50 704 GLY A C 1
ATOM 5255 O O . GLY A 1 704 ? -24.906 8.324 35.626 1.00 91.50 704 GLY A O 1
ATOM 5256 N N . ILE A 1 705 ? -23.970 6.528 34.660 1.00 92.69 705 ILE A N 1
ATOM 5257 C CA . ILE A 1 705 ? -25.118 6.303 33.764 1.00 92.69 705 ILE A CA 1
ATOM 5258 C C . ILE A 1 705 ? -26.360 5.823 34.523 1.00 92.69 705 ILE A C 1
ATOM 5260 O O . ILE A 1 705 ? -27.480 6.094 34.088 1.00 92.69 705 ILE A O 1
ATOM 5264 N N . VAL A 1 706 ? -26.186 5.161 35.675 1.00 93.69 706 VAL A N 1
ATOM 5265 C CA . VAL A 1 706 ? -27.278 4.928 36.625 1.00 93.69 706 VAL A CA 1
ATOM 5266 C C . VAL A 1 706 ? -27.556 6.238 37.347 1.00 93.69 706 VAL A C 1
ATOM 5268 O O . VAL A 1 706 ? -26.690 6.782 38.033 1.00 93.69 706 VAL A O 1
ATOM 5271 N N . THR A 1 707 ? -28.775 6.742 37.182 1.00 93.06 707 THR A N 1
ATOM 5272 C CA . THR A 1 707 ? -29.208 8.032 37.731 1.00 93.06 707 THR A CA 1
ATOM 5273 C C . THR A 1 707 ? -30.125 7.876 38.933 1.00 93.06 707 THR A C 1
ATOM 5275 O O . THR A 1 707 ? -30.266 8.813 39.714 1.00 93.06 707 THR A O 1
ATOM 5278 N N . ASN A 1 708 ? -30.716 6.695 39.117 1.00 95.75 708 ASN A N 1
ATOM 5279 C CA . ASN A 1 708 ? -31.546 6.383 40.268 1.00 95.75 708 ASN A CA 1
ATOM 5280 C C . ASN A 1 708 ? -31.432 4.900 40.634 1.00 95.75 708 ASN A C 1
ATOM 5282 O O . ASN A 1 708 ? -31.542 4.041 39.763 1.00 95.75 708 ASN A O 1
ATOM 5286 N N . VAL A 1 709 ? -31.293 4.600 41.922 1.00 95.88 709 VAL A N 1
ATOM 5287 C CA . VAL A 1 709 ? -31.479 3.252 42.469 1.00 95.88 709 VAL A CA 1
ATOM 5288 C C . VAL A 1 709 ? -32.725 3.301 43.341 1.00 95.88 709 VAL A C 1
ATOM 5290 O O . VAL A 1 709 ? -32.719 3.936 44.393 1.00 95.88 709 VAL A O 1
ATOM 5293 N N . GLY A 1 710 ? -33.808 2.674 42.882 1.00 94.88 710 GLY A N 1
ATOM 5294 C CA . GLY A 1 710 ? -35.063 2.635 43.621 1.00 94.88 710 GLY A CA 1
ATOM 5295 C C . GLY A 1 710 ? -34.934 1.848 44.923 1.00 94.88 710 GLY A C 1
ATOM 5296 O O . GLY A 1 710 ? -34.103 0.943 45.045 1.00 94.88 710 GLY A O 1
ATOM 5297 N N . ASN A 1 711 ? -35.786 2.181 45.893 1.00 95.69 711 ASN A N 1
ATOM 5298 C CA . ASN A 1 711 ? -35.889 1.413 47.127 1.00 95.69 711 ASN A CA 1
ATOM 5299 C C . ASN A 1 711 ? -36.249 -0.038 46.803 1.00 95.69 711 ASN A C 1
ATOM 5301 O O . ASN A 1 711 ? -37.090 -0.301 45.939 1.00 95.69 711 ASN A O 1
ATOM 5305 N N . MET A 1 712 ? -35.617 -0.970 47.507 1.00 96.06 712 MET A N 1
ATOM 5306 C CA . MET A 1 712 ? -35.885 -2.391 47.337 1.00 96.06 712 MET A CA 1
ATOM 5307 C C . MET A 1 712 ? -36.702 -2.889 48.514 1.00 96.06 712 MET A C 1
ATOM 5309 O O . MET A 1 712 ? -36.402 -2.589 49.671 1.00 96.06 712 MET A O 1
ATOM 5313 N N . LEU A 1 713 ? -37.710 -3.688 48.203 1.00 96.44 713 LEU A N 1
ATOM 5314 C CA . LEU A 1 713 ? -38.442 -4.484 49.164 1.00 96.44 713 LEU A CA 1
ATOM 5315 C C . LEU A 1 713 ? -37.958 -5.918 49.015 1.00 96.44 713 LEU A C 1
ATOM 5317 O O . LEU A 1 713 ? -38.052 -6.486 47.927 1.00 96.44 713 LEU A O 1
ATOM 5321 N N . ALA A 1 714 ? -37.432 -6.493 50.085 1.00 95.69 714 ALA A N 1
ATOM 5322 C CA . ALA A 1 714 ? -36.994 -7.877 50.116 1.00 95.69 714 ALA A CA 1
ATOM 5323 C C . ALA A 1 714 ? -37.665 -8.634 51.262 1.00 95.69 714 ALA A C 1
ATOM 5325 O O . ALA A 1 714 ? -38.182 -8.041 52.205 1.00 95.69 714 ALA A O 1
ATOM 5326 N N . THR A 1 715 ? -37.669 -9.955 51.174 1.00 95.38 715 THR A N 1
ATOM 5327 C CA . THR A 1 715 ? -38.195 -10.837 52.209 1.00 95.38 715 THR A CA 1
ATOM 5328 C C . THR A 1 715 ? -37.279 -12.029 52.392 1.00 95.38 715 THR A C 1
ATOM 5330 O O . THR A 1 715 ? -36.614 -12.469 51.458 1.00 95.38 715 THR A O 1
ATOM 5333 N N . TRP A 1 716 ? -37.243 -12.556 53.603 1.00 94.94 716 TRP A N 1
ATOM 5334 C CA . TRP A 1 716 ? -36.658 -13.853 53.896 1.00 94.94 716 TRP A CA 1
ATOM 5335 C C . TRP A 1 716 ? -37.538 -14.567 54.907 1.00 94.94 716 TRP A C 1
ATOM 5337 O O . TRP A 1 716 ? -38.353 -13.945 55.595 1.00 94.94 716 TRP A O 1
ATOM 5347 N N . GLY A 1 717 ? -37.370 -15.879 54.994 1.00 94.75 717 GLY A N 1
ATOM 5348 C CA . GLY A 1 717 ? -38.114 -16.693 55.934 1.00 94.75 717 GLY A CA 1
ATOM 5349 C C . GLY A 1 717 ? -37.350 -17.944 56.311 1.00 94.75 717 GLY A C 1
ATOM 5350 O O . GLY A 1 717 ? -36.591 -18.488 55.514 1.00 94.75 717 GLY A O 1
ATOM 5351 N N . GLU A 1 718 ? -37.568 -18.393 57.535 1.00 94.88 718 GLU A N 1
ATOM 5352 C CA . GLU A 1 718 ? -36.987 -19.596 58.099 1.00 94.88 718 GLU A CA 1
ATOM 5353 C C . GLU A 1 718 ? -38.034 -20.306 58.945 1.00 94.88 718 GLU A C 1
ATOM 5355 O O . GLU A 1 718 ? -38.700 -19.696 59.781 1.00 94.88 718 GLU A O 1
ATOM 5360 N N . ILE A 1 719 ? -38.145 -21.613 58.770 1.00 95.62 719 ILE A N 1
ATOM 5361 C CA . ILE A 1 719 ? -38.847 -22.479 59.706 1.00 95.62 719 ILE A CA 1
ATOM 5362 C C . ILE A 1 719 ? -37.842 -23.427 60.335 1.00 95.62 719 ILE A C 1
ATOM 5364 O O . ILE A 1 719 ? -36.842 -23.806 59.727 1.00 95.62 719 ILE A O 1
ATOM 5368 N N . GLY A 1 720 ? -38.103 -23.835 61.562 1.00 94.06 720 GLY A N 1
ATOM 5369 C CA . GLY A 1 720 ? -37.230 -24.767 62.241 1.00 94.06 720 GLY A CA 1
ATOM 5370 C C . GLY A 1 720 ? -37.883 -25.431 63.425 1.00 94.06 720 GLY A C 1
ATOM 5371 O O . GLY A 1 720 ? -38.955 -25.040 63.888 1.00 94.06 720 GLY A O 1
ATOM 5372 N N . TYR A 1 721 ? -37.202 -26.454 63.906 1.00 92.94 721 TYR A N 1
ATOM 5373 C CA . TYR A 1 721 ? -37.558 -27.174 65.106 1.00 92.94 721 TYR A CA 1
ATOM 5374 C C . TYR A 1 721 ? -36.327 -27.254 65.997 1.00 92.94 721 TYR A C 1
ATOM 5376 O O . TYR A 1 721 ? -35.261 -27.703 65.568 1.00 92.94 721 TYR A O 1
ATOM 5384 N N . ARG A 1 722 ? -36.479 -26.813 67.243 1.00 89.31 722 ARG A N 1
ATOM 5385 C CA . ARG A 1 722 ? -35.452 -26.888 68.273 1.00 89.31 722 ARG A CA 1
ATOM 5386 C C . ARG A 1 722 ? -35.952 -27.738 69.423 1.00 89.31 722 ARG A C 1
ATOM 5388 O O . ARG A 1 722 ? -36.876 -27.346 70.128 1.00 89.31 722 ARG A O 1
ATOM 5395 N N . GLN A 1 723 ? -35.276 -28.851 69.661 1.00 87.06 723 GLN A N 1
ATOM 5396 C CA . GLN A 1 723 ? -35.460 -29.609 70.884 1.00 87.06 723 GLN A CA 1
ATOM 5397 C C . GLN A 1 723 ? -34.498 -29.061 71.936 1.00 87.06 723 GLN A C 1
ATOM 5399 O O . GLN A 1 723 ? -33.279 -29.183 71.802 1.00 87.06 723 GLN A O 1
ATOM 5404 N N . THR A 1 724 ? -35.055 -28.442 72.971 1.00 80.94 724 THR A N 1
ATOM 5405 C CA . THR A 1 724 ? -34.296 -27.992 74.142 1.00 80.94 724 THR A CA 1
ATOM 5406 C C . THR A 1 724 ? -34.292 -29.066 75.225 1.00 80.94 724 THR A C 1
ATOM 5408 O O . THR A 1 724 ? -35.295 -29.764 75.390 1.00 80.94 724 THR A O 1
ATOM 5411 N N . ASN A 1 725 ? -33.212 -29.150 76.004 1.00 70.31 725 ASN A N 1
ATOM 5412 C CA . ASN A 1 725 ? -33.102 -30.014 77.188 1.00 70.31 725 ASN A CA 1
ATOM 5413 C C . ASN A 1 725 ? -33.215 -31.530 76.905 1.00 70.31 725 ASN A C 1
ATOM 5415 O O . ASN A 1 725 ? -33.934 -32.238 77.613 1.00 70.31 725 ASN A O 1
ATOM 5419 N N . LEU A 1 726 ? -32.474 -32.071 75.924 1.00 74.56 726 LEU A N 1
ATOM 5420 C CA . LEU A 1 726 ? -32.302 -33.531 75.747 1.00 74.56 726 LEU A CA 1
ATOM 5421 C C . LEU A 1 726 ? -31.393 -34.136 76.846 1.00 74.56 726 LEU A C 1
ATOM 5423 O O . LEU A 1 726 ? -30.402 -34.814 76.574 1.00 74.56 726 LEU A O 1
ATOM 5427 N N . GLY A 1 727 ? -31.684 -33.858 78.118 1.00 69.25 727 GLY A N 1
ATOM 5428 C CA . GLY A 1 727 ? -30.844 -34.259 79.249 1.00 69.25 727 GLY A CA 1
ATOM 5429 C C . GLY A 1 727 ? -29.404 -33.739 79.127 1.00 69.25 727 GLY A C 1
ATOM 5430 O O . GLY A 1 727 ? -29.182 -32.591 78.751 1.00 69.25 727 GLY A O 1
ATOM 5431 N N . LYS A 1 728 ? -28.407 -34.593 79.414 1.00 66.19 728 LYS A N 1
ATOM 5432 C CA . LYS A 1 728 ? -26.968 -34.261 79.292 1.00 66.19 728 LYS A CA 1
ATOM 5433 C C . LYS A 1 728 ? -26.486 -34.075 77.841 1.00 66.19 728 LYS A C 1
ATOM 5435 O O . LYS A 1 728 ? -25.335 -33.702 77.639 1.00 66.19 728 LYS A O 1
ATOM 5440 N N . PHE A 1 729 ? -27.328 -34.364 76.844 1.00 75.25 729 PHE A N 1
ATOM 5441 C CA . PHE A 1 729 ? -26.969 -34.270 75.428 1.00 75.25 729 PHE A CA 1
ATOM 5442 C C . PHE A 1 729 ? -26.974 -32.820 74.919 1.00 75.25 729 PHE A C 1
ATOM 5444 O O . PHE A 1 729 ? -26.239 -32.511 73.997 1.00 75.25 729 PHE A O 1
ATOM 5451 N N . GLY A 1 730 ? -27.737 -31.912 75.537 1.00 82.81 730 GLY A N 1
ATOM 5452 C CA . GLY A 1 730 ? -27.825 -30.508 75.120 1.00 82.81 730 GLY A CA 1
ATOM 5453 C C . GLY A 1 730 ? -28.987 -30.217 74.164 1.00 82.81 730 GLY A C 1
ATOM 5454 O O . GLY A 1 730 ? -29.970 -30.956 74.108 1.00 82.81 730 GLY A O 1
ATOM 5455 N N . ASP A 1 731 ? -28.885 -29.112 73.436 1.00 87.81 731 ASP A N 1
ATOM 5456 C CA . ASP A 1 731 ? -29.909 -28.592 72.535 1.00 87.81 731 ASP A CA 1
ATOM 5457 C C . ASP A 1 731 ? -29.558 -28.891 71.079 1.00 87.81 731 ASP A C 1
ATOM 5459 O O . ASP A 1 731 ? -28.436 -28.628 70.642 1.00 87.81 731 ASP A O 1
ATOM 5463 N N . ILE A 1 732 ? -30.542 -29.354 70.305 1.00 89.62 732 ILE A N 1
ATOM 5464 C CA . ILE A 1 732 ? -30.413 -29.537 68.855 1.00 89.62 732 ILE A CA 1
ATOM 5465 C C . ILE A 1 732 ? -31.470 -28.719 68.117 1.00 89.62 732 ILE A C 1
ATOM 5467 O O . ILE A 1 732 ? -32.633 -28.665 68.520 1.00 89.62 732 ILE A O 1
ATOM 5471 N N . GLY A 1 733 ? -31.062 -28.072 67.030 1.00 90.81 733 GLY A N 1
ATOM 5472 C CA . GLY A 1 733 ? -31.940 -27.306 66.155 1.00 90.81 733 GLY A CA 1
ATOM 5473 C C . GLY A 1 733 ? -31.707 -27.651 64.692 1.00 90.81 733 GLY A C 1
ATOM 5474 O O . GLY A 1 733 ? -30.563 -27.726 64.247 1.00 90.81 733 GLY A O 1
ATOM 5475 N N . LEU A 1 734 ? -32.795 -27.834 63.950 1.00 92.81 734 LEU A N 1
ATOM 5476 C CA . LEU A 1 734 ? -32.796 -27.946 62.495 1.00 92.81 734 LEU A CA 1
ATOM 5477 C C . LEU A 1 734 ? -33.664 -26.828 61.931 1.00 92.81 734 LEU A C 1
ATOM 5479 O O . LEU A 1 734 ? -34.804 -26.653 62.363 1.00 92.81 734 LEU A O 1
ATOM 5483 N N . TYR A 1 735 ? -33.136 -26.103 60.954 1.00 93.44 735 TYR A N 1
ATOM 5484 C CA . TYR A 1 735 ? -33.824 -24.991 60.318 1.00 93.44 735 TYR A CA 1
ATOM 5485 C C . TYR A 1 735 ? -33.659 -25.070 58.807 1.00 93.44 735 TYR A C 1
ATOM 5487 O O . TYR A 1 735 ? -32.600 -25.456 58.309 1.00 93.44 735 TYR A O 1
ATOM 5495 N N . VAL A 1 736 ? -34.701 -24.675 58.088 1.00 94.12 736 VAL A N 1
ATOM 5496 C CA . VAL A 1 736 ? -34.693 -24.500 56.639 1.00 94.12 736 VAL A CA 1
ATOM 5497 C C . VAL A 1 736 ? -35.258 -23.129 56.315 1.00 94.12 736 VAL A C 1
ATOM 5499 O O . VAL A 1 736 ? -36.252 -22.700 56.902 1.00 94.12 736 VAL A O 1
ATOM 5502 N N . GLY A 1 737 ? -34.618 -22.426 55.395 1.00 93.88 737 GLY A N 1
ATOM 5503 C CA . GLY A 1 737 ? -35.010 -21.066 55.072 1.00 93.88 737 GLY A CA 1
ATOM 5504 C C . GLY A 1 737 ? -34.617 -20.654 53.671 1.00 93.88 737 GLY A C 1
ATOM 5505 O O . GLY A 1 737 ? -33.954 -21.386 52.936 1.00 93.88 737 GLY A O 1
ATOM 5506 N N . ILE A 1 738 ? -35.050 -19.454 53.317 1.00 93.38 738 ILE A N 1
ATOM 5507 C CA . ILE A 1 738 ? -34.661 -18.760 52.099 1.00 93.38 738 ILE A CA 1
ATOM 5508 C C . ILE A 1 738 ? -33.833 -17.543 52.485 1.00 93.38 738 ILE A C 1
ATOM 5510 O O . ILE A 1 738 ? -34.181 -16.803 53.407 1.00 93.38 738 ILE A O 1
ATOM 5514 N N . LYS A 1 739 ? -32.725 -17.328 51.781 1.00 92.25 739 LYS A N 1
ATOM 5515 C CA . LYS A 1 739 ? -31.984 -16.072 51.860 1.00 92.25 739 LYS A CA 1
ATOM 5516 C C . LYS A 1 739 ? -32.859 -14.915 51.367 1.00 92.25 739 LYS A C 1
ATOM 5518 O O . LYS A 1 739 ? -33.789 -15.151 50.594 1.00 92.25 739 LYS A O 1
ATOM 5523 N N . PRO A 1 740 ? -32.546 -13.671 51.774 1.00 93.00 740 PRO A N 1
ATOM 5524 C CA . PRO A 1 740 ? -33.237 -12.486 51.289 1.00 93.00 740 PRO A CA 1
ATOM 5525 C C . PRO A 1 740 ? -33.454 -12.484 49.774 1.00 93.00 740 PRO A C 1
ATOM 5527 O O . PRO A 1 740 ? -32.511 -12.526 48.983 1.00 93.00 740 PRO A O 1
ATOM 5530 N N . TYR A 1 741 ? -34.726 -12.415 49.397 1.00 92.12 741 TYR A N 1
ATOM 5531 C CA . TYR A 1 741 ? -35.232 -12.383 48.035 1.00 92.12 741 TYR A CA 1
ATOM 5532 C C . TYR A 1 741 ? -35.918 -11.040 47.777 1.00 92.12 741 TYR A C 1
ATOM 5534 O O . TYR A 1 741 ? -36.669 -10.559 48.622 1.00 92.12 741 TYR A O 1
ATOM 5542 N N . ILE A 1 742 ? -35.681 -10.422 46.620 1.00 93.06 742 ILE A N 1
ATOM 5543 C CA . ILE A 1 742 ? -36.261 -9.114 46.287 1.00 93.06 742 ILE A CA 1
ATOM 5544 C C . ILE A 1 742 ? -37.667 -9.313 45.725 1.00 93.06 742 ILE A C 1
ATOM 5546 O O . ILE A 1 742 ? -37.852 -9.997 44.727 1.00 93.06 742 ILE A O 1
ATOM 5550 N N . LEU A 1 743 ? -38.646 -8.666 46.352 1.00 93.31 743 LEU A N 1
ATOM 5551 C CA . LEU A 1 743 ? -40.038 -8.606 45.907 1.00 93.31 743 LEU A CA 1
ATOM 5552 C C . LEU A 1 743 ? -40.264 -7.477 44.901 1.00 93.31 743 LEU A C 1
ATOM 5554 O O . LEU A 1 743 ? -41.017 -7.631 43.944 1.00 93.31 743 LEU A O 1
ATOM 5558 N N . SER A 1 744 ? -39.613 -6.334 45.116 1.00 94.31 744 SER A N 1
ATOM 5559 C CA . SER A 1 744 ? -39.671 -5.196 44.202 1.00 94.31 744 SER A CA 1
ATOM 5560 C C . SER A 1 744 ? -38.416 -4.351 44.324 1.00 94.31 744 SER A C 1
ATOM 5562 O O . SER A 1 744 ? -37.930 -4.115 45.427 1.00 94.31 744 SER A O 1
ATOM 5564 N N . GLY A 1 745 ? -37.925 -3.846 43.205 1.00 93.06 745 GLY A N 1
ATOM 5565 C CA . GLY A 1 745 ? -36.774 -2.960 43.164 1.00 93.06 745 GLY A CA 1
ATOM 5566 C C . GLY A 1 745 ? -36.275 -2.846 41.736 1.00 93.06 745 GLY A C 1
ATOM 5567 O O . GLY A 1 745 ? -36.224 -3.830 40.996 1.00 93.06 745 GLY A O 1
ATOM 5568 N N . SER A 1 746 ? -35.901 -1.642 41.340 1.00 94.88 746 SER A N 1
ATOM 5569 C CA . SER A 1 746 ? -35.310 -1.384 40.033 1.00 94.88 746 SER A CA 1
ATOM 5570 C C . SER A 1 746 ? -34.368 -0.205 40.132 1.00 94.88 746 SER A C 1
ATOM 5572 O O . SER A 1 746 ? -34.558 0.682 40.966 1.00 94.88 746 SER A O 1
ATOM 5574 N N . LEU A 1 747 ? -33.405 -0.150 39.229 1.00 94.75 747 LEU A N 1
ATOM 5575 C CA . LEU A 1 747 ? -32.649 1.064 38.976 1.00 94.75 747 LEU A CA 1
ATOM 5576 C C . LEU A 1 747 ? -33.069 1.675 37.645 1.00 94.75 747 LEU A C 1
ATOM 5578 O O . LEU A 1 747 ? -33.584 0.988 36.763 1.00 94.75 747 LEU A O 1
ATOM 5582 N N . SER A 1 748 ? -32.833 2.971 37.505 1.00 94.94 748 SER A N 1
ATOM 5583 C CA . SER A 1 748 ? -33.015 3.697 36.258 1.00 94.94 748 SER A CA 1
ATOM 5584 C C . SER A 1 748 ? -31.661 4.203 35.782 1.00 94.94 748 SER A C 1
ATOM 5586 O O . SER A 1 748 ? -30.919 4.832 36.541 1.00 94.94 748 SER A O 1
ATOM 5588 N N . ALA A 1 749 ? -31.353 3.954 34.515 1.00 93.50 749 ALA A N 1
ATOM 5589 C CA . ALA A 1 749 ? -30.202 4.531 33.842 1.00 93.50 749 ALA A CA 1
ATOM 5590 C C . ALA A 1 749 ? -30.650 5.494 32.747 1.00 93.50 749 ALA A C 1
ATOM 5592 O O . ALA A 1 749 ? -31.662 5.269 32.082 1.00 93.50 749 ALA A O 1
ATOM 5593 N N . THR A 1 750 ? -29.880 6.557 32.558 1.00 92.50 750 THR A N 1
ATOM 5594 C CA . THR A 1 750 ? -30.031 7.478 31.433 1.00 92.50 750 THR A CA 1
ATOM 5595 C C . THR A 1 750 ? -28.956 7.116 30.416 1.00 92.50 750 THR A C 1
ATOM 5597 O O . THR A 1 750 ? -27.782 7.422 30.616 1.00 92.50 750 THR A O 1
ATOM 5600 N N . LEU A 1 751 ? -29.349 6.406 29.361 1.00 92.81 751 LEU A N 1
ATOM 5601 C CA . LEU A 1 751 ? -28.442 5.807 28.389 1.00 92.81 751 LEU A CA 1
ATOM 5602 C C . LEU A 1 751 ? -28.371 6.660 27.118 1.00 92.81 751 LEU A C 1
ATOM 5604 O O . LEU A 1 751 ? -29.420 7.021 26.579 1.00 92.81 751 LEU A O 1
ATOM 5608 N N . PRO A 1 752 ? -27.171 6.960 26.598 1.00 94.38 752 PRO A N 1
ATOM 5609 C CA . PRO A 1 752 ? -27.037 7.544 25.274 1.00 94.38 752 PRO A CA 1
ATOM 5610 C C . PRO A 1 752 ? -27.346 6.462 24.238 1.00 94.38 752 PRO A C 1
ATOM 5612 O O . PRO A 1 752 ? -26.661 5.447 24.184 1.00 94.38 752 PRO A O 1
ATOM 5615 N N . THR A 1 753 ? -28.410 6.638 23.458 1.00 92.31 753 THR A N 1
ATOM 5616 C CA . THR A 1 753 ? -28.964 5.552 22.614 1.00 92.31 753 THR A CA 1
ATOM 5617 C C . THR A 1 753 ? -29.119 5.912 21.150 1.00 92.31 753 THR A C 1
ATOM 5619 O O . THR A 1 753 ? -29.232 5.019 20.319 1.00 92.31 753 THR A O 1
ATOM 5622 N N . ALA A 1 754 ? -29.090 7.198 20.820 1.00 90.69 754 ALA A N 1
ATOM 5623 C CA . ALA A 1 754 ? -29.114 7.663 19.444 1.00 90.69 754 ALA A CA 1
ATOM 5624 C C . ALA A 1 754 ? -28.399 9.011 19.334 1.00 90.69 754 ALA A C 1
ATOM 5626 O O . ALA A 1 754 ? -27.946 9.578 20.331 1.00 90.69 754 ALA A O 1
ATOM 5627 N N . VAL A 1 755 ? -28.304 9.512 18.110 1.00 90.88 755 VAL A N 1
ATOM 5628 C CA . VAL A 1 755 ? -27.743 10.819 17.777 1.00 90.88 755 VAL A CA 1
ATOM 5629 C C . VAL A 1 755 ? -28.719 11.480 16.815 1.00 90.88 755 VAL A C 1
ATOM 5631 O O . VAL A 1 755 ? -29.214 10.815 15.904 1.00 90.88 755 VAL A O 1
ATOM 5634 N N . ASP A 1 756 ? -29.050 12.747 17.044 1.00 88.88 756 ASP A N 1
ATOM 5635 C CA . ASP A 1 756 ? -29.920 13.498 16.140 1.00 88.88 756 ASP A CA 1
ATOM 5636 C C . ASP A 1 756 ? -29.170 13.981 14.881 1.00 88.88 756 ASP A C 1
ATOM 5638 O O . ASP A 1 756 ? -27.958 13.813 14.729 1.00 88.88 756 ASP A O 1
ATOM 5642 N N . ASN A 1 757 ? -29.895 14.627 13.967 1.00 84.19 757 ASN A N 1
ATOM 5643 C CA . ASN A 1 757 ? -29.328 15.166 12.725 1.00 84.19 757 ASN A CA 1
ATOM 5644 C C . ASN A 1 757 ? -28.347 16.337 12.941 1.00 84.19 757 ASN A C 1
ATOM 5646 O O . ASN A 1 757 ? -27.738 16.798 11.980 1.00 84.19 757 ASN A O 1
ATOM 5650 N N . LEU A 1 758 ? -28.209 16.832 14.173 1.00 84.31 758 LEU A N 1
ATOM 5651 C CA . LEU A 1 758 ? -27.285 17.897 14.564 1.00 84.31 758 LEU A CA 1
ATOM 5652 C C . LEU A 1 758 ? -26.066 17.350 15.329 1.00 84.31 758 LEU A C 1
ATOM 5654 O O . LEU A 1 758 ? -25.204 18.130 15.733 1.00 84.31 758 LEU A O 1
ATOM 5658 N N . GLY A 1 759 ? -25.976 16.031 15.531 1.00 83.69 759 GLY A N 1
ATOM 5659 C CA . GLY A 1 759 ? -24.887 15.397 16.272 1.00 83.69 759 GLY A CA 1
ATOM 5660 C C . GLY A 1 759 ? -25.093 15.385 17.788 1.00 83.69 759 GLY A C 1
ATOM 5661 O O . GLY A 1 759 ? -24.187 14.986 18.521 1.00 83.69 759 GLY A O 1
ATOM 5662 N N . ASN A 1 760 ? -26.264 15.794 18.287 1.00 88.88 760 ASN A N 1
ATOM 5663 C CA . ASN A 1 760 ? -26.557 15.743 19.715 1.00 88.88 760 ASN A CA 1
ATOM 5664 C C . ASN A 1 760 ? -26.945 14.326 20.123 1.00 88.88 760 ASN A C 1
ATOM 5666 O O . ASN A 1 760 ? -27.793 13.677 19.507 1.00 88.88 760 ASN A O 1
ATOM 5670 N N . VAL A 1 761 ? -26.354 13.863 21.219 1.00 90.94 761 VAL A N 1
ATOM 5671 C CA . VAL A 1 761 ? -26.663 12.556 21.791 1.00 90.94 761 VAL A CA 1
ATOM 5672 C C . VAL A 1 761 ? -28.066 12.574 22.399 1.00 90.94 761 VAL A C 1
ATOM 5674 O O . VAL A 1 761 ? -28.381 13.392 23.264 1.00 90.94 761 VAL A O 1
ATOM 5677 N N . ILE A 1 762 ? -28.900 11.629 21.971 1.00 92.38 762 ILE A N 1
ATOM 5678 C CA . ILE A 1 762 ? -30.242 11.399 22.499 1.00 92.38 762 ILE A CA 1
ATOM 5679 C C . ILE A 1 762 ? -30.157 10.381 23.632 1.00 92.38 762 ILE A C 1
ATOM 5681 O O . ILE A 1 762 ? -29.656 9.259 23.475 1.00 92.38 762 ILE A O 1
ATOM 5685 N N . TYR A 1 763 ? -30.711 10.772 24.774 1.00 92.62 763 TYR A N 1
ATOM 5686 C CA . TYR A 1 763 ? -30.744 9.958 25.976 1.00 92.62 763 TYR A CA 1
ATOM 5687 C C . TYR A 1 763 ? -32.109 9.307 26.162 1.00 92.62 763 TYR A C 1
ATOM 5689 O O . TYR A 1 763 ? -33.133 9.989 26.180 1.00 92.62 763 TYR A O 1
ATOM 5697 N N . SER A 1 764 ? -32.120 7.997 26.380 1.00 92.06 764 SER A N 1
ATOM 5698 C CA . SER A 1 764 ? -33.312 7.269 26.804 1.00 92.06 764 SER A CA 1
ATOM 5699 C C . SER A 1 764 ? -33.175 6.845 28.260 1.00 92.06 764 SER A C 1
ATOM 5701 O O . SER A 1 764 ? -32.097 6.492 28.744 1.00 92.06 764 SER A O 1
ATOM 5703 N N . LYS A 1 765 ? -34.285 6.907 28.997 1.00 92.62 765 LYS A N 1
ATOM 5704 C CA . LYS A 1 765 ? -34.347 6.341 30.343 1.00 92.62 765 LYS A CA 1
ATOM 5705 C C . LYS A 1 765 ? -34.700 4.872 30.235 1.00 92.62 765 LYS A C 1
ATOM 5707 O O . LYS A 1 765 ? -35.694 4.520 29.606 1.00 92.62 765 LYS A O 1
ATOM 5712 N N . ARG A 1 766 ? -33.928 4.033 30.913 1.00 92.69 766 ARG A N 1
ATOM 5713 C CA . ARG A 1 766 ? -34.200 2.606 31.017 1.00 92.69 766 ARG A CA 1
ATOM 5714 C C . ARG A 1 766 ? -34.340 2.199 32.466 1.00 92.69 766 ARG A C 1
ATOM 5716 O O . ARG A 1 766 ? -33.428 2.423 33.256 1.00 92.69 766 ARG A O 1
ATOM 5723 N N . ASN A 1 767 ? -35.456 1.554 32.780 1.00 94.25 767 ASN A N 1
ATOM 5724 C CA . ASN A 1 767 ? -35.636 0.872 34.051 1.00 94.25 767 ASN A CA 1
ATOM 5725 C C . ASN A 1 767 ? -35.124 -0.561 33.925 1.00 94.25 767 ASN A C 1
ATOM 5727 O O . ASN A 1 767 ? -35.505 -1.278 33.003 1.00 94.25 767 ASN A O 1
ATOM 5731 N N . MET A 1 768 ? -34.260 -0.957 34.851 1.00 94.12 768 MET A N 1
ATOM 5732 C CA . MET A 1 768 ? -33.669 -2.286 34.924 1.00 94.12 768 MET A CA 1
ATOM 5733 C C . MET A 1 768 ? -34.043 -2.907 36.274 1.00 94.12 768 MET A C 1
ATOM 5735 O O . MET A 1 768 ? -33.711 -2.330 37.318 1.00 94.12 768 MET A O 1
ATOM 5739 N N . PRO A 1 769 ? -34.781 -4.030 36.292 1.00 93.44 769 PRO A N 1
ATOM 5740 C CA . PRO A 1 769 ? -35.165 -4.676 37.537 1.00 93.44 769 PRO A CA 1
ATOM 5741 C C . PRO A 1 769 ? -33.938 -5.289 38.217 1.00 93.44 769 PRO A C 1
ATOM 5743 O O . PRO A 1 769 ? -33.017 -5.773 37.550 1.00 93.44 769 PRO A O 1
ATOM 5746 N N . ILE A 1 770 ? -33.931 -5.265 39.551 1.00 91.56 770 ILE A N 1
ATOM 5747 C CA . ILE A 1 770 ? -32.892 -5.950 40.322 1.00 91.56 770 ILE A CA 1
ATOM 5748 C C . ILE A 1 770 ? -33.069 -7.452 40.114 1.00 91.56 770 ILE A C 1
ATOM 5750 O O . ILE A 1 770 ? -34.160 -7.996 40.279 1.00 91.56 770 ILE A O 1
ATOM 5754 N N . GLU A 1 771 ? -31.995 -8.104 39.692 1.00 85.06 771 GLU A N 1
ATOM 5755 C CA . GLU A 1 771 ? -31.978 -9.533 39.430 1.00 85.06 771 GLU A CA 1
ATOM 5756 C C . GLU A 1 771 ? -31.760 -10.268 40.744 1.00 85.06 771 GLU A C 1
ATOM 5758 O O . GLU A 1 771 ? -30.888 -9.907 41.537 1.00 85.06 771 GLU A O 1
ATOM 5763 N N . ASN A 1 772 ? -32.564 -11.295 40.996 1.00 79.31 772 ASN A N 1
ATOM 5764 C CA . ASN A 1 772 ? -32.375 -12.116 42.174 1.00 79.31 772 ASN A CA 1
ATOM 5765 C C . ASN A 1 772 ? -32.762 -13.563 41.895 1.00 79.31 772 ASN A C 1
ATOM 5767 O O . ASN A 1 772 ? -33.703 -13.853 41.158 1.00 79.31 772 ASN A O 1
ATOM 5771 N N . THR A 1 773 ? -32.033 -14.470 42.525 1.00 79.50 773 THR A N 1
ATOM 5772 C CA . THR A 1 773 ? -32.271 -15.909 42.485 1.00 79.50 773 THR A CA 1
ATOM 5773 C C . THR A 1 773 ? -32.628 -16.365 43.888 1.00 79.50 773 THR A C 1
ATOM 5775 O O . THR A 1 773 ? -31.984 -15.959 44.856 1.00 79.50 773 THR A O 1
ATOM 5778 N N . THR A 1 774 ? -33.639 -17.221 44.015 1.00 88.75 774 THR A N 1
ATOM 5779 C CA . THR A 1 774 ? -33.969 -17.817 45.314 1.00 88.75 774 THR A CA 1
ATOM 5780 C C . THR A 1 774 ? -32.822 -18.727 45.744 1.00 88.75 774 THR A C 1
ATOM 5782 O O . THR A 1 774 ? -32.443 -19.617 44.992 1.00 88.75 774 THR A O 1
ATOM 5785 N N . THR A 1 775 ? -32.278 -18.500 46.940 1.00 91.88 775 THR A N 1
ATOM 5786 C CA . THR A 1 775 ? -31.276 -19.379 47.556 1.00 91.88 775 THR A CA 1
ATOM 5787 C C . THR A 1 775 ? -31.848 -19.941 48.835 1.00 91.88 775 THR A C 1
ATOM 5789 O O . THR A 1 775 ? -32.085 -19.211 49.801 1.00 91.88 775 THR A O 1
ATOM 5792 N N . THR A 1 776 ? -32.092 -21.241 48.825 1.00 93.94 776 THR A N 1
ATOM 5793 C CA . THR A 1 776 ? -32.548 -21.987 49.990 1.00 93.94 776 THR A CA 1
ATOM 5794 C C . THR A 1 776 ? -31.359 -22.483 50.799 1.00 93.94 776 THR A C 1
ATOM 5796 O O . THR A 1 776 ? -30.258 -22.687 50.281 1.00 93.94 776 THR A O 1
ATOM 5799 N N . TYR A 1 777 ? -31.565 -22.654 52.098 1.00 93.19 777 TYR A N 1
ATOM 5800 C CA . TYR A 1 777 ? -30.556 -23.200 52.984 1.00 93.19 777 TYR A CA 1
ATOM 5801 C C . TYR A 1 777 ? -31.166 -24.132 54.020 1.00 93.19 777 TYR A C 1
ATOM 5803 O O . TYR A 1 777 ? -32.318 -23.980 54.427 1.00 93.19 777 TYR A O 1
ATOM 5811 N N . ALA A 1 778 ? -30.350 -25.072 54.480 1.00 93.44 778 ALA A N 1
ATOM 5812 C CA . ALA A 1 778 ? -30.612 -25.884 55.653 1.00 93.44 778 ALA A CA 1
ATOM 5813 C C . ALA A 1 778 ? -29.471 -25.675 56.646 1.00 93.44 778 ALA A C 1
ATOM 5815 O O . ALA A 1 778 ? -28.298 -25.759 56.275 1.00 93.44 778 ALA A O 1
ATOM 5816 N N . ARG A 1 779 ? -29.801 -25.408 57.910 1.00 92.00 779 ARG A N 1
ATOM 5817 C CA . ARG A 1 779 ? -28.812 -25.289 58.981 1.00 92.00 779 ARG A CA 1
ATOM 5818 C C . ARG A 1 779 ? -29.148 -26.178 60.164 1.00 92.00 779 ARG A C 1
ATOM 5820 O O . ARG A 1 779 ? -30.303 -26.338 60.553 1.00 92.00 779 ARG A O 1
ATOM 5827 N N . LEU A 1 780 ? -28.095 -26.727 60.739 1.00 91.50 780 LEU A N 1
ATOM 5828 C CA . LEU A 1 780 ? -28.100 -27.594 61.899 1.00 91.50 780 LEU A CA 1
ATOM 5829 C C . LEU A 1 780 ? -27.325 -26.909 63.015 1.00 91.50 780 LEU A C 1
ATOM 5831 O O . LEU A 1 780 ? -26.295 -26.277 62.786 1.00 91.50 780 LEU A O 1
ATOM 5835 N N . MET A 1 781 ? -27.834 -27.031 64.229 1.00 89.75 781 MET A N 1
ATOM 5836 C CA . MET A 1 781 ? -27.230 -26.458 65.417 1.00 89.75 781 MET A CA 1
ATOM 5837 C C . MET A 1 781 ? -27.236 -27.463 66.548 1.00 89.75 781 MET A C 1
ATOM 5839 O O . MET A 1 781 ? -28.232 -28.143 66.778 1.00 89.75 781 MET A O 1
ATOM 5843 N N . TYR A 1 782 ? -26.143 -27.474 67.290 1.00 90.00 782 TYR A N 1
ATOM 5844 C CA . TYR A 1 782 ? -25.951 -28.231 68.508 1.00 90.00 782 TYR A CA 1
ATOM 5845 C C . TYR A 1 782 ? -25.316 -27.317 69.555 1.00 90.00 782 TYR A C 1
ATOM 5847 O O . TYR A 1 782 ? -24.350 -26.614 69.256 1.00 90.00 782 TYR A O 1
ATOM 5855 N N . SER A 1 783 ? -25.835 -27.303 70.778 1.00 88.56 783 SER A N 1
ATOM 5856 C CA . SER A 1 783 ? -25.189 -26.600 71.887 1.00 88.56 783 SER A CA 1
ATOM 5857 C C . SER A 1 783 ? -25.336 -27.372 73.187 1.00 88.56 783 SER A C 1
ATOM 5859 O O . SER A 1 783 ? -26.400 -27.902 73.478 1.00 88.56 783 SER A O 1
ATOM 5861 N N . THR A 1 784 ? -24.271 -27.434 73.980 1.00 89.06 784 THR A N 1
ATOM 5862 C CA . THR A 1 784 ? -24.281 -28.093 75.286 1.00 89.06 784 THR A CA 1
ATOM 5863 C C . THR A 1 784 ? -23.405 -27.339 76.281 1.00 89.06 784 THR A C 1
ATOM 5865 O O . THR A 1 784 ? -22.425 -26.692 75.900 1.00 89.06 784 THR A O 1
ATOM 5868 N N . MET A 1 785 ? -23.747 -27.423 77.563 1.00 87.00 785 MET A N 1
ATOM 5869 C CA . MET A 1 785 ? -22.900 -26.918 78.642 1.00 87.00 785 MET A CA 1
ATOM 5870 C C . MET A 1 785 ? -21.890 -28.002 79.023 1.00 87.00 785 MET A C 1
ATOM 5872 O O . MET A 1 785 ? -22.272 -29.078 79.475 1.00 87.00 785 MET A O 1
ATOM 5876 N N . LEU A 1 786 ? -20.600 -27.717 78.838 1.00 85.62 786 LEU A N 1
ATOM 5877 C CA . LEU A 1 786 ? -19.513 -28.588 79.299 1.00 85.62 786 LEU A CA 1
ATOM 5878 C C . LEU A 1 786 ? -19.258 -28.409 80.804 1.00 85.62 786 LEU A C 1
ATOM 5880 O O . LEU A 1 786 ? -18.827 -29.340 81.480 1.00 85.62 786 LEU A O 1
ATOM 5884 N N . SER A 1 787 ? -19.534 -27.213 81.325 1.00 85.81 787 SER A N 1
ATOM 5885 C CA . SER A 1 787 ? -19.558 -26.878 82.750 1.00 85.81 787 SER A CA 1
ATOM 5886 C C . SER A 1 787 ? -20.471 -25.669 82.979 1.00 85.81 787 SER A C 1
ATOM 5888 O O . SER A 1 787 ? -20.963 -25.081 82.016 1.00 85.81 787 SER A O 1
ATOM 5890 N N . GLU A 1 788 ? -20.653 -25.243 84.233 1.00 82.44 788 GLU A N 1
ATOM 5891 C CA . GLU A 1 788 ? -21.417 -24.026 84.566 1.00 82.44 788 GLU A CA 1
ATOM 5892 C C . GLU A 1 788 ? -20.893 -22.757 83.871 1.00 82.44 788 GLU A C 1
ATOM 5894 O O . GLU A 1 788 ? -21.641 -21.801 83.704 1.00 82.44 788 GLU A O 1
ATOM 5899 N N . LYS A 1 789 ? -19.619 -22.741 83.451 1.00 86.38 789 LYS A N 1
ATOM 5900 C CA . LYS A 1 789 ? -18.970 -21.570 82.836 1.00 86.38 789 LYS A CA 1
ATOM 5901 C C . LYS A 1 789 ? -18.517 -21.787 81.395 1.00 86.38 789 LYS A C 1
ATOM 5903 O O . LYS A 1 789 ? -17.992 -20.855 80.789 1.00 86.38 789 LYS A O 1
ATOM 5908 N N . VAL A 1 790 ? -18.679 -22.994 80.848 1.00 88.44 790 VAL A N 1
ATOM 5909 C CA . VAL A 1 790 ? -18.181 -23.352 79.513 1.00 88.44 790 VAL A CA 1
ATOM 5910 C C . VAL A 1 790 ? -19.309 -23.939 78.677 1.00 88.44 790 VAL A C 1
ATOM 5912 O O . VAL A 1 790 ? -19.826 -25.013 78.976 1.00 88.44 790 VAL A O 1
ATOM 5915 N N . THR A 1 791 ? -19.662 -23.253 77.592 1.00 86.94 791 THR A N 1
ATOM 5916 C CA . THR A 1 791 ? -20.647 -23.726 76.609 1.00 86.94 791 THR A CA 1
ATOM 5917 C C . THR A 1 791 ? -19.950 -24.079 75.304 1.00 86.94 791 THR A C 1
ATOM 5919 O O . THR A 1 791 ? -19.198 -23.268 74.767 1.00 86.94 791 THR A O 1
ATOM 5922 N N . TYR A 1 792 ? -20.232 -25.264 74.771 1.00 89.69 792 TYR A N 1
ATOM 5923 C CA . TYR A 1 792 ? -19.842 -25.654 73.421 1.00 89.69 792 TYR A CA 1
ATOM 5924 C C . TYR A 1 792 ? -21.021 -25.469 72.463 1.00 89.69 792 TYR A C 1
ATOM 5926 O O . TYR A 1 792 ? -22.160 -25.828 72.781 1.00 89.69 792 TYR A O 1
ATOM 5934 N N . ARG A 1 793 ? -20.753 -24.916 71.280 1.00 88.75 793 ARG A N 1
ATOM 5935 C CA . ARG A 1 793 ? -21.709 -24.814 70.176 1.00 88.75 793 ARG A CA 1
ATOM 5936 C C . ARG A 1 793 ? -21.063 -25.343 68.906 1.00 88.75 793 ARG A C 1
ATOM 5938 O O . ARG A 1 793 ? -19.970 -24.919 68.557 1.00 88.75 793 ARG A O 1
ATOM 5945 N N . ALA A 1 794 ? -21.767 -26.209 68.195 1.00 89.75 794 ALA A N 1
ATOM 5946 C CA . ALA A 1 794 ? -21.442 -26.588 66.830 1.00 89.75 794 ALA A CA 1
ATOM 5947 C C . ALA A 1 794 ? -22.613 -26.217 65.924 1.00 89.75 794 ALA A C 1
ATOM 5949 O O . ALA A 1 794 ? -23.775 -26.454 66.254 1.00 89.75 794 ALA A O 1
ATOM 5950 N N . SER A 1 795 ? -22.321 -25.629 64.777 1.00 89.00 795 SER A N 1
ATOM 5951 C CA . SER A 1 795 ? -23.327 -25.268 63.791 1.00 89.00 795 SER A CA 1
ATOM 5952 C C . SER A 1 795 ? -22.830 -25.584 62.389 1.00 89.00 795 SER A C 1
ATOM 5954 O O . SER A 1 795 ? -21.634 -25.547 62.101 1.00 89.00 795 SER A O 1
ATOM 5956 N N . GLY A 1 796 ? -23.760 -25.939 61.514 1.00 90.19 796 GLY A N 1
ATOM 5957 C CA . GLY A 1 796 ? -23.495 -26.205 60.111 1.00 90.19 796 GLY A CA 1
ATOM 5958 C C . GLY A 1 796 ? -24.595 -25.608 59.256 1.00 90.19 796 GLY A C 1
ATOM 5959 O O . GLY A 1 796 ? -25.761 -25.663 59.635 1.00 90.19 796 GLY A O 1
ATOM 5960 N N . ILE A 1 797 ? -24.243 -25.048 58.108 1.00 90.69 797 ILE A N 1
ATOM 5961 C CA . ILE A 1 797 ? -25.202 -24.611 57.097 1.00 90.69 797 ILE A CA 1
ATOM 5962 C C . ILE A 1 797 ? -24.770 -25.114 55.728 1.00 90.69 797 ILE A C 1
ATOM 5964 O O . ILE A 1 797 ? -23.583 -25.121 55.408 1.00 90.69 797 ILE A O 1
ATOM 5968 N N . TYR A 1 798 ? -25.755 -25.508 54.931 1.00 92.06 798 TYR A N 1
ATOM 5969 C CA . TYR A 1 798 ? -25.630 -25.800 53.514 1.00 92.06 798 TYR A CA 1
ATOM 5970 C C . TYR A 1 798 ? -26.650 -24.964 52.739 1.00 92.06 798 TYR A C 1
ATOM 5972 O O . TYR A 1 798 ? -27.798 -24.834 53.169 1.00 92.06 798 TYR A O 1
ATOM 5980 N N . MET A 1 799 ? -26.235 -24.407 51.607 1.00 91.94 799 MET A N 1
ATOM 5981 C CA . MET A 1 799 ? -27.070 -23.622 50.701 1.00 91.94 799 MET A CA 1
ATOM 5982 C C . MET A 1 799 ? -27.155 -24.318 49.341 1.00 91.94 799 MET A C 1
ATOM 5984 O O . MET A 1 799 ? -26.200 -24.958 48.902 1.00 91.94 799 MET A O 1
ATOM 5988 N N . ASP A 1 800 ? -28.295 -24.199 48.663 1.00 91.88 800 ASP A N 1
ATOM 5989 C CA . ASP A 1 800 ? -28.533 -24.855 47.365 1.00 91.88 800 ASP A CA 1
ATOM 5990 C C . ASP A 1 800 ? -27.592 -24.393 46.240 1.00 91.88 800 ASP A C 1
ATOM 5992 O O . ASP A 1 800 ? -27.372 -25.130 45.282 1.00 91.88 800 ASP A O 1
ATOM 5996 N N . ASN A 1 801 ? -26.962 -23.228 46.398 1.00 88.19 801 ASN A N 1
ATOM 5997 C CA . ASN A 1 801 ? -25.914 -22.712 45.521 1.00 88.19 801 ASN A CA 1
ATOM 5998 C C . ASN A 1 801 ? -24.527 -23.358 45.749 1.00 88.19 801 ASN A C 1
ATOM 6000 O O . ASN A 1 801 ? -23.535 -22.892 45.189 1.00 88.19 801 ASN A O 1
ATOM 6004 N N . GLY A 1 802 ? -24.444 -24.406 46.576 1.00 89.25 802 GLY A N 1
ATOM 6005 C CA . GLY A 1 802 ? -23.231 -25.186 46.835 1.00 89.25 802 GLY A CA 1
ATOM 6006 C C . GLY A 1 802 ? -22.336 -24.635 47.946 1.00 89.25 802 GLY A C 1
ATOM 6007 O O . GLY A 1 802 ? -21.326 -25.255 48.278 1.00 89.25 802 GLY A O 1
ATOM 6008 N N . GLN A 1 803 ? -22.688 -23.499 48.551 1.00 87.94 803 GLN A N 1
ATOM 6009 C CA . GLN A 1 803 ? -21.948 -22.966 49.689 1.00 87.94 803 GLN A CA 1
ATOM 6010 C C . GLN A 1 803 ? -22.297 -23.686 50.992 1.00 87.94 803 GLN A C 1
ATOM 6012 O O . GLN A 1 803 ? -23.452 -24.021 51.259 1.00 87.94 803 GLN A O 1
ATOM 6017 N N . TYR A 1 804 ? -21.296 -23.867 51.849 1.00 89.31 804 TYR A N 1
ATOM 6018 C CA . TYR A 1 804 ? -21.469 -24.465 53.164 1.00 89.31 804 TYR A CA 1
ATOM 6019 C C . TYR A 1 804 ? -20.508 -23.858 54.183 1.00 89.31 804 TYR A C 1
ATOM 6021 O O . TYR A 1 804 ? -19.453 -23.330 53.836 1.00 89.31 804 TYR A O 1
ATOM 6029 N N . ARG A 1 805 ? -20.865 -23.969 55.461 1.00 86.88 805 ARG A N 1
ATOM 6030 C CA . ARG A 1 805 ? -20.001 -23.591 56.583 1.00 86.88 805 ARG A CA 1
ATOM 6031 C C . ARG A 1 805 ? -20.239 -24.531 57.742 1.00 86.88 805 ARG A C 1
ATOM 6033 O O . ARG A 1 805 ? -21.373 -24.929 57.997 1.00 86.88 805 ARG A O 1
ATOM 6040 N N . VAL A 1 806 ? -19.170 -24.830 58.465 1.00 87.94 806 VAL A N 1
ATOM 6041 C CA . VAL A 1 806 ? -19.219 -25.474 59.774 1.00 87.94 806 VAL A CA 1
ATOM 6042 C C . VAL A 1 806 ? -18.489 -24.566 60.751 1.00 87.94 806 VAL A C 1
ATOM 6044 O O . VAL A 1 806 ? -17.392 -24.099 60.458 1.00 87.94 806 VAL A O 1
ATOM 6047 N N . MET A 1 807 ? -19.103 -24.297 61.894 1.00 85.56 807 MET A N 1
ATOM 6048 C CA . MET A 1 807 ? -18.534 -23.481 62.957 1.00 85.56 807 MET A CA 1
ATOM 6049 C C . MET A 1 807 ? -18.585 -24.254 64.270 1.00 85.56 807 MET A C 1
ATOM 6051 O O . MET A 1 807 ? -19.558 -24.943 64.573 1.00 85.56 807 MET A O 1
ATOM 6055 N N . GLN A 1 808 ? -17.519 -24.124 65.051 1.00 88.44 808 GLN A N 1
ATOM 6056 C CA . GLN A 1 808 ? -17.447 -24.616 66.417 1.00 88.44 808 GLN A CA 1
ATOM 6057 C C . GLN A 1 808 ? -17.025 -23.457 67.314 1.00 88.44 808 GLN A C 1
ATOM 6059 O O . GLN A 1 808 ? -16.053 -22.767 67.020 1.00 88.44 808 GLN A O 1
ATOM 6064 N N . GLU A 1 809 ? -17.762 -23.230 68.392 1.00 86.25 809 GLU A N 1
ATOM 6065 C CA . GLU A 1 809 ? -17.495 -22.176 69.362 1.00 86.25 809 GLU A CA 1
ATOM 6066 C C . GLU A 1 809 ? -17.393 -22.777 70.759 1.00 86.25 809 GLU A C 1
ATOM 6068 O O . GLU A 1 809 ? -18.216 -23.602 71.164 1.00 86.25 809 GLU A O 1
ATOM 6073 N N . LEU A 1 810 ? -16.417 -22.295 71.521 1.00 88.50 810 LEU A N 1
ATOM 6074 C CA . LEU A 1 810 ? -16.301 -22.543 72.948 1.00 88.50 810 LEU A CA 1
ATOM 6075 C C . LEU A 1 810 ? -16.436 -21.199 73.664 1.00 88.50 810 LEU A C 1
ATOM 6077 O O . LEU A 1 810 ? -15.611 -20.306 73.480 1.00 88.50 810 LEU A O 1
ATOM 6081 N N . ARG A 1 811 ? -17.510 -21.030 74.436 1.00 81.88 811 ARG A N 1
ATOM 6082 C CA . ARG A 1 811 ? -17.815 -19.784 75.144 1.00 81.88 811 ARG A CA 1
ATOM 6083 C C . ARG A 1 811 ? -17.488 -19.938 76.617 1.00 81.88 811 ARG A C 1
ATOM 6085 O O . ARG A 1 811 ? -18.001 -20.849 77.265 1.00 81.88 811 ARG A O 1
ATOM 6092 N N . PHE A 1 812 ? -16.682 -19.015 77.125 1.00 85.19 812 PHE A N 1
ATOM 6093 C CA . PHE A 1 812 ? -16.296 -18.934 78.527 1.00 85.19 812 PHE A CA 1
ATOM 6094 C C . PHE A 1 812 ? -17.026 -17.771 79.193 1.00 85.19 812 PHE A C 1
ATOM 6096 O O . PHE A 1 812 ? -17.029 -16.658 78.667 1.00 85.19 812 PHE A O 1
ATOM 6103 N N . GLN A 1 813 ? -17.635 -18.022 80.346 1.00 78.81 813 GLN A N 1
ATOM 6104 C CA . GLN A 1 813 ? -18.163 -16.973 81.213 1.00 78.81 813 GLN A CA 1
ATOM 6105 C C . GLN A 1 813 ? -17.128 -16.653 82.293 1.00 78.81 813 GLN A C 1
ATOM 6107 O O . GLN A 1 813 ? -16.831 -17.485 83.153 1.00 78.81 813 GLN A O 1
ATOM 6112 N N . PHE A 1 814 ? -16.569 -15.446 82.227 1.00 75.44 814 PHE A N 1
ATOM 6113 C CA . PHE A 1 814 ? -15.723 -14.880 83.274 1.00 75.44 814 PHE A CA 1
ATOM 6114 C C . PHE A 1 814 ? -16.567 -13.913 84.104 1.00 75.44 814 PHE A C 1
ATOM 6116 O O . PHE A 1 814 ? -17.407 -13.206 83.548 1.00 75.44 814 PHE A O 1
ATOM 6123 N N . ASN A 1 815 ? -16.393 -13.964 85.424 1.00 58.78 815 ASN A N 1
ATOM 6124 C CA . ASN A 1 815 ? -17.141 -13.133 86.367 1.00 58.78 815 ASN A CA 1
ATOM 6125 C C . ASN A 1 815 ? -16.681 -11.679 86.333 1.00 58.78 815 ASN A C 1
ATOM 6127 O O . ASN A 1 815 ? -15.461 -11.469 86.137 1.00 58.78 815 ASN A O 1
#

Radius of gyration: 45.78 Å; Cα contacts (8 Å, |Δi|>4): 1993; chains: 1; bounding box: 91×70×137 Å

Nearest PDB structures (foldseek):
  2wjr-assembly1_A  TM=5.556E-01  e=2.633E+00  Escherichia coli K-12
  5nxn-assembly1_C  TM=4.535E-01  e=2.277E+00  Providencia stuartii
  4c00-assembly1_A  TM=3.288E-01  e=4.601E-01  Escherichia coli
  3sy9-assembly3_C  TM=3.580E-01  e=4.943E+00  Pseudomonas aeruginosa
  1oh2-assembly1_Q  TM=2.032E-01  e=4.487E+00  Salmonella enterica subsp. enterica serovar Typhimurium

Solvent-accessible surface area (backbone atoms only — not comparable to full-atom values): 44637 Å² total; per-residue (Å²): 133,85,86,85,84,90,86,82,91,86,89,86,85,87,84,90,81,85,88,79,88,86,84,88,79,91,82,86,89,88,88,88,88,80,94,73,79,87,70,81,75,77,74,81,87,73,75,80,62,55,33,58,43,70,70,39,86,47,48,70,44,81,68,19,90,31,79,23,48,78,45,77,47,49,73,88,52,96,67,42,51,27,40,39,38,34,13,24,35,53,77,88,51,87,87,48,22,32,52,40,32,33,33,76,56,98,83,38,73,37,72,39,32,63,59,36,28,55,94,63,66,34,58,40,70,15,22,35,53,23,70,49,76,45,49,46,60,76,76,88,41,47,20,40,38,39,33,16,15,46,83,53,95,66,64,33,70,17,38,32,33,42,53,76,73,78,31,46,48,81,37,81,39,75,44,62,15,49,11,48,13,53,38,75,42,54,79,84,72,84,78,43,44,21,39,40,29,18,5,74,40,49,37,26,26,40,31,42,54,69,60,78,85,53,62,52,63,33,36,42,67,49,53,89,52,51,72,37,34,20,30,8,35,21,65,42,47,41,48,70,75,87,50,50,21,37,38,34,21,19,33,58,96,45,23,68,33,33,34,35,20,46,57,47,81,53,101,78,26,34,49,37,52,76,71,44,76,49,62,80,50,72,57,70,38,76,90,40,60,86,71,60,60,17,44,84,45,100,84,42,70,25,28,34,37,36,55,37,42,38,67,44,52,77,81,72,81,86,49,53,16,38,41,35,29,24,27,43,23,42,37,95,88,39,74,56,60,26,23,48,74,42,40,32,45,51,78,51,70,60,39,62,44,77,45,30,85,84,32,48,41,76,74,68,45,75,27,49,49,39,77,59,65,41,79,43,53,83,86,74,79,83,47,66,16,43,39,26,27,17,78,41,74,49,46,47,62,39,45,44,34,28,44,53,42,98,88,59,31,31,35,50,45,65,53,68,46,44,38,53,51,26,50,46,49,49,64,77,67,66,88,65,66,56,27,36,41,50,45,76,41,50,42,72,86,79,45,43,23,43,33,34,41,40,51,83,17,36,31,27,38,18,48,55,55,97,70,50,63,66,46,76,68,48,49,49,50,53,45,42,72,75,43,68,37,60,49,74,68,56,49,53,51,46,52,60,67,43,20,51,73,56,97,89,38,79,42,85,40,72,67,48,59,75,42,80,48,79,63,61,16,37,63,38,92,98,55,74,55,36,57,84,45,63,32,39,27,32,54,48,67,74,87,42,66,31,41,26,30,23,71,82,70,50,78,42,87,38,77,45,56,86,34,52,48,87,73,78,34,52,63,75,67,51,71,57,75,74,73,49,97,69,82,62,55,80,61,51,48,70,34,87,35,69,72,46,73,61,87,60,40,36,40,27,42,27,68,98,63,99,66,62,98,64,80,80,90,81,79,81,92,74,96,66,81,97,75,75,80,60,64,21,33,25,41,30,28,64,60,73,44,75,60,89,48,38,36,32,18,39,32,40,24,40,33,52,44,45,53,55,41,51,39,27,58,34,46,10,36,54,58,24,16,42,34,44,34,40,27,42,34,40,47,47,95,89,24,44,33,41,36,39,37,50,30,43,35,43,63,45,60,49,73,40,38,31,72,43,63,49,61,28,37,28,35,34,38,37,41,33,43,34,52,72,72,57,65,97,74,22,31,42,35,45,35,40,34,38,46,76,35,73,78,44,40,35,34,33,28,55,40,30,64,48,63,49,79,76,61,49,73,37,70,44,80,43,80,28,45,56,44,78,71,90,41,43,37,44,37,43,38,38,38,34,72,80,46,101,44,32,38,41,36,41,32,38,37,42,32,78,86,72,50,68,43,75,49,76,49,78,46,75,66,80,134

Foldseek 3Di:
DDDDDDDDDDDDDDDDDDDDDDDDDDDDDDDDDDDDDDDPDPDPPPFQPQFFFAKFWADFDDFLVAWQDWDWDDAADPQFTKIWTFHAAEPPDQPFGFIWIFTADPQGGHTCCCQAEPPRNRTARGALNEKDWDQQQPPPGIKMKGADAYPDQFAGWTWIFHRPDRYTDIDTADFGARQLYKDWDQQPPPPGIWMWGAHQFQGGWTWPDPSPGGTDIFTAPDSPAARHGFLYKEWDPLQVPPHIKIWGALDDDLRFWIFIWGWDADPRGIDTHTDDTAPGDPQPDPVNVVVVFFDQDPVGTRWKDFNYWYFDPLQPPPHTWIKTKIATYDDPNDGAAFIDIWTWDRPHSNHTDTCCVVAEEPDDRNHHIANDWDWDDDLPPPHTKIWRWDRFFQQLAHTWIFDQDPVSHTYTHDRVSSNVNSVSNDVVPDDDSWYWGWDWTRTSVRWIWIWTATSSRIIMITTRDDHDDDDLVNQVVVCCVQQVQDDPVLSVVLQQQLFDADPNDTHGDSVSSVDADAAKFFDDPPDDGFHLDWAKEQWFPDFDWFWIAHPSLDTDIDGCVVRYDYDAFQLRVDPPPCQDPDRLDSQQRSAVFDWDDDPQKIKTFDDPDPDDVDDDDDDDDDPDPPDDDTQKMKIWGSAPDDDVQKGKIKMKIKHCADRNMAIDTQAWGFRIKIKIWIKMKGADPQQKIKMKIWIWIDTDTGGHQFPFWDIWIKMKMKIKGKDACPDQQGIKMKMKMKGIDTPFIWIKGFGQHDADSNSDTDTDIDIITRHDDIKMKMKMKGKGAPDPFWIWIWMKMAIPVGDIDIDIDIGGDDD

Mean predicted aligned error: 18.25 Å

Secondary structure (DSSP, 8-state):
-------------------------------------------------------EEEEE----SSEEEEEEE-SSSTT--EEEEEE-B-TT--S-EEEEEEEEETTEEEE-HHHHSGGGTTEES--SS-EEEE-TTSSSS-EEEE---BSSSS---EEEEEE-SSSEEEEEE---S--S-EEEE-SSSSSSPEEEE--SSTT-EEEEE-SSS-EEEE-BSSTTSSS-S-S-EEEE-SSSSSS-EEEESS-TTTT---EEEE-EEETTEEE--EEEEPSPPGGGSGGGGGGT-SEEETTEEE-EEEEEEEE--SS-SSSPPEEEEEEEPPBTTB--S--EEEEEEE-STT-EEE-HHHHEES--TTSPPPSS-EEE-SSSSSPPEEEE----TT-S---EEEEEPTTS-EEEE-HHHHHHHHHHHHHTT---S---EEEEEE-TTS-EEEEEE-TTSEEEEEEE-SS----HHHHHHHHHHH-TT--HHHHHHHHHHHSEEETTEEE--HHHHHS--S--EE--TTSPPEES-EEEESB---S-EEEEE-TTS-EEEEE-GGGEEP---HHHH--SSTTSSS---SSGGGS-S-EEEETTEEEEEE------SS----S------S----SEEEEEEEEEEEETTEEEEEEEEEESS-SS-EEEETTEEEEEEEEEEEEEEEE-TTSEEEEEEEEEEEEEEEESSEEEE--EEEEEEEEEEEE---GGG-EEEEEEEEEEEEEE-EEEEEEEEEE-TTSPEEEEEEEEEBP----EEEEEEEEEEEETTEEEEEEEEEETTS-EEEEEEEEE---

=== Feature glossary ===
A reading guide for the features in this record.

Start from the sequence.

  · Sequence gives the chain of amino acids in standard one-letter code (A=alanine, C=cysteine, …, Y=tyrosine), read N→C. It is the only feature that is directly encoded by the gene; all structural features are derived from the folded form of this sequence.

Fold it, and you get atomic coordinates and the backbone conformation that goes with them.

  · The mmCIF table is the protein's shape written out atom by atom. For each backbone N, Cα, C, and carbonyl O, it records an (x, y, z) coordinate triple in Å plus the residue type, chain letter, and residue number.

  · Backbone dihedral angles. Every residue except chain termini has a φ (preceding-C → N → Cα → C) and a ψ (N → Cα → C → next-N). They are reported in degrees following the IUPAC sign convention. Secondary structure is essentially a statement about which (φ, ψ) basin each residue occupies.

  · DSSP 8-state secondary structure assigns each residue one of H (α-helix), G (3₁₀-helix), I (π-helix), E (extended β-strand), B (isolated β-bridge), T (hydrogen-bonded turn), S (bend), or '-' (coil). The assignment is computed from backbone hydrogen-bond geometry via the Kabsch–Sander algorithm.

  · P-SEA three-state annotation labels each residue as helix, strand, or coil based purely on the geometry of the Cα trace. It serves as a fallback when the full backbone (and thus DSSP) is unavailable.

Summarize the fold with a handful of shape descriptors and a per-residue structural alphabet.

  · Radius of gyration (Rg) is the root-mean-square distance of Cα atoms from their centroid — a single number for overall size and compactness. A globular domain of N residues has Rg ≈ 2.2·N^0.38 Å; an extended or disordered chain has a much larger Rg. The Cα contact count is the number of residue pairs whose Cα atoms are within 8 Å and are more than four positions apart in sequence — a standard proxy for tertiary packing density. The bounding box is the smallest axis-aligned box enclosing all Cα atoms.

  · Foldseek's 3Di representation compresses backbone geometry into a per-residue letter drawn from a learned twenty-state alphabet. It captures the tertiary interaction pattern around each residue — which residues are packed against it in space, regardless of where they are in sequence.

  · Accessible surface area quantifies burial. A residue with SASA near zero is packed into the hydrophobic core; one with SASA >100 Å² sits on the surface. Computed here via the Shrake–Rupley numerical algorithm with a 1.4 Å probe.

Ask how reliable the model is.

  · For AlphaFold models, the B-factor field carries pLDDT — the model's own estimate of local accuracy on a 0–100 scale. Regions with pLDDT<50 should be treated as essentially unmodeled; they often correspond to intrinsically disordered segments.

  · For experimental (PDB) structures, the B-factor (temperature factor) quantifies the positional spread of each atom in the crystal — a combination of thermal vibration and static disorder — in units of Å². High B-factors mark flexible loops or poorly resolved regions; low B-factors mark the rigid, well-ordered core.

  · PAE(i, j) answers: if I align the predicted and true structures on residue i, how far off (in Å) do I expect residue j to be? A block-diagonal PAE matrix with low values on the blocks and high values off-diagonal is the signature of a multi-domain protein with confidently predicted domains but uncertain inter-domain orientation.

Place it in context: what it resembles, what it is annotated as, and how it looks.

  · Structural nearest neighbors (via Foldseek easy-search vs the PDB). Reported per hit: target PDB id, E-value, and alignment TM-score. A TM-score above ~0.5 is the conventional threshold for 'same fold'.

  · Functional annotations link the protein to curated databases. InterPro entries identify conserved domains and families by matching the sequence against member-database signatures (Pfam, PROSITE, CDD, …). Gene Ontology (GO) terms describe molecular function, biological process, and cellular component in a controlled vocabulary. CATH places the structure in a hierarchical fold classification (Class/Architecture/Topology/Homologous-superfamily). The organism is the source species.

  · Plot images: a contact map (which residues are close in 3D, as an N×N binary image), a Ramachandran scatter (backbone torsion angles, revealing secondary-structure composition at a glance), and — for AlphaFold structures — a PAE heatmap (pairwise prediction confidence).

  · Structure images are PyMOL renders from six orthogonal camera directions. Cartoon representation draws helices as coils and strands as arrows; sticks shows the backbone as bonds; surface shows the solvent-excluded envelope. Rainbow coloring maps sequence position to hue (blue→red, N→C); chain coloring assigns a distinct color per polypeptide.